Protein AF-A0A3P6AIP7-F1 (afdb_monomer_lite)

Foldseek 3Di:
DQLVVLVCLQPVPVPPVPPPDDDDDDDDDDDDDDDDDDDDDDDDDDDDPPPPPPPPPDDDDDDDPQAPAQFLRSDFAAAEAQLALLLAAFRVFLNSNQVNLQQFDPPHEYEFAWAAALVGFTWRDDDQALVLWKPVCVVCVPQWDWDQQLNDTDIHHGRSSHDPVRQQPLQIWTARNDPLYDRLNTSPGGTGTPLRCCVRRVDSAYEYEHEGQVRCVVVVHGPLVNVLVVVVRGPHAYYEYQAPVNLVVNVPSDDPNDHFYEHEADDQQDARSHVRDGSVVVLVCLLVVVVRGQAYEYEPCQQFNADPQQATDDGDCSSVVNSVSNHAYEYEDQALQDDDGQVCLSASLSVLCVAAAPPPHHHNYYHYSRSLSNRLSRAWQHPQDPPFDQLDQFAAEEDQALLLAAQRQFPVSNVNNVSLQHQEYEFEWAAALVGFIFGDPDQFQVQWWPCCPDPCVVVFDDDVVRDPDTGHGRSSHHPVVQQPIFTARHDPVVVVVDDHHPVRGRDGTTGGPLRVLVVQQPRPRYQAYEYEFHDPVRQVCCCPVPVHGRLVNNVVSCVVSPVQPPPGSHAYEYEDCAQVSLQVCVVVGPHAYEHEDPAQAQAEDPQQLVVCVVRHQAYEYEPCNQFPDDPLATADGGCHLVSNVVVVHAYEYDDQHSDDSGHRVLQSSHSLLVLLQCCVVVVHRYYYYSRSNSVSSSSSTPQSNDPDRRPSSHHGDGCSCCVVSVCDDDPDDRGHYHYNLQNCLQVLQVLQLAWQDAQPDTRDHEQADEPVNQFGHAPQRYWDRPPSFTWGADQNFIKTWPDDDVVVQKTFIFRPQQLPAPDRPDDDAGDDDPPWWAFPPQKWKKKKFWFFADCVVVDDDPVQQLFKEWDDDPDDDPRGTIMMGIDDPPDPPDPDPCSVVVRNVRGPDMHMFMWGNPPSRHDYRVCSSVRNNRGGMIGGDPLQVLLVVLVWGWGADPVVRAIWTRAPSGIFHDDPVRSNPSDPPPPDDDDPDDDDPDDDDPVVVVVVVVVVVVVVVVVVVVVVVVVVVVLVPQFPADEDEVVQVCVQQVNQPAWPDDDPFFTWGWGAHPVGFIKIKGWGDQDPDPCVVVSCVRNVLRPDDDPLDWHWRHWYDDPSTTMTITGDDPDDHD

Radius of gyration: 43.05 Å; chains: 1; bounding box: 79×128×132 Å

Organism: Brassica oleracea (NCBI:txid3712)

Sequence (1130 aa):
MDPGRLPMLLWQRAGTDLLGLRMEETPTNFKGGNPTRGGLRAWMFLLCGVVLIQLFAGQTDAQRSRGPWQTLSGDAPLVIARGGFSGLFPDSSLNAYSFAQLISVAGAALWCDVQLTKDGAGICFPDLKLNNASTIDFVYPNRKKSYLVNGVPTQGWFTIEFSLRELSNVTCKLIRGILSRSEKFDGMYPISTVEDVTTQIKPESFWLNVQHDAFYAQQNLSMSSFLISASRNVSIDYVSSPEVNFFKKIAGGFGPNGPSFVFQFLGKEEFEPTTNRTYGSILSNLTFVKTFASGILVPKSYILPLDDKQYLLPPTSLVKDAHKAGLQVYVSGFANDIDIVHDYSFDPVTEYLSFVDNGNFSVDGVLSDFPITASSSIECFSHLGKNATKQVDFLVVSKNGASGDYPGCTDLAYDKAIKDGADVIDCSVQMSSDGIPFCSRSIDLSNNTMISQTPYAQRSTHVPEISSNGGIYTFSLTWAEIRSLTPAIVNPFRVYNIFRNPKETNSGKLILLSEFLNLAKNSTSLSGVLISPPNFIVSFRMQCMRGLDAIKAVLDTLTETGYSNGITTTKVMIQSTESSVLVDFKKQSKYETVYQVEKIIGDINDFAIQEIKKFANAVVVRKETVLSLFDSFITRQTNVVEKLQKSKLPVYVELFQNEFVSQPYDFFSDPTVEINSYVLGARINGTITEFPFTAARYKRNRCLGEKIPPLYMAPVEPGAFLQVVNALPPDQAPNPVFTDEDVSAYDHYKRCSHPFSCGDQGGLLYPFWIPDREACGSPGFILNCSSGFAEITVSSVKFRILKANYTSRIIRLARPDYIDNLCPSNPLNGPFYQTALQLAGDTNLLTMLYDCQDLSSLIYSSEAYNYFTEFQCKDHKEGANNYCVVINSSSSLFNGRDGIDLLKKNCTKDVSMPVSGFNLHTLHSDNLKKTLQQGFELELKQDCSLCLNSKGACGYNQSLGKFVCYCDDGTHGQNYFEMFLCIKTEVTQLTVFSDFLVSGSVAGVVMFLVILSLFLCFLWKREARRRQQNLKSLIPLRQYTYAQVKRITKSFAEVVGRGGFGIVYRGTLSDGRMVAVKVLKDSKGNGEDFTNEVASMSQTSHLNIVTLLGFCSEGSKRAIIYEFLGNGSP

InterPro domains:
  IPR000719 Protein kinase domain [PS50011] (1050-1130)
  IPR001245 Serine-threonine/tyrosine-protein kinase, catalytic domain [PF07714] (1052-1129)
  IPR011009 Protein kinase-like domain superfamily [SSF56112] (1030-1129)
  IPR017441 Protein kinase, ATP binding site [PS00107] (1056-1078)
  IPR017946 PLC-like phosphodiesterase, TIM beta/alpha-barrel domain superfamily [G3DSA:3.20.20.190] (75-378)
  IPR017946 PLC-like phosphodiesterase, TIM beta/alpha-barrel domain superfamily [G3DSA:3.20.20.190] (394-699)
  IPR017946 PLC-like phosphodiesterase, TIM beta/alpha-barrel domain superfamily [SSF51695] (76-375)
  IPR017946 PLC-like phosphodiesterase, TIM beta/alpha-barrel domain superfamily [SSF51695] (394-698)
  IPR025287 Wall-associated receptor kinase, galacturonan-binding domain [PF13947] (752-815)
  IPR030395 Glycerophosphodiester phosphodiesterase domain [PF03009] (401-692)
  IPR030395 Glycerophosphodiester phosphodiesterase domain [PS51704] (77-378)
  IPR030395 Glycerophosphodiester phosphodiesterase domain [PS51704] (394-699)
  IPR032872 Wall-associated receptor kinase, C-terminal [PF14380] (873-970)

Structure (mmCIF, N/CA/C/O backbone):
data_AF-A0A3P6AIP7-F1
#
_entry.id   AF-A0A3P6AIP7-F1
#
loop_
_atom_site.group_PDB
_atom_site.id
_atom_site.type_symbol
_atom_site.label_atom_id
_atom_site.label_alt_id
_atom_site.label_comp_id
_atom_site.label_asym_id
_atom_site.label_entity_id
_atom_site.label_seq_id
_atom_site.pdbx_PDB_ins_code
_atom_site.Cartn_x
_atom_site.Cartn_y
_atom_site.Cartn_z
_atom_site.occupancy
_atom_site.B_iso_or_equiv
_atom_site.auth_seq_id
_atom_site.auth_comp_id
_atom_site.auth_asym_id
_atom_site.auth_atom_id
_atom_site.pdbx_PDB_model_num
ATOM 1 N N . MET A 1 1 ? 32.203 7.233 -3.910 1.00 33.00 1 MET A N 1
ATOM 2 C CA . MET A 1 1 ? 31.741 6.128 -3.048 1.00 33.00 1 MET A CA 1
ATOM 3 C C . MET A 1 1 ? 31.951 4.852 -3.835 1.00 33.00 1 MET A C 1
ATOM 5 O O . MET A 1 1 ? 31.642 4.851 -5.015 1.00 33.00 1 MET A O 1
ATOM 9 N N . ASP A 1 2 ? 32.581 3.852 -3.226 1.00 26.73 2 ASP A N 1
ATOM 10 C CA . ASP A 1 2 ? 32.912 2.572 -3.861 1.00 26.73 2 ASP A CA 1
ATOM 11 C C . ASP A 1 2 ? 31.606 1.803 -4.177 1.00 26.73 2 ASP A C 1
ATOM 13 O O . ASP A 1 2 ? 30.825 1.597 -3.240 1.00 26.73 2 ASP A O 1
ATOM 17 N N . PRO A 1 3 ? 31.308 1.420 -5.436 1.00 34.00 3 PRO A N 1
ATOM 18 C CA . PRO A 1 3 ? 30.060 0.731 -5.802 1.00 34.00 3 PRO A CA 1
ATOM 19 C C . PRO A 1 3 ? 29.851 -0.605 -5.062 1.00 34.00 3 PRO A C 1
ATOM 21 O O . PRO A 1 3 ? 28.728 -1.095 -4.977 1.00 34.00 3 PRO A O 1
ATOM 24 N N . GLY A 1 4 ? 30.899 -1.156 -4.436 1.00 30.94 4 GLY A N 1
ATOM 25 C CA . GLY A 1 4 ? 30.823 -2.339 -3.573 1.00 30.94 4 GLY A CA 1
ATOM 26 C C . GLY A 1 4 ? 30.355 -2.099 -2.127 1.00 30.94 4 GLY A C 1
ATOM 27 O O . GLY A 1 4 ? 30.195 -3.068 -1.389 1.00 30.94 4 GLY A O 1
ATOM 28 N N . ARG A 1 5 ? 30.136 -0.851 -1.675 1.00 33.12 5 ARG A N 1
ATOM 29 C CA . ARG A 1 5 ? 29.783 -0.569 -0.263 1.00 33.12 5 ARG A CA 1
ATOM 30 C C . ARG A 1 5 ? 28.297 -0.728 0.069 1.00 33.12 5 ARG A C 1
ATOM 32 O O . ARG A 1 5 ? 28.000 -1.076 1.206 1.00 33.12 5 ARG A O 1
ATOM 39 N N . LEU A 1 6 ? 27.381 -0.511 -0.882 1.00 38.38 6 LEU A N 1
ATOM 40 C CA . LEU A 1 6 ? 25.937 -0.701 -0.656 1.00 38.38 6 LEU A CA 1
ATOM 41 C C . LEU A 1 6 ? 25.583 -2.172 -0.382 1.00 38.38 6 LEU A C 1
ATOM 43 O O . LEU A 1 6 ? 24.987 -2.432 0.655 1.00 38.38 6 LEU A O 1
ATOM 47 N N . PRO A 1 7 ? 26.001 -3.151 -1.212 1.00 37.44 7 PRO A N 1
ATOM 48 C CA . PRO A 1 7 ? 25.697 -4.560 -0.952 1.00 37.44 7 PRO A CA 1
ATOM 49 C C . PRO A 1 7 ? 26.277 -5.047 0.384 1.00 37.44 7 PRO A C 1
ATOM 51 O O . PRO A 1 7 ? 25.673 -5.867 1.065 1.00 37.44 7 PRO A O 1
ATOM 54 N N . MET A 1 8 ? 27.436 -4.506 0.782 1.00 31.66 8 MET A N 1
ATOM 55 C CA . MET A 1 8 ? 28.112 -4.862 2.031 1.00 31.66 8 MET A CA 1
ATOM 56 C C . MET A 1 8 ? 27.439 -4.240 3.267 1.00 31.66 8 MET A C 1
ATOM 58 O O . MET A 1 8 ? 27.317 -4.914 4.283 1.00 31.66 8 MET A O 1
ATOM 62 N N . LEU A 1 9 ? 26.971 -2.987 3.190 1.00 35.69 9 LEU A N 1
ATOM 63 C CA . LEU A 1 9 ? 26.278 -2.302 4.294 1.00 35.69 9 LEU A CA 1
ATOM 64 C C . LEU A 1 9 ? 24.824 -2.759 4.469 1.00 35.69 9 LEU A C 1
ATOM 66 O O . LEU A 1 9 ? 24.350 -2.790 5.600 1.00 35.69 9 LEU A O 1
ATOM 70 N N . LEU A 1 10 ? 24.150 -3.140 3.378 1.00 43.28 10 LEU A N 1
ATOM 71 C CA . LEU A 1 10 ? 22.757 -3.600 3.379 1.00 43.28 10 LEU A CA 1
ATOM 72 C C . LEU A 1 10 ? 22.578 -5.038 3.910 1.00 43.28 10 LEU A C 1
ATOM 74 O O . LEU A 1 10 ? 21.441 -5.437 4.091 1.00 43.28 10 LEU A O 1
ATOM 78 N N . TRP A 1 11 ? 23.652 -5.827 4.098 1.00 46.41 11 TRP A N 1
ATOM 79 C CA . TRP A 1 11 ? 23.524 -7.266 4.421 1.00 46.41 11 TRP A CA 1
ATOM 80 C C . TRP A 1 11 ? 24.604 -7.846 5.356 1.00 46.41 11 TRP A C 1
ATOM 82 O O . TRP A 1 11 ? 24.572 -9.037 5.675 1.00 46.41 11 TRP A O 1
ATOM 92 N N . GLN A 1 12 ? 25.561 -7.050 5.859 1.00 29.25 12 GLN A N 1
ATOM 93 C CA . GLN A 1 12 ? 26.565 -7.555 6.817 1.00 29.25 12 GLN A CA 1
ATOM 94 C C . GLN A 1 12 ? 26.011 -7.863 8.219 1.00 29.25 12 GLN A C 1
ATOM 96 O O . GLN A 1 12 ? 26.720 -8.496 9.000 1.00 29.25 12 GLN A O 1
ATOM 101 N N . ARG A 1 13 ? 24.773 -7.469 8.557 1.00 30.77 13 ARG A N 1
ATOM 102 C CA . ARG A 1 13 ? 24.180 -7.756 9.880 1.00 30.77 13 ARG A CA 1
ATOM 103 C C . ARG A 1 13 ? 23.226 -8.950 9.920 1.00 30.77 13 ARG A C 1
ATOM 105 O O . ARG A 1 13 ? 23.150 -9.585 10.969 1.00 30.77 13 ARG A O 1
ATOM 112 N N . ALA A 1 14 ? 22.604 -9.345 8.808 1.00 32.34 14 ALA A N 1
ATOM 113 C CA . ALA A 1 14 ? 21.787 -10.564 8.757 1.00 32.34 14 ALA A CA 1
ATOM 114 C C . ALA A 1 14 ? 22.611 -11.856 8.968 1.00 32.34 14 ALA A C 1
ATOM 116 O O . ALA A 1 14 ? 22.100 -12.853 9.475 1.00 32.34 14 ALA A O 1
ATOM 117 N N . GLY A 1 15 ? 23.907 -11.840 8.630 1.00 27.55 15 GLY A N 1
ATOM 118 C CA . GLY A 1 15 ? 24.804 -12.991 8.797 1.00 27.55 15 GLY A CA 1
ATOM 119 C C . GLY A 1 15 ? 25.373 -13.187 10.209 1.00 27.55 15 GLY A C 1
ATOM 120 O O . GLY A 1 15 ? 25.872 -14.270 10.514 1.00 27.55 15 GLY A O 1
ATOM 121 N N . THR A 1 16 ? 25.317 -12.177 11.084 1.00 26.55 16 THR A N 1
ATOM 122 C CA . THR A 1 16 ? 26.008 -12.222 12.387 1.00 26.55 16 THR A CA 1
ATOM 123 C C . THR A 1 16 ? 25.191 -12.811 13.538 1.00 26.55 16 THR A C 1
ATOM 125 O O . THR A 1 16 ? 25.797 -13.279 14.497 1.00 26.55 16 THR A O 1
ATOM 128 N N . ASP A 1 17 ? 23.863 -12.912 13.423 1.00 27.17 17 ASP A N 1
ATOM 129 C CA . ASP A 1 17 ? 23.011 -13.525 14.463 1.00 27.17 17 ASP A CA 1
ATOM 130 C C 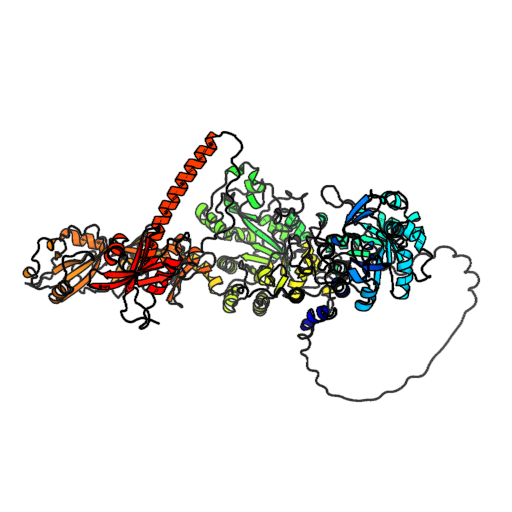. ASP A 1 17 ? 22.690 -15.016 14.214 1.00 27.17 17 ASP A C 1
ATOM 132 O O . ASP A 1 17 ? 22.024 -15.664 15.022 1.00 27.17 17 ASP A O 1
ATOM 136 N N . LEU A 1 18 ? 23.211 -15.601 13.125 1.00 31.45 18 LEU A N 1
ATOM 137 C CA . LEU A 1 18 ? 23.027 -17.015 12.751 1.00 31.45 18 LEU A CA 1
ATOM 138 C C . LEU A 1 18 ? 24.259 -17.910 13.003 1.00 31.45 18 LEU A C 1
ATOM 140 O O . LEU A 1 18 ? 24.194 -19.117 12.773 1.00 31.45 18 LEU A O 1
ATOM 144 N N . LEU A 1 19 ? 25.362 -17.367 13.529 1.00 26.45 19 LEU A N 1
ATOM 145 C CA . LEU A 1 19 ? 26.586 -18.118 13.858 1.00 26.45 19 LEU A CA 1
ATOM 146 C C . LEU A 1 19 ? 26.836 -18.153 15.370 1.00 26.45 19 LEU A C 1
ATOM 148 O O . LEU A 1 19 ? 27.845 -17.681 15.886 1.00 26.45 19 LEU A O 1
ATOM 152 N N . GLY A 1 20 ? 25.889 -18.752 16.087 1.00 26.52 20 GLY A N 1
ATOM 153 C CA . GLY A 1 20 ? 25.982 -19.045 17.514 1.00 26.52 20 GLY A CA 1
ATOM 154 C C . GLY A 1 20 ? 26.077 -20.540 17.811 1.00 26.52 20 GLY A C 1
ATOM 155 O O . GLY A 1 20 ? 25.372 -21.002 18.698 1.00 26.52 20 GLY A O 1
ATOM 156 N N . LEU A 1 21 ? 26.893 -21.319 17.088 1.00 25.75 21 LEU A N 1
ATOM 157 C CA . LEU A 1 21 ? 27.203 -22.698 17.486 1.00 25.75 21 LEU A CA 1
ATOM 158 C C . LEU A 1 21 ? 28.700 -23.010 17.360 1.00 25.75 21 LEU A C 1
ATOM 160 O O . LEU A 1 21 ? 29.289 -23.094 16.288 1.00 25.75 21 LEU A O 1
ATOM 164 N N . ARG A 1 22 ? 29.271 -23.169 18.550 1.00 22.73 22 ARG A N 1
ATOM 165 C CA . ARG A 1 22 ? 30.611 -23.606 18.934 1.00 22.73 22 ARG A CA 1
ATOM 166 C C . ARG A 1 22 ? 30.933 -24.970 18.299 1.00 22.73 22 ARG A C 1
ATOM 168 O O . ARG A 1 22 ? 30.293 -25.958 18.645 1.00 22.73 22 ARG A O 1
ATOM 175 N N . MET A 1 23 ? 31.918 -25.036 17.401 1.00 21.67 23 MET A N 1
ATOM 176 C CA . MET A 1 23 ? 32.519 -26.311 16.983 1.00 21.67 23 MET A CA 1
ATOM 177 C C . MET A 1 23 ? 33.574 -26.716 18.019 1.00 21.67 23 MET A C 1
ATOM 179 O O . MET A 1 23 ? 34.613 -26.073 18.139 1.00 21.67 23 MET A O 1
ATOM 183 N N . GLU A 1 24 ? 33.277 -27.758 18.795 1.00 23.08 24 GLU A N 1
ATOM 184 C CA . GLU A 1 24 ? 34.269 -28.512 19.563 1.00 23.08 24 GLU A CA 1
ATOM 185 C C . GLU A 1 24 ? 34.985 -29.487 18.621 1.00 23.08 24 GLU A C 1
ATOM 187 O O . GLU A 1 24 ? 34.366 -30.346 17.993 1.00 23.08 24 GLU A O 1
ATOM 192 N N . GLU A 1 25 ? 36.303 -29.342 18.518 1.00 25.98 25 GLU A N 1
ATOM 193 C CA . GLU A 1 25 ? 37.187 -30.322 17.898 1.00 25.98 25 GLU A CA 1
ATOM 194 C C . GLU A 1 25 ? 37.390 -31.515 18.841 1.00 25.98 25 GLU A C 1
ATOM 196 O O . GLU A 1 25 ? 37.808 -31.334 19.980 1.00 25.98 25 GLU A O 1
ATOM 201 N N . THR A 1 26 ? 37.207 -32.745 18.352 1.00 20.78 26 THR A N 1
ATOM 202 C CA . THR A 1 26 ? 38.111 -33.861 18.685 1.00 20.78 26 THR A CA 1
ATOM 203 C C . THR A 1 26 ? 38.169 -34.896 17.544 1.00 20.78 26 THR A C 1
ATOM 205 O O . THR A 1 26 ? 37.181 -35.075 16.831 1.00 20.78 26 THR A O 1
ATOM 208 N N . PRO A 1 27 ? 39.320 -35.571 17.330 1.00 33.59 27 PRO A N 1
ATOM 209 C CA . PRO A 1 27 ? 39.629 -36.321 16.108 1.00 33.59 27 PRO A CA 1
ATOM 210 C C . PRO A 1 27 ? 39.593 -37.847 16.308 1.00 33.59 27 PRO A C 1
ATOM 212 O O . PRO A 1 27 ? 39.779 -38.324 17.421 1.00 33.59 27 PRO A O 1
ATOM 215 N N . THR A 1 28 ? 39.473 -38.644 15.235 1.00 24.28 28 THR A N 1
ATOM 216 C CA . THR A 1 28 ? 40.071 -40.000 15.174 1.00 24.28 28 THR A CA 1
ATOM 217 C C . THR A 1 28 ? 40.212 -40.550 13.744 1.00 24.28 28 THR A C 1
ATOM 219 O O . THR A 1 28 ? 39.348 -40.401 12.889 1.00 24.28 28 THR A O 1
ATOM 222 N N . ASN A 1 29 ? 41.363 -41.193 13.529 1.00 24.19 29 ASN A N 1
ATOM 223 C CA . ASN A 1 29 ? 41.893 -41.864 12.334 1.00 24.19 29 ASN A CA 1
ATOM 224 C C . ASN A 1 29 ? 41.074 -43.083 11.838 1.00 24.19 29 ASN A C 1
ATOM 226 O O . ASN A 1 29 ? 40.528 -43.799 12.669 1.00 24.19 29 ASN A O 1
ATOM 230 N N . PHE A 1 30 ? 41.147 -43.451 10.542 1.00 23.75 30 PHE A N 1
ATOM 231 C CA . PHE A 1 30 ? 42.077 -44.468 9.972 1.00 23.75 30 PHE A CA 1
ATOM 232 C C . PHE A 1 30 ? 41.634 -45.064 8.597 1.00 23.75 30 PHE A C 1
ATOM 234 O O . PHE A 1 30 ? 40.524 -45.558 8.462 1.00 23.75 30 PHE A O 1
ATOM 241 N N . LYS A 1 31 ? 42.629 -45.168 7.685 1.00 25.86 31 LYS A N 1
ATOM 242 C CA . LYS A 1 31 ? 42.936 -46.213 6.658 1.00 25.86 31 LYS A CA 1
ATOM 243 C C . LYS A 1 31 ? 42.073 -46.403 5.391 1.00 25.86 31 LYS A C 1
ATOM 245 O O . LYS A 1 31 ? 40.855 -46.422 5.424 1.00 25.86 31 LYS A O 1
ATOM 250 N N . GLY A 1 32 ? 42.774 -46.625 4.268 1.00 27.23 32 GLY A N 1
ATOM 251 C CA . GLY A 1 32 ? 42.221 -46.810 2.919 1.00 27.23 32 GLY A CA 1
ATOM 252 C C . GLY A 1 32 ? 42.343 -48.223 2.334 1.00 27.23 32 GLY A C 1
ATOM 253 O O . GLY A 1 32 ? 42.703 -49.163 3.036 1.00 27.23 32 GLY A O 1
ATOM 254 N N . GLY A 1 33 ? 42.072 -48.345 1.026 1.00 24.25 33 GLY A N 1
ATOM 255 C CA . GLY A 1 33 ? 42.275 -49.552 0.210 1.00 24.25 33 GLY A CA 1
ATOM 256 C C . GLY A 1 33 ? 41.530 -49.528 -1.145 1.00 24.25 33 GLY A C 1
ATOM 257 O O . GLY A 1 33 ? 40.352 -49.206 -1.184 1.00 24.25 33 GLY A O 1
ATOM 258 N N . ASN A 1 34 ? 42.245 -49.862 -2.230 1.00 25.80 34 ASN A N 1
ATOM 259 C CA . ASN A 1 34 ? 41.893 -49.935 -3.673 1.00 25.80 34 ASN A CA 1
ATOM 260 C C . ASN A 1 34 ? 40.631 -50.738 -4.093 1.00 25.80 34 ASN A C 1
ATOM 262 O O . ASN A 1 34 ? 40.243 -51.666 -3.387 1.00 25.80 34 ASN A O 1
ATOM 266 N N . PRO A 1 35 ? 40.171 -50.580 -5.363 1.00 35.38 35 PRO A N 1
ATOM 267 C CA . PRO A 1 35 ? 39.438 -51.627 -6.093 1.00 35.38 35 PRO A CA 1
ATOM 268 C C . PRO A 1 35 ? 40.030 -51.979 -7.485 1.00 35.38 35 PRO A C 1
ATOM 270 O O . PRO A 1 35 ? 40.405 -51.096 -8.250 1.00 35.38 35 PRO A O 1
ATOM 273 N N . THR A 1 36 ? 40.049 -53.268 -7.865 1.00 29.08 36 THR A N 1
ATOM 274 C CA . THR A 1 36 ? 40.065 -53.736 -9.279 1.00 29.08 36 THR A CA 1
ATOM 275 C C . THR A 1 36 ? 39.414 -55.124 -9.461 1.00 29.08 36 THR A C 1
ATOM 277 O O . THR A 1 36 ? 39.457 -55.945 -8.548 1.00 29.08 36 THR A O 1
ATOM 280 N N . ARG A 1 37 ? 38.931 -55.362 -10.706 1.00 27.44 37 ARG A N 1
ATOM 281 C CA . ARG A 1 37 ? 38.314 -56.558 -11.364 1.00 27.44 37 ARG A CA 1
ATOM 282 C C . ARG A 1 37 ? 36.811 -56.789 -11.110 1.00 27.44 37 ARG A C 1
ATOM 284 O O . ARG A 1 37 ? 36.389 -56.788 -9.971 1.00 27.44 37 ARG A O 1
ATOM 291 N N . GLY A 1 38 ? 35.933 -57.060 -12.089 1.00 26.30 38 GLY A N 1
ATOM 292 C CA . GLY A 1 38 ? 36.044 -57.247 -13.546 1.00 26.30 38 GLY A CA 1
ATOM 293 C C . GLY A 1 38 ? 35.166 -58.411 -14.071 1.00 26.30 38 GLY A C 1
ATOM 294 O O . GLY A 1 38 ? 35.517 -59.552 -13.817 1.00 26.30 38 GLY A O 1
ATOM 295 N N . GLY A 1 39 ? 34.097 -58.103 -14.834 1.00 25.84 39 GLY A N 1
ATOM 296 C CA . GLY A 1 39 ? 33.617 -58.766 -16.078 1.00 25.84 39 GLY A CA 1
ATOM 297 C C . GLY A 1 39 ? 32.969 -60.175 -16.118 1.00 25.84 39 GLY A C 1
ATOM 298 O O . GLY A 1 39 ? 33.527 -61.129 -15.598 1.00 25.84 39 GLY A O 1
ATOM 299 N N . LEU A 1 40 ? 31.876 -60.306 -16.907 1.00 26.70 40 LEU A N 1
ATOM 300 C CA . LEU A 1 40 ? 31.532 -61.406 -17.859 1.00 26.70 40 LEU A CA 1
ATOM 301 C C . LEU A 1 40 ? 30.315 -60.958 -18.742 1.00 26.70 40 LEU A C 1
ATOM 303 O O . LEU A 1 40 ? 29.295 -60.594 -18.175 1.00 26.70 40 LEU A O 1
ATOM 307 N N . ARG A 1 41 ? 30.469 -60.683 -20.063 1.00 30.83 41 ARG A N 1
ATOM 308 C CA . ARG A 1 41 ? 30.151 -61.500 -21.291 1.00 30.83 41 ARG A CA 1
ATOM 309 C C . ARG A 1 41 ? 28.640 -61.727 -21.571 1.00 30.83 41 ARG A C 1
ATOM 311 O O . ARG A 1 41 ? 27.922 -61.994 -20.627 1.00 30.83 41 ARG A O 1
ATOM 318 N N . ALA A 1 42 ? 28.061 -61.730 -22.787 1.00 26.31 42 ALA A N 1
ATOM 319 C CA . ALA A 1 42 ? 28.473 -61.695 -24.210 1.00 26.31 42 ALA A CA 1
ATOM 320 C C . ALA A 1 42 ? 27.212 -61.386 -25.085 1.00 26.31 42 ALA A C 1
ATOM 322 O O . ALA A 1 42 ? 26.111 -61.748 -24.692 1.00 26.31 42 ALA A O 1
ATOM 323 N N . TRP A 1 43 ? 27.258 -60.556 -26.137 1.00 26.86 43 TRP A N 1
ATOM 324 C CA . TRP A 1 43 ? 27.324 -60.888 -27.585 1.00 26.86 43 TRP A CA 1
ATOM 325 C C . TRP A 1 43 ? 26.521 -62.106 -28.095 1.00 26.86 43 TRP A C 1
ATOM 327 O O . TRP A 1 43 ? 27.013 -63.227 -28.010 1.00 26.86 43 TRP A O 1
ATOM 337 N N . MET A 1 44 ? 25.387 -61.858 -28.778 1.00 25.36 44 MET A N 1
ATOM 338 C CA . MET A 1 44 ? 24.987 -62.564 -30.012 1.00 25.36 44 MET A CA 1
ATOM 339 C C . MET A 1 44 ? 23.872 -61.805 -30.777 1.00 25.36 44 MET A C 1
ATOM 341 O O . MET A 1 44 ? 22.925 -61.326 -30.164 1.00 25.36 44 MET A O 1
ATOM 345 N N . PHE A 1 45 ? 23.990 -61.761 -32.113 1.00 31.03 45 PHE A N 1
ATOM 346 C CA . PHE A 1 45 ? 23.013 -61.318 -33.135 1.00 31.03 45 PHE A CA 1
ATOM 347 C C . PHE A 1 45 ? 23.042 -59.865 -33.642 1.00 31.03 45 PHE A C 1
ATOM 349 O O . PHE A 1 45 ? 22.071 -59.116 -33.607 1.00 31.03 45 PHE A O 1
ATOM 356 N N . LEU A 1 46 ? 24.166 -59.553 -34.289 1.00 34.62 46 LEU A N 1
ATOM 357 C CA . LEU A 1 46 ? 24.246 -58.707 -35.481 1.00 34.62 46 LEU A CA 1
ATOM 358 C C . LEU A 1 46 ? 23.923 -59.575 -36.715 1.00 34.62 46 LEU A C 1
ATOM 360 O O . LEU A 1 46 ? 24.745 -60.417 -37.063 1.00 34.62 46 LEU A O 1
ATOM 364 N N . LEU A 1 47 ? 22.740 -59.401 -37.325 1.00 37.03 47 LEU A N 1
ATOM 365 C CA . LEU A 1 47 ? 22.450 -59.511 -38.778 1.00 37.03 47 LEU A CA 1
ATOM 366 C C . LEU A 1 47 ? 20.931 -59.573 -39.037 1.00 37.03 47 LEU A C 1
ATOM 368 O O . LEU A 1 47 ? 20.380 -60.620 -39.348 1.00 37.03 47 LEU A O 1
ATOM 372 N N . CYS A 1 48 ? 20.252 -58.427 -38.914 1.00 30.48 48 CYS A N 1
ATOM 373 C CA . CYS A 1 48 ? 18.981 -58.151 -39.615 1.00 30.48 48 CYS A CA 1
ATOM 374 C C . CYS A 1 48 ? 18.668 -56.640 -39.744 1.00 30.48 48 CYS A C 1
ATOM 376 O O . CYS A 1 48 ? 17.558 -56.256 -40.098 1.00 30.48 48 CYS A O 1
ATOM 378 N N . GLY A 1 49 ? 19.639 -55.759 -39.475 1.00 36.66 49 GLY A N 1
ATOM 379 C CA . GLY A 1 49 ? 19.437 -54.306 -39.375 1.00 36.66 49 GLY A CA 1
ATOM 380 C C . GLY A 1 49 ? 19.796 -53.501 -40.627 1.00 36.66 49 GLY A C 1
ATOM 381 O O . GLY A 1 49 ? 20.243 -52.372 -40.484 1.00 36.66 49 GLY A O 1
ATOM 382 N N . VAL A 1 50 ? 19.673 -54.069 -41.836 1.00 41.28 50 VAL A N 1
ATOM 383 C CA . VAL A 1 50 ? 20.031 -53.372 -43.099 1.00 41.28 50 VAL A CA 1
ATOM 384 C C . VAL A 1 50 ? 18.836 -53.201 -44.059 1.00 41.28 50 VAL A C 1
ATOM 386 O O . VAL A 1 50 ? 18.990 -52.634 -45.130 1.00 41.28 50 VAL A O 1
ATOM 389 N N . VAL A 1 51 ? 17.606 -53.585 -43.680 1.00 36.97 51 VAL A N 1
ATOM 390 C CA . VAL A 1 51 ? 16.422 -53.435 -44.570 1.00 36.97 51 VAL A CA 1
ATOM 391 C C . VAL A 1 51 ? 15.276 -52.591 -43.977 1.00 36.97 51 VAL A C 1
ATOM 393 O O . VAL A 1 51 ? 14.306 -52.303 -44.665 1.00 36.97 51 VAL A O 1
ATOM 396 N N . LEU A 1 52 ? 15.396 -52.062 -42.753 1.00 32.84 52 LEU A N 1
ATOM 397 C CA . LEU A 1 52 ? 14.364 -51.186 -42.152 1.00 32.84 52 LEU A CA 1
ATOM 398 C C . LEU A 1 52 ? 14.724 -49.687 -42.114 1.00 32.84 52 LEU A C 1
ATOM 400 O O . LEU A 1 52 ? 13.960 -48.888 -41.584 1.00 32.84 52 LEU A O 1
ATOM 404 N N . ILE A 1 53 ? 15.839 -49.280 -42.732 1.00 40.41 53 ILE A N 1
ATOM 405 C CA . ILE A 1 53 ? 16.312 -47.876 -42.781 1.00 40.41 53 ILE A CA 1
ATOM 406 C C . ILE A 1 53 ? 15.703 -47.085 -43.970 1.00 40.41 53 ILE A C 1
ATOM 408 O O . ILE A 1 53 ? 16.084 -45.954 -44.238 1.00 40.41 53 ILE A O 1
ATOM 412 N N . GLN A 1 54 ? 14.703 -47.626 -44.679 1.00 37.03 54 GLN A N 1
ATOM 413 C CA . GLN A 1 54 ? 14.063 -46.946 -45.825 1.00 37.03 54 GLN A CA 1
ATOM 414 C C . GLN A 1 54 ? 12.538 -46.745 -45.696 1.00 37.03 54 GLN A C 1
ATOM 416 O O . GLN A 1 54 ? 11.908 -46.363 -46.675 1.00 37.03 54 GLN A O 1
ATOM 421 N N . LEU A 1 55 ? 11.919 -46.939 -44.518 1.00 35.44 55 LEU A N 1
ATOM 422 C CA . LEU A 1 55 ? 10.455 -46.769 -44.367 1.00 35.44 55 LEU A CA 1
ATOM 423 C C . LEU A 1 55 ? 9.958 -45.921 -43.181 1.00 35.44 55 LEU A C 1
ATOM 425 O O . LEU A 1 55 ? 8.755 -45.844 -42.968 1.00 35.44 55 LEU A O 1
ATOM 429 N N . PHE A 1 56 ? 10.827 -45.188 -42.484 1.00 34.72 56 PHE A N 1
ATOM 430 C CA . PHE A 1 56 ? 10.393 -44.101 -41.589 1.00 34.72 56 PHE A CA 1
ATOM 431 C C . PHE A 1 56 ? 11.172 -42.811 -41.872 1.00 34.72 56 PHE A C 1
ATOM 433 O O . PHE A 1 56 ? 11.810 -42.222 -41.008 1.00 34.72 56 PHE A O 1
ATOM 440 N N . ALA A 1 57 ? 11.114 -42.369 -43.130 1.00 37.47 57 ALA A N 1
ATOM 441 C CA . ALA A 1 57 ? 11.220 -40.954 -43.457 1.00 37.47 57 ALA A CA 1
ATOM 442 C C . ALA A 1 57 ? 9.814 -40.353 -43.294 1.00 37.47 57 ALA A C 1
ATOM 444 O O . ALA A 1 57 ? 8.986 -40.421 -44.198 1.00 37.47 57 ALA A O 1
ATOM 445 N N . GLY A 1 58 ? 9.525 -39.847 -42.099 1.00 40.34 58 GLY A N 1
ATOM 446 C CA . GLY A 1 58 ? 8.247 -39.231 -41.754 1.00 40.34 58 GLY A CA 1
ATOM 447 C C . GLY A 1 58 ? 8.030 -39.264 -40.247 1.00 40.34 58 GLY A C 1
ATOM 448 O O . GLY A 1 58 ? 7.861 -40.339 -39.690 1.00 40.34 58 GLY A O 1
ATOM 449 N N . GLN A 1 59 ? 8.019 -38.080 -39.627 1.00 35.12 59 GLN A N 1
ATOM 450 C CA . GLN A 1 59 ? 7.889 -37.809 -38.185 1.00 35.12 59 GLN A CA 1
ATOM 451 C C . GLN A 1 59 ? 9.164 -37.989 -37.345 1.00 35.12 59 GLN A C 1
ATOM 453 O O . GLN A 1 59 ? 9.288 -38.890 -36.525 1.00 35.12 59 GLN A O 1
ATOM 458 N N . THR A 1 60 ? 10.074 -37.024 -37.462 1.00 31.14 60 THR A N 1
ATOM 459 C CA . THR A 1 60 ? 10.883 -36.587 -36.317 1.00 31.14 60 THR A CA 1
ATOM 460 C C . THR A 1 60 ? 10.562 -35.126 -36.048 1.00 31.14 60 THR A C 1
ATOM 462 O O . THR A 1 60 ? 11.289 -34.233 -36.463 1.00 31.14 60 THR A O 1
ATOM 465 N N . ASP A 1 61 ? 9.436 -34.900 -35.385 1.00 36.78 61 ASP A N 1
ATOM 466 C CA . ASP A 1 61 ? 9.211 -33.707 -34.583 1.00 36.78 61 ASP A CA 1
ATOM 467 C C . ASP A 1 61 ? 8.507 -34.155 -33.302 1.00 36.78 61 ASP A C 1
ATOM 469 O O . ASP A 1 61 ? 7.628 -35.013 -33.347 1.00 36.78 61 ASP A O 1
ATOM 473 N N . ALA A 1 62 ? 8.913 -33.552 -32.184 1.00 35.50 62 ALA A N 1
ATOM 474 C CA . ALA A 1 62 ? 8.499 -33.820 -30.803 1.00 35.50 62 ALA A CA 1
ATOM 475 C C . ALA A 1 62 ? 9.219 -34.975 -30.078 1.00 35.50 62 ALA A C 1
ATOM 477 O O . ALA A 1 62 ? 8.757 -36.107 -30.048 1.00 35.50 62 ALA A O 1
ATOM 478 N N . GLN A 1 63 ? 10.316 -34.637 -29.391 1.00 34.59 63 GLN A N 1
ATOM 479 C CA . GLN A 1 63 ? 10.430 -34.747 -27.922 1.00 34.59 63 GLN A CA 1
ATOM 480 C C . GLN A 1 63 ? 11.857 -34.371 -27.475 1.00 34.59 63 GLN A C 1
ATOM 482 O O . GLN A 1 63 ? 12.685 -35.214 -27.147 1.00 34.59 63 GLN A O 1
ATOM 487 N N . ARG A 1 64 ? 12.139 -33.063 -27.420 1.00 34.88 64 ARG A N 1
ATOM 488 C CA . ARG A 1 64 ? 12.966 -32.514 -26.332 1.00 34.88 64 ARG A CA 1
ATOM 489 C C . ARG A 1 64 ? 11.995 -32.160 -25.211 1.00 34.88 64 ARG A C 1
ATOM 491 O O . ARG A 1 64 ? 10.940 -31.600 -25.503 1.00 34.88 64 ARG A O 1
ATOM 498 N N . SER A 1 65 ? 12.293 -32.544 -23.972 1.00 36.25 65 SER A N 1
ATOM 499 C CA . SER A 1 65 ? 11.438 -32.280 -22.811 1.00 36.25 65 SER A CA 1
ATOM 500 C C . SER A 1 65 ? 11.194 -30.773 -22.671 1.00 36.25 65 SER A C 1
ATOM 502 O O . SER A 1 65 ? 12.077 -30.050 -22.221 1.00 36.25 65 SER A O 1
ATOM 504 N N . ARG A 1 66 ? 10.025 -30.291 -23.106 1.00 49.88 66 ARG A N 1
ATOM 505 C CA . ARG A 1 66 ? 9.605 -28.903 -22.884 1.00 49.88 66 ARG A CA 1
ATOM 506 C C . ARG A 1 66 ? 9.339 -28.740 -21.388 1.00 49.88 66 ARG A C 1
ATOM 508 O O . ARG A 1 66 ? 8.659 -29.590 -20.811 1.00 49.88 66 ARG A O 1
ATOM 515 N N . GLY A 1 67 ? 9.918 -27.714 -20.766 1.00 61.19 67 GLY A N 1
ATOM 516 C CA . GLY A 1 67 ? 9.615 -27.344 -19.386 1.00 61.19 67 GLY A CA 1
ATOM 517 C C . GLY A 1 67 ? 8.132 -26.988 -19.196 1.00 61.19 67 GLY A C 1
ATOM 518 O O . GLY A 1 67 ? 7.342 -27.075 -20.139 1.00 61.19 67 GLY A O 1
ATOM 519 N N . PRO A 1 68 ? 7.715 -26.595 -17.979 1.00 82.38 68 PRO A N 1
ATOM 520 C CA . PRO A 1 68 ? 6.320 -26.234 -17.709 1.00 82.38 68 PRO A CA 1
ATOM 521 C C . PRO A 1 68 ? 5.872 -24.956 -18.445 1.00 82.38 68 PRO A C 1
ATOM 523 O O . PRO A 1 68 ? 4.675 -24.701 -18.567 1.00 82.38 68 PRO A O 1
ATOM 526 N N . TRP A 1 69 ? 6.825 -24.178 -18.958 1.00 89.31 69 TRP A N 1
ATOM 527 C CA . TRP A 1 69 ? 6.601 -22.902 -19.618 1.00 89.31 69 TRP A CA 1
ATOM 528 C C . TRP A 1 69 ? 6.154 -23.065 -21.070 1.00 89.31 69 TRP A C 1
ATOM 530 O O . TRP A 1 69 ? 6.716 -23.850 -21.833 1.00 89.31 69 TRP A O 1
ATOM 540 N N . GLN A 1 70 ? 5.168 -22.263 -21.478 1.00 91.50 70 GLN A N 1
ATOM 541 C CA . GLN A 1 70 ? 4.681 -22.208 -22.862 1.00 91.50 70 GLN A CA 1
ATOM 542 C C . GLN A 1 70 ? 5.445 -21.162 -23.695 1.00 91.50 70 GLN A C 1
ATOM 544 O O . GLN A 1 70 ? 4.867 -20.524 -24.573 1.00 91.50 70 GLN A O 1
ATOM 549 N N . THR A 1 71 ? 6.724 -20.955 -23.377 1.00 92.44 71 THR A N 1
ATOM 550 C CA . THR A 1 71 ? 7.658 -20.104 -24.124 1.00 92.44 71 THR A CA 1
ATOM 551 C C . THR A 1 71 ? 8.120 -20.813 -25.397 1.00 92.44 71 THR A C 1
ATOM 553 O O . THR A 1 71 ? 7.892 -22.015 -25.577 1.00 92.44 71 THR A O 1
ATOM 556 N N . LEU A 1 72 ? 8.800 -20.096 -26.295 1.00 92.00 72 LEU A N 1
ATOM 557 C CA . LEU A 1 72 ? 9.299 -20.688 -27.535 1.00 92.00 72 LEU A CA 1
ATOM 558 C C . LEU A 1 72 ? 10.342 -21.786 -27.266 1.00 92.00 72 LEU A C 1
ATOM 560 O O . LEU A 1 72 ? 10.344 -22.811 -27.954 1.00 92.00 72 LEU A O 1
ATOM 564 N N . SER A 1 73 ? 11.221 -21.587 -26.276 1.00 88.94 73 SER A N 1
ATOM 565 C CA . SER A 1 73 ? 12.243 -22.573 -25.893 1.00 88.94 73 SER A CA 1
ATOM 566 C C . SER A 1 73 ? 11.736 -23.623 -24.897 1.00 88.94 73 SER A C 1
ATOM 568 O O . SER A 1 73 ? 12.270 -24.733 -24.857 1.00 88.94 73 SER A O 1
ATOM 570 N N . GLY A 1 74 ? 10.675 -23.315 -24.144 1.00 87.69 74 GLY A N 1
ATOM 571 C CA . GLY A 1 74 ? 10.196 -24.115 -23.014 1.00 87.69 74 GLY A CA 1
ATOM 572 C C . GLY A 1 74 ? 10.913 -23.810 -21.692 1.00 87.69 74 GLY A C 1
ATOM 573 O O . GLY A 1 74 ? 10.638 -24.482 -20.695 1.00 87.69 74 GLY A O 1
ATOM 574 N N . ASP A 1 75 ? 11.813 -22.822 -21.681 1.00 90.56 75 ASP A N 1
ATOM 575 C CA . ASP A 1 75 ? 12.511 -22.334 -20.489 1.00 90.56 75 ASP A CA 1
ATOM 576 C C . ASP A 1 75 ? 11.714 -21.226 -19.784 1.00 90.56 75 ASP A C 1
ATOM 578 O O . ASP A 1 75 ? 10.732 -20.703 -20.322 1.00 90.56 75 ASP A O 1
ATOM 582 N N . ALA A 1 76 ? 12.145 -20.867 -18.572 1.00 92.69 76 ALA A N 1
ATOM 583 C CA . ALA A 1 76 ? 11.548 -19.770 -17.819 1.00 92.69 76 ALA A CA 1
ATOM 584 C C . ALA A 1 76 ? 11.701 -18.425 -18.561 1.00 92.69 76 ALA A C 1
ATOM 586 O O . ALA A 1 76 ? 12.736 -18.202 -19.193 1.00 92.69 76 ALA A O 1
ATOM 587 N N . PRO A 1 77 ? 10.705 -17.522 -18.476 1.00 95.81 77 PRO A N 1
ATOM 588 C CA . PRO A 1 77 ? 10.802 -16.192 -19.069 1.00 95.81 77 PRO A CA 1
ATOM 589 C C . PRO A 1 77 ? 12.005 -15.404 -18.536 1.00 95.81 77 PRO A C 1
ATOM 591 O O . PRO A 1 77 ? 12.288 -15.417 -17.339 1.00 95.81 77 PRO A O 1
ATOM 594 N N . LEU A 1 78 ? 12.685 -14.674 -19.418 1.00 96.56 78 LEU A N 1
ATOM 595 C CA . LEU A 1 78 ? 13.812 -13.813 -19.071 1.00 96.56 78 LEU A CA 1
ATOM 596 C C . LEU A 1 78 ? 13.338 -12.557 -18.322 1.00 96.56 78 LEU A C 1
ATOM 598 O O . LEU A 1 78 ? 12.470 -11.828 -18.809 1.00 96.56 78 LEU A O 1
ATOM 602 N N . VAL A 1 79 ? 13.952 -12.257 -17.177 1.00 97.50 79 VAL A N 1
ATOM 603 C CA . VAL A 1 79 ? 13.789 -10.964 -16.494 1.00 97.50 79 VAL A CA 1
ATOM 604 C C . VAL A 1 79 ? 14.773 -9.963 -17.086 1.00 97.50 79 VAL A C 1
ATOM 606 O O . VAL A 1 79 ? 15.977 -10.215 -17.107 1.00 97.50 79 VAL A O 1
ATOM 609 N N . ILE A 1 80 ? 14.267 -8.824 -17.553 1.00 97.94 80 ILE A N 1
ATOM 610 C CA . ILE A 1 80 ? 15.074 -7.748 -18.127 1.00 97.94 80 ILE A CA 1
ATOM 611 C C . ILE A 1 80 ? 14.886 -6.494 -17.263 1.00 97.94 80 ILE A C 1
ATOM 613 O O . ILE A 1 80 ? 13.779 -5.965 -17.151 1.00 97.94 80 ILE A O 1
ATOM 617 N N . ALA A 1 81 ? 15.964 -6.027 -16.637 1.00 97.31 81 ALA A N 1
ATOM 618 C CA . ALA A 1 81 ? 15.963 -4.891 -15.716 1.00 97.31 81 ALA A CA 1
ATOM 619 C C . ALA A 1 81 ? 16.219 -3.581 -16.474 1.00 97.31 81 ALA A C 1
ATOM 621 O O . ALA A 1 81 ? 17.360 -3.301 -16.861 1.00 97.31 81 ALA A O 1
ATOM 622 N N . ARG A 1 82 ? 15.164 -2.785 -16.700 1.00 95.50 82 ARG A N 1
ATOM 623 C CA . ARG A 1 82 ? 15.220 -1.543 -17.485 1.00 95.50 82 ARG A CA 1
ATOM 624 C C . ARG A 1 82 ? 16.093 -0.493 -16.798 1.00 95.50 82 ARG A C 1
ATOM 626 O O . ARG A 1 82 ? 15.685 0.076 -15.787 1.00 95.50 82 ARG A O 1
ATOM 633 N N . GLY A 1 83 ? 17.285 -0.237 -17.341 1.00 92.75 83 GLY A N 1
ATOM 634 C CA . GLY A 1 83 ? 18.234 0.696 -16.730 1.00 92.75 83 GLY A CA 1
ATOM 635 C C . GLY A 1 83 ? 18.721 0.234 -15.352 1.00 92.75 83 GLY A C 1
ATOM 636 O O . GLY A 1 83 ? 19.105 1.066 -14.530 1.00 92.75 83 GLY A O 1
ATOM 637 N N . GLY A 1 84 ? 18.640 -1.073 -15.064 1.00 94.75 84 GLY A N 1
ATOM 638 C CA . GLY A 1 84 ? 18.784 -1.628 -13.719 1.00 94.75 84 GLY A CA 1
ATOM 639 C C . GLY A 1 84 ? 17.483 -1.525 -12.914 1.00 94.75 84 GLY A C 1
ATOM 640 O O . GLY A 1 84 ? 16.410 -1.848 -13.415 1.00 94.75 84 GLY A O 1
ATOM 641 N N . PHE A 1 85 ? 17.569 -1.101 -11.652 1.00 94.25 85 PHE A N 1
ATOM 642 C CA . PHE A 1 85 ? 16.413 -0.860 -10.782 1.00 94.25 85 PHE A CA 1
ATOM 643 C C . PHE A 1 85 ? 15.941 0.603 -10.875 1.00 94.25 85 PHE A C 1
ATOM 645 O O . PHE A 1 85 ? 16.070 1.392 -9.932 1.00 94.25 85 PHE A O 1
ATOM 652 N N . SER A 1 86 ? 15.429 0.981 -12.047 1.00 93.50 86 SER A N 1
ATOM 653 C CA . SER A 1 86 ? 14.983 2.351 -12.355 1.00 93.50 86 SER A CA 1
ATOM 654 C C . SER A 1 86 ? 13.702 2.774 -11.620 1.00 93.50 86 SER A C 1
ATOM 656 O O . SER A 1 86 ? 13.353 3.958 -11.617 1.00 93.50 86 SER A O 1
ATOM 658 N N . GLY A 1 87 ? 13.000 1.837 -10.971 1.00 90.75 87 GLY A N 1
ATOM 659 C CA . GLY A 1 87 ? 11.869 2.116 -10.079 1.00 90.75 87 GLY A CA 1
ATOM 660 C C . GLY A 1 87 ? 12.236 2.898 -8.810 1.00 90.75 87 GLY A C 1
ATOM 661 O O . GLY A 1 87 ? 11.388 3.589 -8.251 1.00 90.75 87 GLY A O 1
ATOM 662 N N . LEU A 1 88 ? 13.501 2.834 -8.371 1.00 89.62 88 LEU A N 1
ATOM 663 C CA . LEU A 1 88 ? 13.996 3.524 -7.167 1.00 89.62 88 LEU A CA 1
ATOM 664 C C . LEU A 1 88 ? 15.154 4.482 -7.462 1.00 89.62 88 LEU A C 1
ATOM 666 O O . LEU A 1 88 ? 15.172 5.604 -6.958 1.00 89.62 88 LEU A O 1
ATOM 670 N N . PHE A 1 89 ? 16.133 4.034 -8.248 1.00 92.00 89 PHE A N 1
ATOM 671 C CA . PHE A 1 89 ? 17.334 4.804 -8.562 1.00 92.00 89 PHE A CA 1
ATOM 672 C C . PHE A 1 89 ? 17.201 5.510 -9.918 1.00 92.00 89 PHE A C 1
ATOM 674 O O . PHE A 1 89 ? 16.437 5.054 -10.770 1.00 92.00 89 PHE A O 1
ATOM 681 N N . PRO A 1 90 ? 17.984 6.577 -10.177 1.00 93.44 90 PRO A N 1
ATOM 682 C CA . PRO A 1 90 ? 18.121 7.116 -11.521 1.00 93.44 90 PRO A CA 1
ATOM 683 C C . PRO A 1 90 ? 18.527 6.013 -12.505 1.00 93.44 90 PRO A C 1
ATOM 685 O O . PRO A 1 90 ? 19.457 5.240 -12.236 1.00 93.44 90 PRO A O 1
ATOM 688 N N . ASP A 1 91 ? 17.809 5.952 -13.625 1.00 93.62 91 ASP A N 1
ATOM 689 C CA . ASP A 1 91 ? 17.994 4.963 -14.687 1.00 93.62 91 ASP A CA 1
ATOM 690 C C . ASP A 1 91 ? 19.455 4.933 -15.158 1.00 93.62 91 ASP A C 1
ATOM 692 O O . ASP A 1 91 ? 20.107 5.973 -15.288 1.00 93.62 91 ASP A O 1
ATOM 696 N N . SER A 1 92 ? 19.971 3.726 -15.395 1.00 93.88 92 SER A N 1
ATOM 697 C CA . SER A 1 92 ? 21.314 3.478 -15.916 1.00 93.88 92 SER A CA 1
ATOM 698 C C . SER A 1 92 ? 22.448 3.915 -14.982 1.00 93.88 92 SER A C 1
ATOM 700 O O . SER A 1 92 ? 23.610 3.965 -15.389 1.00 93.88 92 SER A O 1
ATOM 702 N N . SER A 1 93 ? 22.150 4.190 -13.708 1.00 93.31 93 SER A N 1
ATOM 703 C CA . SER A 1 93 ? 23.181 4.381 -12.688 1.00 93.31 93 SER A CA 1
ATOM 704 C C . SER A 1 93 ? 23.823 3.049 -12.285 1.00 93.31 93 SER A C 1
ATOM 706 O O . SER A 1 93 ? 23.174 2.004 -12.240 1.00 93.31 93 SER A O 1
ATOM 708 N N . LEU A 1 94 ? 25.109 3.074 -11.918 1.00 90.75 94 LEU A N 1
ATOM 709 C CA . LEU A 1 94 ? 25.821 1.865 -11.474 1.00 90.75 94 LEU A CA 1
ATOM 710 C C . LEU A 1 94 ? 25.163 1.191 -10.260 1.00 90.75 94 LEU A C 1
ATOM 712 O O . LEU A 1 94 ? 25.185 -0.032 -10.168 1.00 90.75 94 LEU A O 1
ATOM 716 N N . ASN A 1 95 ? 24.546 1.967 -9.361 1.00 89.25 95 ASN A N 1
ATOM 717 C CA . ASN A 1 95 ? 23.795 1.417 -8.232 1.00 89.25 95 ASN A CA 1
ATOM 718 C C . ASN A 1 95 ? 22.464 0.790 -8.662 1.00 89.25 95 ASN A C 1
ATOM 720 O O . ASN A 1 95 ? 22.078 -0.225 -8.093 1.00 89.25 95 ASN A O 1
ATOM 724 N N . ALA A 1 96 ? 21.784 1.342 -9.674 1.00 93.69 96 ALA A N 1
ATOM 725 C CA . ALA A 1 96 ? 20.602 0.699 -10.243 1.00 93.69 96 ALA A CA 1
ATOM 726 C C . ALA A 1 96 ? 20.963 -0.673 -10.829 1.00 93.69 96 ALA A C 1
ATOM 728 O O . ALA A 1 96 ? 20.252 -1.646 -10.583 1.00 93.69 96 ALA A O 1
ATOM 729 N N . TYR A 1 97 ? 22.078 -0.764 -11.562 1.00 94.94 97 TYR A N 1
ATOM 730 C CA . TYR A 1 97 ? 22.565 -2.019 -12.135 1.00 94.94 97 TYR A CA 1
ATOM 731 C C . TYR A 1 97 ? 23.025 -3.022 -11.072 1.00 94.94 97 TYR A C 1
ATOM 733 O O . TYR A 1 97 ? 22.604 -4.177 -11.108 1.00 94.94 97 TYR A O 1
ATOM 741 N N . SER A 1 98 ? 23.846 -2.591 -10.107 1.00 92.50 98 SER A N 1
ATOM 742 C CA . SER A 1 98 ? 24.344 -3.477 -9.049 1.00 92.50 98 SER A CA 1
ATOM 743 C C . SER A 1 98 ? 23.217 -3.988 -8.155 1.00 92.50 98 SER A C 1
ATOM 745 O O . SER A 1 98 ? 23.200 -5.167 -7.803 1.00 92.50 98 SER A O 1
ATOM 747 N N . PHE A 1 99 ? 22.248 -3.129 -7.826 1.00 91.38 99 PHE A N 1
ATOM 748 C CA . PHE A 1 99 ? 21.082 -3.528 -7.053 1.00 91.38 99 PHE A CA 1
ATOM 749 C C . PHE A 1 99 ? 20.215 -4.504 -7.850 1.00 91.38 99 PHE A C 1
ATOM 751 O O . PHE A 1 99 ? 19.921 -5.578 -7.341 1.00 91.38 99 PHE A O 1
ATOM 758 N N . ALA A 1 100 ? 19.897 -4.213 -9.118 1.00 94.50 100 ALA A N 1
ATOM 759 C CA . ALA A 1 100 ? 19.128 -5.130 -9.962 1.00 94.50 100 ALA A CA 1
ATOM 760 C C . ALA A 1 100 ? 19.769 -6.521 -10.066 1.00 94.50 100 ALA A C 1
ATOM 762 O O . ALA A 1 100 ? 19.059 -7.510 -9.918 1.00 94.50 100 ALA A O 1
ATOM 763 N N . GLN A 1 101 ? 21.089 -6.620 -10.249 1.00 91.25 101 GLN A N 1
ATOM 764 C CA . GLN A 1 101 ? 21.779 -7.914 -10.308 1.00 91.25 101 GLN A CA 1
ATOM 765 C C . GLN A 1 101 ? 21.694 -8.696 -8.985 1.00 91.25 101 GLN A C 1
ATOM 767 O O . GLN A 1 101 ? 21.659 -9.921 -9.002 1.00 91.25 101 GLN A O 1
ATOM 772 N N . LEU A 1 102 ? 21.632 -8.004 -7.842 1.00 89.38 102 LEU A N 1
ATOM 773 C CA . LEU A 1 102 ? 21.528 -8.627 -6.519 1.00 89.38 102 LEU A CA 1
ATOM 774 C C . LEU A 1 102 ? 20.123 -9.178 -6.222 1.00 89.38 102 LEU A C 1
ATOM 776 O O . LEU A 1 102 ? 19.988 -10.213 -5.576 1.00 89.38 102 LEU A O 1
ATOM 780 N N . ILE A 1 103 ? 19.082 -8.468 -6.658 1.00 90.00 103 ILE A N 1
ATOM 781 C CA . ILE A 1 103 ? 17.673 -8.749 -6.328 1.00 90.00 103 ILE A CA 1
ATOM 782 C C . ILE A 1 103 ? 16.863 -9.241 -7.536 1.00 90.00 103 ILE A C 1
ATOM 784 O O . ILE A 1 103 ? 15.653 -9.029 -7.606 1.00 90.00 103 ILE A O 1
ATOM 788 N N . SER A 1 104 ? 17.524 -9.905 -8.485 1.00 93.81 104 SER A N 1
ATOM 789 C CA . SER A 1 104 ? 16.871 -10.578 -9.612 1.00 93.81 104 SER A CA 1
ATOM 790 C C . SER A 1 104 ? 17.208 -12.065 -9.652 1.00 93.81 104 SER A C 1
ATOM 792 O O . SER A 1 104 ? 18.134 -12.520 -8.981 1.00 93.81 104 SER A O 1
ATOM 794 N N . VAL A 1 105 ? 16.458 -12.827 -10.449 1.00 92.69 105 VAL A N 1
ATOM 795 C CA . VAL A 1 105 ? 16.811 -14.215 -10.781 1.00 92.69 105 VAL A CA 1
ATOM 796 C C . VAL A 1 105 ? 18.174 -14.299 -11.477 1.00 92.69 105 VAL A C 1
ATOM 798 O O . VAL A 1 105 ? 18.589 -13.371 -12.177 1.00 92.69 105 VAL A O 1
ATOM 801 N N . ALA A 1 106 ? 18.856 -15.435 -11.319 1.00 88.50 106 ALA A N 1
ATOM 802 C CA . ALA A 1 106 ? 20.089 -15.713 -12.053 1.00 88.50 106 ALA A CA 1
ATOM 803 C C . ALA A 1 106 ? 19.841 -15.648 -13.571 1.00 88.50 106 ALA A C 1
ATOM 805 O O . ALA A 1 106 ? 18.812 -16.114 -14.065 1.00 88.50 106 ALA A O 1
ATOM 806 N N . GLY A 1 107 ? 20.778 -15.063 -14.313 1.00 88.25 107 GLY A N 1
ATOM 807 C CA . GLY A 1 107 ? 20.651 -14.821 -15.748 1.00 88.25 107 GLY A CA 1
ATOM 808 C C . GLY A 1 107 ? 19.779 -13.622 -16.133 1.00 88.25 107 GLY A C 1
ATOM 809 O O . GLY A 1 107 ? 19.521 -13.443 -17.323 1.00 88.25 107 GLY A O 1
ATOM 810 N N . ALA A 1 108 ? 19.323 -12.794 -15.182 1.00 94.62 108 ALA A N 1
ATOM 811 C CA . ALA A 1 108 ? 18.608 -11.558 -15.501 1.00 94.62 108 ALA A CA 1
ATOM 812 C C . ALA A 1 108 ? 19.461 -10.623 -16.379 1.00 94.62 108 ALA A C 1
ATOM 814 O O . ALA A 1 108 ? 20.646 -10.396 -16.118 1.00 94.62 108 ALA A O 1
ATOM 815 N N . ALA A 1 109 ? 18.843 -10.062 -17.418 1.00 96.69 109 ALA A N 1
ATOM 816 C CA . ALA A 1 109 ? 19.516 -9.185 -18.365 1.00 96.69 109 ALA A CA 1
ATOM 817 C C . ALA A 1 109 ? 19.466 -7.725 -17.898 1.00 96.69 109 ALA A C 1
ATOM 819 O O . ALA A 1 109 ? 18.395 -7.199 -17.583 1.00 96.69 109 ALA A O 1
ATOM 820 N N . LEU A 1 110 ? 20.613 -7.042 -17.893 1.00 97.00 110 LEU A N 1
ATOM 821 C CA . LEU A 1 110 ? 20.670 -5.601 -17.634 1.00 97.00 110 LEU A CA 1
ATOM 822 C C . LEU A 1 110 ? 20.442 -4.834 -18.938 1.00 97.00 110 LEU A C 1
ATOM 824 O O . LEU A 1 110 ? 21.142 -5.056 -19.924 1.00 97.00 110 LEU A O 1
ATOM 828 N N . TRP A 1 111 ? 19.465 -3.931 -18.943 1.00 97.12 111 TRP A N 1
ATOM 829 C CA . TRP A 1 111 ? 19.106 -3.131 -20.112 1.00 97.12 111 TRP A CA 1
ATOM 830 C C . TRP A 1 111 ? 19.806 -1.779 -20.103 1.00 97.12 111 TRP A C 1
ATOM 832 O O . TRP A 1 111 ? 19.680 -1.032 -19.134 1.00 97.12 111 TRP A O 1
ATOM 842 N N . CYS A 1 112 ? 20.455 -1.441 -21.213 1.00 97.06 112 CYS A N 1
ATOM 843 C CA . CYS A 1 112 ? 21.089 -0.153 -21.452 1.00 97.06 112 CYS A CA 1
ATOM 844 C C . CYS A 1 112 ? 20.566 0.456 -22.760 1.00 97.06 112 CYS A C 1
ATOM 846 O O . CYS A 1 112 ? 20.759 -0.102 -23.844 1.00 97.06 112 CYS A O 1
ATOM 848 N N . ASP A 1 113 ? 19.926 1.622 -22.665 1.00 96.75 113 ASP A N 1
ATOM 849 C CA . ASP A 1 113 ? 19.618 2.456 -23.828 1.00 96.75 113 ASP A CA 1
ATOM 850 C C . ASP A 1 113 ? 20.903 3.161 -24.284 1.00 96.75 113 ASP A C 1
ATOM 852 O O . ASP A 1 113 ? 21.461 3.997 -23.572 1.00 96.75 113 ASP A O 1
ATOM 856 N N . VAL A 1 114 ? 21.412 2.788 -25.458 1.00 96.56 114 VAL A N 1
ATOM 857 C CA . VAL A 1 114 ? 22.704 3.261 -25.963 1.00 96.56 114 VAL A CA 1
ATOM 858 C C . VAL A 1 114 ? 22.526 4.584 -26.696 1.00 96.56 114 VAL A C 1
ATOM 860 O O . VAL A 1 114 ? 21.835 4.657 -27.712 1.00 96.56 114 VAL A O 1
ATOM 863 N N . GLN A 1 115 ? 23.229 5.614 -26.228 1.00 95.94 115 GLN A N 1
ATOM 864 C CA . GLN A 1 115 ? 23.314 6.918 -26.886 1.00 95.94 115 GLN A CA 1
ATOM 865 C C . GLN A 1 115 ? 24.774 7.240 -27.226 1.00 95.94 115 GLN A C 1
ATOM 867 O O . GLN A 1 115 ? 25.674 6.944 -26.440 1.00 95.94 115 GLN A O 1
ATOM 872 N N . LEU A 1 116 ? 25.028 7.865 -28.382 1.00 96.38 116 LEU A N 1
ATOM 873 C CA . LEU A 1 116 ? 26.386 8.273 -28.774 1.00 96.38 116 LEU A CA 1
ATOM 874 C C . LEU A 1 116 ? 26.673 9.728 -28.410 1.00 96.38 116 LEU A C 1
ATOM 876 O O . LEU A 1 116 ? 25.855 10.622 -28.649 1.00 96.38 116 LEU A O 1
ATOM 880 N N . THR A 1 117 ? 27.864 9.966 -27.871 1.00 94.94 117 THR A N 1
ATOM 881 C CA . THR A 1 117 ? 28.425 11.299 -27.636 1.00 94.94 117 THR A CA 1
ATOM 882 C C . THR A 1 117 ? 28.976 11.911 -28.926 1.00 94.94 117 THR A C 1
ATOM 884 O O . THR A 1 117 ? 29.120 11.242 -29.952 1.00 94.94 117 THR A O 1
ATOM 887 N N . LYS A 1 118 ? 29.341 13.197 -28.877 1.00 93.38 118 LYS A N 1
ATOM 888 C CA . LYS A 1 118 ? 29.959 13.931 -29.996 1.00 93.38 118 LYS A CA 1
ATOM 889 C C . LYS A 1 118 ? 31.204 13.247 -30.572 1.00 93.38 118 LYS A C 1
ATOM 891 O O . LYS A 1 118 ? 31.462 13.329 -31.768 1.00 93.38 118 LYS A O 1
ATOM 896 N N . A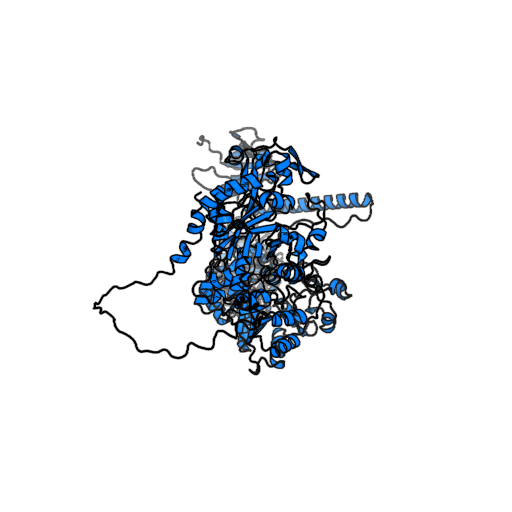SP A 1 119 ? 31.998 12.627 -29.707 1.00 93.69 119 ASP A N 1
ATOM 897 C CA . ASP A 1 119 ? 33.231 11.901 -30.020 1.00 93.69 119 ASP A CA 1
ATOM 898 C C . ASP A 1 119 ? 33.004 10.405 -30.308 1.00 93.69 119 ASP A C 1
ATOM 900 O O . ASP A 1 119 ? 33.969 9.667 -30.496 1.00 93.69 119 ASP A O 1
ATOM 904 N N . GLY A 1 120 ? 31.745 9.963 -30.402 1.00 91.75 120 GLY A N 1
ATOM 905 C CA . GLY A 1 120 ? 31.381 8.602 -30.798 1.00 91.75 120 GLY A CA 1
ATOM 906 C C . GLY A 1 120 ? 31.513 7.550 -29.694 1.00 91.75 120 GLY A C 1
ATOM 907 O O . GLY A 1 120 ? 31.528 6.362 -30.008 1.00 91.75 120 GLY A O 1
ATOM 908 N N . ALA A 1 121 ? 31.601 7.955 -28.424 1.00 93.31 121 ALA A N 1
ATOM 909 C CA . ALA A 1 121 ? 31.542 7.032 -27.294 1.00 93.31 121 ALA A CA 1
ATOM 910 C C . ALA A 1 121 ? 30.085 6.666 -26.970 1.00 93.31 121 ALA A C 1
ATOM 912 O O . ALA A 1 121 ? 29.197 7.515 -27.068 1.00 93.31 121 ALA A O 1
ATOM 913 N N . GLY A 1 122 ? 29.837 5.416 -26.574 1.00 94.56 122 GLY A N 1
ATOM 914 C CA . GLY A 1 122 ? 28.506 4.945 -26.188 1.00 94.56 122 GLY A CA 1
ATOM 915 C C . GLY A 1 122 ? 28.274 5.029 -24.686 1.00 94.56 122 GLY A C 1
ATOM 916 O O . GLY A 1 122 ? 29.032 4.469 -23.893 1.00 94.56 122 GLY A O 1
ATOM 917 N N . ILE A 1 123 ? 27.199 5.709 -24.304 1.00 95.44 123 ILE A N 1
ATOM 918 C CA . ILE A 1 123 ? 26.734 5.829 -22.921 1.00 95.44 123 ILE A CA 1
ATOM 919 C C . ILE A 1 123 ? 25.411 5.095 -22.729 1.00 95.44 123 ILE A C 1
ATOM 921 O O . ILE A 1 123 ? 24.603 5.028 -23.656 1.00 95.44 123 ILE A O 1
ATOM 925 N N . CYS A 1 124 ? 25.189 4.584 -21.518 1.00 95.50 124 CYS A N 1
ATOM 926 C CA . CYS A 1 124 ? 23.889 4.071 -21.099 1.00 95.50 124 CYS A CA 1
ATOM 927 C C . CYS A 1 124 ? 23.049 5.226 -20.562 1.00 95.50 124 CYS A C 1
ATOM 929 O O . CYS A 1 124 ? 23.364 5.787 -19.509 1.00 95.50 124 CYS A O 1
ATOM 931 N N . PHE A 1 125 ? 22.025 5.622 -21.315 1.00 94.94 125 PHE A N 1
ATOM 932 C CA . PHE A 1 125 ? 21.186 6.761 -20.976 1.00 94.94 125 PHE A CA 1
ATOM 933 C C . PHE A 1 125 ? 19.779 6.635 -21.602 1.00 94.94 125 PHE A C 1
ATOM 935 O O . PHE A 1 125 ? 19.667 6.420 -22.812 1.00 94.94 125 PHE A O 1
ATOM 942 N N . PRO A 1 126 ? 18.697 6.811 -20.818 1.00 92.88 126 PRO A N 1
ATOM 943 C CA . PRO A 1 126 ? 17.340 6.393 -21.203 1.00 92.88 126 PRO A CA 1
ATOM 944 C C . PRO A 1 126 ? 16.672 7.228 -22.306 1.00 92.88 126 PRO A C 1
ATOM 946 O O . PRO A 1 126 ? 15.687 6.783 -22.895 1.00 92.88 126 PRO A O 1
ATOM 949 N N . ASP A 1 127 ? 17.155 8.446 -22.568 1.00 92.62 127 ASP A N 1
ATOM 950 C CA . ASP A 1 127 ? 16.486 9.411 -23.448 1.00 92.62 127 ASP A CA 1
ATOM 951 C C . ASP A 1 127 ? 17.479 10.173 -24.332 1.00 92.62 127 ASP A C 1
ATOM 953 O O . ASP A 1 127 ? 18.542 10.595 -23.888 1.00 92.62 127 ASP A O 1
ATOM 957 N N . LEU A 1 128 ? 17.120 10.442 -25.585 1.00 91.25 128 LEU A N 1
ATOM 958 C CA . LEU A 1 128 ? 17.976 11.210 -26.492 1.00 91.25 128 LEU A CA 1
ATOM 959 C C . LEU A 1 128 ? 18.311 12.625 -25.964 1.00 91.25 128 LEU A C 1
ATOM 961 O O . LEU A 1 128 ? 19.380 13.177 -26.253 1.00 91.25 128 LEU A O 1
ATOM 965 N N . LYS A 1 129 ? 17.392 13.229 -25.197 1.00 93.69 129 LYS A N 1
ATOM 966 C CA . LYS A 1 129 ? 17.590 14.511 -24.519 1.00 93.69 129 LYS A CA 1
ATOM 967 C C . LYS A 1 129 ? 18.154 14.270 -23.123 1.00 93.69 129 LYS A C 1
ATOM 969 O O . LYS A 1 129 ? 17.458 13.842 -22.203 1.00 93.69 129 LYS A O 1
ATOM 974 N N . LEU A 1 130 ? 19.395 14.692 -22.928 1.00 93.56 130 LEU A N 1
ATOM 975 C CA . LEU A 1 130 ? 20.111 14.590 -21.661 1.00 93.56 130 LEU A CA 1
ATOM 976 C C . LEU A 1 130 ? 19.382 15.283 -20.500 1.00 93.56 130 LEU A C 1
ATOM 978 O O . LEU A 1 130 ? 19.439 14.812 -19.371 1.00 93.56 130 LEU A O 1
ATOM 982 N N . ASN A 1 131 ? 18.657 16.372 -20.748 1.00 92.94 131 ASN A N 1
ATOM 983 C CA . ASN A 1 131 ? 17.944 17.105 -19.695 1.00 92.94 131 ASN A CA 1
ATOM 984 C C . ASN A 1 131 ? 16.714 16.361 -19.140 1.00 92.94 131 ASN A C 1
ATOM 986 O O . ASN A 1 131 ? 16.096 16.856 -18.205 1.00 92.94 131 ASN A O 1
ATOM 990 N N . ASN A 1 132 ? 16.314 15.224 -19.722 1.00 94.00 132 ASN A N 1
ATOM 991 C CA . ASN A 1 132 ? 15.193 14.437 -19.202 1.00 94.00 132 ASN A CA 1
ATOM 992 C C . ASN A 1 132 ? 15.612 13.544 -18.022 1.00 94.00 132 ASN A C 1
ATOM 994 O O . ASN A 1 132 ? 14.758 13.185 -17.225 1.00 94.00 132 ASN A O 1
ATOM 998 N N . ALA A 1 133 ? 16.897 13.187 -17.906 1.00 93.94 133 ALA A N 1
ATOM 999 C CA . ALA A 1 133 ? 17.401 12.298 -16.850 1.00 93.94 133 ALA A CA 1
ATOM 1000 C C . ALA A 1 133 ? 18.804 12.692 -16.339 1.00 93.94 133 ALA A C 1
ATOM 1002 O O . ALA A 1 133 ? 19.515 11.887 -15.738 1.00 93.94 133 ALA A O 1
ATOM 1003 N N . SER A 1 134 ? 19.232 13.940 -16.567 1.00 94.38 134 SER A N 1
ATOM 1004 C CA . SER A 1 134 ? 20.466 14.486 -15.989 1.00 94.38 134 SER A CA 1
ATOM 1005 C C . SER A 1 134 ? 20.382 15.985 -15.700 1.00 94.38 134 SER A C 1
ATOM 1007 O O . SER A 1 134 ? 19.529 16.684 -16.239 1.00 94.38 134 SER A O 1
ATOM 1009 N N . THR A 1 135 ? 21.334 16.494 -14.916 1.00 93.06 135 THR A N 1
ATOM 1010 C CA . THR A 1 135 ? 21.497 17.919 -14.569 1.00 93.06 135 THR A CA 1
ATOM 1011 C C . THR A 1 135 ? 22.137 18.782 -15.671 1.00 93.06 135 THR A C 1
ATOM 1013 O O . THR A 1 135 ? 22.633 19.879 -15.398 1.00 93.06 135 THR A O 1
ATOM 1016 N N . ILE A 1 136 ? 22.199 18.298 -16.916 1.00 92.81 136 ILE A N 1
ATOM 1017 C CA . ILE A 1 136 ? 22.953 18.937 -18.010 1.00 92.81 136 ILE A CA 1
ATOM 1018 C C . ILE A 1 136 ? 22.523 20.384 -18.295 1.00 92.81 136 ILE A C 1
ATOM 1020 O O . ILE A 1 136 ? 23.341 21.210 -18.698 1.00 92.81 136 ILE A O 1
ATOM 1024 N N . ASP A 1 137 ? 21.249 20.695 -18.093 1.00 91.12 137 ASP A N 1
ATOM 1025 C CA . ASP A 1 137 ? 20.644 22.002 -18.314 1.00 91.12 137 ASP A CA 1
ATOM 1026 C C . ASP A 1 137 ? 21.130 23.029 -17.284 1.00 91.12 137 ASP A C 1
ATOM 1028 O O . ASP A 1 137 ? 21.383 24.179 -17.639 1.00 91.12 137 ASP A O 1
ATOM 1032 N N . PHE A 1 138 ? 21.377 22.603 -16.044 1.00 90.19 138 PHE A N 1
ATOM 1033 C CA . PHE A 1 138 ? 22.026 23.428 -15.024 1.00 90.19 138 PHE A CA 1
ATOM 1034 C C . PHE A 1 138 ? 23.521 23.621 -15.291 1.00 90.19 138 PHE A C 1
ATOM 1036 O O . PHE A 1 138 ? 24.061 24.698 -15.038 1.00 90.19 138 PHE A O 1
ATOM 1043 N N . VAL A 1 139 ? 24.202 22.593 -15.809 1.00 90.56 139 VAL A N 1
ATOM 1044 C CA . VAL A 1 139 ? 25.649 22.657 -16.081 1.00 90.56 139 VAL A CA 1
ATOM 1045 C C . VAL A 1 139 ? 25.951 23.489 -17.334 1.00 90.56 139 VAL A C 1
ATOM 1047 O O . VAL A 1 139 ? 26.902 24.272 -17.345 1.00 90.56 139 VAL A O 1
ATOM 1050 N N . TYR A 1 140 ? 25.142 23.354 -18.388 1.00 91.56 140 TYR A N 1
ATOM 1051 C CA . TYR A 1 140 ? 25.333 24.020 -19.680 1.00 91.56 140 TYR A CA 1
ATOM 1052 C C . TYR A 1 140 ? 24.043 24.695 -20.191 1.00 91.56 140 TYR A C 1
ATOM 1054 O O . TYR A 1 140 ? 23.565 24.356 -21.279 1.00 9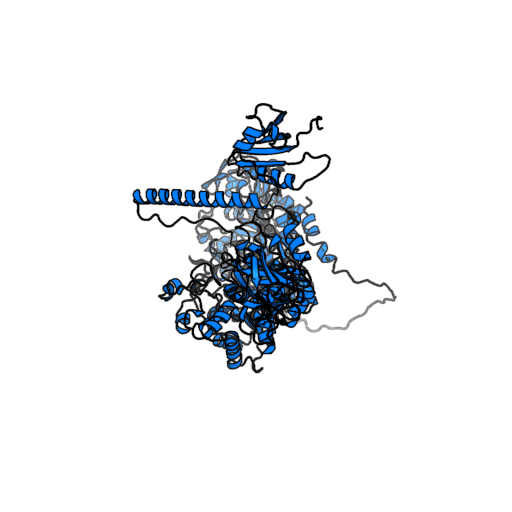1.56 140 TYR A O 1
ATOM 1062 N N . PRO A 1 141 ? 23.502 25.713 -19.496 1.00 91.44 141 PRO A N 1
ATOM 1063 C CA . PRO A 1 141 ? 22.184 26.295 -19.796 1.00 91.44 141 PRO A CA 1
ATOM 1064 C C . PRO A 1 141 ? 22.065 26.895 -21.204 1.00 91.44 141 PRO A C 1
ATOM 1066 O O . PRO A 1 141 ? 20.996 26.900 -21.808 1.00 91.44 141 PRO A O 1
ATOM 1069 N N . ASN A 1 142 ? 23.180 27.357 -21.773 1.00 92.25 142 ASN A N 1
ATOM 1070 C CA . ASN A 1 142 ? 23.201 28.032 -23.073 1.00 92.25 142 ASN A CA 1
ATOM 1071 C C . ASN A 1 142 ? 23.453 27.088 -24.263 1.00 92.25 142 ASN A C 1
ATOM 1073 O O . ASN A 1 142 ? 23.580 27.558 -25.390 1.00 92.25 142 ASN A O 1
ATOM 1077 N N . ARG A 1 143 ? 23.563 25.769 -24.041 1.00 90.44 143 ARG A N 1
ATOM 1078 C CA . ARG A 1 143 ? 23.867 24.776 -25.095 1.00 90.44 143 ARG A CA 1
ATOM 1079 C C . ARG A 1 143 ? 22.645 23.999 -25.595 1.00 90.44 143 ARG A C 1
ATOM 1081 O O . ARG A 1 143 ? 22.781 22.927 -26.178 1.00 90.44 143 ARG A O 1
ATOM 1088 N N . LYS A 1 144 ? 21.450 24.551 -25.410 1.00 92.00 144 LYS A N 1
ATOM 1089 C CA . LYS A 1 144 ? 20.220 23.990 -25.969 1.00 92.00 144 LYS A CA 1
ATOM 1090 C C . LYS A 1 144 ? 20.216 24.133 -27.496 1.00 92.00 144 LYS A C 1
ATOM 1092 O O . LYS A 1 144 ? 20.432 25.228 -28.014 1.00 92.00 144 LYS A O 1
ATOM 1097 N N . LYS A 1 145 ? 19.910 23.055 -28.219 1.00 93.31 145 LYS A N 1
ATOM 1098 C CA . LYS A 1 145 ? 19.771 23.057 -29.685 1.00 93.31 145 LYS A CA 1
ATOM 1099 C C . LYS A 1 145 ? 18.452 22.446 -30.137 1.00 93.31 145 LYS A C 1
ATOM 1101 O O . LYS A 1 145 ? 17.721 21.872 -29.335 1.00 93.31 145 LYS A O 1
ATOM 1106 N N . SER A 1 146 ? 18.135 22.626 -31.417 1.00 93.75 146 SER A N 1
ATOM 1107 C CA . SER A 1 146 ? 16.973 22.029 -32.073 1.00 93.75 146 SER A CA 1
ATOM 1108 C C . SER A 1 146 ? 17.441 21.128 -33.206 1.00 93.75 146 SER A C 1
ATOM 1110 O O . SER A 1 146 ? 18.231 21.569 -34.041 1.00 93.75 146 SER A O 1
ATOM 1112 N N . TYR A 1 147 ? 16.950 19.893 -33.230 1.00 93.00 147 TYR A N 1
ATOM 1113 C CA . TYR A 1 147 ? 17.217 18.918 -34.282 1.00 93.00 147 TYR A CA 1
ATOM 1114 C C . TYR A 1 147 ? 15.918 18.276 -34.764 1.00 93.00 147 TYR A C 1
ATOM 1116 O O . TYR A 1 147 ? 14.925 18.249 -34.041 1.00 93.00 147 TYR A O 1
ATOM 1124 N N . LEU A 1 148 ? 15.921 17.743 -35.986 1.00 89.69 148 LEU A N 1
ATOM 1125 C CA . LEU A 1 148 ? 14.820 16.923 -36.484 1.00 89.69 148 LEU A CA 1
ATOM 1126 C C . LEU A 1 148 ? 15.004 15.489 -35.982 1.00 89.69 148 LEU A C 1
ATOM 1128 O O . LEU A 1 148 ? 15.877 14.771 -36.461 1.00 89.69 148 LEU A O 1
ATOM 1132 N N . VAL A 1 149 ? 14.175 15.070 -35.031 1.00 86.75 149 VAL A N 1
ATOM 1133 C CA . VAL A 1 149 ? 14.130 13.686 -34.542 1.00 86.75 149 VAL A CA 1
ATOM 1134 C C . VAL A 1 149 ? 12.905 13.037 -35.168 1.00 86.75 149 VAL A C 1
ATOM 1136 O O . VAL A 1 149 ? 11.791 13.514 -34.967 1.00 86.75 149 VAL A O 1
ATOM 1139 N N . ASN A 1 150 ? 13.106 12.013 -36.000 1.00 82.19 150 ASN A N 1
ATOM 1140 C CA . ASN A 1 150 ? 12.035 11.364 -36.772 1.00 82.19 150 ASN A CA 1
ATOM 1141 C C . ASN A 1 150 ? 11.157 12.358 -37.567 1.00 82.19 150 ASN A C 1
ATOM 1143 O O . ASN A 1 150 ? 9.945 12.203 -37.667 1.00 82.19 150 ASN A O 1
ATOM 1147 N N . GLY A 1 151 ? 11.770 13.415 -38.111 1.00 79.69 151 GLY A N 1
ATOM 1148 C CA . GLY A 1 151 ? 11.075 14.461 -38.872 1.00 79.69 151 GLY A CA 1
ATOM 1149 C C . GLY A 1 151 ? 10.395 15.545 -38.024 1.00 79.69 151 GLY A C 1
ATOM 1150 O O . GLY A 1 151 ? 9.899 16.518 -38.587 1.00 79.69 151 GLY A O 1
ATOM 1151 N N . VAL A 1 152 ? 10.419 15.436 -36.690 1.00 85.50 152 VAL A N 1
ATOM 1152 C CA . VAL A 1 152 ? 9.827 16.417 -35.770 1.00 85.50 152 VAL A CA 1
ATOM 1153 C C . VAL A 1 152 ? 10.911 17.338 -35.189 1.00 85.50 152 VAL A C 1
ATOM 1155 O O . VAL A 1 152 ? 11.871 16.844 -34.585 1.00 85.50 152 VAL A O 1
ATOM 1158 N N . PRO A 1 153 ? 10.782 18.676 -35.319 1.00 91.06 153 PRO A N 1
ATOM 1159 C CA . PRO A 1 153 ? 11.669 19.625 -34.652 1.00 91.06 153 PRO A CA 1
ATOM 1160 C C . PRO A 1 153 ? 11.599 19.463 -33.131 1.00 91.06 153 PRO A C 1
ATOM 1162 O O . PRO A 1 153 ? 10.593 19.779 -32.501 1.00 91.06 153 PRO A O 1
ATOM 1165 N N . THR A 1 154 ? 12.686 18.981 -32.541 1.00 92.44 154 THR A N 1
ATOM 1166 C CA . THR A 1 154 ? 12.800 18.694 -31.113 1.00 92.44 154 THR A CA 1
ATOM 1167 C C . THR A 1 154 ? 13.912 19.547 -30.525 1.00 92.44 154 THR A C 1
ATOM 1169 O O . THR A 1 154 ? 15.056 19.496 -30.976 1.00 92.44 154 THR A O 1
ATOM 1172 N N . GLN A 1 155 ? 13.581 20.337 -29.504 1.00 94.25 155 GLN A N 1
ATOM 1173 C CA . GLN A 1 155 ? 14.531 21.219 -28.830 1.00 94.25 155 GLN A CA 1
ATOM 1174 C C . GLN A 1 155 ? 14.963 20.631 -27.480 1.00 94.25 155 GLN A C 1
ATOM 1176 O O . GLN A 1 155 ? 14.116 20.240 -26.679 1.00 94.25 155 GLN A O 1
ATOM 1181 N N . GLY A 1 156 ? 16.262 20.630 -27.183 1.00 94.19 156 GLY A N 1
ATOM 1182 C CA . GLY A 1 156 ? 16.805 20.063 -25.947 1.00 94.19 156 GLY A CA 1
ATOM 1183 C C . GLY A 1 156 ? 18.332 20.042 -25.908 1.00 94.19 156 GLY A C 1
ATOM 1184 O O . GLY A 1 156 ? 18.998 20.687 -26.723 1.00 94.19 156 GLY A O 1
ATOM 1185 N N . TRP A 1 157 ? 18.876 19.304 -24.942 1.00 95.00 157 TRP A N 1
ATOM 1186 C CA . TRP A 1 157 ? 20.305 19.019 -24.819 1.00 95.00 157 TRP A CA 1
ATOM 1187 C C . TRP A 1 157 ? 20.564 17.620 -25.354 1.00 95.00 157 TRP A C 1
ATOM 1189 O O . TRP A 1 157 ? 20.183 16.642 -24.726 1.00 95.00 157 TRP A O 1
ATOM 1199 N N . PHE A 1 158 ? 21.176 17.523 -26.528 1.00 94.81 158 PHE A N 1
ATOM 1200 C CA . PHE A 1 158 ? 21.381 16.248 -27.213 1.00 94.81 158 PHE A CA 1
ATOM 1201 C C . PHE A 1 158 ? 22.773 15.692 -26.934 1.00 94.81 158 PHE A C 1
ATOM 1203 O O . PHE A 1 158 ? 23.734 16.457 -26.860 1.00 94.81 158 PHE A O 1
ATOM 1210 N N . THR A 1 159 ? 22.904 14.368 -26.851 1.00 92.19 159 THR A N 1
ATOM 1211 C CA . THR A 1 159 ? 24.186 13.695 -26.564 1.00 92.19 159 THR A CA 1
ATOM 1212 C C . THR A 1 159 ? 25.295 14.049 -27.559 1.00 92.19 159 THR A C 1
ATOM 1214 O O . THR A 1 159 ? 26.446 14.220 -27.170 1.00 92.19 159 THR A O 1
ATOM 1217 N N . ILE A 1 160 ? 24.942 14.267 -28.828 1.00 93.12 160 ILE A N 1
ATOM 1218 C CA . ILE A 1 160 ? 25.863 14.636 -29.919 1.00 93.12 160 ILE A CA 1
ATOM 1219 C C . ILE A 1 160 ? 26.531 16.010 -29.751 1.00 93.12 160 ILE A C 1
ATOM 1221 O O . ILE A 1 160 ? 27.473 16.335 -30.471 1.00 93.12 160 ILE A O 1
ATOM 1225 N N . GLU A 1 161 ? 26.050 16.843 -28.826 1.00 92.19 161 GLU A N 1
ATOM 1226 C CA . GLU A 1 161 ? 26.621 18.167 -28.556 1.00 92.19 161 GLU A CA 1
ATOM 1227 C C . GLU A 1 161 ? 27.774 18.131 -27.553 1.00 92.19 161 GLU A C 1
ATOM 1229 O O . GLU A 1 161 ? 28.527 19.103 -27.444 1.00 92.19 161 GLU A O 1
ATOM 1234 N N . PHE A 1 162 ? 27.921 17.018 -26.837 1.00 92.88 162 PHE A N 1
ATOM 1235 C CA . PHE A 1 162 ? 28.840 16.879 -25.718 1.00 92.88 162 PHE A CA 1
ATOM 1236 C C . PHE A 1 162 ? 29.807 15.728 -25.977 1.00 92.88 162 PHE A C 1
ATOM 1238 O O . PHE A 1 162 ? 29.409 14.644 -26.398 1.00 92.88 162 PHE A O 1
ATOM 1245 N N . SER A 1 163 ? 31.093 15.967 -25.741 1.00 93.31 163 SER A N 1
ATOM 1246 C CA . SER A 1 163 ? 32.094 14.895 -25.687 1.00 93.31 163 SER A CA 1
ATOM 1247 C C . SER A 1 163 ? 31.929 14.061 -24.418 1.00 93.31 163 SER A C 1
ATOM 1249 O O . SER A 1 163 ? 31.426 14.566 -23.409 1.00 93.31 163 SER A O 1
ATOM 1251 N N . LEU A 1 164 ? 32.419 12.818 -24.418 1.00 91.88 164 LEU A N 1
ATOM 1252 C CA . LEU A 1 164 ? 32.405 11.984 -23.214 1.00 91.88 164 LEU A CA 1
ATOM 1253 C C . LEU A 1 164 ? 33.085 12.699 -22.041 1.00 91.88 164 LEU A C 1
ATOM 1255 O O . LEU A 1 164 ? 32.550 12.722 -20.943 1.00 91.88 164 LEU A O 1
ATOM 1259 N N . ARG A 1 165 ? 34.205 13.391 -22.286 1.00 89.69 165 ARG A N 1
ATOM 1260 C CA . ARG A 1 165 ? 34.917 14.163 -21.255 1.00 89.69 165 ARG A CA 1
ATOM 1261 C C . ARG A 1 165 ? 34.073 15.286 -20.638 1.00 89.69 165 ARG A C 1
ATOM 1263 O O . ARG A 1 165 ? 34.235 15.575 -19.455 1.00 89.69 165 ARG A O 1
ATOM 1270 N N . GLU A 1 166 ? 33.208 15.932 -21.420 1.00 89.19 166 GLU A N 1
ATOM 1271 C CA . GLU A 1 166 ? 32.274 16.948 -20.911 1.00 89.19 166 GLU A CA 1
ATOM 1272 C C . GLU A 1 166 ? 31.146 16.313 -20.086 1.00 89.19 166 GLU A C 1
ATOM 1274 O O . GLU A 1 166 ? 30.756 16.879 -19.067 1.00 89.19 166 GLU A O 1
ATOM 1279 N N . LEU A 1 167 ? 30.657 15.131 -20.477 1.00 87.31 167 LEU A N 1
ATOM 1280 C CA . LEU A 1 167 ? 29.626 14.395 -19.733 1.00 87.31 167 LEU A CA 1
ATOM 1281 C C . LEU A 1 167 ? 30.168 13.708 -18.474 1.00 87.31 167 LEU A C 1
ATOM 1283 O O . LEU A 1 167 ? 29.460 13.606 -17.478 1.00 87.31 167 LEU A O 1
ATOM 1287 N N . SER A 1 168 ? 31.442 13.315 -18.472 1.00 81.44 168 SER A N 1
ATOM 1288 C CA . SER A 1 168 ? 32.158 12.816 -17.292 1.00 81.44 168 SER A CA 1
ATOM 1289 C C . SER A 1 168 ? 32.507 13.925 -16.288 1.00 81.44 168 SER A C 1
ATOM 1291 O O . SER A 1 168 ? 33.163 13.659 -15.279 1.00 81.44 168 SER A O 1
ATOM 1293 N N . ASN A 1 169 ? 32.102 15.176 -16.540 1.00 76.56 169 ASN A N 1
ATOM 1294 C CA . ASN A 1 169 ? 32.255 16.265 -15.585 1.00 76.56 169 ASN A CA 1
ATOM 1295 C C . ASN A 1 169 ? 31.497 15.942 -14.287 1.00 76.56 169 ASN A C 1
ATOM 1297 O O . ASN A 1 169 ? 30.345 15.516 -14.310 1.00 76.56 169 ASN A O 1
ATOM 1301 N N . VAL A 1 170 ? 32.130 16.191 -13.138 1.00 69.56 170 VAL A N 1
ATOM 1302 C CA . VAL A 1 170 ? 31.602 15.835 -11.812 1.00 69.56 170 VAL A CA 1
ATOM 1303 C C . VAL A 1 170 ? 30.239 16.480 -11.540 1.00 69.56 170 VAL A C 1
ATOM 1305 O O . VAL A 1 170 ? 29.474 15.931 -10.754 1.00 69.56 170 VAL A O 1
ATOM 1308 N N . THR A 1 171 ? 29.908 17.593 -12.196 1.00 76.69 171 THR A N 1
ATOM 1309 C CA . THR A 1 171 ? 28.621 18.288 -12.041 1.00 76.69 171 THR A CA 1
ATOM 1310 C C . THR A 1 171 ? 27.487 17.723 -12.899 1.00 76.69 171 THR A C 1
ATOM 1312 O O . THR A 1 171 ? 26.327 17.979 -12.581 1.00 76.69 171 THR A O 1
ATOM 1315 N N . CYS A 1 172 ? 27.786 16.976 -13.969 1.00 80.88 172 CYS A N 1
ATOM 1316 C CA . CYS A 1 172 ? 26.771 16.327 -14.798 1.00 80.88 172 CYS A CA 1
ATOM 1317 C C . CYS A 1 172 ? 26.382 15.001 -14.144 1.00 80.88 172 CYS A C 1
ATOM 1319 O O . CYS A 1 172 ? 27.166 14.051 -14.102 1.00 80.88 172 CYS A O 1
ATOM 1321 N N . LYS A 1 173 ? 25.183 14.965 -13.567 1.00 90.19 173 LYS A N 1
ATOM 1322 C CA . LYS A 1 173 ? 24.712 13.863 -12.733 1.00 90.19 173 LYS A CA 1
ATOM 1323 C C . LYS A 1 173 ? 23.368 13.360 -13.217 1.00 90.19 173 LYS A C 1
ATOM 1325 O O . LYS A 1 173 ? 22.562 14.148 -13.705 1.00 90.19 173 LYS A O 1
ATOM 1330 N N . LEU A 1 174 ? 23.146 12.063 -13.057 1.00 92.31 174 LEU A N 1
ATOM 1331 C CA . LEU A 1 174 ? 21.865 11.424 -13.309 1.00 92.31 174 LEU A CA 1
ATOM 1332 C C . LEU A 1 174 ? 20.825 11.901 -12.289 1.00 92.31 174 LEU A C 1
ATOM 1334 O O . LEU A 1 174 ? 21.137 12.111 -11.112 1.00 92.31 174 LEU A O 1
ATOM 1338 N N . ILE A 1 175 ? 19.596 12.057 -12.764 1.00 93.31 175 ILE A N 1
ATOM 1339 C CA . ILE A 1 175 ? 18.400 12.355 -11.970 1.00 93.31 175 ILE A CA 1
ATOM 1340 C C . ILE A 1 175 ? 17.269 11.431 -12.425 1.00 93.31 175 ILE A C 1
ATOM 1342 O O . ILE A 1 175 ? 17.342 10.836 -13.503 1.00 93.31 175 ILE A O 1
ATOM 1346 N N . ARG A 1 176 ? 16.212 11.311 -11.625 1.00 90.50 176 ARG A N 1
ATOM 1347 C CA . ARG A 1 176 ? 14.992 10.594 -12.001 1.00 90.50 176 ARG A CA 1
ATOM 1348 C C . ARG A 1 176 ? 14.418 11.138 -13.314 1.00 90.50 176 ARG A C 1
ATOM 1350 O O . ARG A 1 176 ? 14.233 12.342 -13.478 1.00 90.50 176 ARG A O 1
ATOM 1357 N N . GLY A 1 177 ? 14.096 10.231 -14.235 1.00 84.62 177 GLY A N 1
ATOM 1358 C CA . GLY A 1 177 ? 13.374 10.571 -15.467 1.00 84.62 177 GLY A CA 1
ATOM 1359 C C . GLY A 1 177 ? 11.862 10.709 -15.267 1.00 84.62 177 GLY A C 1
ATOM 1360 O O . GLY A 1 177 ? 11.180 11.351 -16.063 1.00 84.62 177 GLY A O 1
ATOM 1361 N N . ILE A 1 178 ? 11.333 10.122 -14.189 1.00 87.38 178 ILE A N 1
ATOM 1362 C CA . ILE A 1 178 ? 9.912 10.129 -13.835 1.00 87.38 178 ILE A CA 1
ATOM 1363 C C . ILE A 1 178 ? 9.751 10.904 -12.528 1.00 87.38 178 ILE A C 1
ATOM 1365 O O . ILE A 1 178 ? 10.268 10.503 -11.489 1.00 87.38 178 ILE A O 1
ATOM 1369 N N . LEU A 1 179 ? 9.024 12.023 -12.581 1.00 84.88 179 LEU A N 1
ATOM 1370 C CA . LEU A 1 179 ? 8.911 12.961 -11.457 1.00 84.88 179 LEU A CA 1
ATOM 1371 C C . LEU A 1 179 ? 8.135 12.409 -10.253 1.00 84.88 179 LEU A C 1
ATOM 1373 O O . LEU A 1 179 ? 8.286 12.947 -9.161 1.00 84.88 179 LEU A O 1
ATOM 1377 N N . SER A 1 180 ? 7.317 11.367 -10.435 1.00 81.06 180 SER A N 1
ATOM 1378 C CA . SER A 1 180 ? 6.623 10.691 -9.331 1.00 81.06 180 SER A CA 1
ATOM 1379 C C . SER A 1 180 ? 7.529 9.759 -8.518 1.00 81.06 180 SER A C 1
ATOM 1381 O O . SER A 1 180 ? 7.159 9.395 -7.406 1.00 81.06 180 SER A O 1
ATOM 1383 N N . ARG A 1 181 ? 8.712 9.388 -9.031 1.00 86.38 181 ARG A N 1
ATOM 1384 C CA . ARG A 1 181 ? 9.693 8.550 -8.317 1.00 86.38 181 ARG A CA 1
ATOM 1385 C C . ARG A 1 181 ? 10.562 9.385 -7.381 1.00 86.38 181 ARG A C 1
ATOM 1387 O O . ARG A 1 181 ? 10.643 10.600 -7.526 1.00 86.38 181 ARG A O 1
ATOM 1394 N N . SER A 1 182 ? 11.237 8.746 -6.429 1.00 83.44 182 SER A N 1
ATOM 1395 C CA . SER A 1 182 ? 12.016 9.422 -5.378 1.00 83.44 182 SER A CA 1
ATOM 1396 C C . SER A 1 182 ? 13.114 10.355 -5.918 1.00 83.44 182 SER A C 1
ATOM 1398 O O . SER A 1 182 ? 13.977 9.920 -6.674 1.00 83.44 182 SER A O 1
ATOM 1400 N N . GLU A 1 183 ? 13.153 11.621 -5.477 1.00 88.25 183 GLU A N 1
ATOM 1401 C CA . GLU A 1 183 ? 14.278 12.550 -5.742 1.00 88.25 183 GLU A CA 1
ATOM 1402 C C . GLU A 1 183 ? 15.522 12.225 -4.931 1.00 88.25 183 GLU A C 1
ATOM 1404 O O . GLU A 1 183 ? 16.576 12.822 -5.133 1.00 88.25 183 GLU A O 1
ATOM 1409 N N . LYS A 1 184 ? 15.401 11.357 -3.926 1.00 87.06 184 LYS A N 1
ATOM 1410 C CA . LYS A 1 184 ? 16.399 11.254 -2.856 1.00 87.06 184 LYS A CA 1
ATOM 1411 C C . LYS A 1 184 ? 17.743 10.729 -3.358 1.00 87.06 184 LYS A C 1
ATOM 1413 O O . LYS A 1 184 ? 18.742 10.868 -2.662 1.00 87.06 184 LYS A O 1
ATOM 1418 N N . PHE A 1 185 ? 17.767 10.173 -4.566 1.00 87.81 185 PHE A N 1
ATOM 1419 C CA . PHE A 1 185 ? 18.947 9.661 -5.254 1.00 87.81 185 PHE A CA 1
ATOM 1420 C C . PHE A 1 185 ? 19.419 10.558 -6.416 1.00 87.81 185 PHE A C 1
ATOM 1422 O O . PHE A 1 185 ? 20.402 10.226 -7.086 1.00 87.81 185 PHE A O 1
ATOM 1429 N N . ASP A 1 186 ? 18.751 11.691 -6.657 1.00 90.25 186 ASP A N 1
ATOM 1430 C CA . ASP A 1 186 ? 19.100 12.638 -7.717 1.00 90.25 186 ASP A CA 1
ATOM 1431 C C . ASP A 1 186 ? 20.464 13.283 -7.452 1.00 90.25 186 ASP A C 1
ATOM 1433 O O . ASP A 1 186 ? 20.834 13.606 -6.322 1.00 90.25 186 ASP A O 1
ATOM 1437 N N . GLY A 1 187 ? 21.246 13.492 -8.512 1.00 86.88 187 GLY A N 1
ATOM 1438 C CA . GLY A 1 187 ? 22.518 14.206 -8.409 1.00 86.88 187 GLY A CA 1
ATOM 1439 C C . GLY A 1 187 ? 23.674 13.376 -7.834 1.00 86.88 187 GLY A C 1
ATOM 1440 O O . GLY A 1 187 ? 24.796 13.875 -7.735 1.00 86.88 187 GLY A O 1
ATOM 1441 N N . MET A 1 188 ? 23.448 12.110 -7.472 1.00 86.44 188 MET A N 1
ATOM 1442 C CA . MET A 1 188 ? 24.468 11.276 -6.823 1.00 86.44 188 MET A CA 1
ATOM 1443 C C . MET A 1 188 ? 25.407 10.572 -7.812 1.00 86.44 188 MET A C 1
ATOM 1445 O O . MET A 1 188 ? 26.586 10.369 -7.506 1.00 86.44 188 MET A O 1
ATOM 1449 N N . TYR A 1 189 ? 24.924 10.233 -9.010 1.00 89.00 189 TYR A N 1
ATOM 1450 C CA . TYR A 1 189 ? 25.613 9.307 -9.919 1.00 89.00 189 TYR A CA 1
ATOM 1451 C C . TYR A 1 189 ? 26.055 9.976 -11.228 1.00 89.00 189 TYR A C 1
ATOM 1453 O O . TYR A 1 189 ? 25.302 10.777 -11.780 1.00 89.00 189 TYR A O 1
ATOM 1461 N N . PRO A 1 190 ? 27.271 9.699 -11.735 1.00 91.06 190 PRO A N 1
ATOM 1462 C CA . PRO A 1 190 ? 27.682 10.131 -13.071 1.00 91.06 190 PRO A CA 1
ATOM 1463 C C . PRO A 1 190 ? 27.018 9.277 -14.165 1.00 91.06 190 PRO A C 1
ATOM 1465 O O . PRO A 1 190 ? 26.553 8.173 -13.893 1.00 91.06 190 PRO A O 1
ATOM 1468 N N . ILE A 1 191 ? 27.027 9.775 -15.404 1.00 91.69 191 ILE A N 1
ATOM 1469 C CA . ILE A 1 191 ? 26.654 8.994 -16.594 1.00 91.69 191 ILE A CA 1
ATOM 1470 C C . ILE A 1 191 ? 27.729 7.923 -16.843 1.00 91.69 191 ILE A C 1
ATOM 1472 O O . ILE A 1 191 ? 28.921 8.235 -16.805 1.00 91.69 191 ILE A O 1
ATOM 1476 N N . SER A 1 192 ? 27.314 6.682 -17.101 1.00 92.62 192 SER A N 1
ATOM 1477 C CA . SER A 1 192 ? 28.211 5.544 -17.346 1.00 92.62 192 SER A CA 1
ATOM 1478 C C . SER A 1 192 ? 28.294 5.177 -18.827 1.00 92.62 192 SER A C 1
ATOM 1480 O O . SER A 1 192 ? 27.306 5.262 -19.560 1.00 92.62 192 SER A O 1
ATOM 1482 N N . THR A 1 193 ? 29.477 4.748 -19.267 1.00 94.56 193 THR A N 1
ATOM 1483 C CA . THR A 1 193 ? 29.665 4.137 -20.591 1.00 94.56 193 THR A CA 1
ATOM 1484 C C . THR A 1 193 ? 29.221 2.675 -20.602 1.00 94.56 193 THR A C 1
ATOM 1486 O O . THR A 1 193 ? 29.089 2.040 -19.553 1.00 94.56 193 THR A O 1
ATOM 1489 N N . VAL A 1 194 ? 29.017 2.118 -21.796 1.00 94.75 194 VAL A N 1
ATOM 1490 C CA . VAL A 1 194 ? 28.728 0.683 -21.980 1.00 94.75 194 VAL A CA 1
ATOM 1491 C C . VAL A 1 194 ? 29.867 -0.181 -21.402 1.00 94.75 194 VAL A C 1
ATOM 1493 O O . VAL A 1 194 ? 29.637 -1.211 -20.759 1.00 94.75 194 VAL A O 1
ATOM 1496 N N . GLU A 1 195 ? 31.110 0.269 -21.570 1.00 92.31 195 GLU A N 1
ATOM 1497 C CA . GLU A 1 195 ? 32.303 -0.367 -21.019 1.00 92.31 195 GLU A CA 1
ATOM 1498 C C . GLU A 1 195 ? 32.376 -0.254 -19.488 1.00 92.31 195 GLU A C 1
ATOM 1500 O O . GLU A 1 195 ? 32.761 -1.221 -18.826 1.00 92.31 195 GLU A O 1
ATOM 1505 N N . ASP A 1 196 ? 31.973 0.879 -18.899 1.00 91.25 196 ASP A N 1
ATOM 1506 C CA . ASP A 1 196 ? 31.935 1.054 -17.439 1.00 91.25 196 ASP A CA 1
ATOM 1507 C C . ASP A 1 196 ? 31.002 0.036 -16.780 1.00 91.25 196 ASP A C 1
ATOM 1509 O O . ASP A 1 196 ? 31.383 -0.601 -15.798 1.00 91.25 196 ASP A O 1
ATOM 1513 N N . VAL A 1 197 ? 29.802 -0.158 -17.339 1.00 91.88 197 VAL A N 1
ATOM 1514 C CA . VAL A 1 197 ? 28.838 -1.144 -16.825 1.00 91.88 197 VAL A CA 1
ATOM 1515 C C . VAL A 1 197 ? 29.443 -2.546 -16.887 1.00 91.88 197 VAL A C 1
ATOM 1517 O O . VAL A 1 197 ? 29.446 -3.277 -15.899 1.00 91.88 197 VAL A O 1
ATOM 1520 N N . THR A 1 198 ? 30.053 -2.907 -18.013 1.00 90.31 198 THR A N 1
ATOM 1521 C CA . THR A 1 198 ? 30.641 -4.242 -18.196 1.00 90.31 198 THR A CA 1
ATOM 1522 C C . THR A 1 198 ? 31.825 -4.495 -17.262 1.00 90.31 198 THR A C 1
ATOM 1524 O O . THR A 1 198 ? 31.965 -5.582 -16.706 1.00 90.31 198 THR A O 1
ATOM 1527 N N . THR A 1 199 ? 32.687 -3.498 -17.066 1.00 90.31 199 THR A N 1
ATOM 1528 C CA . THR A 1 199 ? 33.907 -3.644 -16.260 1.00 90.31 199 THR A CA 1
ATOM 1529 C C . THR A 1 199 ? 33.637 -3.607 -14.758 1.00 90.31 199 THR A C 1
ATOM 1531 O O . THR A 1 199 ? 34.280 -4.353 -14.013 1.00 90.31 199 THR A O 1
ATOM 1534 N N . GLN A 1 200 ? 32.692 -2.773 -14.312 1.00 90.50 200 GLN A N 1
ATOM 1535 C CA . GLN A 1 200 ? 32.400 -2.563 -12.892 1.00 90.50 200 GLN A CA 1
ATOM 1536 C C . GLN A 1 200 ? 31.307 -3.496 -12.364 1.00 90.50 200 GLN A C 1
ATOM 1538 O O . GLN A 1 200 ? 31.432 -3.983 -11.243 1.00 90.50 200 GLN A O 1
ATOM 1543 N N . ILE A 1 201 ? 30.262 -3.757 -13.156 1.00 90.56 201 ILE A N 1
ATOM 1544 C CA . ILE A 1 201 ? 29.117 -4.586 -12.748 1.00 90.56 201 ILE A CA 1
ATOM 1545 C C . ILE A 1 201 ? 29.309 -6.042 -13.176 1.00 90.56 201 ILE A C 1
ATOM 1547 O O . ILE A 1 201 ? 29.021 -6.944 -12.398 1.00 90.56 201 ILE A O 1
ATOM 1551 N N . LYS A 1 202 ? 29.871 -6.273 -14.373 1.00 90.44 202 LYS A N 1
ATOM 1552 C CA . LYS A 1 202 ? 30.015 -7.609 -14.985 1.00 90.44 202 LYS A CA 1
ATOM 1553 C C . LYS A 1 202 ? 28.661 -8.339 -15.052 1.00 90.44 202 LYS A C 1
ATOM 1555 O O . LYS A 1 202 ? 28.469 -9.337 -14.353 1.00 90.44 202 LYS A O 1
ATOM 1560 N N . PRO A 1 203 ? 27.712 -7.827 -15.860 1.00 90.38 203 PRO A N 1
ATOM 1561 C CA . PRO A 1 203 ? 26.401 -8.449 -16.008 1.00 90.38 203 PRO A CA 1
ATOM 1562 C C . PRO A 1 203 ? 26.521 -9.884 -16.531 1.00 90.38 203 PRO A C 1
ATOM 1564 O O . PRO A 1 203 ? 27.348 -10.160 -17.399 1.00 90.38 203 PRO A O 1
ATOM 1567 N N . GLU A 1 204 ? 25.672 -10.781 -16.025 1.00 89.62 204 GLU A N 1
ATOM 1568 C CA . GLU A 1 204 ? 25.555 -12.149 -16.553 1.00 89.62 204 GLU A CA 1
ATOM 1569 C C . GLU A 1 204 ? 24.942 -12.161 -17.952 1.00 89.62 204 GLU A C 1
ATOM 1571 O O . GLU A 1 204 ? 25.349 -12.960 -18.792 1.00 89.62 204 GLU A O 1
ATOM 1576 N N . SER A 1 205 ? 23.993 -11.253 -18.200 1.00 93.88 205 SER A N 1
ATOM 1577 C CA . SER A 1 205 ? 23.482 -10.967 -19.532 1.00 93.88 205 SER A CA 1
ATOM 1578 C C . SER A 1 205 ? 23.317 -9.466 -19.751 1.00 93.88 205 SER A C 1
ATOM 1580 O O . SER A 1 205 ? 22.825 -8.749 -18.873 1.00 93.88 205 SER A O 1
ATOM 1582 N N . PHE A 1 206 ? 23.728 -8.979 -20.923 1.00 95.12 206 PHE A N 1
ATOM 1583 C CA . PHE A 1 206 ? 23.685 -7.560 -21.261 1.00 95.12 206 PHE A CA 1
ATOM 1584 C C . PHE A 1 206 ? 22.862 -7.285 -22.519 1.00 95.12 206 PHE A C 1
ATOM 1586 O O . PHE A 1 206 ? 23.092 -7.859 -23.589 1.00 95.12 206 PHE A O 1
ATOM 1593 N N . TRP A 1 207 ? 21.898 -6.376 -22.373 1.00 97.31 207 TRP A N 1
ATOM 1594 C CA . TRP A 1 207 ? 20.945 -5.996 -23.404 1.00 97.31 207 TRP A CA 1
ATOM 1595 C C . TRP A 1 207 ? 21.160 -4.542 -23.817 1.00 97.31 207 TRP A C 1
ATOM 1597 O O . TRP A 1 207 ? 20.958 -3.623 -23.023 1.00 97.31 207 TRP A O 1
ATOM 1607 N N . LEU A 1 208 ? 21.520 -4.324 -25.082 1.00 96.94 208 LEU A N 1
ATOM 1608 C CA . LEU A 1 208 ? 21.748 -2.992 -25.638 1.00 96.94 208 LEU A CA 1
ATOM 1609 C C . LEU A 1 208 ? 20.601 -2.573 -26.557 1.00 96.94 208 LEU A C 1
ATOM 1611 O O . LEU A 1 208 ? 20.330 -3.228 -27.564 1.00 96.94 208 LEU A O 1
ATOM 1615 N N . ASN A 1 209 ? 19.951 -1.457 -26.241 1.00 96.81 209 ASN A N 1
ATOM 1616 C CA . ASN A 1 209 ? 18.868 -0.910 -27.050 1.00 96.81 209 ASN A CA 1
ATOM 1617 C C . ASN A 1 209 ? 19.316 0.319 -27.850 1.00 96.81 209 ASN A C 1
ATOM 1619 O O . ASN A 1 209 ? 19.826 1.286 -27.290 1.00 96.81 209 ASN A O 1
ATOM 1623 N N . VAL A 1 210 ? 19.089 0.300 -29.164 1.00 95.38 210 VAL A N 1
ATOM 1624 C CA . VAL A 1 210 ? 19.407 1.389 -30.096 1.00 95.38 210 VAL A CA 1
ATOM 1625 C C . VAL A 1 210 ? 18.114 2.047 -30.564 1.00 95.38 210 VAL A C 1
ATOM 1627 O O . VAL A 1 210 ? 17.447 1.542 -31.465 1.00 95.38 210 VAL A O 1
ATOM 1630 N N . GLN A 1 211 ? 17.774 3.194 -29.979 1.00 90.44 211 GLN A N 1
ATOM 1631 C CA . GLN A 1 211 ? 16.486 3.865 -30.205 1.00 90.44 211 GLN A CA 1
ATOM 1632 C C . GLN A 1 211 ? 16.423 4.708 -31.495 1.00 90.44 211 GLN A C 1
ATOM 1634 O O . GLN A 1 211 ? 15.348 4.837 -32.077 1.00 90.44 211 GLN A O 1
ATOM 1639 N N . HIS A 1 212 ? 17.546 5.305 -31.922 1.00 91.19 212 HIS A N 1
ATOM 1640 C CA . HIS A 1 212 ? 17.557 6.398 -32.911 1.00 91.19 212 HIS A CA 1
ATOM 1641 C C . HIS A 1 212 ? 18.710 6.319 -33.945 1.00 91.19 212 HIS A C 1
ATOM 1643 O O . HIS A 1 212 ? 19.411 7.310 -34.167 1.00 91.19 212 HIS A O 1
ATOM 1649 N N . ASP A 1 213 ? 18.953 5.165 -34.585 1.00 91.62 213 ASP A N 1
ATOM 1650 C CA . ASP A 1 213 ? 20.048 4.996 -35.572 1.00 91.62 213 ASP A CA 1
ATOM 1651 C C . ASP A 1 213 ? 19.984 6.026 -36.714 1.00 91.62 213 ASP A C 1
ATOM 1653 O O . ASP A 1 213 ? 21.002 6.632 -37.063 1.00 91.62 213 ASP A O 1
ATOM 1657 N N . ALA A 1 214 ? 18.794 6.290 -37.262 1.00 89.25 214 ALA A N 1
ATOM 1658 C CA . ALA A 1 214 ? 18.607 7.258 -38.338 1.00 89.25 214 ALA A CA 1
ATOM 1659 C C . ALA A 1 214 ? 19.020 8.683 -37.935 1.00 89.25 214 ALA A C 1
ATOM 1661 O O . ALA A 1 214 ? 19.575 9.413 -38.760 1.00 89.25 214 ALA A O 1
ATOM 1662 N N . PHE A 1 215 ? 18.786 9.080 -36.681 1.00 91.88 215 PHE A N 1
ATOM 1663 C CA . PHE A 1 215 ? 19.204 10.382 -36.159 1.00 91.88 215 PHE A CA 1
ATOM 1664 C C . PHE A 1 215 ? 20.730 10.492 -36.092 1.00 91.88 215 PHE A C 1
ATOM 1666 O O . PHE A 1 215 ? 21.299 11.467 -36.580 1.00 91.88 215 PHE A O 1
ATOM 1673 N N . TYR A 1 216 ? 21.411 9.477 -35.555 1.00 93.00 216 TYR A N 1
ATOM 1674 C CA . TYR A 1 216 ? 22.874 9.476 -35.472 1.00 93.00 216 TYR A CA 1
ATOM 1675 C C . TYR A 1 216 ? 23.533 9.456 -36.854 1.00 93.00 216 TYR A C 1
ATOM 1677 O O . TYR A 1 216 ? 24.509 10.177 -37.079 1.00 93.00 216 TYR A O 1
ATOM 1685 N N . ALA A 1 217 ? 22.943 8.737 -37.813 1.00 90.56 217 ALA A N 1
ATOM 1686 C CA . ALA A 1 217 ? 23.413 8.717 -39.195 1.00 90.56 217 ALA A CA 1
ATOM 1687 C C . ALA A 1 217 ? 23.380 10.109 -39.857 1.00 90.56 217 ALA A C 1
ATOM 1689 O O . ALA A 1 217 ? 24.294 10.444 -40.609 1.00 90.56 217 ALA A O 1
ATOM 1690 N N . GLN A 1 218 ? 22.384 10.952 -39.546 1.00 89.69 218 GLN A N 1
ATOM 1691 C CA . GLN A 1 218 ? 22.323 12.342 -40.035 1.00 89.69 218 GLN A CA 1
ATOM 1692 C C . GLN A 1 218 ? 23.463 13.218 -39.497 1.00 89.69 218 GLN A C 1
ATOM 1694 O O . GLN A 1 218 ? 23.780 14.249 -40.086 1.00 89.69 218 GLN A O 1
ATOM 1699 N N . GLN A 1 219 ? 24.077 12.815 -38.385 1.00 90.50 219 GLN A N 1
ATOM 1700 C CA . GLN A 1 219 ? 25.141 13.545 -37.695 1.00 90.50 219 GLN A CA 1
ATOM 1701 C C . GLN A 1 219 ? 26.523 12.925 -37.941 1.00 90.50 219 GLN A C 1
ATOM 1703 O O . GLN A 1 219 ? 27.466 13.205 -37.206 1.00 90.50 219 GLN A O 1
ATOM 1708 N N . ASN A 1 220 ? 26.657 12.087 -38.978 1.00 91.62 220 ASN A N 1
ATOM 1709 C CA . ASN A 1 220 ? 27.878 11.348 -39.315 1.00 91.62 220 ASN A CA 1
ATOM 1710 C C . ASN A 1 220 ? 28.387 10.416 -38.194 1.00 91.62 220 ASN A C 1
ATOM 1712 O O . ASN A 1 220 ? 29.580 10.122 -38.130 1.00 91.62 220 ASN A O 1
ATOM 1716 N N . LEU A 1 221 ? 27.493 9.927 -37.330 1.00 93.69 221 LEU A N 1
ATOM 1717 C CA . LEU A 1 221 ? 27.779 8.903 -36.324 1.00 93.69 221 LEU A CA 1
ATOM 1718 C C . LEU A 1 221 ? 27.100 7.583 -36.718 1.00 93.69 221 LEU A C 1
ATOM 1720 O O . LEU A 1 221 ? 26.037 7.580 -37.335 1.00 93.69 221 LEU A O 1
ATOM 1724 N N . SER A 1 222 ? 27.705 6.444 -36.373 1.00 93.31 222 SER A N 1
ATOM 1725 C CA . SER A 1 222 ? 27.163 5.121 -36.711 1.00 93.31 222 SER A CA 1
ATOM 1726 C C . SER A 1 222 ? 27.067 4.224 -35.477 1.00 93.31 222 SER A C 1
ATOM 1728 O O . SER A 1 222 ? 28.077 3.792 -34.915 1.00 93.31 222 SER A O 1
ATOM 1730 N N . MET A 1 223 ? 25.827 3.895 -35.098 1.00 93.50 223 MET A N 1
ATOM 1731 C CA . MET A 1 223 ? 25.532 2.957 -34.010 1.00 93.50 223 MET A CA 1
ATOM 1732 C C . MET A 1 223 ? 26.041 1.554 -34.328 1.00 93.50 223 MET A C 1
ATOM 1734 O O . MET A 1 223 ? 26.651 0.908 -33.480 1.00 93.50 223 MET A O 1
ATOM 1738 N N . SER A 1 224 ? 25.877 1.099 -35.573 1.00 92.00 224 SER A N 1
ATOM 1739 C CA . SER A 1 224 ? 26.387 -0.204 -36.008 1.00 92.00 224 SER A CA 1
ATOM 1740 C C . SER A 1 224 ? 27.908 -0.314 -35.867 1.00 92.00 224 SER A C 1
ATOM 1742 O O . SER A 1 224 ? 28.394 -1.333 -35.384 1.00 92.00 224 SER A O 1
ATOM 1744 N N . SER A 1 225 ? 28.675 0.724 -36.239 1.00 91.38 225 SER A N 1
ATOM 1745 C CA . SER A 1 225 ? 30.135 0.681 -36.068 1.00 91.38 225 SER A CA 1
ATOM 1746 C C . SER A 1 225 ? 30.547 0.695 -34.600 1.00 91.38 225 SER A C 1
ATOM 1748 O O . SER A 1 225 ? 31.491 -0.003 -34.234 1.00 91.38 225 SER A O 1
ATOM 1750 N N . PHE A 1 226 ? 29.826 1.452 -33.765 1.00 94.00 226 PHE A N 1
ATOM 1751 C CA . PHE A 1 226 ? 30.063 1.469 -32.326 1.00 94.00 226 PHE A CA 1
ATOM 1752 C C . PHE A 1 226 ? 29.835 0.079 -31.725 1.00 94.00 226 PHE A C 1
ATOM 1754 O O . PHE A 1 226 ? 30.743 -0.452 -31.097 1.00 94.00 226 PHE A O 1
ATOM 1761 N N . LEU A 1 227 ? 28.689 -0.556 -31.990 1.00 93.56 227 LEU A N 1
ATOM 1762 C CA . LEU A 1 227 ? 28.362 -1.874 -31.436 1.00 93.56 227 LEU A CA 1
ATOM 1763 C C . LEU A 1 227 ? 29.353 -2.969 -31.859 1.00 93.56 227 LEU A C 1
ATOM 1765 O O . LEU A 1 227 ? 29.762 -3.765 -31.021 1.00 93.56 227 LEU A O 1
ATOM 1769 N N . ILE A 1 228 ? 29.789 -2.987 -33.125 1.00 91.06 228 ILE A N 1
ATOM 1770 C CA . ILE A 1 228 ? 30.804 -3.942 -33.618 1.00 91.06 228 ILE A CA 1
ATOM 1771 C C . ILE A 1 228 ? 32.172 -3.693 -32.960 1.00 91.06 228 ILE A C 1
ATOM 1773 O O . ILE A 1 228 ? 32.958 -4.620 -32.753 1.00 91.06 228 ILE A O 1
ATOM 1777 N N . SER A 1 229 ? 32.496 -2.434 -32.653 1.00 91.31 229 SER A N 1
ATOM 1778 C CA . SER A 1 229 ? 33.714 -2.096 -31.917 1.00 91.31 229 SER A CA 1
ATOM 1779 C C . SER A 1 229 ? 33.605 -2.510 -30.447 1.00 91.31 229 SER A C 1
ATOM 1781 O O . SER A 1 229 ? 34.517 -3.151 -29.926 1.00 91.31 229 SER A O 1
ATOM 1783 N N . ALA A 1 230 ? 32.482 -2.192 -29.800 1.00 90.88 230 ALA A N 1
ATOM 1784 C CA . ALA A 1 230 ? 32.203 -2.508 -28.403 1.00 90.88 230 ALA A CA 1
ATOM 1785 C C . ALA A 1 230 ? 32.192 -4.023 -28.161 1.00 90.88 230 ALA A C 1
ATOM 1787 O O . ALA A 1 230 ? 32.776 -4.489 -27.185 1.00 90.88 230 ALA A O 1
ATOM 1788 N N . SER A 1 231 ? 31.654 -4.817 -29.094 1.00 90.12 231 SER A N 1
ATOM 1789 C CA . SER A 1 231 ? 31.575 -6.280 -28.977 1.00 90.12 231 SER A CA 1
ATOM 1790 C C . SER A 1 231 ? 32.924 -7.000 -28.930 1.00 90.12 231 SER A C 1
ATOM 1792 O O . SER A 1 231 ? 32.977 -8.206 -28.707 1.00 90.12 231 SER A O 1
ATOM 1794 N N . ARG A 1 232 ? 34.032 -6.294 -29.187 1.00 88.50 232 ARG A N 1
ATOM 1795 C CA . ARG A 1 232 ? 35.389 -6.838 -29.018 1.00 88.50 232 ARG A CA 1
ATOM 1796 C C . ARG A 1 232 ? 35.802 -6.909 -27.550 1.00 88.50 232 ARG A C 1
ATOM 1798 O O . ARG A 1 232 ? 36.616 -7.756 -27.198 1.00 88.50 232 ARG A O 1
ATOM 1805 N N . ASN A 1 233 ? 35.249 -6.020 -26.727 1.00 87.31 233 ASN A N 1
ATOM 1806 C CA . ASN A 1 233 ? 35.609 -5.853 -25.320 1.00 87.31 233 ASN A CA 1
ATOM 1807 C C . ASN A 1 233 ? 34.430 -6.129 -24.374 1.00 87.31 233 ASN A C 1
ATOM 1809 O O . ASN A 1 233 ? 34.644 -6.339 -23.182 1.00 87.31 233 ASN A O 1
ATOM 1813 N N . VAL A 1 234 ? 33.204 -6.115 -24.896 1.00 88.88 234 VAL A N 1
ATOM 1814 C CA . VAL A 1 234 ? 31.955 -6.273 -24.152 1.00 88.88 234 VAL A CA 1
ATOM 1815 C C . VAL A 1 234 ? 31.199 -7.486 -24.684 1.00 88.88 234 VAL A C 1
ATOM 1817 O O . VAL A 1 234 ? 31.015 -7.620 -25.893 1.00 88.88 234 VAL A O 1
ATOM 1820 N N . SER A 1 235 ? 30.745 -8.358 -23.781 1.00 89.81 235 SER A N 1
ATOM 1821 C CA . SER A 1 235 ? 29.796 -9.420 -24.131 1.00 89.81 235 SER A CA 1
ATOM 1822 C C . SER A 1 235 ? 28.414 -8.799 -24.297 1.00 89.81 235 SER A C 1
ATOM 1824 O O . SER A 1 235 ? 27.917 -8.161 -23.372 1.00 89.81 235 SER A O 1
ATOM 1826 N N . ILE A 1 236 ? 27.826 -8.944 -25.482 1.00 92.81 236 ILE A N 1
ATOM 1827 C CA . ILE A 1 236 ? 26.500 -8.417 -25.811 1.00 92.81 236 ILE A CA 1
ATOM 1828 C C . ILE A 1 236 ? 25.633 -9.614 -26.183 1.00 92.81 236 ILE A C 1
ATOM 1830 O O . ILE A 1 236 ? 25.907 -10.271 -27.187 1.00 92.81 236 ILE A O 1
ATOM 1834 N N . ASP A 1 237 ? 24.597 -9.886 -25.394 1.00 94.19 237 ASP A N 1
ATOM 1835 C CA . ASP A 1 237 ? 23.715 -11.037 -25.618 1.00 94.19 237 ASP A CA 1
ATOM 1836 C C . ASP A 1 237 ? 22.502 -10.658 -26.463 1.00 94.19 237 ASP A C 1
ATOM 1838 O O . ASP A 1 237 ? 22.047 -11.445 -27.295 1.00 94.19 237 ASP A O 1
ATOM 1842 N N . TYR A 1 238 ? 22.005 -9.430 -26.288 1.00 95.75 238 TYR A N 1
ATOM 1843 C CA . TYR A 1 238 ? 20.824 -8.928 -26.980 1.00 95.75 238 TYR A CA 1
ATOM 1844 C C . TYR A 1 238 ? 21.055 -7.524 -27.529 1.00 95.75 238 TYR A C 1
ATOM 1846 O O . TYR A 1 238 ? 21.608 -6.652 -26.854 1.00 95.75 238 TYR A O 1
ATOM 1854 N N . VAL A 1 239 ? 20.588 -7.301 -28.757 1.00 96.44 239 VAL A N 1
ATOM 1855 C CA . VAL A 1 239 ? 20.529 -5.978 -29.381 1.00 96.44 239 VAL A CA 1
ATOM 1856 C C . VAL A 1 239 ? 19.111 -5.730 -29.869 1.00 96.44 239 VAL A C 1
ATOM 1858 O O . VAL A 1 239 ? 18.605 -6.471 -30.717 1.00 96.44 239 VAL A O 1
ATOM 1861 N N . SER A 1 240 ? 18.486 -4.666 -29.372 1.00 96.38 240 SER A N 1
ATOM 1862 C CA . SER A 1 240 ? 17.166 -4.237 -29.828 1.00 96.38 240 SER A CA 1
ATOM 1863 C C . SER A 1 240 ? 17.187 -2.885 -30.521 1.00 96.38 240 SER A C 1
ATOM 1865 O O . SER A 1 240 ? 18.053 -2.051 -30.274 1.00 96.38 240 SER A O 1
ATOM 1867 N N . SER A 1 241 ? 16.235 -2.681 -31.426 1.00 95.81 241 SER A N 1
ATOM 1868 C CA . SER A 1 241 ? 16.008 -1.394 -32.079 1.00 95.81 241 SER A CA 1
ATOM 1869 C C . SER A 1 241 ? 14.585 -1.326 -32.635 1.00 95.81 241 SER A C 1
ATOM 1871 O O . SER A 1 241 ? 14.059 -2.361 -33.066 1.00 95.81 241 SER A O 1
ATOM 1873 N N . PRO A 1 242 ? 13.956 -0.138 -32.662 1.00 94.25 242 PRO A N 1
ATOM 1874 C CA . PRO A 1 242 ? 12.693 0.062 -33.353 1.00 94.25 242 PRO A CA 1
ATOM 1875 C C . PRO A 1 242 ? 12.866 0.302 -34.866 1.00 94.25 242 PRO A C 1
ATOM 1877 O O . PRO A 1 242 ? 11.879 0.314 -35.594 1.00 94.25 242 PRO A O 1
ATOM 1880 N N . GLU A 1 243 ? 14.095 0.459 -35.379 1.00 93.06 243 GLU A N 1
ATOM 1881 C CA . GLU A 1 243 ? 14.344 0.803 -36.787 1.00 93.06 243 GLU A CA 1
ATOM 1882 C C . GLU A 1 243 ? 14.713 -0.417 -37.653 1.00 93.06 243 GLU A C 1
ATOM 1884 O O . GLU A 1 243 ? 15.702 -1.109 -37.412 1.00 93.06 243 GLU A O 1
ATOM 1889 N N . VAL A 1 244 ? 13.977 -0.663 -38.743 1.00 92.12 244 VAL A N 1
ATOM 1890 C CA . VAL A 1 244 ? 14.201 -1.848 -39.602 1.00 92.12 244 VAL A CA 1
ATOM 1891 C C . VAL A 1 244 ? 15.521 -1.755 -40.373 1.00 92.12 244 VAL A C 1
ATOM 1893 O O . VAL A 1 244 ? 16.238 -2.750 -40.526 1.00 92.12 244 VAL A O 1
ATOM 1896 N N . ASN A 1 245 ? 15.875 -0.570 -40.885 1.00 90.31 245 ASN A N 1
ATOM 1897 C CA . ASN A 1 245 ? 17.129 -0.409 -41.628 1.00 90.31 245 ASN A CA 1
ATOM 1898 C C . ASN A 1 245 ? 18.377 -0.585 -40.751 1.00 90.31 245 ASN A C 1
ATOM 1900 O O . ASN A 1 245 ? 19.421 -0.940 -41.298 1.00 90.31 245 ASN A O 1
ATOM 1904 N N . PHE A 1 246 ? 18.286 -0.401 -39.431 1.00 92.88 246 PHE A N 1
ATOM 1905 C CA . PHE A 1 246 ? 19.394 -0.699 -38.523 1.00 92.88 246 PHE A CA 1
ATOM 1906 C C . PHE A 1 246 ? 19.778 -2.186 -38.597 1.00 92.88 246 PHE A C 1
ATOM 1908 O O . PHE A 1 246 ? 20.943 -2.511 -38.838 1.00 92.88 246 PHE A O 1
ATOM 1915 N N . PHE A 1 247 ? 18.795 -3.093 -38.535 1.00 91.56 247 PHE A N 1
ATOM 1916 C CA . PHE A 1 247 ? 19.049 -4.535 -38.647 1.00 91.56 247 PHE A CA 1
ATOM 1917 C C . PHE A 1 247 ? 19.665 -4.913 -39.997 1.00 91.56 247 PHE A C 1
ATOM 1919 O O . PHE A 1 247 ? 20.606 -5.700 -40.050 1.00 91.56 247 PHE A O 1
ATOM 1926 N N . LYS A 1 248 ? 19.216 -4.293 -41.096 1.00 86.75 248 LYS A N 1
ATOM 1927 C CA . LYS A 1 248 ? 19.808 -4.526 -42.426 1.00 86.75 248 LYS A CA 1
ATOM 1928 C C . LYS A 1 248 ? 21.281 -4.121 -42.502 1.00 86.75 248 LYS A C 1
ATOM 1930 O O . LYS A 1 248 ? 22.043 -4.776 -43.208 1.00 86.75 248 LYS A O 1
ATOM 1935 N N . LYS A 1 249 ? 21.682 -3.051 -41.805 1.00 87.00 249 LYS A N 1
ATOM 1936 C CA . LYS A 1 249 ? 23.082 -2.596 -41.759 1.00 87.00 249 LYS A CA 1
ATOM 1937 C C . LYS A 1 249 ? 23.952 -3.521 -40.907 1.00 87.00 249 LYS A C 1
ATOM 1939 O O . LYS A 1 249 ? 25.105 -3.752 -41.255 1.00 87.00 249 LYS A O 1
ATOM 1944 N N . ILE A 1 250 ? 23.416 -4.031 -39.797 1.00 87.94 250 ILE A N 1
ATOM 1945 C CA . ILE A 1 250 ? 24.201 -4.759 -38.791 1.00 87.94 250 ILE A CA 1
ATOM 1946 C C . ILE A 1 250 ? 24.243 -6.280 -39.008 1.00 87.94 250 ILE A C 1
ATOM 1948 O O . ILE A 1 250 ? 25.153 -6.934 -38.504 1.00 87.94 250 ILE A O 1
ATOM 1952 N N . ALA A 1 251 ? 23.318 -6.840 -39.799 1.00 71.00 251 ALA A N 1
ATOM 1953 C CA . ALA A 1 251 ? 23.120 -8.283 -39.993 1.00 71.00 251 ALA A CA 1
ATOM 1954 C C . ALA A 1 251 ? 24.352 -9.076 -40.489 1.00 71.00 251 ALA A C 1
ATOM 1956 O O . ALA A 1 251 ? 24.359 -10.298 -40.384 1.00 71.00 251 ALA A O 1
ATOM 1957 N N . GLY A 1 252 ? 25.392 -8.413 -41.012 1.00 74.50 252 GLY A N 1
ATOM 1958 C CA . GLY A 1 252 ? 26.663 -9.043 -41.408 1.00 74.50 252 GLY A CA 1
ATOM 1959 C C . GLY A 1 252 ? 27.882 -8.634 -40.573 1.00 74.50 252 GLY A C 1
ATOM 1960 O O . GLY A 1 252 ? 28.996 -9.040 -40.893 1.00 74.50 252 GLY A O 1
ATOM 1961 N N . GLY A 1 253 ? 27.701 -7.792 -39.550 1.00 79.56 253 GLY A N 1
ATOM 1962 C CA . GLY A 1 253 ? 28.794 -7.225 -38.753 1.00 79.56 253 GLY A CA 1
ATOM 1963 C C . GLY A 1 253 ? 29.268 -8.108 -37.597 1.00 79.56 253 GLY A C 1
ATOM 1964 O O . GLY A 1 253 ? 30.393 -7.942 -37.129 1.00 79.56 253 GLY A O 1
ATOM 1965 N N . PHE A 1 254 ? 28.432 -9.049 -37.153 1.00 81.44 254 PHE A N 1
ATOM 1966 C CA . PHE A 1 254 ? 28.732 -9.970 -36.058 1.00 81.44 254 PHE A CA 1
ATOM 1967 C C . PHE A 1 254 ? 29.058 -11.377 -36.575 1.00 81.44 254 PHE A C 1
ATOM 1969 O O . PHE A 1 254 ? 28.560 -11.805 -37.614 1.00 81.44 254 PHE A O 1
ATOM 1976 N N . GLY A 1 255 ? 29.916 -12.098 -35.845 1.00 74.62 255 GLY A N 1
ATOM 1977 C CA . GLY A 1 255 ? 30.240 -13.496 -36.142 1.00 74.62 255 GLY A CA 1
ATOM 1978 C C . GLY A 1 255 ? 29.068 -14.459 -35.879 1.00 74.62 255 GLY A C 1
ATOM 1979 O O . GLY A 1 255 ? 28.008 -14.034 -35.426 1.00 74.62 255 GLY A O 1
ATOM 1980 N N . PRO A 1 256 ? 29.253 -15.776 -36.100 1.00 71.62 256 PRO A N 1
ATOM 1981 C CA . PRO A 1 256 ? 28.203 -16.784 -35.903 1.00 71.62 256 PRO A CA 1
ATOM 1982 C C . PRO A 1 256 ? 27.679 -16.882 -34.458 1.00 71.62 256 PRO A C 1
ATOM 1984 O O . PRO A 1 256 ? 26.568 -17.355 -34.255 1.00 71.62 256 PRO A O 1
ATOM 1987 N N . ASN A 1 257 ? 28.446 -16.394 -33.476 1.00 74.19 257 ASN A N 1
ATOM 1988 C CA . ASN A 1 257 ? 28.056 -16.292 -32.065 1.00 74.19 257 ASN A CA 1
ATOM 1989 C C . ASN A 1 257 ? 27.676 -14.843 -31.689 1.00 74.19 257 ASN A C 1
ATOM 1991 O O . ASN A 1 257 ? 28.080 -14.350 -30.640 1.00 74.19 257 ASN A O 1
ATOM 1995 N N . GLY A 1 258 ? 27.017 -14.121 -32.599 1.00 83.31 258 GLY A N 1
ATOM 1996 C CA . GLY A 1 258 ? 26.569 -12.744 -32.382 1.00 83.31 258 GLY A CA 1
ATOM 1997 C C . GLY A 1 258 ? 25.364 -12.630 -31.435 1.00 83.31 258 GLY A C 1
ATOM 1998 O O . GLY A 1 258 ? 24.775 -13.648 -31.068 1.00 83.31 258 GLY A O 1
ATOM 1999 N N . PRO A 1 259 ? 24.977 -11.396 -31.061 1.00 91.75 259 PRO A N 1
ATOM 2000 C CA . PRO A 1 259 ? 23.827 -11.151 -30.196 1.00 91.75 259 PRO A CA 1
ATOM 2001 C C . PRO A 1 259 ? 22.506 -11.560 -30.857 1.00 91.75 259 PRO A C 1
ATOM 2003 O O . PRO A 1 259 ? 22.363 -11.555 -32.082 1.00 91.75 259 PRO A O 1
ATOM 2006 N N . SER A 1 260 ? 21.501 -11.829 -30.027 1.00 93.25 260 SER A N 1
ATOM 2007 C CA . SER A 1 260 ? 20.116 -11.992 -30.462 1.00 93.25 260 SER A CA 1
ATOM 2008 C C . SER A 1 260 ? 19.515 -10.641 -30.852 1.00 93.25 260 SER A C 1
ATOM 2010 O O . SER A 1 260 ? 19.523 -9.690 -30.070 1.00 93.25 260 SER A O 1
ATOM 2012 N N . PHE A 1 261 ? 18.969 -10.557 -32.065 1.00 95.25 261 PHE A N 1
ATOM 2013 C CA . PHE A 1 261 ? 18.363 -9.336 -32.593 1.00 95.25 261 PHE A CA 1
ATOM 2014 C C . PHE A 1 261 ? 16.870 -9.273 -32.280 1.00 95.25 261 PHE A C 1
ATOM 2016 O O . PHE A 1 261 ? 16.105 -10.139 -32.710 1.00 95.25 261 PHE A O 1
ATOM 2023 N N . VAL A 1 262 ? 16.439 -8.225 -31.579 1.00 97.00 262 VAL A N 1
ATOM 2024 C CA . VAL A 1 262 ? 15.048 -8.072 -31.133 1.00 97.00 262 VAL A CA 1
ATOM 2025 C C . VAL A 1 262 ? 14.434 -6.795 -31.700 1.00 97.00 262 VAL A C 1
ATOM 2027 O O . VAL A 1 262 ? 14.890 -5.690 -31.420 1.00 97.00 262 VAL A O 1
ATOM 2030 N N . PHE A 1 263 ? 13.375 -6.929 -32.495 1.00 96.94 263 PHE A N 1
ATOM 2031 C CA . PHE A 1 263 ? 12.691 -5.771 -33.074 1.00 96.94 263 PHE A CA 1
ATOM 2032 C C . PHE A 1 263 ? 11.713 -5.154 -32.067 1.00 96.94 263 PHE A C 1
ATOM 2034 O O . PHE A 1 263 ? 10.811 -5.839 -31.580 1.00 96.94 263 PHE A O 1
ATOM 2041 N N . GLN A 1 264 ? 11.882 -3.869 -31.750 1.00 95.88 264 GLN A N 1
ATOM 2042 C CA . GLN A 1 264 ? 11.036 -3.159 -30.789 1.00 95.88 264 GLN A CA 1
ATOM 2043 C C . GLN A 1 264 ? 9.841 -2.503 -31.489 1.00 95.88 264 GLN A C 1
ATOM 2045 O O . GLN A 1 264 ? 10.002 -1.657 -32.363 1.00 95.88 264 GLN A O 1
ATOM 2050 N N . PHE A 1 265 ? 8.631 -2.850 -31.065 1.00 95.00 265 PHE A N 1
ATOM 2051 C CA . PHE A 1 265 ? 7.408 -2.176 -31.488 1.00 95.00 265 PHE A CA 1
ATOM 2052 C C . PHE A 1 265 ? 7.094 -1.005 -30.550 1.00 95.00 265 PHE A C 1
ATOM 2054 O O . PHE A 1 265 ? 7.191 -1.137 -29.330 1.00 95.00 265 PHE A O 1
ATOM 2061 N N . LEU A 1 266 ? 6.686 0.129 -31.123 1.00 92.69 266 LEU A N 1
ATOM 2062 C CA . LEU A 1 266 ? 6.175 1.293 -30.386 1.00 92.69 266 LEU A CA 1
ATOM 2063 C C . LEU A 1 266 ? 4.634 1.314 -30.439 1.00 92.69 266 LEU A C 1
ATOM 2065 O O . LEU A 1 266 ? 4.011 0.251 -30.451 1.00 92.69 266 LEU A O 1
ATOM 2069 N N . GLY A 1 267 ? 3.971 2.474 -30.459 1.00 90.50 267 GLY A N 1
ATOM 2070 C CA . GLY A 1 267 ? 2.516 2.552 -30.642 1.00 90.50 267 GLY A CA 1
ATOM 2071 C C . GLY A 1 267 ? 2.043 1.969 -31.985 1.00 90.50 267 GLY A C 1
ATOM 2072 O O . GLY A 1 267 ? 2.726 2.093 -32.997 1.00 90.50 267 GLY A O 1
ATOM 2073 N N . LYS A 1 268 ? 0.856 1.336 -32.027 1.00 89.44 268 LYS A N 1
ATOM 2074 C CA . LYS A 1 268 ? 0.333 0.673 -33.250 1.00 89.44 268 LYS A CA 1
ATOM 2075 C C . LYS A 1 268 ? 0.190 1.625 -34.439 1.00 89.44 268 LYS A C 1
ATOM 2077 O O . LYS A 1 268 ? 0.449 1.216 -35.570 1.00 89.44 268 LYS A O 1
ATOM 2082 N N . GLU A 1 269 ? -0.193 2.866 -34.152 1.00 90.94 269 GLU A N 1
ATOM 2083 C CA . GLU A 1 269 ? -0.390 3.946 -35.126 1.00 90.94 269 GLU A CA 1
ATOM 2084 C C . GLU A 1 269 ? 0.887 4.754 -35.395 1.00 90.94 269 GLU A C 1
ATOM 2086 O O . GLU A 1 269 ? 0.910 5.607 -36.281 1.00 90.94 269 GLU A O 1
ATOM 2091 N N . GLU A 1 270 ? 1.962 4.503 -34.644 1.00 89.50 270 GLU A N 1
ATOM 2092 C CA . GLU A 1 270 ? 3.241 5.158 -34.889 1.00 89.50 270 GLU A CA 1
ATOM 2093 C C . GLU A 1 270 ? 3.912 4.570 -36.129 1.00 89.50 270 GLU A C 1
ATOM 2095 O O . GLU A 1 270 ? 3.775 3.383 -36.446 1.00 89.50 270 GLU A O 1
ATOM 2100 N N . PHE A 1 271 ? 4.653 5.420 -36.836 1.00 89.00 271 PHE A N 1
ATOM 2101 C CA . PHE A 1 271 ? 5.371 5.043 -38.044 1.00 89.00 271 PHE A CA 1
ATOM 2102 C C . PHE A 1 271 ? 6.792 4.616 -37.712 1.00 89.00 271 PHE A C 1
ATOM 2104 O O . PHE A 1 271 ? 7.524 5.312 -37.008 1.00 89.00 271 PHE A O 1
ATOM 2111 N N . GLU A 1 272 ? 7.203 3.494 -38.290 1.00 90.31 272 GLU A N 1
ATOM 2112 C CA . GLU A 1 272 ? 8.605 3.128 -38.334 1.00 90.31 272 GLU A CA 1
ATOM 2113 C C . GLU A 1 272 ? 9.302 4.025 -39.379 1.00 90.31 272 GLU A C 1
ATOM 2115 O O . GLU A 1 272 ? 8.878 4.071 -40.545 1.00 90.31 272 GLU A O 1
ATOM 2120 N N . PRO A 1 273 ? 10.343 4.782 -38.982 1.00 82.56 273 PRO A N 1
ATOM 2121 C CA . PRO A 1 273 ? 10.853 5.900 -39.774 1.00 82.56 273 PRO A CA 1
ATOM 2122 C C . PRO A 1 273 ? 11.511 5.473 -41.091 1.00 82.56 273 PRO A C 1
ATOM 2124 O O . PRO A 1 273 ? 11.622 6.286 -42.008 1.00 82.56 273 PRO A O 1
ATOM 2127 N N . THR A 1 274 ? 11.953 4.219 -41.220 1.00 84.25 274 THR A N 1
ATOM 2128 C CA . THR A 1 274 ? 12.752 3.773 -42.370 1.00 84.25 274 THR A CA 1
ATOM 2129 C C . THR A 1 274 ? 11.939 3.086 -43.468 1.00 84.25 274 THR A C 1
ATOM 2131 O O . THR A 1 274 ? 12.316 3.128 -44.641 1.00 84.25 274 THR A O 1
ATOM 2134 N N . THR A 1 275 ? 10.810 2.479 -43.117 1.00 85.56 275 THR A N 1
ATOM 2135 C CA . THR A 1 275 ? 9.874 1.805 -44.025 1.00 85.56 275 THR A CA 1
ATOM 2136 C C . THR A 1 275 ? 8.634 2.643 -44.314 1.00 85.56 275 THR A C 1
ATOM 2138 O O . THR A 1 275 ? 7.906 2.321 -45.255 1.00 85.56 275 THR A O 1
ATOM 2141 N N . ASN A 1 276 ? 8.401 3.710 -43.537 1.00 85.00 276 ASN A N 1
ATOM 2142 C CA . ASN A 1 276 ? 7.218 4.568 -43.614 1.00 85.00 276 ASN A CA 1
ATOM 2143 C C . ASN A 1 276 ? 5.902 3.769 -43.510 1.00 85.00 276 ASN A C 1
ATOM 2145 O O . ASN A 1 276 ? 4.898 4.087 -44.149 1.00 85.00 276 ASN A O 1
ATOM 2149 N N . ARG A 1 277 ? 5.927 2.681 -42.732 1.00 91.19 277 ARG A N 1
ATOM 2150 C CA . ARG A 1 277 ? 4.767 1.854 -42.387 1.00 91.19 277 ARG A CA 1
ATOM 2151 C C . ARG A 1 277 ? 4.491 1.980 -40.901 1.00 91.19 277 ARG A C 1
ATOM 2153 O O . ARG A 1 277 ? 5.411 2.202 -40.119 1.00 91.19 277 ARG A O 1
ATOM 2160 N N . THR A 1 278 ? 3.239 1.790 -40.508 1.00 93.44 278 THR A N 1
ATOM 2161 C CA . THR A 1 278 ? 2.893 1.742 -39.089 1.00 93.44 278 THR A CA 1
ATOM 2162 C C . THR A 1 278 ? 3.399 0.453 -38.446 1.00 93.44 278 THR A C 1
ATOM 2164 O O . THR A 1 278 ? 3.430 -0.604 -39.091 1.00 93.44 278 THR A O 1
ATOM 2167 N N . TYR A 1 279 ? 3.754 0.507 -37.162 1.00 93.50 279 TYR A N 1
ATOM 2168 C CA . TYR A 1 279 ? 4.147 -0.685 -36.402 1.00 93.50 279 TYR A CA 1
ATOM 2169 C C . TYR A 1 279 ? 3.048 -1.758 -36.410 1.00 93.50 279 TYR A C 1
ATOM 2171 O O . TYR A 1 279 ? 3.355 -2.944 -36.530 1.00 93.50 279 TYR A O 1
ATOM 2179 N N . GLY A 1 280 ? 1.766 -1.365 -36.394 1.00 91.75 280 GLY A N 1
ATOM 2180 C CA . GLY A 1 280 ? 0.640 -2.291 -36.547 1.00 91.75 280 GLY A CA 1
ATOM 2181 C C . GLY A 1 280 ? 0.628 -3.025 -37.896 1.00 91.75 280 GLY A C 1
ATOM 2182 O O . GLY A 1 280 ? 0.386 -4.233 -37.943 1.00 91.75 280 GLY A O 1
ATOM 2183 N N . SER A 1 281 ? 0.956 -2.335 -38.996 1.00 92.81 281 SER A N 1
ATOM 2184 C CA . SER A 1 281 ? 1.078 -2.963 -40.318 1.00 92.81 281 SER A CA 1
ATOM 2185 C C . SER A 1 281 ? 2.253 -3.943 -40.372 1.00 92.81 281 SER A C 1
ATOM 2187 O O . SER A 1 281 ? 2.110 -5.032 -40.928 1.00 92.81 281 SER A O 1
ATOM 2189 N N . ILE A 1 282 ? 3.390 -3.605 -39.758 1.00 92.19 282 ILE A N 1
ATOM 2190 C CA . ILE A 1 282 ? 4.560 -4.496 -39.690 1.00 92.19 282 ILE A CA 1
ATOM 2191 C C . ILE A 1 282 ? 4.236 -5.754 -38.871 1.00 92.19 282 ILE A C 1
ATOM 2193 O O . ILE A 1 282 ? 4.555 -6.862 -39.304 1.00 92.19 282 ILE A O 1
ATOM 2197 N N . LEU A 1 283 ? 3.539 -5.599 -37.740 1.00 92.00 283 LEU A N 1
ATOM 2198 C CA . LEU A 1 283 ? 3.141 -6.702 -36.861 1.00 92.00 283 LEU A CA 1
ATOM 2199 C C . LEU A 1 283 ? 2.272 -7.743 -37.582 1.00 92.00 283 LEU A C 1
ATOM 2201 O O . LEU A 1 283 ? 2.390 -8.934 -37.313 1.00 92.00 283 LEU A O 1
ATOM 2205 N N . SER A 1 284 ? 1.435 -7.314 -38.535 1.00 90.31 284 SER A N 1
ATOM 2206 C CA . SER A 1 284 ? 0.583 -8.222 -39.320 1.00 90.31 284 SER A CA 1
ATOM 2207 C C . SER A 1 284 ? 1.367 -9.216 -40.194 1.00 90.31 284 SER A C 1
ATOM 2209 O O . SER A 1 284 ? 0.808 -10.217 -40.639 1.00 90.31 284 SER A O 1
ATOM 2211 N N . ASN A 1 285 ? 2.665 -8.977 -40.422 1.00 93.19 285 ASN A N 1
ATOM 2212 C CA . ASN A 1 285 ? 3.542 -9.836 -41.211 1.00 93.19 285 ASN A CA 1
ATOM 2213 C C . ASN A 1 285 ? 4.766 -10.278 -40.390 1.00 93.19 285 ASN A C 1
ATOM 2215 O O . ASN A 1 285 ? 5.896 -9.851 -40.627 1.00 93.19 285 ASN A O 1
ATOM 2219 N N . LEU A 1 286 ? 4.548 -11.181 -39.433 1.00 94.25 286 LEU A N 1
ATOM 2220 C CA . LEU A 1 286 ? 5.609 -11.720 -38.571 1.00 94.25 286 LEU A CA 1
ATOM 2221 C C . LEU A 1 286 ? 6.697 -12.473 -39.356 1.00 94.25 286 LEU A C 1
ATOM 2223 O O . LEU A 1 286 ? 7.863 -12.454 -38.971 1.00 94.25 286 LEU A O 1
ATOM 2227 N N . THR A 1 287 ? 6.354 -13.069 -40.501 1.00 92.69 287 THR A N 1
ATOM 2228 C CA . THR A 1 287 ? 7.331 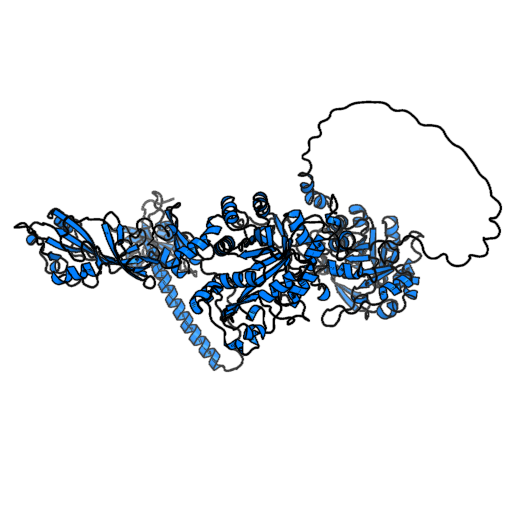-13.675 -41.421 1.00 92.69 287 THR A CA 1
ATOM 2229 C C . THR A 1 287 ? 8.332 -12.666 -41.974 1.00 92.69 287 THR A C 1
ATOM 2231 O O . THR A 1 287 ? 9.496 -13.013 -42.141 1.00 92.69 287 THR A O 1
ATOM 2234 N N . PHE A 1 288 ? 7.911 -11.421 -42.226 1.00 92.88 288 PHE A N 1
ATOM 2235 C CA . PHE A 1 288 ? 8.819 -10.343 -42.618 1.00 92.88 288 PHE A CA 1
ATOM 2236 C C . PHE A 1 288 ? 9.756 -9.959 -41.467 1.00 92.88 288 PHE A C 1
ATOM 2238 O O . PHE A 1 288 ? 10.951 -9.808 -41.685 1.00 92.88 288 PHE A O 1
ATOM 2245 N N . VAL A 1 289 ? 9.250 -9.870 -40.235 1.00 93.94 289 VAL A N 1
ATOM 2246 C CA . VAL A 1 289 ? 10.084 -9.568 -39.056 1.00 93.94 289 VAL A CA 1
ATOM 2247 C C . VAL A 1 289 ? 11.128 -10.663 -38.818 1.00 93.94 289 VAL A C 1
ATOM 2249 O O . VAL A 1 289 ? 12.298 -10.379 -38.557 1.00 93.94 289 VAL A O 1
ATOM 2252 N N . LYS A 1 290 ? 10.743 -11.929 -39.014 1.00 94.62 290 LYS A N 1
ATOM 2253 C CA . LYS A 1 290 ? 11.639 -13.081 -38.866 1.00 94.62 290 LYS A CA 1
ATOM 2254 C C . LYS A 1 290 ? 12.838 -13.067 -39.818 1.00 94.62 290 LYS A C 1
ATOM 2256 O O . LYS A 1 290 ? 13.831 -13.731 -39.533 1.00 94.62 290 LYS A O 1
ATOM 2261 N N . THR A 1 291 ? 12.800 -12.309 -40.920 1.00 93.12 291 THR A N 1
ATOM 2262 C CA . THR A 1 291 ? 13.948 -12.238 -41.840 1.00 93.12 291 THR A CA 1
ATOM 2263 C C . THR A 1 291 ? 15.134 -11.465 -41.268 1.00 93.12 291 THR A C 1
ATOM 2265 O O . THR A 1 291 ? 16.226 -11.570 -41.816 1.00 93.12 291 THR A O 1
ATOM 2268 N N . PHE A 1 292 ? 14.933 -10.652 -40.225 1.00 91.38 292 PHE A N 1
ATOM 2269 C CA . PHE A 1 292 ? 15.983 -9.795 -39.663 1.00 91.38 292 PHE A CA 1
ATOM 2270 C C . PHE A 1 292 ? 16.063 -9.796 -38.128 1.00 91.38 292 PHE A C 1
ATOM 2272 O O . PHE A 1 292 ? 17.048 -9.297 -37.593 1.00 91.38 292 PHE A O 1
ATOM 2279 N N . ALA A 1 293 ? 15.076 -10.356 -37.422 1.00 94.25 293 ALA A N 1
ATOM 2280 C CA . ALA A 1 293 ? 15.064 -10.452 -35.963 1.00 94.25 293 ALA A CA 1
ATOM 2281 C C . ALA A 1 293 ? 14.784 -11.888 -35.481 1.00 94.25 293 ALA A C 1
ATOM 2283 O O . ALA A 1 293 ? 14.038 -12.648 -36.105 1.00 94.25 293 ALA A O 1
ATOM 2284 N N . SER A 1 294 ? 15.382 -12.266 -34.349 1.00 93.88 294 SER A N 1
ATOM 2285 C CA . SER A 1 294 ? 15.103 -13.517 -33.634 1.00 93.88 294 SER A CA 1
ATOM 2286 C C . SER A 1 294 ? 13.934 -13.387 -32.655 1.00 93.88 294 SER A C 1
ATOM 2288 O O . SER A 1 294 ? 13.287 -14.394 -32.363 1.00 93.88 294 SER A O 1
ATOM 2290 N N . GLY A 1 295 ? 13.613 -12.167 -32.218 1.00 96.44 295 GLY A N 1
ATOM 2291 C CA . GLY A 1 295 ? 12.479 -11.884 -31.343 1.00 96.44 295 GLY A CA 1
ATOM 2292 C C . GLY A 1 295 ? 11.859 -10.505 -31.559 1.00 96.44 295 GLY A C 1
ATOM 2293 O O . GLY A 1 295 ? 12.336 -9.696 -32.357 1.00 96.44 295 GLY A O 1
ATOM 2294 N N . ILE A 1 296 ? 10.777 -10.248 -30.832 1.00 97.56 296 ILE A N 1
ATOM 2295 C CA . ILE A 1 296 ? 10.037 -8.988 -30.824 1.00 97.56 296 ILE A CA 1
ATOM 2296 C C . ILE A 1 296 ? 9.885 -8.484 -29.390 1.00 97.56 296 ILE A C 1
ATOM 2298 O O . ILE A 1 296 ? 9.637 -9.276 -28.487 1.00 97.56 296 ILE A O 1
ATOM 2302 N N . LEU A 1 297 ? 10.013 -7.176 -29.183 1.00 97.69 297 LEU A N 1
ATOM 2303 C CA . LEU A 1 297 ? 9.696 -6.507 -27.922 1.00 97.69 297 LEU A CA 1
ATOM 2304 C C . LEU A 1 297 ? 8.459 -5.641 -28.140 1.00 97.69 297 LEU A C 1
ATOM 2306 O O . LEU A 1 297 ? 8.490 -4.732 -28.968 1.00 97.69 297 LEU A O 1
ATOM 2310 N N . VAL A 1 298 ? 7.371 -5.924 -27.426 1.00 96.75 298 VAL A N 1
ATOM 2311 C CA . VAL A 1 298 ? 6.077 -5.255 -27.625 1.00 96.75 298 VAL A CA 1
ATOM 2312 C C . VAL A 1 298 ? 5.556 -4.628 -26.329 1.00 96.75 298 VAL A C 1
ATOM 2314 O O . VAL A 1 298 ? 5.752 -5.198 -25.256 1.00 96.75 298 VAL A O 1
ATOM 2317 N N . PRO A 1 299 ? 4.844 -3.490 -26.389 1.00 95.12 299 PRO A N 1
ATOM 2318 C CA . PRO A 1 299 ? 4.128 -2.963 -25.232 1.00 95.12 299 PRO A CA 1
ATOM 2319 C C . PRO A 1 299 ? 3.044 -3.935 -24.754 1.00 95.12 299 PRO A C 1
ATOM 2321 O O . PRO A 1 299 ? 2.387 -4.586 -25.571 1.00 95.12 299 PRO A O 1
ATOM 2324 N N . LYS A 1 300 ? 2.780 -3.972 -23.442 1.00 92.62 300 LYS A N 1
ATOM 2325 C CA . LYS A 1 300 ? 1.752 -4.842 -22.833 1.00 92.62 300 LYS A CA 1
ATOM 2326 C C . LYS A 1 300 ? 0.373 -4.790 -23.519 1.00 92.62 300 LYS A C 1
ATOM 2328 O O . LYS A 1 300 ? -0.268 -5.827 -23.705 1.00 92.62 300 LYS A O 1
ATOM 2333 N N . SER A 1 301 ? -0.022 -3.616 -24.023 1.00 91.06 301 SER A N 1
ATOM 2334 C CA . SER A 1 301 ? -1.288 -3.370 -24.738 1.00 91.06 301 SER A CA 1
ATOM 2335 C C . SER A 1 301 ? -1.443 -4.113 -26.076 1.00 91.06 301 SER A C 1
ATOM 2337 O O . SER A 1 301 ? -2.544 -4.189 -26.626 1.00 91.06 301 SER A O 1
ATOM 2339 N N . TYR A 1 302 ? -0.364 -4.671 -26.633 1.00 93.69 302 TYR A N 1
ATOM 2340 C CA . TYR A 1 302 ? -0.422 -5.483 -27.851 1.00 93.69 302 TYR A CA 1
ATOM 2341 C C . TYR A 1 302 ? -0.958 -6.893 -27.595 1.00 93.69 302 TYR A C 1
ATOM 2343 O O . TYR A 1 302 ? -1.575 -7.488 -28.483 1.00 93.69 302 TYR A O 1
ATOM 2351 N N . ILE A 1 303 ? -0.715 -7.421 -26.397 1.00 94.12 303 ILE A N 1
ATOM 2352 C CA . ILE A 1 303 ? -1.091 -8.782 -26.009 1.00 94.12 303 ILE A CA 1
ATOM 2353 C C . ILE A 1 303 ? -2.404 -8.748 -25.234 1.00 94.12 303 ILE A C 1
ATOM 2355 O O . ILE A 1 303 ? -3.332 -9.477 -25.580 1.00 94.12 303 ILE A O 1
ATOM 2359 N N . LEU A 1 304 ? -2.495 -7.868 -24.238 1.00 93.25 304 LEU A N 1
ATOM 2360 C CA . LEU A 1 304 ? -3.688 -7.650 -23.427 1.00 93.25 304 LEU A CA 1
ATOM 2361 C C . LEU A 1 304 ? -4.176 -6.210 -23.648 1.00 93.25 304 LEU A C 1
ATOM 2363 O O . LEU A 1 304 ? -3.695 -5.289 -22.985 1.00 93.25 304 LEU A O 1
ATOM 2367 N N . PRO A 1 305 ? -5.064 -5.983 -24.636 1.00 92.56 305 PRO A N 1
ATOM 2368 C CA . PRO A 1 305 ? -5.594 -4.657 -24.910 1.00 92.56 305 PRO A CA 1
ATOM 2369 C C . PRO A 1 305 ? -6.552 -4.208 -23.803 1.00 92.56 305 PRO A C 1
ATOM 2371 O O . PRO A 1 305 ? -7.138 -5.035 -23.106 1.00 92.56 305 PRO A O 1
ATOM 2374 N N . LEU A 1 306 ? -6.720 -2.893 -23.669 1.00 91.75 306 LEU A N 1
ATOM 2375 C CA . LEU A 1 306 ? -7.606 -2.276 -22.682 1.00 91.75 306 LEU A CA 1
ATOM 2376 C C . LEU A 1 306 ? -8.812 -1.624 -23.361 1.00 91.75 306 LEU A C 1
ATOM 2378 O O . LEU A 1 306 ? -8.699 -1.156 -24.496 1.00 91.75 306 LEU A O 1
ATOM 2382 N N . ASP A 1 307 ? -9.949 -1.590 -22.667 1.00 90.31 307 ASP A N 1
ATOM 2383 C CA . ASP A 1 307 ? -11.081 -0.731 -23.029 1.00 90.31 307 ASP A CA 1
ATOM 2384 C C . ASP A 1 307 ? -10.850 0.733 -22.591 1.00 90.31 307 ASP A C 1
ATOM 2386 O O . ASP A 1 307 ? -9.904 1.048 -21.864 1.00 90.31 307 ASP A O 1
ATOM 2390 N N . ASP A 1 308 ? -11.742 1.642 -23.001 1.00 86.31 308 ASP A N 1
ATOM 2391 C CA . ASP A 1 308 ? -11.673 3.074 -22.653 1.00 86.31 308 ASP A CA 1
ATOM 2392 C C . ASP A 1 308 ? -11.777 3.349 -21.137 1.00 86.31 308 ASP A C 1
ATOM 2394 O O . ASP A 1 308 ? -11.598 4.482 -20.692 1.00 86.31 308 ASP A O 1
ATOM 2398 N N . LYS A 1 309 ? -12.105 2.330 -20.333 1.00 85.25 309 LYS A N 1
ATOM 2399 C CA . LYS A 1 309 ? -12.275 2.401 -18.878 1.00 85.25 309 LYS A CA 1
ATOM 2400 C C . LYS A 1 309 ? -11.168 1.659 -18.121 1.00 85.25 309 LYS A C 1
ATOM 2402 O O . LYS A 1 309 ? -11.350 1.396 -16.936 1.00 85.25 309 LYS A O 1
ATOM 2407 N N . GLN A 1 310 ? -10.056 1.328 -18.785 1.00 87.12 310 GLN A N 1
ATOM 2408 C CA . GLN A 1 310 ? -8.924 0.602 -18.202 1.00 87.12 310 GLN A CA 1
ATOM 2409 C C . GLN A 1 310 ? -9.306 -0.780 -17.638 1.00 87.12 310 GLN A C 1
ATOM 2411 O O . GLN A 1 310 ? -8.907 -1.136 -16.530 1.00 87.12 310 GLN A O 1
ATOM 2416 N N . TYR A 1 311 ? -10.063 -1.570 -18.404 1.00 91.81 311 TYR A N 1
ATOM 2417 C CA . TYR A 1 311 ? -10.247 -3.004 -18.151 1.00 91.81 311 TYR A CA 1
ATOM 2418 C C . TYR A 1 311 ? -9.659 -3.857 -19.264 1.00 91.81 311 TYR A C 1
ATOM 2420 O O . TYR A 1 311 ? -9.648 -3.454 -20.428 1.00 91.81 311 TYR A O 1
ATOM 2428 N N . LEU A 1 312 ? -9.230 -5.064 -18.908 1.00 92.19 312 LEU A N 1
ATOM 2429 C CA . LEU A 1 312 ? -8.690 -6.037 -19.848 1.00 92.19 312 LEU A CA 1
ATOM 2430 C C . LEU A 1 312 ? -9.756 -6.501 -20.845 1.00 92.19 312 LEU A C 1
ATOM 2432 O O . LEU A 1 312 ? -10.855 -6.935 -20.491 1.00 92.19 312 LEU A O 1
ATOM 2436 N N . LEU A 1 313 ? -9.385 -6.473 -22.119 1.00 92.44 313 LEU A N 1
ATOM 2437 C CA . LEU A 1 313 ? -10.072 -7.171 -23.196 1.00 92.44 313 LEU A CA 1
ATOM 2438 C C . LEU A 1 313 ? -9.449 -8.567 -23.395 1.00 92.44 313 LEU A C 1
ATOM 2440 O O . LEU A 1 313 ? -8.351 -8.837 -22.897 1.00 92.44 313 LEU A O 1
ATOM 2444 N N . PRO A 1 314 ? -10.118 -9.479 -24.128 1.00 91.06 314 PRO A N 1
ATOM 2445 C CA . PRO A 1 314 ? -9.569 -10.803 -24.402 1.00 91.06 314 PRO A CA 1
ATOM 2446 C C . PRO A 1 314 ? -8.155 -10.747 -25.013 1.00 91.06 314 PRO A C 1
ATOM 2448 O O . PRO A 1 314 ? -7.900 -9.894 -25.871 1.00 91.06 314 PRO A O 1
ATOM 2451 N N . PRO A 1 315 ? -7.247 -11.662 -24.616 1.00 92.44 315 PRO A N 1
ATOM 2452 C CA . PRO A 1 315 ? -5.877 -11.675 -25.116 1.00 92.44 315 PRO A CA 1
ATOM 2453 C C . PRO A 1 315 ? -5.828 -11.879 -26.630 1.00 92.44 315 PRO A C 1
ATOM 2455 O O . PRO A 1 315 ? -6.591 -12.669 -27.194 1.00 92.44 315 PRO A O 1
ATOM 2458 N N . THR A 1 316 ? -4.887 -11.204 -27.287 1.00 93.81 316 THR A N 1
ATOM 2459 C CA . THR A 1 316 ? -4.636 -11.385 -28.720 1.00 93.81 316 THR A CA 1
ATOM 2460 C C . THR A 1 316 ? -3.909 -12.705 -28.997 1.00 93.81 316 THR A C 1
ATOM 2462 O O . THR A 1 316 ? -3.305 -13.316 -28.114 1.00 93.81 316 THR A O 1
ATOM 2465 N N . SER A 1 317 ? -3.933 -13.162 -30.252 1.00 93.88 317 SER A N 1
ATOM 2466 C CA . SER A 1 317 ? -3.187 -14.352 -30.687 1.00 93.88 317 SER A CA 1
ATOM 2467 C C . SER A 1 317 ? -1.688 -14.101 -30.888 1.00 93.88 317 SER A C 1
ATOM 2469 O O . SER A 1 317 ? -0.960 -15.041 -31.202 1.00 93.88 317 SER A O 1
ATOM 2471 N N . LEU A 1 318 ? -1.211 -12.865 -30.671 1.00 95.00 318 LEU A N 1
ATOM 2472 C CA . LEU A 1 318 ? 0.128 -12.414 -31.052 1.00 95.00 318 LEU A CA 1
ATOM 2473 C C . LEU A 1 318 ? 1.243 -13.331 -30.542 1.00 95.00 318 LEU A C 1
ATOM 2475 O O . LEU A 1 318 ? 2.124 -13.690 -31.316 1.00 95.00 318 LEU A O 1
ATOM 2479 N N . VAL A 1 319 ? 1.200 -13.728 -29.266 1.00 95.31 319 VAL A N 1
ATOM 2480 C CA . VAL A 1 319 ? 2.250 -14.570 -28.668 1.00 95.31 319 VAL A CA 1
ATOM 2481 C C . VAL A 1 319 ? 2.338 -15.915 -29.387 1.00 95.31 319 VAL A C 1
ATOM 2483 O O . VAL A 1 319 ? 3.409 -16.327 -29.821 1.00 95.31 319 VAL A O 1
ATOM 2486 N N . LYS A 1 320 ? 1.189 -16.560 -29.615 1.00 94.38 320 LYS A N 1
ATOM 2487 C CA . LYS A 1 320 ? 1.119 -17.854 -30.304 1.00 94.38 320 LYS A CA 1
ATOM 2488 C C . LYS A 1 320 ? 1.534 -17.748 -31.768 1.00 94.38 320 LYS A C 1
ATOM 2490 O O . LYS A 1 320 ? 2.230 -18.630 -32.268 1.00 94.38 320 LYS A O 1
ATOM 2495 N N . ASP A 1 321 ? 1.117 -16.684 -32.450 1.00 95.38 321 ASP A N 1
ATOM 2496 C CA . ASP A 1 321 ? 1.450 -16.455 -33.857 1.00 95.38 321 ASP A CA 1
ATOM 2497 C C . ASP A 1 321 ? 2.950 -16.167 -34.034 1.00 95.38 321 ASP A C 1
ATOM 2499 O O . ASP A 1 321 ? 3.577 -16.697 -34.953 1.00 95.38 321 ASP A O 1
ATOM 2503 N N . ALA A 1 322 ? 3.553 -15.406 -33.115 1.00 96.06 322 ALA A N 1
ATOM 2504 C CA . ALA A 1 322 ? 4.991 -15.150 -33.077 1.00 96.06 322 ALA A CA 1
ATOM 2505 C C . ALA A 1 322 ? 5.789 -16.422 -32.776 1.00 96.06 322 ALA A C 1
ATOM 2507 O O . ALA A 1 322 ? 6.720 -16.742 -33.517 1.00 96.06 322 ALA A O 1
ATOM 2508 N N . HIS A 1 323 ? 5.375 -17.213 -31.782 1.00 95.56 323 HIS A N 1
ATOM 2509 C CA . HIS A 1 323 ? 6.002 -18.504 -31.490 1.00 95.56 323 HIS A CA 1
ATOM 2510 C C . HIS A 1 323 ? 5.914 -19.467 -32.674 1.00 95.56 323 HIS A C 1
ATOM 2512 O O . HIS A 1 323 ? 6.898 -20.122 -33.016 1.00 95.56 323 HIS A O 1
ATOM 2518 N N . LYS A 1 324 ? 4.772 -19.508 -33.369 1.00 94.50 324 LYS A N 1
ATOM 2519 C CA . LYS A 1 324 ? 4.599 -20.303 -34.594 1.00 94.50 324 LYS A CA 1
ATOM 2520 C C . LYS A 1 324 ? 5.502 -19.824 -35.736 1.00 94.50 324 LYS A C 1
ATOM 2522 O O . LYS A 1 324 ? 5.955 -20.644 -36.530 1.00 94.50 324 LYS A O 1
ATOM 2527 N N . ALA A 1 325 ? 5.786 -18.525 -35.808 1.00 95.12 325 ALA A N 1
ATOM 2528 C CA . ALA A 1 325 ? 6.765 -17.944 -36.728 1.00 95.12 325 ALA A CA 1
ATOM 2529 C C . ALA A 1 325 ? 8.229 -18.108 -36.253 1.00 95.12 325 ALA A C 1
ATOM 2531 O O . ALA A 1 325 ? 9.154 -17.696 -36.956 1.00 95.12 325 ALA A O 1
ATOM 2532 N N . GLY A 1 326 ? 8.459 -18.710 -35.080 1.00 94.88 326 GLY A N 1
ATOM 2533 C CA . GLY A 1 326 ? 9.782 -18.904 -34.489 1.00 94.88 326 GLY A CA 1
ATOM 2534 C C . GLY A 1 326 ? 10.407 -17.623 -33.930 1.00 94.88 326 GLY A C 1
ATOM 2535 O O . GLY A 1 326 ? 11.632 -17.502 -33.939 1.00 94.88 326 GLY A O 1
ATOM 2536 N N . LEU A 1 327 ? 9.594 -16.652 -33.512 1.00 96.62 327 LEU A N 1
ATOM 2537 C CA . LEU A 1 327 ? 10.019 -15.407 -32.866 1.00 96.62 327 LEU A CA 1
ATOM 2538 C C . LEU A 1 327 ? 9.791 -15.487 -31.355 1.00 96.62 327 LEU A C 1
ATOM 2540 O O . LEU A 1 327 ? 8.699 -15.852 -30.926 1.00 96.62 327 LEU A O 1
ATOM 2544 N N . GLN A 1 328 ? 10.798 -15.104 -30.568 1.00 96.88 328 GLN A N 1
ATOM 2545 C CA . GLN A 1 328 ? 10.632 -14.871 -29.127 1.00 96.88 328 GLN A CA 1
ATOM 2546 C C . GLN A 1 328 ? 9.835 -13.585 -28.888 1.00 96.88 328 GLN A C 1
ATOM 2548 O O . GLN A 1 328 ? 9.973 -12.625 -29.647 1.00 96.88 328 GLN A O 1
ATOM 2553 N N . VAL A 1 329 ? 9.019 -13.546 -27.840 1.00 97.56 329 VAL A N 1
ATOM 2554 C CA . VAL A 1 329 ? 8.179 -12.401 -27.484 1.00 97.56 329 VAL A CA 1
ATOM 2555 C C . VAL A 1 329 ? 8.573 -11.872 -26.116 1.00 97.56 329 VAL A C 1
ATOM 2557 O O . VAL A 1 329 ? 8.352 -12.521 -25.098 1.00 97.56 329 VAL A O 1
ATOM 2560 N N . TYR A 1 330 ? 9.100 -10.656 -26.105 1.00 97.88 330 TYR A N 1
ATOM 2561 C CA . TYR A 1 330 ? 9.404 -9.885 -24.910 1.00 97.88 330 TYR A CA 1
ATOM 2562 C C . TYR A 1 330 ? 8.359 -8.787 -24.733 1.00 97.88 330 TYR A C 1
ATOM 2564 O O . TYR A 1 330 ? 7.866 -8.223 -25.715 1.00 97.88 330 TYR A O 1
ATOM 2572 N N . VAL A 1 331 ? 8.025 -8.459 -23.488 1.00 96.75 331 VAL A N 1
ATOM 2573 C CA . VAL A 1 331 ? 6.978 -7.473 -23.187 1.00 96.75 331 VAL A CA 1
ATOM 2574 C C . VAL A 1 331 ? 7.526 -6.326 -22.356 1.00 96.75 331 VAL A C 1
ATOM 2576 O O . VAL A 1 331 ? 8.227 -6.559 -21.377 1.00 96.75 331 VAL A O 1
ATOM 2579 N N . SER A 1 332 ? 7.192 -5.092 -22.729 1.00 94.88 332 SER A N 1
ATOM 2580 C CA . SER A 1 332 ? 7.584 -3.872 -22.019 1.00 94.88 332 SER A CA 1
ATOM 2581 C C . SER A 1 332 ? 6.404 -3.153 -21.362 1.00 94.88 332 SER A C 1
ATOM 2583 O O . SER A 1 332 ? 5.238 -3.344 -21.729 1.00 94.88 332 SER A O 1
ATOM 2585 N N . GLY A 1 333 ? 6.732 -2.274 -20.410 1.00 90.12 333 GLY A N 1
ATOM 2586 C CA . GLY A 1 333 ? 5.768 -1.410 -19.722 1.00 90.12 333 GLY A CA 1
ATOM 2587 C C . GLY A 1 333 ? 5.318 -1.925 -18.355 1.00 90.12 333 GLY A C 1
ATOM 2588 O O . GLY A 1 333 ? 4.226 -1.564 -17.912 1.00 90.12 333 GLY A O 1
ATOM 2589 N N . PHE A 1 334 ? 6.129 -2.768 -17.708 1.00 94.25 334 PHE A N 1
ATOM 2590 C CA . PHE A 1 334 ? 5.889 -3.196 -16.336 1.00 94.25 334 PHE A CA 1
ATOM 2591 C C . PHE A 1 334 ? 6.543 -2.238 -15.343 1.00 94.25 334 PHE A C 1
ATOM 2593 O O . PHE A 1 334 ? 7.763 -2.053 -15.338 1.00 94.25 334 PHE A O 1
ATOM 2600 N N . ALA A 1 335 ? 5.711 -1.653 -14.493 1.00 92.19 335 ALA A N 1
ATOM 2601 C CA . ALA A 1 335 ? 6.115 -0.773 -13.418 1.00 92.19 335 ALA A CA 1
ATOM 2602 C C . ALA A 1 335 ? 5.076 -0.881 -12.300 1.00 92.19 335 ALA A C 1
ATOM 2604 O O . ALA A 1 335 ? 3.880 -0.888 -12.576 1.00 92.19 335 ALA A O 1
ATOM 2605 N N . ASN A 1 336 ? 5.528 -0.984 -11.055 1.00 92.12 336 ASN A N 1
ATOM 2606 C CA . ASN A 1 336 ? 4.636 -1.199 -9.916 1.00 92.12 336 ASN A CA 1
ATOM 2607 C C . ASN A 1 336 ? 3.944 0.098 -9.454 1.00 92.12 336 ASN A C 1
ATOM 2609 O O . ASN A 1 336 ? 2.966 0.058 -8.717 1.00 92.12 336 ASN A O 1
ATOM 2613 N N . ASP A 1 337 ? 4.474 1.247 -9.873 1.00 86.94 337 ASP A N 1
ATOM 2614 C CA . ASP A 1 337 ? 4.074 2.595 -9.471 1.00 86.94 337 ASP A CA 1
ATOM 2615 C C . ASP A 1 337 ? 3.230 3.329 -10.533 1.00 86.94 337 ASP A C 1
ATOM 2617 O O . ASP A 1 337 ? 2.916 4.507 -10.367 1.00 86.94 337 ASP A O 1
ATOM 2621 N N . ILE A 1 338 ? 2.881 2.656 -11.637 1.00 77.56 338 ILE A N 1
ATOM 2622 C CA . ILE A 1 338 ? 2.173 3.235 -12.789 1.00 77.56 338 ILE A CA 1
ATOM 2623 C C . ILE A 1 338 ? 0.911 2.418 -13.078 1.00 77.56 338 ILE A C 1
ATOM 2625 O O . ILE A 1 338 ? 0.995 1.198 -13.162 1.00 77.56 338 ILE A O 1
ATOM 2629 N N . ASP A 1 339 ? -0.223 3.107 -13.273 1.00 69.06 339 ASP A N 1
ATOM 2630 C CA . ASP A 1 339 ? -1.554 2.624 -13.690 1.00 69.06 339 ASP A CA 1
ATOM 2631 C C . ASP A 1 339 ? -1.670 1.103 -13.918 1.00 69.06 339 ASP A C 1
ATOM 2633 O O . ASP A 1 339 ? -1.632 0.596 -15.048 1.00 69.06 339 ASP A O 1
ATOM 2637 N N . ILE A 1 340 ? -1.835 0.372 -12.812 1.00 84.75 340 ILE A N 1
ATOM 2638 C CA . ILE A 1 340 ? -2.185 -1.047 -12.823 1.00 84.75 340 ILE A CA 1
ATOM 2639 C C . ILE A 1 340 ? -3.685 -1.159 -13.123 1.00 84.75 340 ILE A C 1
ATOM 2641 O O . ILE A 1 340 ? -4.518 -0.512 -12.490 1.00 84.75 340 ILE A O 1
ATOM 2645 N N . VAL A 1 341 ? -4.022 -1.996 -14.102 1.00 88.31 341 VAL A N 1
ATOM 2646 C CA . VAL A 1 341 ? -5.390 -2.212 -14.599 1.00 88.31 341 VAL A CA 1
ATOM 2647 C C . VAL A 1 341 ? -6.309 -2.718 -13.479 1.00 88.31 341 VAL A C 1
ATOM 2649 O O . VAL A 1 341 ? -5.894 -3.529 -12.648 1.00 88.31 341 VAL A O 1
ATOM 2652 N N . HIS A 1 342 ? -7.578 -2.293 -13.480 1.00 89.12 342 HIS A N 1
ATOM 2653 C CA . HIS A 1 342 ? -8.543 -2.636 -12.428 1.00 89.12 342 HIS A CA 1
ATOM 2654 C C . HIS A 1 342 ? -8.741 -4.147 -12.226 1.00 89.12 342 HIS A C 1
ATOM 2656 O O . HIS A 1 342 ? -8.961 -4.577 -11.097 1.00 89.12 342 HIS A O 1
ATOM 2662 N N . ASP A 1 343 ? -8.623 -4.959 -13.282 1.00 91.62 343 ASP A N 1
ATOM 2663 C CA . ASP A 1 343 ? -8.738 -6.425 -13.215 1.00 91.62 343 ASP A CA 1
ATOM 2664 C C . ASP A 1 343 ? -7.676 -7.093 -12.325 1.00 91.62 343 ASP A C 1
ATOM 2666 O O . ASP A 1 343 ? -7.885 -8.212 -11.855 1.00 91.62 343 ASP A O 1
ATOM 2670 N N . TYR A 1 344 ? -6.544 -6.423 -12.090 1.00 92.38 344 TYR A N 1
ATOM 2671 C CA . TYR A 1 344 ? -5.478 -6.914 -11.217 1.00 92.38 344 TYR A CA 1
ATOM 2672 C C . TYR A 1 344 ? -5.599 -6.409 -9.778 1.00 92.38 344 TYR A C 1
ATOM 2674 O O . TYR A 1 344 ? -4.757 -6.755 -8.954 1.00 92.38 344 TYR A O 1
ATOM 2682 N N . SER A 1 345 ? -6.602 -5.583 -9.459 1.00 92.69 345 SER A N 1
ATOM 2683 C CA . SER A 1 345 ? -6.814 -5.047 -8.106 1.00 92.69 345 SER A CA 1
ATOM 2684 C C . SER A 1 345 ? -5.555 -4.388 -7.517 1.00 92.69 345 SER A C 1
ATOM 2686 O O . SER A 1 345 ? -5.238 -4.585 -6.343 1.00 92.69 345 SER A O 1
ATOM 2688 N N . PHE A 1 346 ? -4.813 -3.643 -8.349 1.00 92.00 346 PHE A N 1
ATOM 2689 C CA . PHE A 1 346 ? -3.533 -3.003 -8.007 1.00 92.00 346 PHE A CA 1
ATOM 2690 C C . PHE A 1 346 ? -2.417 -3.971 -7.546 1.00 92.00 346 PHE A C 1
ATOM 2692 O O . PHE A 1 346 ? -1.454 -3.541 -6.922 1.00 92.00 346 PHE A O 1
ATOM 2699 N N . ASP A 1 347 ? -2.514 -5.274 -7.839 1.00 94.69 347 ASP A N 1
ATOM 2700 C CA . ASP A 1 347 ? -1.468 -6.259 -7.530 1.00 94.69 347 ASP A CA 1
ATOM 2701 C C . ASP A 1 347 ? -0.502 -6.438 -8.722 1.00 94.69 347 ASP A C 1
ATOM 2703 O O . ASP A 1 347 ? -0.870 -7.088 -9.711 1.00 94.69 347 ASP A O 1
ATOM 2707 N N . PRO A 1 348 ? 0.745 -5.929 -8.647 1.00 95.19 348 PRO A N 1
ATOM 2708 C CA . PRO A 1 348 ? 1.682 -6.000 -9.761 1.00 95.19 348 PRO A CA 1
ATOM 2709 C C . PRO A 1 348 ? 2.079 -7.441 -10.091 1.00 95.19 348 PRO A C 1
ATOM 2711 O O . PRO A 1 348 ? 2.187 -7.785 -11.264 1.00 95.19 348 PRO A O 1
ATOM 2714 N N . VAL A 1 349 ? 2.220 -8.338 -9.107 1.00 95.50 349 VAL A N 1
ATOM 2715 C CA . VAL A 1 349 ? 2.564 -9.746 -9.396 1.00 95.50 349 VAL A CA 1
ATOM 2716 C C . VAL A 1 349 ? 1.460 -10.421 -10.209 1.00 95.50 349 VAL A C 1
ATOM 2718 O O . VAL A 1 349 ? 1.749 -11.216 -11.101 1.00 95.50 349 VAL A O 1
ATOM 2721 N N . THR A 1 350 ? 0.194 -10.091 -9.944 1.00 94.62 350 THR A N 1
ATOM 2722 C CA . THR A 1 350 ? -0.922 -10.604 -10.747 1.00 94.62 350 THR A CA 1
ATOM 2723 C C . THR A 1 350 ? -0.836 -10.109 -12.195 1.00 94.62 350 THR A C 1
ATOM 2725 O O . THR A 1 350 ? -1.080 -10.895 -13.115 1.00 94.62 350 THR A O 1
ATOM 2728 N N . GLU A 1 351 ? -0.402 -8.862 -12.417 1.00 95.31 351 GLU A N 1
ATOM 2729 C CA . GLU A 1 351 ? -0.102 -8.361 -13.761 1.00 95.31 351 GLU A CA 1
ATOM 2730 C C . GLU A 1 351 ? 0.997 -9.202 -14.428 1.00 95.31 351 GLU A C 1
ATOM 2732 O O . GLU A 1 351 ? 0.748 -9.740 -15.503 1.00 95.31 351 GLU A O 1
ATOM 2737 N N . TYR A 1 352 ? 2.168 -9.403 -13.808 1.00 95.88 352 TYR A N 1
ATOM 2738 C CA . TYR A 1 352 ? 3.237 -10.222 -14.410 1.00 95.88 352 TYR A CA 1
ATOM 2739 C C . TYR A 1 352 ? 2.761 -11.644 -14.732 1.00 95.88 352 TYR A C 1
ATOM 2741 O O . TYR A 1 352 ? 2.953 -12.120 -15.856 1.00 95.88 352 TYR A O 1
ATOM 2749 N N . LEU A 1 353 ? 2.090 -12.309 -13.783 1.00 94.56 353 LEU A N 1
ATOM 2750 C CA . LEU A 1 353 ? 1.555 -13.664 -13.951 1.00 94.56 353 LEU A CA 1
ATOM 2751 C C . LEU A 1 353 ? 0.577 -13.768 -15.128 1.00 94.56 353 LEU A C 1
ATOM 2753 O O . LEU A 1 353 ? 0.562 -14.789 -15.811 1.00 94.56 353 LEU A O 1
ATOM 2757 N N . SER A 1 354 ? -0.177 -12.711 -15.442 1.00 94.25 354 SER A N 1
ATOM 2758 C CA . SER A 1 354 ? -1.081 -12.702 -16.600 1.00 94.25 354 SER A CA 1
ATOM 2759 C C . SER A 1 354 ? -0.364 -12.834 -17.956 1.00 94.25 354 SER A C 1
ATOM 2761 O O . SER A 1 354 ? -0.976 -13.291 -18.925 1.00 94.25 354 SER A O 1
ATOM 2763 N N . PHE A 1 355 ? 0.927 -12.485 -18.034 1.00 95.19 355 PHE A N 1
ATOM 2764 C CA . PHE A 1 355 ? 1.744 -12.614 -19.247 1.00 95.19 355 PHE A CA 1
ATOM 2765 C C . PHE A 1 355 ? 2.633 -13.862 -19.236 1.00 95.19 355 PHE A C 1
ATOM 2767 O O . PHE A 1 355 ? 2.945 -14.391 -20.307 1.00 95.19 355 PHE A O 1
ATOM 2774 N N . VAL A 1 356 ? 3.045 -14.342 -18.057 1.00 94.06 356 VAL A N 1
ATOM 2775 C CA . VAL A 1 356 ? 3.974 -15.482 -17.944 1.00 94.06 356 VAL A CA 1
ATOM 2776 C C . VAL A 1 356 ? 3.293 -16.817 -17.638 1.00 94.06 356 VAL A C 1
ATOM 2778 O O . VAL A 1 356 ? 3.778 -17.855 -18.084 1.00 94.06 356 VAL A O 1
ATOM 2781 N N . ASP A 1 357 ? 2.172 -16.816 -16.917 1.00 90.81 357 ASP A N 1
ATOM 2782 C CA . ASP A 1 357 ? 1.501 -18.024 -16.425 1.00 90.81 357 ASP A CA 1
ATOM 2783 C C . ASP A 1 357 ? -0.028 -17.850 -16.335 1.00 90.81 357 ASP A C 1
ATOM 2785 O O . ASP A 1 357 ? -0.649 -17.956 -15.278 1.00 90.81 357 ASP A O 1
ATOM 2789 N N . ASN A 1 358 ? -0.664 -17.583 -17.478 1.00 87.19 358 ASN A N 1
ATOM 2790 C CA . ASN A 1 358 ? -2.127 -17.486 -17.583 1.00 87.19 358 ASN A CA 1
ATOM 2791 C C . ASN A 1 358 ? -2.803 -18.790 -18.060 1.00 87.19 358 ASN A C 1
ATOM 2793 O O . ASN A 1 358 ? -4.013 -18.825 -18.288 1.00 87.19 358 ASN A O 1
ATOM 2797 N N . GLY A 1 359 ? -2.019 -19.854 -18.267 1.00 84.19 359 GLY A N 1
ATOM 2798 C CA . GLY A 1 359 ? -2.463 -21.155 -18.779 1.00 84.19 359 GLY A CA 1
ATOM 2799 C C . GLY A 1 359 ? -2.680 -21.242 -20.298 1.00 84.19 359 GLY A C 1
ATOM 2800 O O . GLY A 1 359 ? -2.841 -22.347 -20.817 1.00 84.19 359 GLY A O 1
ATOM 2801 N N . ASN A 1 360 ? -2.659 -20.122 -21.026 1.00 86.75 360 ASN A N 1
ATOM 2802 C CA . ASN A 1 360 ? -2.915 -20.051 -22.469 1.00 86.75 360 ASN A CA 1
ATOM 2803 C C . ASN A 1 360 ? -1.655 -19.787 -23.311 1.00 86.75 360 ASN A C 1
ATOM 2805 O O . ASN A 1 360 ? -1.594 -20.235 -24.459 1.00 86.75 360 ASN A O 1
ATOM 2809 N N . PHE A 1 361 ? -0.708 -19.012 -22.780 1.00 91.94 361 PHE A N 1
ATOM 2810 C CA . PHE A 1 361 ? 0.618 -18.763 -23.347 1.00 91.94 361 PHE A CA 1
ATOM 2811 C C . PHE A 1 361 ? 1.583 -18.300 -22.241 1.00 91.94 361 PHE A C 1
ATOM 2813 O O . PHE A 1 361 ? 1.143 -17.889 -21.167 1.00 91.94 361 PHE A O 1
ATOM 2820 N N . SER A 1 362 ? 2.884 -18.306 -22.535 1.00 95.12 362 SER A N 1
ATOM 2821 C CA . SER A 1 362 ? 3.917 -17.670 -21.711 1.00 95.12 362 SER A CA 1
ATOM 2822 C C . SER A 1 362 ? 4.806 -16.822 -22.613 1.00 95.12 362 SER A C 1
ATOM 2824 O O . SER A 1 362 ? 5.310 -17.321 -23.615 1.00 95.12 362 SER A O 1
ATOM 2826 N N . VAL A 1 363 ? 4.994 -15.545 -22.288 1.00 96.56 363 VAL A N 1
ATOM 2827 C CA . VAL A 1 363 ? 5.965 -14.697 -23.001 1.00 96.56 363 VAL A CA 1
ATOM 2828 C C . VAL A 1 363 ? 7.397 -15.117 -22.663 1.00 96.56 363 VAL A C 1
ATOM 2830 O O . VAL A 1 363 ? 7.644 -15.643 -21.582 1.00 96.56 363 VAL A O 1
ATOM 2833 N N . ASP A 1 364 ? 8.344 -14.891 -23.571 1.00 96.94 364 ASP A N 1
ATOM 2834 C CA . ASP A 1 364 ? 9.743 -15.314 -23.418 1.00 96.94 364 ASP A CA 1
ATOM 2835 C C . ASP A 1 364 ? 10.552 -14.393 -22.494 1.00 96.94 364 ASP A C 1
ATOM 2837 O O . ASP A 1 364 ? 11.630 -14.770 -22.043 1.00 96.94 364 ASP A O 1
ATOM 2841 N N . GLY A 1 365 ? 10.043 -13.201 -22.177 1.00 96.75 365 GLY A N 1
ATOM 2842 C CA . GLY A 1 365 ? 10.615 -12.349 -21.140 1.00 96.75 365 GLY A CA 1
ATOM 2843 C C . GLY A 1 365 ? 9.850 -11.053 -20.899 1.00 96.75 365 GLY A C 1
ATOM 2844 O O . GLY A 1 365 ? 8.972 -10.661 -21.674 1.00 96.75 365 GLY A O 1
ATOM 2845 N N . VAL A 1 366 ? 10.194 -10.384 -19.803 1.00 97.25 366 VAL A N 1
ATOM 2846 C CA . VAL A 1 366 ? 9.540 -9.159 -19.331 1.00 97.25 366 VAL A CA 1
ATOM 2847 C C . VAL A 1 366 ? 10.578 -8.080 -19.036 1.00 97.25 366 VAL A C 1
ATOM 2849 O O . VAL A 1 366 ? 11.538 -8.306 -18.303 1.00 97.25 366 VAL A O 1
ATOM 2852 N N . LEU A 1 367 ? 10.377 -6.898 -19.617 1.00 97.31 367 LEU A N 1
ATOM 2853 C CA . LEU A 1 367 ? 11.153 -5.691 -19.355 1.00 97.31 367 LEU A CA 1
ATOM 2854 C C . LEU A 1 367 ? 10.458 -4.875 -18.268 1.00 97.31 367 LEU A C 1
ATOM 2856 O O . LEU A 1 367 ? 9.359 -4.354 -18.485 1.00 97.31 367 LEU A O 1
ATOM 2860 N N . SER A 1 368 ? 11.111 -4.779 -17.113 1.00 96.06 368 SER A N 1
ATOM 2861 C CA . SER A 1 368 ? 10.552 -4.208 -15.892 1.00 96.06 368 SER A CA 1
ATOM 2862 C C . SER A 1 368 ? 11.478 -3.169 -15.268 1.00 96.06 368 SER A C 1
ATOM 2864 O O . SER A 1 368 ? 12.697 -3.346 -15.227 1.00 96.06 368 SER A O 1
ATOM 2866 N N . ASP A 1 369 ? 10.869 -2.117 -14.726 1.00 95.31 369 ASP A N 1
ATOM 2867 C CA . ASP A 1 369 ? 11.539 -1.117 -13.889 1.00 95.31 369 ASP A CA 1
ATOM 2868 C C . ASP A 1 369 ? 11.756 -1.630 -12.443 1.00 95.31 369 ASP A C 1
ATOM 2870 O O . ASP A 1 369 ? 12.571 -1.084 -11.694 1.00 95.31 369 ASP A O 1
ATOM 2874 N N . PHE A 1 370 ? 11.036 -2.697 -12.062 1.00 95.25 370 PHE A N 1
ATOM 2875 C CA . PHE A 1 370 ? 11.042 -3.361 -10.753 1.00 95.25 370 PHE A CA 1
ATOM 2876 C C . PHE A 1 370 ? 11.358 -4.857 -10.925 1.00 95.25 370 PHE A C 1
ATOM 2878 O O . PHE A 1 370 ? 10.490 -5.719 -10.732 1.00 95.25 370 PHE A O 1
ATOM 2885 N N . PRO A 1 371 ? 12.605 -5.212 -11.284 1.00 95.31 371 PRO A N 1
ATOM 2886 C CA . PRO A 1 371 ? 12.971 -6.592 -11.592 1.00 95.31 371 PRO A CA 1
ATOM 2887 C C . PRO A 1 371 ? 12.799 -7.561 -10.407 1.00 95.31 371 PRO A C 1
ATOM 2889 O O . PRO A 1 371 ? 12.664 -8.763 -10.634 1.00 95.31 371 PRO A O 1
ATOM 2892 N N . ILE A 1 372 ? 12.703 -7.059 -9.167 1.00 95.19 372 ILE A N 1
ATOM 2893 C CA . ILE A 1 372 ? 12.347 -7.848 -7.974 1.00 95.19 372 ILE A CA 1
ATOM 2894 C C . ILE A 1 372 ? 10.971 -8.515 -8.110 1.00 95.19 372 ILE A C 1
ATOM 2896 O O . ILE A 1 372 ? 10.818 -9.702 -7.823 1.00 95.19 372 ILE A O 1
ATOM 2900 N N . THR A 1 373 ? 9.975 -7.778 -8.607 1.00 95.75 373 THR A N 1
ATOM 2901 C CA . THR A 1 373 ? 8.601 -8.264 -8.757 1.00 95.75 373 THR A CA 1
ATOM 2902 C C . THR A 1 373 ? 8.497 -9.218 -9.936 1.00 95.75 373 THR A C 1
ATOM 2904 O O . THR A 1 373 ? 7.851 -10.257 -9.827 1.00 95.75 373 THR A O 1
ATOM 2907 N N . ALA A 1 374 ? 9.195 -8.936 -11.040 1.00 95.88 374 ALA A N 1
ATOM 2908 C CA . ALA A 1 374 ? 9.297 -9.872 -12.159 1.00 95.88 374 ALA A CA 1
ATOM 2909 C C . ALA A 1 374 ? 9.936 -11.204 -11.720 1.00 95.88 374 ALA A C 1
ATOM 2911 O O . ALA A 1 374 ? 9.404 -12.279 -12.006 1.00 95.88 374 ALA A O 1
ATOM 2912 N N . SER A 1 375 ? 11.032 -11.125 -10.962 1.00 95.88 375 SER A N 1
ATOM 2913 C CA . SER A 1 375 ? 11.773 -12.285 -10.458 1.00 95.88 375 SER A CA 1
ATOM 2914 C C . SER A 1 375 ? 10.939 -13.134 -9.504 1.00 95.88 375 SER A C 1
ATOM 2916 O O . SER A 1 375 ? 10.799 -14.341 -9.705 1.00 95.88 375 SER A O 1
ATOM 2918 N N . SER A 1 376 ? 10.300 -12.502 -8.516 1.00 95.12 376 SER A N 1
ATOM 2919 C CA . SER A 1 376 ? 9.425 -13.205 -7.577 1.00 95.12 376 SER A CA 1
ATOM 2920 C C . SER A 1 376 ? 8.212 -13.826 -8.281 1.00 95.12 376 SER A C 1
ATOM 2922 O O . SER A 1 376 ? 7.818 -14.948 -7.952 1.00 95.12 376 SER A O 1
ATOM 2924 N N . SER A 1 377 ? 7.649 -13.153 -9.291 1.00 95.31 377 SER A N 1
ATOM 2925 C CA . SER A 1 377 ? 6.530 -13.668 -10.090 1.00 95.31 377 SER A CA 1
ATOM 2926 C C . SER A 1 377 ? 6.895 -14.962 -10.819 1.00 95.31 377 SER A C 1
ATOM 2928 O O . SER A 1 377 ? 6.139 -15.933 -10.767 1.00 95.31 377 SER A O 1
ATOM 2930 N N . ILE A 1 378 ? 8.061 -14.990 -11.470 1.00 93.69 378 ILE A N 1
ATOM 2931 C CA . ILE A 1 378 ? 8.508 -16.123 -12.289 1.00 93.69 378 ILE A CA 1
ATOM 2932 C C . ILE A 1 378 ? 8.956 -17.302 -11.423 1.00 93.69 378 ILE A C 1
ATOM 2934 O O . ILE A 1 378 ? 8.570 -18.432 -11.715 1.00 93.69 378 ILE A O 1
ATOM 2938 N N . GLU A 1 379 ? 9.727 -17.077 -10.358 1.00 91.81 379 GLU A N 1
ATOM 2939 C CA . GLU A 1 379 ? 10.315 -18.177 -9.579 1.00 91.81 379 GLU A CA 1
ATOM 2940 C C . GLU A 1 379 ? 9.426 -18.624 -8.402 1.00 91.81 379 GLU A C 1
ATOM 2942 O O . GLU A 1 379 ? 9.240 -19.822 -8.176 1.00 91.81 379 GLU A O 1
ATOM 2947 N N . CYS A 1 380 ? 8.787 -17.686 -7.690 1.00 92.44 380 CYS A N 1
ATOM 2948 C CA . CYS A 1 380 ? 8.039 -18.000 -6.464 1.00 92.44 380 CYS A CA 1
ATOM 2949 C C . CYS A 1 380 ? 6.538 -18.205 -6.666 1.00 92.44 380 CYS A C 1
ATOM 2951 O O . CYS A 1 380 ? 5.926 -18.974 -5.911 1.00 92.44 380 CYS A O 1
ATOM 2953 N N . PHE A 1 381 ? 5.937 -17.484 -7.619 1.00 92.94 381 PHE A N 1
ATOM 2954 C CA . PHE A 1 381 ? 4.480 -17.406 -7.776 1.00 92.94 381 PHE A CA 1
ATOM 2955 C C . PHE A 1 381 ? 3.917 -18.111 -9.008 1.00 92.94 381 PHE A C 1
ATOM 2957 O O . PHE A 1 381 ? 2.703 -18.311 -9.085 1.00 92.94 381 PHE A O 1
ATOM 2964 N N . SER A 1 382 ? 4.770 -18.524 -9.940 1.00 91.62 382 SER A N 1
ATOM 2965 C CA . SER A 1 382 ? 4.341 -19.253 -11.125 1.00 91.62 382 SER A CA 1
ATOM 2966 C C . SER A 1 382 ? 3.945 -20.697 -10.814 1.00 91.62 382 SER A C 1
ATOM 2968 O O . SER A 1 382 ? 4.413 -21.355 -9.875 1.00 91.62 382 SER A O 1
ATOM 2970 N N . HIS A 1 383 ? 3.032 -21.200 -11.632 1.00 87.69 383 HIS A N 1
ATOM 2971 C CA . HIS A 1 383 ? 2.474 -22.542 -11.629 1.00 87.69 383 HIS A CA 1
ATOM 2972 C C . HIS A 1 383 ? 1.889 -22.951 -10.266 1.00 87.69 383 HIS A C 1
ATOM 2974 O O . HIS A 1 383 ? 1.832 -24.136 -9.913 1.00 87.69 383 HIS A O 1
ATOM 2980 N N . LEU A 1 384 ? 1.460 -21.979 -9.458 1.00 82.88 384 LEU A N 1
ATOM 2981 C CA . LEU A 1 384 ? 0.778 -22.224 -8.195 1.00 82.88 384 LEU A CA 1
ATOM 2982 C C . LEU A 1 384 ? -0.643 -22.720 -8.473 1.00 82.88 384 LEU A C 1
ATOM 2984 O O . LEU A 1 384 ? -1.536 -21.964 -8.848 1.00 82.88 384 LEU A O 1
ATOM 2988 N N . GLY A 1 385 ? -0.881 -24.014 -8.259 1.00 67.81 385 GLY A N 1
ATOM 2989 C CA . GLY A 1 385 ? -2.241 -24.543 -8.270 1.00 67.81 385 GLY A CA 1
ATOM 2990 C C . GLY A 1 385 ? -3.102 -23.872 -7.192 1.00 67.81 385 GLY A C 1
ATOM 2991 O O . GLY A 1 385 ? -2.610 -23.511 -6.123 1.00 67.81 385 GLY A O 1
ATOM 2992 N N . LYS A 1 386 ? -4.420 -23.772 -7.416 1.00 64.88 386 LYS A N 1
ATOM 2993 C CA . LYS A 1 386 ? -5.365 -23.230 -6.412 1.00 64.88 386 LYS A CA 1
ATOM 2994 C C . LYS A 1 386 ? -5.286 -23.944 -5.051 1.00 64.88 386 LYS A C 1
ATOM 2996 O O . LYS A 1 386 ? -5.573 -23.325 -4.033 1.00 64.88 386 LYS A O 1
ATOM 3001 N N . ASN A 1 387 ? -4.834 -25.201 -5.046 1.00 65.06 387 ASN A N 1
ATOM 3002 C CA . ASN A 1 387 ? -4.636 -26.041 -3.861 1.00 65.06 387 ASN A CA 1
ATOM 3003 C C . ASN A 1 387 ? -3.153 -26.201 -3.467 1.00 65.06 387 ASN A C 1
ATOM 3005 O O . ASN A 1 387 ? -2.800 -27.191 -2.828 1.00 65.06 387 ASN A O 1
ATOM 3009 N N . ALA A 1 388 ? -2.269 -25.287 -3.884 1.00 76.06 388 ALA A N 1
ATOM 3010 C CA . ALA A 1 388 ? -0.863 -25.316 -3.489 1.00 76.06 388 ALA A CA 1
ATOM 3011 C C . ALA A 1 388 ? -0.719 -25.337 -1.956 1.00 76.06 388 ALA A C 1
ATOM 3013 O O . ALA A 1 388 ? -1.487 -24.692 -1.234 1.00 76.06 388 ALA A O 1
ATOM 3014 N N . THR A 1 389 ? 0.258 -26.100 -1.463 1.00 78.50 389 THR A N 1
ATOM 3015 C CA . THR A 1 389 ? 0.512 -26.257 -0.029 1.00 78.50 389 THR A CA 1
ATOM 3016 C C . THR A 1 389 ? 0.887 -24.919 0.602 1.00 78.50 389 THR A C 1
ATOM 3018 O O . THR A 1 389 ? 1.728 -24.189 0.079 1.00 78.50 389 THR A O 1
ATOM 3021 N N . LYS A 1 390 ? 0.265 -24.604 1.743 1.00 82.00 390 LYS A N 1
ATOM 3022 C CA . LYS A 1 390 ? 0.604 -23.434 2.565 1.00 82.00 390 LYS A CA 1
ATOM 3023 C C . LYS A 1 390 ? 2.042 -23.614 3.076 1.00 82.00 390 LYS A C 1
ATOM 3025 O O . LYS A 1 390 ? 2.300 -24.611 3.745 1.00 82.00 390 LYS A O 1
ATOM 3030 N N . GLN A 1 391 ? 2.952 -22.692 2.749 1.00 83.00 391 GLN A N 1
ATOM 3031 C CA . GLN A 1 391 ? 4.354 -22.770 3.198 1.00 83.00 391 GLN A CA 1
ATOM 3032 C C . GLN A 1 391 ? 4.571 -22.084 4.549 1.00 83.00 391 GLN A C 1
ATOM 3034 O O . GLN A 1 391 ? 5.413 -22.513 5.331 1.00 83.00 391 GLN A O 1
ATOM 3039 N N . VAL A 1 392 ? 3.788 -21.043 4.845 1.00 80.56 392 VAL A N 1
ATOM 3040 C CA . VAL A 1 392 ? 3.859 -20.313 6.117 1.00 80.56 392 VAL A CA 1
ATOM 3041 C C . VAL A 1 392 ? 2.524 -20.387 6.839 1.00 80.56 392 VAL A C 1
ATOM 3043 O O . VAL A 1 392 ? 1.456 -20.225 6.241 1.00 80.56 392 VAL A O 1
ATOM 3046 N N . ASP A 1 393 ? 2.595 -20.617 8.146 1.00 80.94 393 ASP A N 1
ATOM 3047 C CA . ASP A 1 393 ? 1.434 -20.655 9.025 1.00 80.94 393 ASP A CA 1
ATOM 3048 C C . ASP A 1 393 ? 1.164 -19.263 9.620 1.00 80.94 393 ASP A C 1
ATOM 3050 O O . ASP A 1 393 ? 1.596 -18.936 10.723 1.00 80.94 393 ASP A O 1
ATOM 3054 N N . PHE A 1 394 ? 0.487 -18.410 8.842 1.00 89.19 394 PHE A N 1
ATOM 3055 C CA . PHE A 1 394 ? -0.046 -17.121 9.296 1.00 89.19 394 PHE A CA 1
ATOM 3056 C C . PHE A 1 394 ? -1.503 -16.950 8.847 1.00 89.19 394 PHE A C 1
ATOM 3058 O O . PHE A 1 394 ? -1.934 -17.545 7.852 1.00 89.19 394 PHE A O 1
ATOM 3065 N N . LEU A 1 395 ? -2.274 -16.161 9.591 1.00 93.94 395 LEU A N 1
ATOM 3066 C CA . LEU A 1 395 ? -3.710 -15.981 9.386 1.00 93.94 395 LEU A CA 1
ATOM 3067 C C . LEU A 1 395 ? -4.004 -14.840 8.400 1.00 93.94 395 LEU A C 1
ATOM 3069 O O . LEU A 1 395 ? -3.580 -13.711 8.635 1.00 93.94 395 LEU A O 1
ATOM 3073 N N . VAL A 1 396 ? -4.765 -15.108 7.336 1.00 96.38 396 VAL A N 1
ATOM 3074 C CA . VAL A 1 396 ? -5.290 -14.057 6.444 1.00 96.38 396 VAL A CA 1
ATOM 3075 C C . VAL A 1 396 ? -6.714 -13.704 6.855 1.00 96.38 396 VAL A C 1
ATOM 3077 O O . VAL A 1 396 ? -7.628 -14.515 6.692 1.00 96.38 396 VAL A O 1
ATOM 3080 N N . VAL A 1 397 ? -6.899 -12.492 7.370 1.00 97.06 397 VAL A N 1
ATOM 3081 C CA . VAL A 1 397 ? -8.194 -11.955 7.792 1.00 97.06 397 VAL A CA 1
ATOM 3082 C C . VAL A 1 397 ? -8.637 -10.891 6.785 1.00 97.06 397 VAL A C 1
ATOM 3084 O O . VAL A 1 397 ? -7.878 -9.970 6.477 1.00 97.06 397 VAL A O 1
ATOM 3087 N N . SER A 1 398 ? -9.854 -10.997 6.248 1.00 97.50 398 SER A N 1
ATOM 3088 C CA . SER A 1 398 ? -10.411 -9.915 5.423 1.00 97.50 398 SER A CA 1
ATOM 3089 C C . SER A 1 398 ? -10.707 -8.669 6.264 1.00 97.50 398 SER A C 1
ATOM 3091 O O . SER A 1 398 ? -10.867 -8.775 7.476 1.00 97.50 398 SER A O 1
ATOM 3093 N N . LYS A 1 399 ? -10.837 -7.500 5.630 1.00 96.62 399 LYS A N 1
ATOM 3094 C CA . LYS A 1 399 ? -11.416 -6.297 6.240 1.00 96.62 399 LYS A CA 1
ATOM 3095 C C . LYS A 1 399 ? -12.685 -5.894 5.495 1.00 96.62 399 LYS A C 1
ATOM 3097 O O . LYS A 1 399 ? -12.637 -5.312 4.410 1.00 96.62 399 LYS A O 1
ATOM 3102 N N . ASN A 1 400 ? -13.826 -6.156 6.116 1.00 96.25 400 ASN A N 1
ATOM 3103 C CA . ASN A 1 400 ? -15.175 -6.064 5.574 1.00 96.25 400 ASN A CA 1
ATOM 3104 C C . ASN A 1 400 ? -15.365 -6.857 4.263 1.00 96.25 400 ASN A C 1
ATOM 3106 O O . ASN A 1 400 ? -16.036 -6.379 3.344 1.00 96.25 400 ASN A O 1
ATOM 3110 N N . GLY A 1 401 ? -14.757 -8.045 4.167 1.00 96.31 401 GLY A N 1
ATOM 3111 C CA . GLY A 1 401 ? -14.663 -8.831 2.928 1.00 96.31 401 GLY A CA 1
ATOM 3112 C C . GLY A 1 401 ? -13.566 -8.321 1.981 1.00 96.31 401 GLY A C 1
ATOM 3113 O O . GLY A 1 401 ? -12.622 -7.661 2.414 1.00 96.31 401 GLY A O 1
ATOM 3114 N N . ALA A 1 402 ? -13.676 -8.614 0.683 1.00 97.00 402 ALA A N 1
ATOM 3115 C CA . ALA A 1 402 ? -12.791 -8.085 -0.361 1.00 97.00 402 ALA A CA 1
ATOM 3116 C C . ALA A 1 402 ? -13.188 -6.642 -0.723 1.00 97.00 402 ALA A C 1
ATOM 3118 O O . ALA A 1 402 ? -13.599 -6.337 -1.844 1.00 97.00 402 ALA A O 1
ATOM 3119 N N . SER A 1 403 ? -13.137 -5.757 0.279 1.00 95.88 403 SER A N 1
ATOM 3120 C CA . SER A 1 403 ? -13.634 -4.382 0.171 1.00 95.88 403 SER A CA 1
ATOM 3121 C C . SER A 1 403 ? -12.794 -3.482 -0.743 1.00 95.88 403 SER A C 1
ATOM 3123 O O . SER A 1 403 ? -13.213 -2.368 -1.068 1.00 95.88 403 SER A O 1
ATOM 3125 N N . GLY A 1 404 ? -11.623 -3.961 -1.174 1.00 94.06 404 GLY A N 1
ATOM 3126 C CA . GLY A 1 404 ? -10.821 -3.371 -2.244 1.00 94.06 404 GLY A CA 1
ATOM 3127 C C . GLY A 1 404 ? -11.452 -3.489 -3.640 1.00 94.06 404 GLY A C 1
ATOM 3128 O O . GLY A 1 404 ? -11.248 -2.614 -4.477 1.00 94.06 404 GLY A O 1
ATOM 3129 N N . ASP A 1 405 ? -12.277 -4.517 -3.861 1.00 94.69 405 ASP A N 1
ATOM 3130 C CA . ASP A 1 405 ? -12.886 -4.821 -5.164 1.00 94.69 405 ASP A CA 1
ATOM 3131 C C . ASP A 1 405 ? -14.393 -4.540 -5.212 1.00 94.69 405 ASP A C 1
ATOM 3133 O O . ASP A 1 405 ? -14.924 -4.195 -6.267 1.00 94.69 405 ASP A O 1
ATOM 3137 N N . TYR A 1 406 ? -15.081 -4.690 -4.078 1.00 96.31 406 TYR A N 1
ATOM 3138 C CA . TYR A 1 406 ? -16.530 -4.517 -3.939 1.00 96.31 406 TYR A CA 1
ATOM 3139 C C . TYR A 1 406 ? -16.865 -3.605 -2.751 1.00 96.31 406 TYR A C 1
ATOM 3141 O O . TYR A 1 406 ? -16.048 -3.449 -1.840 1.00 96.31 406 TYR A O 1
ATOM 3149 N N . PRO A 1 407 ? -18.079 -3.030 -2.680 1.00 96.69 407 PRO A N 1
ATOM 3150 C CA . PRO A 1 407 ? -18.544 -2.356 -1.475 1.00 96.69 407 PRO A CA 1
ATOM 3151 C C . PRO A 1 407 ? -18.447 -3.291 -0.261 1.00 96.69 407 PRO A C 1
ATOM 3153 O O . PRO A 1 407 ? -18.955 -4.413 -0.282 1.00 96.69 407 PRO A O 1
ATOM 3156 N N . GLY A 1 408 ? -17.764 -2.846 0.794 1.00 95.50 408 GLY A N 1
ATOM 3157 C CA . GLY A 1 408 ? -17.519 -3.671 1.980 1.00 95.50 408 GLY A CA 1
ATOM 3158 C C . GLY A 1 408 ? -18.805 -4.063 2.715 1.00 95.50 408 GLY A C 1
ATOM 3159 O O . GLY A 1 408 ? -19.808 -3.354 2.651 1.00 95.50 408 GLY A O 1
ATOM 3160 N N . CYS A 1 409 ? -18.751 -5.175 3.451 1.00 96.31 409 CYS A N 1
ATOM 3161 C CA . CYS A 1 409 ? -19.891 -5.766 4.170 1.00 96.31 409 CYS A CA 1
ATOM 3162 C C . CYS A 1 409 ? -21.059 -6.225 3.274 1.00 96.31 409 CYS A C 1
ATOM 3164 O O . CYS A 1 409 ? -22.189 -6.344 3.752 1.00 96.31 409 CYS A O 1
ATOM 3166 N N . THR A 1 410 ? -20.801 -6.489 1.991 1.00 96.62 410 THR A N 1
ATOM 3167 C CA . THR A 1 410 ? -21.793 -7.047 1.063 1.00 96.62 410 THR A CA 1
ATOM 3168 C C . THR A 1 410 ? -21.603 -8.543 0.836 1.00 96.62 410 THR A C 1
ATOM 3170 O O . THR A 1 410 ? -20.507 -9.075 1.014 1.00 96.62 410 THR A O 1
ATOM 3173 N N . ASP A 1 411 ? -22.668 -9.213 0.402 1.00 95.25 411 ASP A N 1
ATOM 3174 C CA . ASP A 1 411 ? -22.648 -10.604 -0.070 1.00 95.25 411 ASP A CA 1
ATOM 3175 C C . ASP A 1 411 ? -21.510 -10.875 -1.072 1.00 95.25 411 ASP A C 1
ATOM 3177 O O . ASP A 1 411 ? -20.704 -11.782 -0.861 1.00 95.25 411 ASP A O 1
ATOM 3181 N N . LEU A 1 412 ? -21.369 -10.035 -2.103 1.00 96.62 412 LEU A N 1
ATOM 3182 C CA . LEU A 1 412 ? -20.320 -10.176 -3.119 1.00 96.62 412 LEU A CA 1
ATOM 3183 C C . LEU A 1 412 ? -18.906 -9.990 -2.553 1.00 96.62 412 LEU A C 1
ATOM 3185 O O . LEU A 1 412 ? -18.001 -10.744 -2.919 1.00 96.62 412 LEU A O 1
ATOM 3189 N N . ALA A 1 413 ? -18.707 -9.028 -1.646 1.00 97.50 413 ALA A N 1
ATOM 3190 C CA . ALA A 1 413 ? -17.408 -8.805 -1.014 1.00 97.50 413 ALA A CA 1
ATOM 3191 C C . ALA A 1 413 ? -16.969 -10.016 -0.174 1.00 97.50 413 ALA A C 1
ATOM 3193 O O . ALA A 1 413 ? -15.793 -10.389 -0.197 1.00 97.50 413 ALA A O 1
ATOM 3194 N N . TYR A 1 414 ? -17.896 -10.654 0.546 1.00 97.56 414 TYR A N 1
ATOM 3195 C CA . TYR A 1 414 ? -17.597 -11.853 1.330 1.00 97.56 414 TYR A CA 1
ATOM 3196 C C . TYR A 1 414 ? -17.380 -13.088 0.456 1.00 97.56 414 TYR A C 1
ATOM 3198 O O . TYR A 1 414 ? -16.402 -13.809 0.660 1.00 97.56 414 TYR A O 1
ATOM 3206 N N . ASP A 1 415 ? -18.213 -13.296 -0.564 1.00 96.50 415 ASP A N 1
ATOM 3207 C CA . ASP A 1 415 ? -18.034 -14.385 -1.528 1.00 96.50 415 ASP A CA 1
ATOM 3208 C C . ASP A 1 415 ? -16.676 -14.302 -2.234 1.00 96.50 415 ASP A C 1
ATOM 3210 O O . ASP A 1 415 ? -15.994 -15.315 -2.420 1.00 96.50 415 ASP A O 1
ATOM 3214 N N . LYS A 1 416 ? -16.265 -13.090 -2.622 1.00 96.06 416 LYS A N 1
ATOM 3215 C CA . LYS A 1 416 ? -14.954 -12.831 -3.220 1.00 96.06 416 LYS A CA 1
ATOM 3216 C C . LYS A 1 416 ? -13.826 -13.113 -2.227 1.00 96.06 416 LYS A C 1
ATOM 3218 O O . LYS A 1 416 ? -12.921 -13.862 -2.579 1.00 96.06 416 LYS A O 1
ATOM 3223 N N . ALA A 1 417 ? -13.914 -12.643 -0.980 1.00 97.12 417 ALA A N 1
ATOM 3224 C CA . ALA A 1 417 ? -12.903 -12.921 0.049 1.00 97.12 417 ALA A CA 1
ATOM 3225 C C . ALA A 1 417 ? -12.698 -14.426 0.305 1.00 97.12 417 ALA A C 1
ATOM 3227 O O . ALA A 1 417 ? -11.562 -14.889 0.434 1.00 97.12 417 ALA A O 1
ATOM 3228 N N . ILE A 1 418 ? -13.786 -15.205 0.330 1.00 95.56 418 ILE A N 1
ATOM 3229 C CA . ILE A 1 418 ? -13.730 -16.667 0.478 1.00 95.56 418 ILE A CA 1
ATOM 3230 C C . ILE A 1 418 ? -13.047 -17.311 -0.732 1.00 95.56 418 ILE A C 1
ATOM 3232 O O . ILE A 1 418 ? -12.181 -18.173 -0.563 1.00 95.56 418 ILE A O 1
ATOM 3236 N N . LYS A 1 419 ? -13.414 -16.895 -1.953 1.00 94.25 419 LYS A N 1
ATOM 3237 C CA . LYS A 1 419 ? -12.817 -17.402 -3.204 1.00 94.25 419 LYS A CA 1
ATOM 3238 C C . LYS A 1 419 ? -11.336 -17.054 -3.321 1.00 94.25 419 LYS A C 1
ATOM 3240 O O . LYS A 1 419 ? -10.558 -17.871 -3.812 1.00 94.25 419 LYS A O 1
ATOM 3245 N N . ASP A 1 420 ? -10.958 -15.878 -2.841 1.00 94.12 420 ASP A N 1
ATOM 3246 C CA . ASP A 1 420 ? -9.582 -15.391 -2.828 1.00 94.12 420 ASP A CA 1
ATOM 3247 C C . ASP A 1 420 ? -8.715 -16.107 -1.786 1.00 94.12 420 ASP A C 1
ATOM 3249 O O . ASP A 1 420 ? -7.489 -16.083 -1.876 1.00 94.12 420 ASP A O 1
ATOM 3253 N N . GLY A 1 421 ? -9.336 -16.834 -0.853 1.00 92.44 421 GLY A N 1
ATOM 3254 C CA . GLY A 1 421 ? -8.650 -17.708 0.089 1.00 92.44 421 GLY A CA 1
ATOM 3255 C C . GLY A 1 421 ? -8.327 -17.062 1.431 1.00 92.44 421 GLY A C 1
ATOM 3256 O O . GLY A 1 421 ? -7.336 -17.461 2.044 1.00 92.44 421 GLY A O 1
ATOM 3257 N N . ALA A 1 422 ? -9.143 -16.103 1.886 1.00 95.44 422 ALA A N 1
ATOM 3258 C CA . ALA A 1 422 ? -9.119 -15.657 3.278 1.00 95.44 422 ALA A CA 1
ATOM 3259 C C . ALA A 1 422 ? -9.281 -16.861 4.223 1.00 95.44 422 ALA A C 1
ATOM 3261 O O . ALA A 1 422 ? -10.122 -17.728 3.985 1.00 95.44 422 ALA A O 1
ATOM 3262 N N . ASP A 1 423 ? -8.487 -16.922 5.295 1.00 94.75 423 ASP A N 1
ATOM 3263 C CA . ASP A 1 423 ? -8.680 -17.934 6.337 1.00 94.75 423 ASP A CA 1
ATOM 3264 C C . ASP A 1 423 ? -9.842 -17.512 7.261 1.00 94.75 423 ASP A C 1
ATOM 3266 O O . ASP A 1 423 ? -10.595 -18.355 7.747 1.00 94.75 423 ASP A O 1
ATOM 3270 N N . VAL A 1 424 ? -10.009 -16.201 7.477 1.00 96.00 424 VAL A N 1
ATOM 3271 C CA . VAL A 1 424 ? -11.052 -15.612 8.323 1.00 96.00 424 VAL A CA 1
ATOM 3272 C C . VAL A 1 424 ? -11.705 -14.438 7.608 1.00 96.00 424 VAL A C 1
ATOM 3274 O O . VAL A 1 424 ? -11.019 -13.585 7.047 1.00 96.00 424 VAL A O 1
ATOM 3277 N N . ILE A 1 425 ? -13.033 -14.365 7.682 1.00 96.94 425 ILE A N 1
ATOM 3278 C CA . ILE A 1 425 ? -13.791 -13.182 7.264 1.00 96.94 425 ILE A CA 1
ATOM 3279 C C . ILE A 1 425 ? -14.300 -12.406 8.474 1.00 96.94 425 ILE A C 1
ATOM 3281 O O . ILE A 1 425 ? -14.645 -12.997 9.500 1.00 96.94 425 ILE A O 1
ATOM 3285 N N . ASP A 1 426 ? -14.342 -11.084 8.353 1.00 96.56 426 ASP A N 1
ATOM 3286 C CA . ASP A 1 426 ? -14.709 -10.171 9.429 1.00 96.56 426 ASP A CA 1
ATOM 3287 C C . ASP A 1 426 ? -16.057 -9.473 9.195 1.00 96.56 426 ASP A C 1
ATOM 3289 O O . ASP A 1 426 ? -16.434 -9.138 8.074 1.00 96.56 426 ASP A O 1
ATOM 3293 N N . CYS A 1 427 ? -16.787 -9.197 10.267 1.00 96.44 427 CYS A N 1
ATOM 3294 C CA . CYS A 1 427 ? -17.997 -8.387 10.226 1.00 96.44 427 CYS A CA 1
ATOM 3295 C C . CYS A 1 427 ? -17.931 -7.311 11.309 1.00 96.44 427 CYS A C 1
ATOM 3297 O O . CYS A 1 427 ? -17.961 -7.607 12.505 1.00 96.44 427 CYS A O 1
ATOM 3299 N N . SER A 1 428 ? -17.876 -6.053 10.868 1.00 94.06 428 SER A N 1
ATOM 3300 C CA . SER A 1 428 ? -18.103 -4.892 11.727 1.00 94.06 428 SER A CA 1
ATOM 3301 C C . SER A 1 428 ? -19.603 -4.750 11.967 1.00 94.06 428 SER A C 1
ATOM 3303 O O . SER A 1 428 ? -20.343 -4.362 11.065 1.00 94.06 428 SER A O 1
ATOM 3305 N N . VAL A 1 429 ? -20.074 -5.118 13.155 1.00 94.44 429 VAL A N 1
ATOM 3306 C CA . VAL A 1 429 ? -21.505 -5.179 13.463 1.00 94.44 429 VAL A CA 1
ATOM 3307 C C . VAL A 1 429 ? -22.027 -3.796 13.827 1.00 94.44 429 VAL A C 1
ATOM 3309 O O . VAL A 1 429 ? -21.465 -3.092 14.663 1.00 94.44 429 VAL A O 1
ATOM 3312 N N . GLN A 1 430 ? -23.145 -3.425 13.218 1.00 92.88 430 GLN A N 1
ATOM 3313 C CA . GLN A 1 430 ? -23.945 -2.257 13.562 1.00 92.88 430 GLN A CA 1
ATOM 3314 C C . GLN A 1 430 ? -25.376 -2.695 13.881 1.00 92.88 430 GLN A C 1
ATOM 3316 O O . GLN A 1 430 ? -25.788 -3.809 13.554 1.00 92.88 430 GLN A O 1
ATOM 3321 N N . MET A 1 431 ? -26.135 -1.809 14.526 1.00 89.88 431 MET A N 1
ATOM 3322 C CA . MET A 1 431 ? -27.512 -2.085 14.932 1.00 89.88 431 MET A CA 1
ATOM 3323 C C . MET A 1 431 ? -28.479 -1.151 14.213 1.00 89.88 431 MET A C 1
ATOM 3325 O O . MET A 1 431 ? -28.282 0.066 14.201 1.00 89.88 431 MET A O 1
ATOM 3329 N N . SER A 1 432 ? -29.541 -1.715 13.644 1.00 92.19 432 SER A N 1
ATOM 3330 C CA . SER A 1 432 ? -30.658 -0.945 13.097 1.00 92.19 432 SER A CA 1
ATOM 3331 C C . SER A 1 432 ? -31.595 -0.465 14.210 1.00 92.19 432 SER A C 1
ATOM 3333 O O . SER A 1 432 ? -31.613 -1.011 15.312 1.00 92.19 432 SER A O 1
ATOM 3335 N N . SER A 1 433 ? -32.417 0.546 13.936 1.00 89.06 433 SER A N 1
ATOM 3336 C CA . SER A 1 433 ? -33.345 1.133 14.920 1.00 89.06 433 SER A CA 1
ATOM 3337 C C . SER A 1 433 ? -34.379 0.151 15.503 1.00 89.06 433 SER A C 1
ATOM 3339 O O . SER A 1 433 ? -34.921 0.402 16.581 1.00 89.06 433 SER A O 1
ATOM 3341 N N . ASP A 1 434 ? -34.657 -0.948 14.799 1.00 90.69 434 ASP A N 1
ATOM 3342 C CA . ASP A 1 434 ? -35.515 -2.071 15.195 1.00 90.69 434 ASP A CA 1
ATOM 3343 C C . ASP A 1 434 ? -34.756 -3.200 15.920 1.00 90.69 434 ASP A C 1
ATOM 3345 O O . ASP A 1 434 ? -35.349 -4.225 16.242 1.00 90.69 434 ASP A O 1
ATOM 3349 N N . GLY A 1 435 ? -33.472 -3.004 16.239 1.00 87.56 435 GLY A N 1
ATOM 3350 C CA . GLY A 1 435 ? -32.692 -3.927 17.065 1.00 87.56 435 GLY A CA 1
ATOM 3351 C C . GLY A 1 435 ? -32.063 -5.094 16.313 1.00 87.56 435 GLY A C 1
ATOM 3352 O O . GLY A 1 435 ? -31.694 -6.079 16.946 1.00 87.56 435 GLY A O 1
ATOM 3353 N N . ILE A 1 436 ? -31.929 -5.005 14.989 1.00 91.50 436 ILE A N 1
ATOM 3354 C CA . ILE A 1 436 ? -31.391 -6.089 14.166 1.00 91.50 436 ILE A CA 1
ATOM 3355 C C . ILE A 1 436 ? -29.886 -5.859 13.919 1.00 91.50 436 ILE A C 1
ATOM 3357 O O . ILE A 1 436 ? -29.507 -4.783 13.441 1.00 91.50 436 ILE A O 1
ATOM 3361 N N . PRO A 1 437 ? -29.015 -6.842 14.231 1.00 94.44 437 PRO A N 1
ATOM 3362 C CA . PRO A 1 437 ? -27.584 -6.751 13.962 1.00 94.44 437 PRO A CA 1
ATOM 3363 C C . PRO A 1 437 ? -27.255 -7.060 12.495 1.00 94.44 437 PRO A C 1
ATOM 3365 O O . PRO A 1 437 ? -27.680 -8.075 11.934 1.00 94.44 437 PRO A O 1
ATOM 3368 N N . PHE A 1 438 ? -26.434 -6.213 11.877 1.00 95.38 438 PHE A N 1
ATOM 3369 C CA . PHE A 1 438 ? -25.992 -6.368 10.488 1.00 95.38 438 PHE A CA 1
ATOM 3370 C C . PHE A 1 438 ? -24.547 -5.905 10.294 1.00 95.38 438 PHE A C 1
ATOM 3372 O O . PHE A 1 438 ? -24.007 -5.171 11.124 1.00 95.38 438 PHE A O 1
ATOM 3379 N N . CYS A 1 439 ? -23.912 -6.328 9.201 1.00 95.75 439 CYS A N 1
ATOM 3380 C CA . CYS A 1 439 ? -22.537 -5.940 8.899 1.00 95.75 439 CYS A CA 1
ATOM 3381 C C . CYS A 1 439 ? -22.507 -4.573 8.197 1.00 95.75 439 CYS A C 1
ATOM 3383 O O . CYS A 1 439 ? -23.124 -4.388 7.149 1.00 95.75 439 CYS A O 1
ATOM 3385 N N . SER A 1 440 ? -21.765 -3.615 8.752 1.00 94.06 440 SER A N 1
ATOM 3386 C CA . SER A 1 440 ? -21.465 -2.336 8.108 1.00 94.06 440 SER A CA 1
ATOM 3387 C C . SER A 1 440 ? -20.137 -1.764 8.596 1.00 94.06 440 SER A C 1
ATOM 3389 O O . SER A 1 440 ? -19.888 -1.640 9.794 1.00 94.06 440 SER A O 1
ATOM 3391 N N . ARG A 1 441 ? -19.312 -1.328 7.640 1.00 88.81 441 ARG A N 1
ATOM 3392 C CA . ARG A 1 441 ? -18.012 -0.683 7.878 1.00 88.81 441 ARG A CA 1
ATOM 3393 C C . ARG A 1 441 ? -18.110 0.582 8.735 1.00 88.81 441 ARG A C 1
ATOM 3395 O O . ARG A 1 441 ? -17.166 0.904 9.448 1.00 88.81 441 ARG A O 1
ATOM 3402 N N . SER A 1 442 ? -19.198 1.339 8.604 1.00 89.25 442 SER A N 1
ATOM 3403 C CA . SER A 1 442 ? -19.379 2.616 9.296 1.00 89.25 442 SER A CA 1
ATOM 3404 C C . SER A 1 442 ? -20.721 2.676 10.011 1.00 89.25 442 SER A C 1
ATOM 3406 O O . SER A 1 442 ? -21.713 2.081 9.581 1.00 89.25 442 SER A O 1
ATOM 3408 N N . ILE A 1 443 ? -20.725 3.435 11.102 1.00 88.00 443 ILE A N 1
ATOM 3409 C CA . ILE A 1 443 ? -21.920 3.849 11.834 1.00 88.00 443 ILE A CA 1
ATOM 3410 C C . ILE A 1 443 ? -22.733 4.896 11.063 1.00 88.00 443 ILE A C 1
ATOM 3412 O O . ILE A 1 443 ? -23.943 4.981 11.249 1.00 88.00 443 ILE A O 1
ATOM 3416 N N . ASP A 1 444 ? -22.084 5.689 10.208 1.00 91.12 444 ASP A N 1
ATOM 3417 C CA . ASP A 1 444 ? -22.739 6.658 9.334 1.00 91.12 444 ASP A CA 1
ATOM 3418 C C . ASP A 1 444 ? -22.879 6.050 7.938 1.00 91.12 444 ASP A C 1
ATOM 3420 O O . ASP A 1 444 ? -21.891 5.817 7.237 1.00 91.12 444 ASP A O 1
ATOM 3424 N N . LEU A 1 445 ? -24.125 5.792 7.544 1.00 92.06 445 LEU A N 1
ATOM 3425 C CA . LEU A 1 445 ? -24.468 5.155 6.277 1.00 92.06 445 LEU A CA 1
ATOM 3426 C C . LEU A 1 445 ? -24.078 6.022 5.075 1.00 92.06 445 LEU A C 1
ATOM 3428 O O . LEU A 1 445 ? -23.933 5.498 3.973 1.00 92.06 445 LEU A O 1
ATOM 3432 N N . SER A 1 446 ? -23.871 7.330 5.254 1.00 89.75 446 SER A N 1
ATOM 3433 C CA . SER A 1 446 ? -23.412 8.208 4.169 1.00 89.75 446 SER A CA 1
ATOM 3434 C C . SER A 1 446 ? -21.994 7.901 3.687 1.00 89.75 446 SER A C 1
ATOM 3436 O O . SER A 1 446 ? -21.663 8.206 2.543 1.00 89.75 446 SER A O 1
ATOM 3438 N N . ASN A 1 447 ? -21.182 7.232 4.509 1.00 88.81 447 ASN A N 1
ATOM 3439 C CA . ASN A 1 447 ? -19.799 6.907 4.170 1.00 88.81 447 ASN A CA 1
ATOM 3440 C C . ASN A 1 447 ? -19.660 5.677 3.262 1.00 88.81 447 ASN A C 1
ATOM 3442 O O . ASN A 1 447 ? -18.630 5.521 2.612 1.00 88.81 447 ASN A O 1
ATOM 3446 N N . ASN A 1 448 ? -20.650 4.779 3.241 1.00 90.38 448 ASN A N 1
ATOM 3447 C CA . ASN A 1 448 ? -20.570 3.492 2.537 1.00 90.38 448 ASN A CA 1
ATOM 3448 C C . ASN A 1 448 ? -21.855 3.103 1.784 1.00 90.38 448 ASN A C 1
ATOM 3450 O O . ASN A 1 448 ? -21.985 1.964 1.333 1.00 90.38 448 ASN A O 1
ATOM 3454 N N . THR A 1 449 ? -22.804 4.028 1.628 1.00 93.38 449 THR A N 1
ATOM 3455 C CA . THR A 1 449 ? -24.024 3.836 0.829 1.00 93.38 449 THR A CA 1
ATOM 3456 C C . THR A 1 449 ? -24.393 5.111 0.070 1.00 93.38 449 THR A C 1
ATOM 3458 O O . THR A 1 449 ? -23.966 6.211 0.415 1.00 93.38 449 THR A O 1
ATOM 3461 N N . MET A 1 450 ? -25.255 4.989 -0.939 1.00 92.25 450 MET A N 1
ATOM 3462 C CA . MET A 1 450 ? -25.803 6.124 -1.695 1.00 92.25 450 MET A CA 1
ATOM 3463 C C . MET A 1 450 ? -27.009 6.787 -1.010 1.00 92.25 450 MET A C 1
ATOM 3465 O O . MET A 1 450 ? -27.901 7.320 -1.671 1.00 92.25 450 MET A O 1
ATOM 3469 N N . ILE A 1 451 ? -27.065 6.767 0.323 1.00 91.19 451 ILE A N 1
ATOM 3470 C CA . ILE A 1 451 ? -28.209 7.269 1.095 1.00 91.19 451 ILE A CA 1
ATOM 3471 C C . ILE A 1 451 ? -28.532 8.746 0.836 1.00 91.19 451 ILE A C 1
ATOM 3473 O O . ILE A 1 451 ? -29.698 9.138 0.897 1.00 91.19 451 ILE A O 1
ATOM 3477 N N . SER A 1 452 ? -27.534 9.556 0.477 1.00 86.56 452 SER A N 1
ATOM 3478 C CA . SER A 1 452 ? -27.712 10.964 0.102 1.00 86.56 452 SER A CA 1
ATOM 3479 C C . SER A 1 452 ? -28.614 11.161 -1.124 1.00 86.56 452 SER A C 1
ATOM 3481 O O . SER A 1 452 ? -29.175 12.239 -1.293 1.00 86.56 452 SER A O 1
ATOM 3483 N N . GLN A 1 453 ? -28.801 10.124 -1.947 1.00 88.62 453 GLN A N 1
ATOM 3484 C CA . GLN A 1 453 ? -29.678 10.131 -3.123 1.00 88.62 453 GLN A CA 1
ATOM 3485 C C . GLN A 1 453 ? -31.075 9.559 -2.839 1.00 88.62 453 GLN A C 1
ATOM 3487 O O . GLN A 1 453 ? -31.888 9.403 -3.748 1.00 88.62 453 GLN A O 1
ATOM 3492 N N . THR A 1 454 ? -31.368 9.233 -1.580 1.00 89.94 454 THR A N 1
ATOM 3493 C CA . THR A 1 454 ? -32.635 8.627 -1.161 1.00 89.94 454 THR A CA 1
ATOM 3494 C C . THR A 1 454 ? -33.492 9.619 -0.365 1.00 89.94 454 THR A C 1
ATOM 3496 O O . THR A 1 454 ? -32.967 10.599 0.173 1.00 89.94 454 THR A O 1
ATOM 3499 N N . PRO A 1 455 ? -34.804 9.361 -0.188 1.00 87.38 455 PRO A N 1
ATOM 3500 C CA . PRO A 1 455 ? -35.660 10.185 0.671 1.00 87.38 455 PRO A CA 1
ATOM 3501 C C . PRO A 1 455 ? -35.190 10.255 2.135 1.00 87.38 455 PRO A C 1
ATOM 3503 O O . PRO A 1 455 ? -35.553 11.181 2.860 1.00 87.38 455 PRO A O 1
ATOM 3506 N N . TYR A 1 456 ? -34.366 9.298 2.577 1.00 89.06 456 TYR A N 1
ATOM 3507 C CA . TYR A 1 456 ? -33.822 9.255 3.933 1.00 89.06 456 TYR A CA 1
ATOM 3508 C C . TYR A 1 456 ? -32.740 10.310 4.183 1.00 89.06 456 TYR A C 1
ATOM 3510 O O . TYR A 1 456 ? -32.426 10.568 5.343 1.00 89.06 456 TYR A O 1
ATOM 3518 N N . ALA A 1 457 ? -32.225 10.975 3.139 1.00 85.56 457 ALA A N 1
ATOM 3519 C CA . ALA A 1 457 ? -31.236 12.047 3.260 1.00 85.56 457 ALA A CA 1
ATOM 3520 C C . ALA A 1 457 ? -31.675 13.170 4.224 1.00 85.56 457 ALA A C 1
ATOM 3522 O O . ALA A 1 457 ? -30.859 13.756 4.932 1.00 85.56 457 ALA A O 1
ATOM 3523 N N . GLN A 1 458 ? -32.986 13.425 4.303 1.00 83.62 458 GLN A N 1
ATOM 3524 C CA . GLN A 1 458 ? -33.582 14.439 5.181 1.00 83.62 458 GLN A CA 1
ATOM 3525 C C . GLN A 1 458 ? -33.628 14.029 6.663 1.00 83.62 458 GLN A C 1
ATOM 3527 O O . GLN A 1 458 ? -33.941 14.852 7.517 1.00 83.62 458 GLN A O 1
ATOM 3532 N N . ARG A 1 459 ? -33.314 12.769 6.993 1.00 85.75 459 ARG A N 1
ATOM 3533 C CA . ARG A 1 459 ? -33.261 12.250 8.371 1.00 85.75 459 ARG A CA 1
ATOM 3534 C C . ARG A 1 459 ? -31.865 12.357 8.991 1.00 85.75 459 ARG A C 1
ATOM 3536 O O . ARG A 1 459 ? -31.556 11.625 9.929 1.00 85.75 459 ARG A O 1
ATOM 3543 N N . SER A 1 460 ? -31.018 13.243 8.466 1.00 84.81 460 SER A N 1
ATOM 3544 C CA . SER A 1 460 ? -29.725 13.542 9.077 1.00 84.81 460 SER A CA 1
ATOM 3545 C C . SER A 1 460 ? -29.924 14.044 10.507 1.00 84.81 460 SER A C 1
ATOM 3547 O O . SER A 1 460 ? -30.774 14.892 10.783 1.00 84.81 460 SER A O 1
ATOM 3549 N N . THR A 1 461 ? -29.148 13.488 11.429 1.00 81.81 461 THR A N 1
ATOM 3550 C CA . THR A 1 461 ? -29.211 13.811 12.854 1.00 81.81 461 THR A CA 1
ATOM 3551 C C . THR A 1 461 ? -27.847 14.269 13.332 1.00 81.81 461 THR A C 1
ATOM 3553 O O . THR A 1 461 ? -26.814 13.755 12.904 1.00 81.81 461 THR A O 1
ATOM 3556 N N . HIS A 1 462 ? -27.830 15.252 14.228 1.00 77.31 462 HIS A N 1
ATOM 3557 C CA . HIS A 1 462 ? -26.600 15.692 14.872 1.00 77.31 462 HIS A CA 1
ATOM 3558 C C . HIS A 1 462 ? -26.357 14.844 16.118 1.00 77.31 462 HIS A C 1
ATOM 3560 O O . HIS A 1 462 ? -27.196 14.804 17.020 1.00 77.31 462 HIS A O 1
ATOM 3566 N N . VAL A 1 463 ? -25.234 14.128 16.140 1.00 69.38 463 VAL A N 1
ATOM 3567 C CA . VAL A 1 463 ? -24.833 13.269 17.257 1.00 69.38 463 VAL A CA 1
ATOM 3568 C C . VAL A 1 463 ? -23.409 13.670 17.650 1.00 69.38 463 VAL A C 1
ATOM 3570 O O . VAL A 1 463 ? -22.455 13.145 17.073 1.00 69.38 463 VAL A O 1
ATOM 3573 N N . PRO A 1 464 ? -23.254 14.610 18.608 1.00 63.59 464 PRO A N 1
ATOM 3574 C CA . PRO A 1 464 ? -21.963 15.195 18.976 1.00 63.59 464 PRO A CA 1
ATOM 3575 C C . PRO A 1 464 ? -20.942 14.191 19.517 1.00 63.59 464 PRO A C 1
ATOM 3577 O O . PRO A 1 464 ? -19.772 14.539 19.667 1.00 63.59 464 PRO A O 1
ATOM 3580 N N . GLU A 1 465 ? -21.392 12.995 19.906 1.00 60.03 465 GLU A N 1
ATOM 3581 C CA . GLU A 1 465 ? -20.529 11.894 20.328 1.00 60.03 465 GLU A CA 1
ATOM 3582 C C . GLU A 1 465 ? -19.851 11.180 19.143 1.00 60.03 465 GLU A C 1
ATOM 3584 O O . GLU A 1 465 ? -18.806 10.573 19.335 1.00 60.03 465 GLU A O 1
ATOM 3589 N N . ILE A 1 466 ? -20.420 11.253 17.930 1.00 63.34 466 ILE A N 1
ATOM 3590 C CA . ILE A 1 466 ? -19.915 10.561 16.727 1.00 63.34 466 ILE A CA 1
ATOM 3591 C C . ILE A 1 466 ? -19.255 11.544 15.757 1.00 63.34 466 ILE A C 1
ATOM 3593 O O . ILE A 1 466 ? -18.169 11.276 15.251 1.00 63.34 466 ILE A O 1
ATOM 3597 N N . SER A 1 467 ? -19.917 12.668 15.472 1.00 67.31 467 SER A N 1
ATOM 3598 C CA . SER A 1 467 ? -19.450 13.652 14.495 1.00 67.31 467 SER A CA 1
ATOM 3599 C C . SER A 1 467 ? -19.870 15.067 14.883 1.00 67.31 467 SER A C 1
ATOM 3601 O O . SER A 1 467 ? -20.928 15.295 15.473 1.00 67.31 467 SER A O 1
ATOM 3603 N N . SER A 1 468 ? -19.032 16.041 14.526 1.00 65.06 468 SER A N 1
ATOM 3604 C CA . SER A 1 468 ? -19.362 17.467 14.610 1.00 65.06 468 SER A CA 1
ATOM 3605 C C . SER A 1 468 ? -20.418 17.879 13.579 1.00 65.06 468 SER A C 1
ATOM 3607 O O . SER A 1 468 ? -21.106 18.879 13.793 1.00 65.06 468 SER A O 1
ATOM 3609 N N . ASN A 1 469 ? -20.592 17.091 12.513 1.00 72.00 469 ASN A N 1
ATOM 3610 C CA . ASN A 1 469 ? -21.560 17.305 11.443 1.00 72.00 469 ASN A CA 1
ATOM 3611 C C . ASN A 1 469 ? -22.783 16.383 11.591 1.00 72.00 469 ASN A C 1
ATOM 3613 O O . ASN A 1 469 ? -22.748 15.359 12.273 1.00 72.00 469 ASN A O 1
ATOM 3617 N N . GLY A 1 470 ? -23.894 16.759 10.951 1.00 75.38 470 GLY A N 1
ATOM 3618 C CA . GLY A 1 470 ? -25.070 15.893 10.861 1.00 75.38 470 GLY A CA 1
ATOM 3619 C C . GLY A 1 470 ? -24.788 14.684 9.967 1.00 75.38 470 GLY A C 1
ATOM 3620 O O . GLY A 1 470 ? -24.300 14.858 8.853 1.00 75.38 470 GLY A O 1
ATOM 3621 N N . GLY A 1 471 ? -25.120 13.488 10.447 1.00 86.75 471 GLY A N 1
ATOM 3622 C CA . GLY A 1 471 ? -24.926 12.220 9.740 1.00 86.75 471 GLY A CA 1
ATOM 3623 C C . GLY A 1 471 ? -26.194 11.371 9.740 1.00 86.75 471 GLY A C 1
ATOM 3624 O O . GLY A 1 471 ? -27.143 11.646 10.488 1.00 86.75 471 GLY A O 1
ATOM 3625 N N . ILE A 1 472 ? -26.229 10.330 8.902 1.00 89.88 472 ILE A N 1
ATOM 3626 C CA . ILE A 1 472 ? -27.354 9.386 8.873 1.00 89.88 472 ILE A CA 1
ATOM 3627 C C . ILE A 1 472 ? -26.891 8.064 9.459 1.00 89.88 472 ILE A C 1
ATOM 3629 O O . ILE A 1 472 ? -26.284 7.227 8.792 1.00 89.88 472 ILE A O 1
ATOM 3633 N N . TYR A 1 473 ? -27.182 7.897 10.742 1.00 89.69 473 TYR A N 1
ATOM 3634 C CA . TYR A 1 473 ? -26.660 6.781 11.510 1.00 89.69 473 TYR A CA 1
ATOM 3635 C C . TYR A 1 473 ? -27.495 5.510 11.358 1.00 89.69 473 TYR A C 1
ATOM 3637 O O . TYR A 1 473 ? -28.718 5.558 11.205 1.00 89.69 473 TYR A O 1
ATOM 3645 N N . THR A 1 474 ? -26.829 4.363 11.468 1.00 89.44 474 THR A N 1
ATOM 3646 C CA . THR A 1 474 ? -27.432 3.021 11.394 1.00 89.44 474 THR A CA 1
ATOM 3647 C C . THR A 1 474 ? -28.609 2.840 12.357 1.00 89.44 474 THR A C 1
ATOM 3649 O O . THR A 1 474 ? -29.661 2.337 11.969 1.00 89.44 474 THR A O 1
ATOM 3652 N N . PHE A 1 475 ? -28.490 3.349 13.583 1.00 86.25 475 PHE A N 1
ATOM 3653 C CA . PHE A 1 475 ? -29.528 3.254 14.613 1.00 86.25 475 PHE A CA 1
ATOM 3654 C C . PHE A 1 475 ? -30.738 4.180 14.397 1.00 86.25 475 PHE A C 1
ATOM 3656 O O . PHE A 1 475 ? -31.688 4.139 15.182 1.00 86.25 475 PHE A O 1
ATOM 3663 N N . SER A 1 476 ? -30.727 5.020 13.358 1.00 88.06 476 SER A N 1
ATOM 3664 C CA . SER A 1 476 ? -31.834 5.926 13.023 1.00 88.06 476 SER A CA 1
ATOM 3665 C C . SER A 1 476 ? -32.813 5.336 12.001 1.00 88.06 476 SER A C 1
ATOM 3667 O O . SER A 1 476 ? -33.906 5.877 11.839 1.00 88.06 476 SER A O 1
ATOM 3669 N N . LEU A 1 477 ? -32.447 4.244 11.321 1.00 91.06 477 LEU A N 1
ATOM 3670 C CA . LEU A 1 477 ? -33.249 3.603 10.273 1.00 91.06 477 LEU A CA 1
ATOM 3671 C C . LEU A 1 477 ? -33.575 2.154 10.625 1.00 91.06 477 LEU A C 1
ATOM 3673 O O . LEU A 1 477 ? -32.843 1.495 11.360 1.00 91.06 477 LEU A O 1
ATOM 3677 N N . THR A 1 478 ? -34.707 1.651 10.144 1.00 93.31 478 THR A N 1
ATOM 3678 C CA . THR A 1 478 ? -35.077 0.231 10.288 1.00 93.31 478 THR A CA 1
ATOM 3679 C C . THR A 1 478 ? -34.255 -0.640 9.344 1.00 93.31 478 THR A C 1
ATOM 3681 O O . THR A 1 478 ? -33.779 -0.162 8.312 1.00 93.31 478 THR A O 1
ATOM 3684 N N . TRP A 1 479 ? -34.114 -1.935 9.639 1.00 94.38 479 TRP A N 1
ATOM 3685 C CA . TRP A 1 479 ? -33.414 -2.846 8.728 1.00 94.38 479 TRP A CA 1
ATOM 3686 C C . TRP A 1 479 ? -34.044 -2.873 7.329 1.00 94.38 479 TRP A C 1
ATOM 3688 O O . TRP A 1 479 ? -33.326 -2.898 6.334 1.00 94.38 479 TRP A O 1
ATOM 3698 N N . ALA A 1 480 ? -35.375 -2.807 7.226 1.00 94.00 480 ALA A N 1
ATOM 3699 C CA . ALA A 1 480 ? -36.065 -2.765 5.935 1.00 94.00 480 ALA A CA 1
ATOM 3700 C C . ALA A 1 480 ? -35.663 -1.537 5.092 1.00 94.00 480 ALA A C 1
ATOM 3702 O O . ALA A 1 480 ? -35.459 -1.661 3.884 1.00 94.00 480 ALA A O 1
ATOM 3703 N N . GLU A 1 481 ? -35.499 -0.372 5.727 1.00 93.81 481 GLU A N 1
ATOM 3704 C CA . GLU A 1 481 ? -35.006 0.844 5.071 1.00 93.81 481 GLU A CA 1
ATOM 3705 C C . GLU A 1 481 ? -33.524 0.701 4.691 1.00 93.81 481 GLU A C 1
ATOM 3707 O O . GLU A 1 481 ? -33.164 0.998 3.555 1.00 93.81 481 GLU A O 1
ATOM 3712 N N . ILE A 1 482 ? -32.675 0.178 5.585 1.00 93.94 482 ILE A N 1
ATOM 3713 C CA . ILE A 1 482 ? -31.232 -0.021 5.336 1.00 93.94 482 ILE A CA 1
ATOM 3714 C C . ILE A 1 482 ? -31.004 -1.010 4.188 1.00 93.94 482 ILE A C 1
ATOM 3716 O O . ILE A 1 482 ? -30.203 -0.750 3.295 1.00 93.94 482 ILE A O 1
ATOM 3720 N N . ARG A 1 483 ? -31.762 -2.108 4.150 1.00 92.44 483 ARG A N 1
ATOM 3721 C CA . ARG A 1 483 ? -31.708 -3.116 3.083 1.00 92.44 483 ARG A CA 1
ATOM 3722 C C . ARG A 1 483 ? -32.102 -2.559 1.710 1.00 92.44 483 ARG A C 1
ATOM 3724 O O . ARG A 1 483 ? -31.708 -3.124 0.693 1.00 92.44 483 ARG A O 1
ATOM 3731 N N . SER A 1 484 ? -32.883 -1.477 1.669 1.00 92.88 484 SER A N 1
ATOM 3732 C CA . SER A 1 484 ? -33.257 -0.794 0.423 1.00 92.88 484 SER A CA 1
ATOM 3733 C C . SER A 1 484 ? -32.161 0.132 -0.120 1.00 92.88 484 SER A C 1
ATOM 3735 O O . SER A 1 484 ? -32.233 0.547 -1.277 1.00 92.88 484 SER A O 1
ATOM 3737 N N . LEU A 1 485 ? -31.147 0.455 0.691 1.00 93.81 485 LEU A N 1
ATOM 3738 C CA . LEU A 1 485 ? -30.050 1.326 0.286 1.00 93.81 485 LEU A CA 1
ATOM 3739 C C . LEU A 1 485 ? -29.128 0.616 -0.701 1.00 93.81 485 LEU A C 1
ATOM 3741 O O . LEU A 1 485 ? -28.882 -0.586 -0.618 1.00 93.81 485 LEU A O 1
ATOM 3745 N N . THR A 1 486 ? -28.566 1.398 -1.615 1.00 95.31 486 THR A N 1
ATOM 3746 C CA . THR A 1 486 ? -27.518 0.939 -2.524 1.00 95.31 486 THR A CA 1
ATOM 3747 C C . THR A 1 486 ? -26.153 1.096 -1.845 1.00 95.31 486 THR A C 1
ATOM 3749 O O . THR A 1 486 ? -25.798 2.228 -1.490 1.00 95.31 486 THR A O 1
ATOM 3752 N N . PRO A 1 487 ? -25.383 0.010 -1.639 1.00 95.44 487 PRO A N 1
ATOM 3753 C CA . PRO A 1 487 ? -24.016 0.097 -1.131 1.00 95.44 487 PRO A CA 1
ATOM 3754 C C . PRO A 1 487 ? -23.122 0.925 -2.060 1.00 95.44 487 PRO A C 1
ATOM 3756 O O . PRO A 1 487 ? -23.382 1.041 -3.258 1.00 95.44 487 PRO A O 1
ATOM 3759 N N . ALA A 1 488 ? -22.063 1.510 -1.513 1.00 94.81 488 ALA A N 1
ATOM 3760 C CA . ALA A 1 488 ? -21.085 2.273 -2.278 1.00 94.81 488 ALA A CA 1
ATOM 3761 C C . ALA A 1 488 ? -19.663 1.881 -1.871 1.00 94.81 488 ALA A C 1
ATOM 3763 O O . ALA A 1 488 ? -19.345 1.807 -0.680 1.00 94.81 488 ALA A O 1
ATOM 3764 N N . ILE A 1 489 ? -18.801 1.639 -2.860 1.00 93.44 489 ILE A N 1
ATOM 3765 C CA . ILE A 1 489 ? -17.387 1.360 -2.617 1.00 93.44 489 ILE A CA 1
ATOM 3766 C C . ILE A 1 489 ? -16.688 2.618 -2.088 1.00 93.44 489 ILE A C 1
ATOM 3768 O O . ILE A 1 489 ? -16.897 3.735 -2.571 1.00 93.44 489 ILE A O 1
ATOM 3772 N N . VAL A 1 490 ? -15.847 2.435 -1.074 1.00 92.31 490 VAL A N 1
ATOM 3773 C CA . VAL A 1 490 ? -15.061 3.521 -0.484 1.00 92.31 490 VAL A CA 1
ATOM 3774 C C . VAL A 1 490 ? -13.768 3.664 -1.271 1.00 92.31 490 VAL A C 1
ATOM 3776 O O . VAL A 1 490 ? -13.089 2.675 -1.502 1.00 92.31 490 VAL A O 1
ATOM 3779 N N . ASN A 1 491 ? -13.406 4.891 -1.641 1.00 91.44 491 ASN A N 1
ATOM 3780 C CA . ASN A 1 491 ? -12.166 5.201 -2.354 1.00 91.44 491 ASN A CA 1
ATOM 3781 C C . ASN A 1 491 ? -11.252 6.043 -1.447 1.00 91.44 491 ASN A C 1
ATOM 3783 O O . ASN A 1 491 ? -11.385 7.271 -1.456 1.00 91.44 491 ASN A O 1
ATOM 3787 N N . PRO A 1 492 ? -10.352 5.430 -0.647 1.00 90.62 492 PRO A N 1
ATOM 3788 C CA . PRO A 1 492 ? -9.546 6.157 0.341 1.00 90.62 492 PRO A CA 1
ATOM 3789 C C . PRO A 1 492 ? -8.659 7.242 -0.277 1.00 90.62 492 PRO A C 1
ATOM 3791 O O . PRO A 1 492 ? -8.462 8.299 0.315 1.00 90.62 492 PRO A O 1
ATOM 3794 N N . PHE A 1 493 ? -8.176 7.007 -1.498 1.00 89.75 493 PHE A N 1
ATOM 3795 C CA . PHE A 1 493 ? -7.234 7.881 -2.198 1.00 89.75 493 PHE A CA 1
ATOM 3796 C C . PHE A 1 493 ? -7.872 8.647 -3.364 1.00 89.75 493 PHE A C 1
ATOM 3798 O O . PHE A 1 493 ? -7.180 9.086 -4.282 1.00 89.75 493 PHE A O 1
ATOM 3805 N N . ARG A 1 494 ? -9.193 8.883 -3.305 1.00 88.12 494 ARG A N 1
ATOM 3806 C CA . ARG A 1 494 ? -9.946 9.628 -4.331 1.00 88.12 494 ARG A CA 1
ATOM 3807 C C . ARG A 1 494 ? -9.341 10.998 -4.661 1.00 88.12 494 ARG A C 1
ATOM 3809 O O . ARG A 1 494 ? -9.411 11.428 -5.806 1.00 88.12 494 ARG A O 1
ATOM 3816 N N . VAL A 1 495 ? -8.757 11.684 -3.674 1.00 89.75 495 VAL A N 1
ATOM 3817 C CA . VAL A 1 495 ? -8.120 13.008 -3.849 1.00 89.75 495 VAL A CA 1
ATOM 3818 C C . VAL A 1 495 ? -6.945 12.956 -4.838 1.00 89.75 495 VAL A C 1
ATOM 3820 O O . VAL A 1 495 ? -6.648 13.952 -5.488 1.00 89.75 495 VAL A O 1
ATOM 3823 N N . TYR A 1 496 ? -6.327 11.785 -4.996 1.00 85.44 496 TYR A N 1
ATOM 3824 C CA . TYR A 1 496 ? -5.199 11.537 -5.893 1.00 85.44 496 TYR A CA 1
ATOM 3825 C C . TYR A 1 496 ? -5.619 10.838 -7.195 1.00 85.44 496 TYR A C 1
ATOM 3827 O O . TYR A 1 496 ? -4.770 10.318 -7.907 1.00 85.44 496 TYR A O 1
ATOM 3835 N N . ASN A 1 497 ? -6.921 10.820 -7.512 1.00 87.12 497 ASN A N 1
ATOM 3836 C CA . ASN A 1 497 ? -7.505 10.128 -8.669 1.00 87.12 497 ASN A CA 1
ATOM 3837 C C . ASN A 1 497 ? -7.268 8.609 -8.704 1.00 87.12 497 ASN A C 1
ATOM 3839 O O . ASN A 1 497 ? -7.371 7.995 -9.762 1.00 87.12 497 ASN A O 1
ATOM 3843 N N . ILE A 1 498 ? -7.012 7.990 -7.550 1.00 86.94 498 ILE A N 1
ATOM 3844 C CA . ILE A 1 498 ? -6.949 6.534 -7.426 1.00 86.94 498 ILE A CA 1
ATOM 3845 C C . ILE A 1 498 ? -8.339 6.038 -7.029 1.00 86.94 498 ILE A C 1
ATOM 3847 O O . ILE A 1 498 ? -8.842 6.345 -5.941 1.00 86.94 498 ILE A O 1
ATOM 3851 N N . PHE A 1 499 ? -8.963 5.282 -7.930 1.00 89.44 499 PHE A N 1
ATOM 3852 C CA . PHE A 1 499 ? -10.294 4.713 -7.747 1.00 89.44 499 PHE A CA 1
ATOM 3853 C C . PHE A 1 499 ? -10.218 3.186 -7.731 1.00 89.44 499 PHE A C 1
ATOM 3855 O O . PHE A 1 499 ? -9.624 2.571 -8.615 1.00 89.44 499 PHE A O 1
ATOM 3862 N N . ARG A 1 500 ? -10.865 2.574 -6.738 1.00 91.56 500 ARG A N 1
ATOM 3863 C CA . ARG A 1 500 ? -11.189 1.145 -6.737 1.00 91.56 500 ARG A CA 1
ATOM 3864 C C . ARG A 1 500 ? -12.161 0.827 -7.865 1.00 91.56 500 ARG A C 1
ATOM 3866 O O . ARG A 1 500 ? -12.747 1.738 -8.443 1.00 91.56 500 ARG A O 1
ATOM 3873 N N . ASN A 1 501 ? -12.348 -0.467 -8.127 1.00 91.75 501 ASN A N 1
ATOM 3874 C CA . ASN A 1 501 ? -13.114 -1.031 -9.239 1.00 91.75 501 ASN A CA 1
ATOM 3875 C C . ASN A 1 501 ? -14.383 -0.224 -9.617 1.00 91.75 501 ASN A C 1
ATOM 3877 O O . ASN A 1 501 ? -15.438 -0.368 -8.984 1.00 91.75 501 ASN A O 1
ATOM 3881 N N . PRO A 1 502 ? -14.321 0.596 -10.689 1.00 90.75 502 PRO A N 1
ATOM 3882 C CA . PRO A 1 502 ? -15.459 1.413 -11.101 1.00 90.75 502 PRO A CA 1
ATOM 3883 C C . PRO A 1 502 ? -16.698 0.621 -11.553 1.00 90.75 502 PRO A C 1
ATOM 3885 O O . PRO A 1 502 ? -17.813 1.115 -11.396 1.00 90.75 502 PRO A O 1
ATOM 3888 N N . LYS A 1 503 ? -16.546 -0.596 -12.101 1.00 91.50 503 LYS A N 1
ATOM 3889 C CA . LYS A 1 503 ? -17.675 -1.421 -12.581 1.00 91.50 503 LYS A CA 1
ATOM 3890 C C . LYS A 1 503 ? -18.537 -1.928 -11.429 1.00 91.50 503 LYS A C 1
ATOM 3892 O O . LYS A 1 503 ? -19.750 -2.023 -11.580 1.00 91.50 503 LYS A O 1
ATOM 3897 N N . GLU A 1 504 ? -17.922 -2.174 -10.277 1.00 93.56 504 GLU A N 1
ATOM 3898 C CA . GLU A 1 504 ? -18.576 -2.768 -9.108 1.00 93.56 504 GLU A CA 1
ATOM 3899 C C . GLU A 1 504 ? -18.883 -1.744 -8.003 1.00 93.56 504 GLU A C 1
ATOM 3901 O O . GLU A 1 504 ? -19.203 -2.112 -6.876 1.00 93.56 504 GLU A O 1
ATOM 3906 N N . THR A 1 505 ? -18.845 -0.441 -8.320 1.00 91.06 505 THR A N 1
ATOM 3907 C CA . THR A 1 505 ? -18.986 0.665 -7.348 1.00 91.06 505 THR A CA 1
ATOM 3908 C C . THR A 1 505 ? -20.225 0.553 -6.457 1.00 91.06 505 THR A C 1
ATOM 3910 O O . THR A 1 505 ? -20.183 0.973 -5.300 1.00 91.06 505 THR A O 1
ATOM 3913 N N . ASN A 1 506 ? -21.317 -0.007 -6.982 1.00 94.69 506 ASN A N 1
ATOM 3914 C CA . ASN A 1 506 ? -22.612 -0.104 -6.307 1.00 94.69 506 ASN A CA 1
ATOM 3915 C C . ASN A 1 506 ? -23.179 -1.526 -6.249 1.00 94.69 506 ASN A C 1
ATOM 3917 O O . ASN A 1 506 ? -24.382 -1.715 -6.057 1.00 94.69 506 ASN A O 1
ATOM 3921 N N . SER A 1 507 ? -22.324 -2.523 -6.446 1.00 94.19 507 SER A N 1
ATOM 3922 C CA . SER A 1 507 ? -22.737 -3.920 -6.504 1.00 94.19 507 SER A CA 1
ATOM 3923 C C . SER A 1 507 ? -22.903 -4.542 -5.118 1.00 94.19 507 SER A C 1
ATOM 3925 O O . SER A 1 507 ? -22.286 -4.126 -4.137 1.00 94.19 507 SER A O 1
ATOM 3927 N N . GLY A 1 508 ? -23.723 -5.591 -5.057 1.00 94.06 508 GLY A N 1
ATOM 3928 C CA . GLY A 1 508 ? -23.976 -6.363 -3.842 1.00 94.06 508 GLY A CA 1
ATOM 3929 C C . GLY A 1 508 ? -25.041 -5.755 -2.931 1.00 94.06 508 GLY A C 1
ATOM 3930 O O . GLY A 1 508 ? -25.665 -4.735 -3.233 1.00 94.06 508 GLY A O 1
ATOM 3931 N N . LYS A 1 509 ? -25.294 -6.432 -1.811 1.00 95.44 509 LYS A N 1
ATOM 3932 C CA . LYS A 1 509 ? -26.272 -6.036 -0.790 1.00 95.44 509 LYS A CA 1
ATOM 3933 C C . LYS A 1 509 ? -25.663 -6.179 0.594 1.00 95.44 509 LYS A C 1
ATOM 3935 O O . LYS A 1 509 ? -24.979 -7.164 0.855 1.00 95.44 509 LYS A O 1
ATOM 3940 N N . LEU A 1 510 ? -25.934 -5.217 1.479 1.00 95.44 510 LEU A N 1
ATOM 3941 C CA . LEU A 1 510 ? -25.588 -5.348 2.896 1.00 95.44 510 LEU A CA 1
ATOM 3942 C C . LEU A 1 510 ? -26.295 -6.572 3.479 1.00 95.44 510 LEU A C 1
ATOM 3944 O O . LEU A 1 510 ? -27.475 -6.796 3.200 1.00 95.44 510 LEU A O 1
ATOM 3948 N N . ILE A 1 511 ? -25.572 -7.333 4.293 1.00 95.50 511 ILE A N 1
ATOM 3949 C CA . ILE A 1 511 ? -26.059 -8.594 4.852 1.00 95.50 511 ILE A CA 1
ATOM 3950 C C . ILE A 1 511 ? -26.297 -8.503 6.357 1.00 95.50 511 ILE A C 1
ATOM 3952 O O . ILE A 1 511 ? -25.622 -7.763 7.082 1.00 95.50 511 ILE A O 1
ATOM 3956 N N . LEU A 1 512 ? -27.255 -9.298 6.828 1.00 96.81 512 LEU A N 1
ATOM 3957 C CA . LEU A 1 512 ? -27.480 -9.510 8.256 1.00 96.81 512 LEU A CA 1
ATOM 3958 C C . LEU A 1 512 ? -26.314 -10.268 8.892 1.00 96.81 512 LEU A C 1
ATOM 3960 O O . LEU A 1 512 ? -25.640 -11.062 8.234 1.00 96.81 512 LEU A O 1
ATOM 3964 N N . LEU A 1 513 ? -26.140 -10.114 10.207 1.00 95.88 513 LEU A N 1
ATOM 3965 C CA . LEU A 1 513 ? -25.161 -10.917 10.943 1.00 95.88 513 LEU A CA 1
ATOM 3966 C C . LEU A 1 513 ? -25.476 -12.422 10.834 1.00 95.88 513 LEU A C 1
ATOM 3968 O O . LEU A 1 513 ? -24.572 -13.237 10.685 1.00 95.88 513 LEU A O 1
ATOM 3972 N N . SER A 1 514 ? -26.755 -12.804 10.841 1.00 94.69 514 SER A N 1
ATOM 3973 C CA . SER A 1 514 ? -27.172 -14.200 10.657 1.00 94.69 514 SER A CA 1
ATOM 3974 C C . SER A 1 514 ? -26.865 -14.736 9.253 1.00 94.69 514 SER A C 1
ATOM 3976 O O . SER A 1 514 ? -26.421 -15.875 9.113 1.00 94.69 514 SER A O 1
ATOM 3978 N N . GLU A 1 515 ? -27.055 -13.922 8.211 1.00 95.50 515 GLU A N 1
ATOM 3979 C CA . GLU A 1 515 ? -26.709 -14.264 6.825 1.00 95.50 515 GLU A CA 1
ATOM 3980 C C . GLU A 1 515 ? -25.192 -14.436 6.663 1.00 95.50 515 GLU A C 1
ATOM 3982 O O . GLU A 1 515 ? -24.752 -15.435 6.097 1.00 95.50 515 GLU A O 1
ATOM 3987 N N . PHE A 1 516 ? -24.398 -13.528 7.241 1.00 95.81 516 PHE A N 1
ATOM 3988 C CA . PHE A 1 516 ? -22.934 -13.614 7.294 1.00 95.81 516 PHE A CA 1
ATOM 3989 C C . PHE A 1 516 ? -22.451 -14.911 7.956 1.00 95.81 516 PHE A C 1
ATOM 3991 O O . PHE A 1 516 ? -21.613 -15.628 7.409 1.00 95.81 516 PHE A O 1
ATOM 3998 N N . LEU A 1 517 ? -23.011 -15.250 9.120 1.00 93.69 517 LEU A N 1
ATOM 3999 C CA . LEU A 1 517 ? -22.652 -16.464 9.853 1.00 93.69 517 LEU A CA 1
ATOM 4000 C C . LEU A 1 517 ? -23.042 -17.732 9.083 1.00 93.69 517 LEU A C 1
ATOM 4002 O O . LEU A 1 517 ? -22.272 -18.687 9.036 1.00 93.69 517 LEU A O 1
ATOM 4006 N N . ASN A 1 518 ? -24.198 -17.747 8.420 1.00 92.25 518 ASN A N 1
ATOM 4007 C CA . ASN A 1 518 ? -24.592 -18.875 7.573 1.00 92.25 518 ASN A CA 1
ATOM 4008 C C . ASN A 1 518 ? -23.678 -19.030 6.348 1.00 92.25 518 ASN A C 1
ATOM 4010 O O . ASN A 1 518 ? -23.321 -20.152 5.987 1.00 92.25 518 ASN A O 1
ATOM 4014 N N . LEU A 1 519 ? -23.262 -17.919 5.736 1.00 92.44 519 LEU A N 1
ATOM 4015 C CA . LEU A 1 519 ? -22.299 -17.908 4.635 1.00 92.44 519 LEU A CA 1
ATOM 4016 C C . LEU A 1 519 ? -20.947 -18.485 5.078 1.00 92.44 519 LEU A C 1
ATOM 4018 O O . LEU A 1 519 ? -20.390 -19.343 4.392 1.00 92.44 519 LEU A O 1
ATOM 4022 N N . ALA A 1 520 ? -20.471 -18.112 6.268 1.00 91.56 520 ALA A N 1
ATOM 4023 C CA . ALA A 1 520 ? -19.253 -18.675 6.837 1.00 91.56 520 ALA A CA 1
ATOM 4024 C C . ALA A 1 520 ? -19.378 -20.176 7.150 1.00 91.56 520 ALA A C 1
ATOM 4026 O O . ALA A 1 520 ? -18.479 -20.951 6.832 1.00 91.56 520 ALA A O 1
ATOM 4027 N N . LYS A 1 521 ? -20.505 -20.597 7.735 1.00 88.44 521 LYS A N 1
ATOM 4028 C CA . LYS A 1 521 ? -20.794 -21.994 8.100 1.00 88.44 521 LYS A CA 1
ATOM 4029 C C . LYS A 1 521 ? -20.847 -22.932 6.894 1.00 88.44 521 LYS A C 1
ATOM 4031 O O . LYS A 1 521 ? -20.463 -24.093 7.005 1.00 88.44 521 LYS A O 1
ATOM 4036 N N . ASN A 1 522 ? -21.330 -22.436 5.757 1.00 88.38 522 ASN A N 1
ATOM 4037 C CA . ASN A 1 522 ? -21.434 -23.211 4.522 1.00 88.38 522 ASN A CA 1
ATOM 4038 C C . ASN A 1 522 ? -20.099 -23.325 3.767 1.00 88.38 522 ASN A C 1
ATOM 4040 O O . ASN A 1 522 ? -19.992 -24.125 2.838 1.00 88.38 522 ASN A O 1
ATOM 4044 N N . SER A 1 523 ? -19.086 -22.541 4.145 1.00 87.38 523 SER A N 1
ATOM 4045 C CA . SER A 1 523 ? -17.767 -22.582 3.524 1.00 87.38 523 SER A CA 1
ATOM 4046 C C . SER A 1 523 ? -16.851 -23.591 4.212 1.00 87.38 523 SER A C 1
ATOM 4048 O O . SER A 1 523 ? -16.674 -23.574 5.427 1.00 87.38 523 SER A O 1
ATOM 4050 N N . THR A 1 524 ? -16.196 -24.442 3.423 1.00 84.81 524 THR A N 1
ATOM 4051 C CA . THR A 1 524 ? -15.197 -25.400 3.921 1.00 84.81 524 THR A CA 1
ATOM 4052 C C . THR A 1 524 ? -13.776 -24.833 3.954 1.00 84.81 524 THR A C 1
ATOM 4054 O O . THR A 1 524 ? -12.874 -25.505 4.446 1.00 84.81 524 THR A O 1
ATOM 4057 N N . SER A 1 525 ? -13.539 -23.643 3.386 1.00 86.06 525 SER A N 1
ATOM 4058 C CA . SER A 1 525 ? -12.200 -23.035 3.315 1.00 86.06 525 SER A CA 1
ATOM 4059 C C . SER A 1 525 ? -11.860 -22.151 4.516 1.00 86.06 525 SER A C 1
ATOM 4061 O O . SER A 1 525 ? -10.677 -21.934 4.781 1.00 86.06 525 SER A O 1
ATOM 4063 N N . LEU A 1 526 ? -12.870 -21.661 5.241 1.00 91.62 526 LEU A N 1
ATOM 4064 C CA . LEU A 1 526 ? -12.698 -20.750 6.370 1.00 91.62 526 LEU A CA 1
ATOM 4065 C C . LEU A 1 526 ? -12.325 -21.499 7.652 1.00 91.62 526 LEU A C 1
ATOM 4067 O O . LEU A 1 526 ? -12.967 -22.479 8.030 1.00 91.62 526 LEU A O 1
ATOM 4071 N N . SER A 1 527 ? -11.323 -20.988 8.364 1.00 90.12 527 SER A N 1
ATOM 4072 C CA . SER A 1 527 ? -10.949 -21.451 9.703 1.00 90.12 527 SER A CA 1
ATOM 4073 C C . SER A 1 527 ? -11.728 -20.728 10.805 1.00 90.12 527 SER A C 1
ATOM 4075 O O . SER A 1 527 ? -11.925 -21.287 11.888 1.00 90.12 527 SER A O 1
ATOM 4077 N N . GLY A 1 528 ? -12.218 -19.513 10.540 1.00 92.56 528 GLY A N 1
ATOM 4078 C CA . GLY A 1 528 ? -12.956 -18.735 11.527 1.00 92.56 528 GLY A CA 1
ATOM 4079 C C . GLY A 1 528 ? -13.707 -17.522 10.985 1.00 92.56 528 GLY A C 1
ATOM 4080 O O . GLY A 1 528 ? -13.625 -17.180 9.807 1.00 92.56 528 GLY A O 1
ATOM 4081 N N . VAL A 1 529 ? -14.431 -16.864 11.885 1.00 95.06 529 VAL A N 1
ATOM 4082 C CA . VAL A 1 529 ? -15.069 -15.560 11.687 1.00 95.06 529 VAL A CA 1
ATOM 4083 C C . VAL A 1 529 ? -14.595 -14.589 12.760 1.00 95.06 529 VAL A C 1
ATOM 4085 O O . VAL A 1 529 ? -14.423 -14.972 13.919 1.00 95.06 529 VAL A O 1
ATOM 4088 N N . LEU A 1 530 ? -14.397 -13.335 12.372 1.00 95.94 530 LEU A N 1
ATOM 4089 C CA . LEU A 1 530 ? -14.028 -12.245 13.265 1.00 95.94 530 LEU A CA 1
ATOM 4090 C C . LEU A 1 530 ? -15.201 -11.271 13.376 1.00 95.94 530 LEU A C 1
ATOM 4092 O O . LEU A 1 530 ? -15.629 -10.679 12.394 1.00 95.94 530 LEU A O 1
ATOM 4096 N N . ILE A 1 531 ? -15.751 -11.105 14.567 1.00 95.06 531 ILE A N 1
ATOM 4097 C CA . ILE A 1 531 ? -16.896 -10.230 14.801 1.00 95.06 531 ILE A CA 1
ATOM 4098 C C . ILE A 1 531 ? -16.402 -9.048 15.608 1.00 95.06 531 ILE A C 1
ATOM 4100 O O . ILE A 1 531 ? -15.898 -9.225 16.715 1.00 95.06 531 ILE A O 1
ATOM 4104 N N . SER A 1 532 ? -16.561 -7.849 15.063 1.00 93.19 532 SER A N 1
ATOM 4105 C CA . SER A 1 532 ? -16.358 -6.613 15.808 1.00 93.19 532 SER A CA 1
ATOM 4106 C C . SER A 1 532 ? -17.721 -6.113 16.275 1.00 93.19 532 SER A C 1
ATOM 4108 O O . SER A 1 532 ? -18.501 -5.660 15.434 1.00 93.19 532 SER A O 1
ATOM 4110 N N . PRO A 1 533 ? -18.064 -6.241 17.571 1.00 86.44 533 PRO A N 1
ATOM 4111 C CA . PRO A 1 533 ? -19.356 -5.801 18.080 1.00 86.44 533 PRO A CA 1
ATOM 4112 C C . PRO A 1 533 ? -19.571 -4.297 17.861 1.00 86.44 533 PRO A C 1
ATOM 4114 O O . PRO A 1 533 ? -18.601 -3.555 17.672 1.00 86.44 533 PRO A O 1
ATOM 4117 N N . PRO A 1 534 ? -20.827 -3.820 17.936 1.00 79.06 534 PRO A N 1
ATOM 4118 C CA . PRO A 1 534 ? -21.110 -2.396 17.861 1.00 79.06 534 PRO A CA 1
ATOM 4119 C C . PRO A 1 534 ? -20.316 -1.628 18.914 1.00 79.06 534 PRO A C 1
ATOM 4121 O O . PRO A 1 534 ? -20.209 -2.058 20.065 1.00 79.06 534 PRO A O 1
ATOM 4124 N N . ASN A 1 535 ? -19.789 -0.466 18.526 1.00 71.94 535 ASN A N 1
ATOM 4125 C CA . ASN A 1 535 ? -19.042 0.374 19.453 1.00 71.94 535 ASN A CA 1
ATOM 4126 C C . ASN A 1 535 ? -19.911 0.804 20.652 1.00 71.94 535 ASN A C 1
ATOM 4128 O O . ASN A 1 535 ? -21.147 0.683 20.652 1.00 71.94 535 ASN A O 1
ATOM 4132 N N . PHE A 1 536 ? -19.258 1.332 21.688 1.00 64.62 536 PHE A N 1
ATOM 4133 C CA . PHE A 1 536 ? -19.943 1.735 22.913 1.00 64.62 536 PHE A CA 1
ATOM 4134 C C . PHE A 1 536 ? -21.077 2.739 22.656 1.00 64.62 536 PHE A C 1
ATOM 4136 O O . PHE A 1 536 ? -22.140 2.616 23.256 1.00 64.62 536 PHE A O 1
ATOM 4143 N N . ILE A 1 537 ? -20.898 3.685 21.728 1.00 64.31 537 ILE A N 1
ATOM 4144 C CA . ILE A 1 537 ? -21.898 4.721 21.429 1.00 64.31 537 ILE A CA 1
ATOM 4145 C C . ILE A 1 537 ? -23.195 4.106 20.887 1.00 64.31 537 ILE A C 1
ATOM 4147 O O . ILE A 1 537 ? -24.282 4.463 21.349 1.00 64.31 537 ILE A O 1
ATOM 4151 N N . VAL A 1 538 ? -23.099 3.172 19.933 1.00 68.06 538 VAL A N 1
ATOM 4152 C CA . VAL A 1 538 ? -24.273 2.463 19.392 1.00 68.06 538 VAL A CA 1
ATOM 4153 C C . VAL A 1 538 ? -24.948 1.662 20.493 1.00 68.06 538 VAL A C 1
ATOM 4155 O O . VAL A 1 538 ? -26.159 1.777 20.678 1.00 68.06 538 VAL A O 1
ATOM 4158 N N . SER A 1 539 ? -24.162 0.896 21.250 1.00 66.31 539 SER A N 1
ATOM 4159 C CA . SER A 1 539 ? -24.666 0.053 22.336 1.00 66.31 539 SER A CA 1
ATOM 4160 C C . SER A 1 539 ? -25.396 0.881 23.399 1.00 66.31 539 SER A C 1
ATOM 4162 O O . SER A 1 539 ? -26.518 0.559 23.787 1.00 66.31 539 SER A O 1
ATOM 4164 N N . PHE A 1 540 ? -24.812 2.007 23.810 1.00 59.69 540 PHE A N 1
ATOM 4165 C CA . PHE A 1 540 ? -25.399 2.932 24.774 1.00 59.69 540 PHE A CA 1
ATOM 4166 C C . PHE A 1 540 ? -26.693 3.565 24.254 1.00 59.69 540 PHE A C 1
ATOM 4168 O O . PHE A 1 540 ? -27.692 3.606 24.971 1.00 59.69 540 PHE A O 1
ATOM 4175 N N . ARG A 1 541 ? -26.722 4.031 22.998 1.00 67.38 541 ARG A N 1
ATOM 4176 C CA . ARG A 1 541 ? -27.941 4.616 22.417 1.00 67.38 541 ARG A CA 1
ATOM 4177 C C . ARG A 1 541 ? -29.061 3.594 22.279 1.00 67.38 541 ARG A C 1
ATOM 4179 O O . ARG A 1 541 ? -30.202 3.932 22.593 1.00 67.38 541 ARG A O 1
ATOM 4186 N N . MET A 1 542 ? -28.755 2.363 21.874 1.00 70.62 542 MET A N 1
ATOM 4187 C CA . MET A 1 542 ? -29.750 1.287 21.829 1.00 70.62 542 MET A CA 1
ATOM 4188 C C . MET A 1 542 ? -30.331 1.004 23.212 1.00 70.62 542 MET A C 1
ATOM 4190 O O . MET A 1 542 ? -31.553 0.940 23.366 1.00 70.62 542 MET A O 1
ATOM 4194 N N . GLN A 1 543 ? -29.482 0.966 24.237 1.00 65.75 543 GLN A N 1
ATOM 4195 C CA . GLN A 1 543 ? -29.933 0.743 25.602 1.00 65.75 543 GLN A CA 1
ATOM 4196 C C . GLN A 1 543 ? -30.784 1.911 26.128 1.00 65.75 543 GLN A C 1
ATOM 4198 O O . GLN A 1 543 ? -31.886 1.696 26.626 1.00 65.75 543 GLN A O 1
ATOM 4203 N N . CYS A 1 544 ? -30.316 3.156 26.005 1.00 54.25 544 CYS A N 1
ATOM 4204 C CA . CYS A 1 544 ? -30.981 4.321 26.596 1.00 54.25 544 CYS A CA 1
ATOM 4205 C C . CYS A 1 544 ? -32.230 4.780 25.837 1.00 54.25 544 CYS A C 1
ATOM 4207 O O . CYS A 1 544 ? -33.181 5.239 26.463 1.00 54.25 544 CYS A O 1
ATOM 4209 N N . MET A 1 545 ? -32.232 4.703 24.502 1.00 63.59 545 MET A N 1
ATOM 4210 C CA . MET A 1 545 ? -33.345 5.214 23.689 1.00 63.59 545 MET A CA 1
ATOM 4211 C C . MET A 1 545 ? -34.374 4.145 23.341 1.00 63.59 545 MET A C 1
ATOM 4213 O O . MET A 1 545 ? -35.517 4.489 23.046 1.00 63.59 545 MET A O 1
ATOM 4217 N N . ARG A 1 546 ? -33.973 2.868 23.321 1.00 68.56 546 ARG A N 1
ATOM 4218 C CA . ARG A 1 546 ? -34.820 1.757 22.861 1.00 68.56 546 ARG A CA 1
ATOM 4219 C C . ARG A 1 546 ? -34.937 0.611 23.867 1.00 68.56 546 ARG A C 1
ATOM 4221 O O . ARG A 1 546 ? -35.781 -0.252 23.663 1.00 68.56 546 ARG A O 1
ATOM 4228 N N . GLY A 1 547 ? -34.141 0.595 24.940 1.00 69.12 547 GLY A N 1
ATOM 4229 C CA . GLY A 1 547 ? -34.132 -0.502 25.914 1.00 69.12 547 GLY A CA 1
ATOM 4230 C C . GLY A 1 547 ? -33.562 -1.812 25.360 1.00 69.12 547 GLY A C 1
ATOM 4231 O O . GLY A 1 547 ? -33.895 -2.875 25.879 1.00 69.12 547 GLY A O 1
ATOM 4232 N N . LEU A 1 548 ? -32.752 -1.746 24.297 1.00 76.00 548 LEU A N 1
ATOM 4233 C CA . LEU A 1 548 ? -32.194 -2.907 23.603 1.00 76.00 548 LEU A CA 1
ATOM 4234 C C . LEU A 1 548 ? -30.701 -3.059 23.900 1.00 76.00 548 LEU A C 1
ATOM 4236 O O . LEU A 1 548 ? -29.928 -2.120 23.708 1.00 76.00 548 LEU A O 1
ATOM 4240 N N . ASP A 1 549 ? -30.299 -4.265 24.295 1.00 79.69 549 ASP A N 1
ATOM 4241 C CA . ASP A 1 549 ? -28.902 -4.617 24.548 1.00 79.69 549 ASP A CA 1
ATOM 4242 C C . ASP A 1 549 ? -28.254 -5.163 23.265 1.00 79.69 549 ASP A C 1
ATOM 4244 O O . ASP A 1 549 ? -28.554 -6.270 22.807 1.00 79.69 549 ASP A O 1
ATOM 4248 N N . ALA A 1 550 ? -27.362 -4.365 22.676 1.00 79.88 550 ALA A N 1
ATOM 4249 C CA . ALA A 1 550 ? -26.667 -4.705 21.439 1.00 79.88 550 ALA A CA 1
ATOM 4250 C C . ALA A 1 550 ? -25.713 -5.905 21.590 1.00 79.88 550 ALA A C 1
ATOM 4252 O O . ALA A 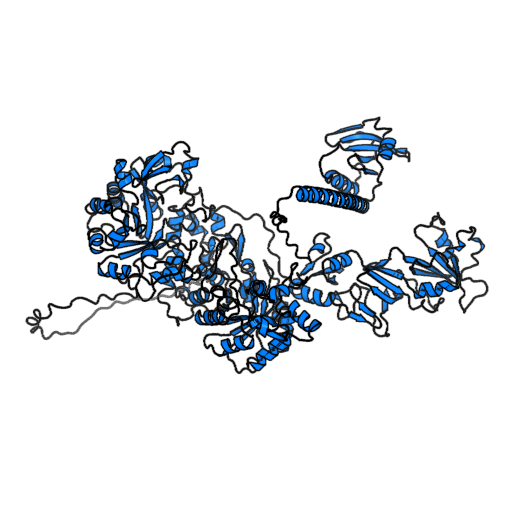1 550 ? -25.577 -6.695 20.656 1.00 79.88 550 ALA A O 1
ATOM 4253 N N . ILE A 1 551 ? -25.074 -6.074 22.755 1.00 80.62 551 ILE A N 1
ATOM 4254 C CA . ILE A 1 551 ? -24.168 -7.203 23.017 1.00 80.62 551 ILE A CA 1
ATOM 4255 C C . ILE A 1 551 ? -24.984 -8.488 23.099 1.00 80.62 551 ILE A C 1
ATOM 4257 O O . ILE A 1 551 ? -24.636 -9.493 22.474 1.00 80.62 551 ILE A O 1
ATOM 4261 N N . LYS A 1 552 ? -26.111 -8.434 23.813 1.00 85.25 552 LYS A N 1
ATOM 4262 C CA . LYS A 1 552 ? -27.042 -9.557 23.892 1.00 85.25 552 LYS A CA 1
ATOM 4263 C C . LYS A 1 552 ? -27.572 -9.954 22.512 1.00 85.25 552 LYS A C 1
ATOM 4265 O O . LYS A 1 552 ? -27.549 -11.134 22.191 1.00 85.25 552 LYS A O 1
ATOM 4270 N N . ALA A 1 553 ? -27.956 -8.996 21.665 1.00 87.69 553 ALA A N 1
ATOM 4271 C CA . ALA A 1 553 ? -28.437 -9.289 20.310 1.00 87.69 553 ALA A CA 1
ATOM 4272 C C . ALA A 1 553 ? -27.400 -10.048 19.453 1.00 87.69 553 ALA A C 1
ATOM 4274 O O . ALA A 1 553 ? -27.750 -10.964 18.704 1.00 87.69 553 ALA A O 1
ATOM 4275 N N . VAL A 1 554 ? -26.112 -9.710 19.585 1.00 89.94 554 VAL A N 1
ATOM 4276 C CA . VAL A 1 554 ? -25.017 -10.426 18.908 1.00 89.94 554 VAL A CA 1
ATOM 4277 C C . VAL A 1 554 ? -24.864 -11.851 19.453 1.00 89.94 554 VAL A C 1
ATOM 4279 O O . VAL A 1 554 ? -24.748 -12.794 18.669 1.00 89.94 554 VAL A O 1
ATOM 4282 N N . LEU A 1 555 ? -24.897 -12.027 20.778 1.00 88.38 555 LEU A N 1
ATOM 4283 C CA . LEU A 1 555 ? -24.815 -13.342 21.430 1.00 88.38 555 LEU A CA 1
ATOM 4284 C C . LEU A 1 555 ? -26.004 -14.249 21.082 1.00 88.38 555 LEU A C 1
ATOM 4286 O O . LEU A 1 555 ? -25.814 -15.438 20.808 1.00 88.38 555 LEU A O 1
ATOM 4290 N N . ASP A 1 556 ? -27.212 -13.690 21.050 1.00 89.50 556 ASP A N 1
ATOM 4291 C CA . ASP A 1 556 ? -28.434 -14.397 20.664 1.00 89.50 556 ASP A CA 1
ATOM 4292 C C . ASP A 1 556 ? -28.317 -14.867 19.203 1.00 89.50 556 ASP A C 1
ATOM 4294 O O . ASP A 1 556 ? -28.476 -16.055 18.924 1.00 89.50 556 ASP A O 1
ATOM 4298 N N . THR A 1 557 ? -27.873 -13.992 18.289 1.00 90.06 557 THR A N 1
ATOM 4299 C CA . THR A 1 557 ? -27.655 -14.338 16.868 1.00 90.06 557 THR A CA 1
ATOM 4300 C C . THR A 1 557 ? -26.616 -15.456 16.687 1.00 90.06 557 THR A C 1
ATOM 4302 O O . THR A 1 557 ? -26.794 -16.369 15.874 1.00 90.06 557 THR A O 1
ATOM 4305 N N . LEU A 1 558 ? -25.520 -15.425 17.452 1.00 89.50 558 LEU A N 1
ATOM 4306 C CA . LEU A 1 558 ? -24.498 -16.481 17.439 1.00 89.50 558 LEU A CA 1
ATOM 4307 C C . LEU A 1 558 ? -25.035 -17.821 17.954 1.00 89.50 558 LEU A C 1
ATOM 4309 O O . LEU A 1 558 ? -24.680 -18.890 17.446 1.00 89.50 558 LEU A O 1
ATOM 4313 N N . THR A 1 559 ? -25.917 -17.767 18.946 1.00 88.06 559 THR A N 1
ATOM 4314 C CA . THR A 1 559 ? -26.550 -18.951 19.526 1.00 88.06 559 THR A CA 1
ATOM 4315 C C . THR A 1 559 ? -27.560 -19.563 18.560 1.00 88.06 559 THR A C 1
ATOM 4317 O O . THR A 1 559 ? -27.506 -20.768 18.312 1.00 88.06 559 THR A O 1
ATOM 4320 N N . GLU A 1 560 ? -28.407 -18.741 17.939 1.00 88.75 560 GLU A N 1
ATOM 4321 C CA . GLU A 1 560 ? -29.409 -19.158 16.949 1.00 88.75 560 GLU A CA 1
ATOM 4322 C C . GLU A 1 560 ? -28.786 -19.792 15.697 1.00 88.75 560 GLU A C 1
ATOM 4324 O O . GLU A 1 560 ? -29.299 -20.775 15.164 1.00 88.75 560 GLU A O 1
ATOM 4329 N N . THR A 1 561 ? -27.641 -19.278 15.244 1.00 86.25 561 THR A N 1
ATOM 4330 C CA . THR A 1 561 ? -26.911 -19.812 14.075 1.00 86.25 561 THR A CA 1
ATOM 4331 C C . THR A 1 561 ? -26.075 -21.066 14.395 1.00 86.25 561 THR A C 1
ATOM 4333 O O . THR A 1 561 ? -25.605 -21.772 13.488 1.00 86.25 561 THR A O 1
ATOM 4336 N N . GLY A 1 562 ? -25.952 -21.412 15.682 1.00 82.62 562 GLY A N 1
ATOM 4337 C CA . GLY A 1 562 ? -25.340 -22.650 16.172 1.00 82.62 562 GLY A CA 1
ATOM 4338 C C . GLY A 1 562 ? -23.851 -22.557 16.521 1.00 82.62 562 GLY A C 1
ATOM 4339 O O . GLY A 1 562 ? -23.226 -23.596 16.737 1.00 82.62 562 GLY A O 1
ATOM 4340 N N . TYR A 1 563 ? -23.285 -21.351 16.613 1.00 83.56 563 TYR A N 1
ATOM 4341 C CA . TYR A 1 563 ? -21.874 -21.129 16.959 1.00 83.56 563 TYR A CA 1
ATOM 4342 C C . TYR A 1 563 ? -21.579 -21.262 18.467 1.00 83.56 563 TYR A C 1
ATOM 4344 O O . TYR A 1 563 ? -20.424 -21.405 18.858 1.00 83.56 563 TYR A O 1
ATOM 4352 N N . SER A 1 564 ? -22.602 -21.266 19.330 1.00 72.06 564 SER A N 1
ATOM 4353 C CA . SER A 1 564 ? -22.454 -21.441 20.791 1.00 72.06 564 SER A CA 1
ATOM 4354 C C . SER A 1 564 ? -22.355 -22.904 21.246 1.00 72.06 564 SER A C 1
ATOM 4356 O O . SER A 1 564 ? -21.801 -23.188 22.306 1.00 72.06 564 SER A O 1
ATOM 4358 N N . ASN A 1 565 ? -22.863 -23.851 20.449 1.00 60.75 565 ASN A N 1
ATOM 4359 C CA . ASN A 1 565 ? -23.110 -25.232 20.891 1.00 60.75 565 ASN A CA 1
ATOM 4360 C C . ASN A 1 565 ? -22.037 -26.243 20.440 1.00 60.75 565 ASN A C 1
ATOM 4362 O O . ASN A 1 565 ? -22.247 -27.447 20.558 1.00 60.75 565 ASN A O 1
ATOM 4366 N N . GLY A 1 566 ? -20.905 -25.780 19.896 1.00 59.53 566 GLY A N 1
ATOM 4367 C CA . GLY A 1 566 ? -19.824 -26.655 19.412 1.00 59.53 566 GLY A CA 1
ATOM 4368 C C . GLY A 1 566 ? -20.193 -27.510 18.191 1.00 59.53 566 GLY A C 1
ATOM 4369 O O . GLY A 1 566 ? -19.517 -28.493 17.905 1.00 59.53 566 GLY A O 1
ATOM 4370 N N . ILE A 1 567 ? -21.274 -27.155 17.488 1.00 60.00 567 ILE A N 1
ATOM 4371 C CA . ILE A 1 567 ? -21.759 -27.852 16.285 1.00 60.00 567 ILE A CA 1
ATOM 4372 C C . ILE A 1 567 ? -20.908 -27.480 15.060 1.00 60.00 567 ILE A C 1
ATOM 4374 O O . ILE A 1 567 ? -20.786 -28.268 14.125 1.00 60.00 567 ILE A O 1
ATOM 4378 N N . THR A 1 568 ? -20.324 -26.280 15.049 1.00 65.44 568 THR A N 1
ATOM 4379 C CA . THR A 1 568 ? -19.507 -25.768 13.944 1.00 65.44 568 THR A CA 1
ATOM 4380 C C . THR A 1 568 ? -18.015 -25.941 14.232 1.00 65.44 568 THR A C 1
ATOM 4382 O O . THR A 1 568 ? -17.553 -25.768 15.357 1.00 65.44 568 THR A O 1
ATOM 4385 N N . THR A 1 569 ? -17.240 -26.269 13.195 1.00 69.25 569 THR A N 1
ATOM 4386 C CA . THR A 1 569 ? -15.767 -26.319 13.253 1.00 69.25 569 THR A CA 1
ATOM 4387 C C . THR A 1 569 ? -15.124 -24.937 13.095 1.00 69.25 569 THR A C 1
ATOM 4389 O O . THR A 1 569 ? -13.931 -24.781 13.335 1.00 69.25 569 THR A O 1
ATOM 4392 N N . THR A 1 570 ? -15.904 -23.937 12.677 1.00 81.50 570 THR A N 1
ATOM 4393 C CA . THR A 1 570 ? -15.468 -22.559 12.432 1.00 81.50 570 THR A CA 1
ATOM 4394 C C . THR A 1 570 ? -15.261 -21.811 13.751 1.00 81.50 570 THR A C 1
ATOM 4396 O O . THR A 1 570 ? -16.196 -21.656 14.539 1.00 81.50 570 THR A O 1
ATOM 4399 N N . LYS A 1 571 ? -14.043 -21.312 13.983 1.00 89.06 571 LYS A N 1
ATOM 4400 C CA . LYS A 1 571 ? -13.681 -20.553 15.189 1.00 89.06 571 LYS A CA 1
ATOM 4401 C C . LYS A 1 571 ? -14.347 -19.171 15.194 1.00 89.06 571 LYS A C 1
ATOM 4403 O O . LYS A 1 571 ? -14.373 -18.508 14.163 1.00 89.06 571 LYS A O 1
ATOM 4408 N N . VAL A 1 572 ? -14.839 -18.707 16.342 1.00 91.88 572 VAL A N 1
ATOM 4409 C CA . VAL A 1 572 ? -15.357 -17.334 16.503 1.00 91.88 572 VAL A CA 1
ATOM 4410 C C . VAL A 1 572 ? -14.357 -16.505 17.292 1.00 91.88 572 VAL A C 1
ATOM 4412 O O . VAL A 1 572 ? -13.967 -16.888 18.400 1.00 91.88 572 VAL A O 1
ATOM 4415 N N . MET A 1 573 ? -13.975 -15.370 16.717 1.00 94.12 573 MET A N 1
ATOM 4416 C CA . MET A 1 573 ? -13.125 -14.362 17.333 1.00 94.12 573 MET A CA 1
ATOM 4417 C C . MET A 1 573 ? -13.924 -13.075 17.532 1.00 94.12 573 MET A C 1
ATOM 4419 O O . MET A 1 573 ? -14.582 -12.615 16.603 1.00 94.12 573 MET A O 1
ATOM 4423 N N . ILE A 1 574 ? -13.865 -12.483 18.721 1.00 94.25 574 ILE A N 1
ATOM 4424 C CA . ILE A 1 574 ? -14.518 -11.211 19.042 1.00 94.25 574 ILE A CA 1
ATOM 4425 C C . ILE A 1 574 ? -13.451 -10.128 19.144 1.00 94.25 574 ILE A C 1
ATOM 4427 O O . ILE A 1 574 ? -12.626 -10.178 20.054 1.00 94.25 574 ILE A O 1
ATOM 4431 N N . GLN A 1 575 ? -13.471 -9.153 18.236 1.00 94.19 575 GLN A N 1
ATOM 4432 C CA . GLN A 1 575 ? -12.535 -8.029 18.239 1.00 94.19 575 GLN A CA 1
ATOM 4433 C C . GLN A 1 575 ? -13.169 -6.771 18.820 1.00 94.19 575 GLN A C 1
ATOM 4435 O O . GLN A 1 575 ? -14.245 -6.369 18.394 1.00 94.19 575 GLN A O 1
ATOM 4440 N N . SER A 1 576 ? -12.471 -6.104 19.737 1.00 89.44 576 SER A N 1
ATOM 4441 C CA . SER A 1 576 ? -12.898 -4.810 20.271 1.00 89.44 576 SER A CA 1
ATOM 4442 C C . SER A 1 576 ? -11.697 -3.959 20.667 1.00 89.44 576 SER A C 1
ATOM 4444 O O . SER A 1 576 ? -10.672 -4.480 21.112 1.00 89.44 576 SER A O 1
ATOM 4446 N N . THR A 1 577 ? -11.853 -2.646 20.543 1.00 84.00 577 THR A N 1
ATOM 4447 C CA . THR A 1 577 ? -10.956 -1.640 21.129 1.00 84.00 577 THR A CA 1
ATOM 4448 C C . THR A 1 577 ? -11.214 -1.460 22.627 1.00 84.00 577 THR A C 1
ATOM 4450 O O . THR A 1 577 ? -10.387 -0.906 23.336 1.00 84.00 577 THR A O 1
ATOM 4453 N N . GLU A 1 578 ? -12.344 -1.977 23.120 1.00 77.56 578 GLU A N 1
ATOM 4454 C CA . GLU A 1 578 ? -12.798 -1.854 24.504 1.00 77.56 578 GLU A CA 1
ATOM 4455 C C . GLU A 1 578 ? -12.539 -3.134 25.305 1.00 77.56 578 GLU A C 1
ATOM 4457 O O . GLU A 1 578 ? -13.124 -4.187 25.017 1.00 77.56 578 GLU A O 1
ATOM 4462 N N . SER A 1 579 ? -11.730 -3.035 26.364 1.00 80.62 579 SER A N 1
ATOM 4463 C CA . SER A 1 579 ? -11.419 -4.153 27.268 1.00 80.62 579 SER A CA 1
ATOM 4464 C C . SER A 1 579 ? -12.669 -4.684 27.984 1.00 80.62 579 SER A C 1
ATOM 4466 O O . SER A 1 579 ? -12.871 -5.899 28.057 1.00 80.62 579 SER A O 1
ATOM 4468 N N . SER A 1 580 ? -13.555 -3.793 28.445 1.00 75.25 580 SER A N 1
ATOM 4469 C CA . SER A 1 580 ? -14.798 -4.157 29.143 1.00 75.25 580 SER A CA 1
ATOM 4470 C C . SER A 1 580 ? -15.732 -5.030 28.295 1.00 75.25 580 SER A C 1
ATOM 4472 O O . SER A 1 580 ? -16.253 -6.029 28.791 1.00 75.25 580 SER A O 1
ATOM 4474 N N . VAL A 1 581 ? -15.865 -4.728 26.998 1.00 80.62 581 VAL A N 1
ATOM 4475 C CA . VAL A 1 581 ? -16.661 -5.532 26.054 1.00 80.62 581 VAL A CA 1
ATOM 4476 C C . VAL A 1 581 ? -16.083 -6.943 25.944 1.00 80.62 581 VAL A C 1
ATOM 4478 O O . VAL A 1 581 ? -16.817 -7.924 26.047 1.00 80.62 581 VAL A O 1
ATOM 4481 N N . LEU A 1 582 ? -14.759 -7.072 25.809 1.00 86.00 582 LEU A N 1
ATOM 4482 C CA . LEU A 1 582 ? -14.103 -8.382 25.728 1.00 86.00 582 LEU A CA 1
ATOM 4483 C C . LEU A 1 582 ? -14.263 -9.190 27.020 1.00 86.00 582 LEU A C 1
ATOM 4485 O O . LEU A 1 582 ? -14.488 -10.399 26.958 1.00 86.00 582 LEU A O 1
ATOM 4489 N N . VAL A 1 583 ? -14.195 -8.541 28.186 1.00 83.06 583 VAL A N 1
ATOM 4490 C CA . VAL A 1 583 ? -14.453 -9.188 29.482 1.00 83.06 583 VAL A CA 1
ATOM 4491 C C . VAL A 1 583 ? -15.874 -9.753 29.541 1.00 83.06 583 VAL A C 1
ATOM 4493 O O . VAL A 1 583 ? -16.058 -10.885 29.994 1.00 83.06 583 VAL A O 1
ATOM 4496 N N . ASP A 1 584 ? -16.871 -9.005 29.072 1.00 78.94 584 ASP A N 1
ATOM 4497 C CA . ASP A 1 584 ? -18.269 -9.442 29.095 1.00 78.94 584 ASP A CA 1
ATOM 4498 C C . ASP A 1 584 ? -18.520 -10.624 28.148 1.00 78.94 584 ASP A C 1
ATOM 4500 O O . ASP A 1 584 ? -19.155 -11.603 28.554 1.00 78.94 584 ASP A O 1
ATOM 4504 N N . PHE A 1 585 ? -17.943 -10.607 26.941 1.00 83.81 585 PHE A N 1
ATOM 4505 C CA . PHE A 1 585 ? -17.989 -11.753 26.023 1.00 83.81 585 PHE A CA 1
ATOM 4506 C C . PHE A 1 585 ? -17.269 -12.979 26.594 1.00 83.81 585 PHE A C 1
ATOM 4508 O O . PHE A 1 585 ? -17.781 -14.096 26.491 1.00 83.81 585 PHE A O 1
ATOM 4515 N N . LYS A 1 586 ? -16.120 -12.788 27.251 1.00 84.62 586 LYS A N 1
ATOM 4516 C CA . LYS A 1 586 ? -15.337 -13.874 27.858 1.00 84.62 586 LYS A CA 1
ATOM 4517 C C . LYS A 1 586 ? -16.042 -14.531 29.048 1.00 84.62 586 LYS A C 1
ATOM 4519 O O . LYS A 1 586 ? -15.831 -15.712 29.305 1.00 84.62 586 LYS A O 1
ATOM 4524 N N . LYS A 1 587 ? -16.884 -13.792 29.780 1.00 82.88 587 LYS A N 1
ATOM 4525 C CA . LYS A 1 587 ? -17.716 -14.349 30.865 1.00 82.88 587 LYS A CA 1
ATOM 4526 C C . LYS A 1 587 ? -18.887 -15.173 30.334 1.00 82.88 587 LYS A C 1
ATOM 4528 O O . LYS A 1 587 ? -19.252 -16.172 30.944 1.00 82.88 587 LYS A O 1
ATOM 4533 N N . GLN A 1 588 ? -19.492 -14.727 29.236 1.00 76.81 588 GLN A N 1
ATOM 4534 C CA . GLN A 1 588 ? -20.736 -15.294 28.708 1.00 76.81 588 GLN A CA 1
ATOM 4535 C C . GLN A 1 588 ? -20.506 -16.404 27.673 1.00 76.81 588 GLN A C 1
ATOM 4537 O O . GLN A 1 588 ? -21.426 -17.160 27.371 1.00 76.81 588 GLN A O 1
ATOM 4542 N N . SER A 1 589 ? -19.292 -16.528 27.132 1.00 78.12 589 SER A N 1
ATOM 4543 C CA . SER A 1 589 ? -18.982 -17.445 26.034 1.00 78.12 589 SER A CA 1
ATOM 4544 C C . SER A 1 589 ? -17.558 -18.004 26.116 1.00 78.12 589 SER A C 1
ATOM 4546 O O . SER A 1 589 ? -16.731 -17.549 26.901 1.00 78.12 589 SER A O 1
ATOM 4548 N N . LYS A 1 590 ? -17.261 -18.999 25.272 1.00 82.94 590 LYS A N 1
ATOM 4549 C CA . LYS A 1 590 ? -15.910 -19.565 25.093 1.00 82.94 590 LYS A CA 1
ATOM 4550 C C . LYS A 1 590 ? -15.204 -19.040 23.834 1.00 82.94 590 LYS A C 1
ATOM 4552 O O . LYS A 1 590 ? -14.274 -19.685 23.354 1.00 82.94 590 LYS A O 1
ATOM 4557 N N . TYR A 1 591 ? -15.675 -17.932 23.263 1.00 88.19 591 TYR A N 1
ATOM 4558 C CA . TYR A 1 591 ? -15.080 -17.362 22.054 1.00 88.19 591 TYR A CA 1
ATOM 4559 C C . TYR A 1 591 ? -13.685 -16.800 22.328 1.00 88.19 591 TYR A C 1
ATOM 4561 O O . TYR A 1 591 ? -13.355 -16.431 23.455 1.00 88.19 591 TYR A O 1
ATOM 4569 N N . GLU A 1 592 ? -12.862 -16.742 21.285 1.00 91.50 592 GLU A N 1
ATOM 4570 C CA . GLU A 1 592 ? -11.549 -16.115 21.374 1.00 91.50 592 GLU A CA 1
ATOM 4571 C C . GLU A 1 592 ? -11.708 -14.596 21.347 1.00 91.50 592 GLU A C 1
ATOM 4573 O O . GLU A 1 592 ? -12.397 -14.057 20.486 1.00 91.50 592 GLU A O 1
ATOM 4578 N N . THR A 1 593 ? -11.086 -13.887 22.281 1.00 93.56 593 THR A N 1
ATOM 4579 C CA . THR A 1 593 ? -11.172 -12.425 22.351 1.00 93.56 593 THR A CA 1
ATOM 4580 C C . THR A 1 593 ? -9.917 -11.774 21.775 1.00 93.56 593 THR A C 1
ATOM 4582 O O . THR A 1 593 ? -8.795 -12.206 22.036 1.00 93.56 593 THR A O 1
ATOM 4585 N N . VAL A 1 594 ? -10.089 -10.717 20.990 1.00 95.44 594 VAL A N 1
ATOM 4586 C CA . VAL A 1 594 ? -9.021 -10.027 20.261 1.00 95.44 594 VAL A CA 1
ATOM 4587 C C . VAL A 1 594 ? -9.052 -8.548 20.632 1.00 95.44 594 VAL A C 1
ATOM 4589 O O . VAL A 1 594 ? -10.044 -7.861 20.392 1.00 95.44 594 VAL A O 1
ATOM 4592 N N . TYR A 1 595 ? -7.978 -8.048 21.239 1.00 94.00 595 TYR A N 1
ATOM 4593 C CA . TYR A 1 595 ? -7.880 -6.641 21.625 1.00 94.00 595 TYR A CA 1
ATOM 4594 C C . TYR A 1 595 ? -7.251 -5.812 20.510 1.00 94.00 595 TYR A C 1
ATOM 4596 O O . TYR A 1 595 ? -6.157 -6.132 20.051 1.00 94.00 595 TYR A O 1
ATOM 4604 N N . GLN A 1 596 ? -7.927 -4.753 20.075 1.00 92.81 596 GLN A N 1
ATOM 4605 C CA . GLN A 1 596 ? -7.435 -3.858 19.032 1.00 92.81 596 GLN A CA 1
ATOM 4606 C C . GLN A 1 596 ? -6.826 -2.601 19.655 1.00 92.81 596 GLN A C 1
ATOM 4608 O O . GLN A 1 596 ? -7.526 -1.796 20.264 1.00 92.81 596 GLN A O 1
ATOM 4613 N N . VAL A 1 597 ? -5.520 -2.412 19.473 1.00 89.88 597 VAL A N 1
ATOM 4614 C CA . VAL A 1 597 ? -4.808 -1.214 19.925 1.00 89.88 597 VAL A CA 1
ATOM 4615 C C . VAL A 1 597 ? -4.916 -0.143 18.842 1.00 89.88 597 VAL A C 1
ATOM 4617 O O . VAL A 1 597 ? -4.284 -0.244 17.792 1.00 89.88 597 VAL A O 1
ATOM 4620 N N . GLU A 1 598 ? -5.719 0.896 19.083 1.00 81.31 598 GLU A N 1
ATOM 4621 C CA . GLU A 1 598 ? -5.907 1.970 18.096 1.00 81.31 598 GLU A CA 1
ATOM 4622 C C . GLU A 1 598 ? -4.712 2.926 17.991 1.00 81.31 598 GLU A C 1
ATOM 4624 O O . GLU A 1 598 ? -4.474 3.499 16.924 1.00 81.31 598 GLU A O 1
ATOM 4629 N N . LYS A 1 599 ? -3.978 3.126 19.092 1.00 79.75 599 LYS A N 1
ATOM 4630 C CA . LYS A 1 599 ? -2.850 4.061 19.162 1.00 79.75 599 LYS A CA 1
ATOM 4631 C C . LYS A 1 599 ? -1.622 3.491 18.450 1.00 79.75 599 LYS A C 1
ATOM 4633 O O . LYS A 1 599 ? -1.336 2.301 18.540 1.00 79.75 599 LYS A O 1
ATOM 4638 N N . ILE A 1 600 ? -0.855 4.366 17.800 1.00 85.44 600 ILE A N 1
ATOM 4639 C CA . ILE A 1 600 ? 0.476 4.023 17.287 1.00 85.44 600 ILE A CA 1
ATOM 4640 C C . ILE A 1 600 ? 1.450 4.058 18.465 1.00 85.44 600 ILE A C 1
ATOM 4642 O O . ILE A 1 600 ? 1.642 5.110 19.075 1.00 85.44 600 ILE A O 1
ATOM 4646 N N . ILE A 1 601 ? 2.052 2.914 18.785 1.00 86.62 601 ILE A N 1
ATOM 4647 C CA . ILE A 1 601 ? 2.928 2.764 19.955 1.00 86.62 601 ILE A CA 1
ATOM 4648 C C . ILE A 1 601 ? 4.348 2.395 19.525 1.00 86.62 601 ILE A C 1
ATOM 4650 O O . ILE A 1 601 ? 4.558 1.749 18.500 1.00 86.62 601 ILE A O 1
ATOM 4654 N N . GLY A 1 602 ? 5.338 2.854 20.288 1.00 84.56 602 GLY A N 1
ATOM 4655 C CA . GLY A 1 602 ? 6.751 2.533 20.050 1.00 84.56 602 GLY A CA 1
ATOM 4656 C C . GLY A 1 602 ? 7.231 1.334 20.854 1.00 84.56 602 GLY A C 1
ATOM 4657 O O . GLY A 1 602 ? 8.151 0.632 20.437 1.00 84.56 602 GLY A O 1
ATOM 4658 N N . ASP A 1 603 ? 6.603 1.111 22.005 1.00 87.94 603 ASP A N 1
ATOM 4659 C CA . ASP A 1 603 ? 6.897 0.013 22.911 1.00 87.94 603 ASP A CA 1
ATOM 4660 C C . ASP A 1 603 ? 5.666 -0.315 23.771 1.00 87.94 603 ASP A C 1
ATOM 4662 O O . ASP A 1 603 ? 4.718 0.468 23.840 1.00 87.94 603 ASP A O 1
ATOM 4666 N N . ILE A 1 604 ? 5.686 -1.464 24.441 1.00 88.56 604 ILE A N 1
ATOM 4667 C CA . ILE A 1 604 ? 4.658 -1.896 25.388 1.00 88.56 604 ILE A CA 1
ATOM 4668 C C . ILE A 1 604 ? 5.307 -2.408 26.681 1.00 88.56 604 ILE A C 1
ATOM 4670 O O . ILE A 1 604 ? 6.295 -3.151 26.652 1.00 88.56 604 ILE A O 1
ATOM 4674 N N . ASN A 1 605 ? 4.769 -1.978 27.825 1.00 88.50 605 ASN A N 1
ATOM 4675 C CA . ASN A 1 605 ? 5.230 -2.411 29.144 1.00 88.50 605 ASN A CA 1
ATOM 4676 C C . ASN A 1 605 ? 4.694 -3.812 29.490 1.00 88.50 605 ASN A C 1
ATOM 4678 O O . ASN A 1 605 ? 3.553 -4.149 29.172 1.00 88.50 605 ASN A O 1
ATOM 4682 N N . ASP A 1 606 ? 5.481 -4.603 30.218 1.00 87.75 606 ASP A N 1
ATOM 4683 C CA . ASP A 1 606 ? 5.134 -5.964 30.636 1.00 87.75 606 ASP A CA 1
ATOM 4684 C C . ASP A 1 606 ? 3.849 -6.010 31.476 1.00 87.75 606 ASP A C 1
ATOM 4686 O O . ASP A 1 606 ? 3.043 -6.926 31.311 1.00 87.75 606 ASP A O 1
ATOM 4690 N N . PHE A 1 607 ? 3.613 -5.005 32.330 1.00 82.88 607 PHE A N 1
ATOM 4691 C CA . PHE A 1 607 ? 2.372 -4.891 33.108 1.00 82.88 607 PHE A CA 1
ATOM 4692 C C . PHE A 1 607 ? 1.139 -4.768 32.205 1.00 82.88 607 PHE A C 1
ATOM 4694 O O . PHE A 1 607 ? 0.167 -5.498 32.398 1.00 82.88 607 PHE A O 1
ATOM 4701 N N . ALA A 1 608 ? 1.207 -3.931 31.164 1.00 85.25 608 ALA A N 1
ATOM 4702 C CA . ALA A 1 608 ? 0.124 -3.776 30.195 1.00 85.25 608 ALA A CA 1
ATOM 4703 C C . ALA A 1 608 ? -0.165 -5.097 29.465 1.00 85.25 608 ALA A C 1
ATOM 4705 O O . ALA A 1 608 ? -1.323 -5.475 29.289 1.00 85.25 608 ALA A O 1
ATOM 4706 N N . ILE A 1 609 ? 0.881 -5.852 29.107 1.00 89.75 609 ILE A N 1
ATOM 4707 C CA . ILE A 1 609 ? 0.731 -7.182 28.501 1.00 89.75 609 ILE A CA 1
ATOM 4708 C C . ILE A 1 609 ? 0.012 -8.141 29.458 1.00 89.75 609 ILE A C 1
ATOM 4710 O O . ILE A 1 609 ? -0.882 -8.874 29.030 1.00 89.75 609 ILE A O 1
ATOM 4714 N N . GLN A 1 610 ? 0.368 -8.150 30.749 1.00 87.25 610 GLN A N 1
ATOM 4715 C CA . GLN A 1 610 ? -0.314 -9.003 31.728 1.00 87.25 610 GLN A CA 1
ATOM 4716 C C . GLN A 1 610 ? -1.787 -8.623 31.898 1.00 87.25 610 GLN A C 1
ATOM 4718 O O . GLN A 1 610 ? -2.621 -9.524 31.987 1.00 87.25 610 GLN A O 1
ATOM 4723 N N . GLU A 1 611 ? -2.125 -7.331 31.889 1.00 85.56 611 GLU A N 1
ATOM 4724 C CA . GLU A 1 611 ? -3.522 -6.889 31.922 1.00 85.56 611 GLU A CA 1
ATOM 4725 C C . GLU A 1 611 ? -4.287 -7.347 30.676 1.00 85.56 611 GLU A C 1
ATOM 4727 O O . GLU A 1 611 ? -5.343 -7.967 30.811 1.00 85.56 611 GLU A O 1
ATOM 4732 N N . ILE A 1 612 ? -3.725 -7.160 29.474 1.00 89.69 612 ILE A N 1
ATOM 4733 C CA . ILE A 1 612 ? -4.340 -7.610 28.213 1.00 89.69 612 ILE A CA 1
ATOM 4734 C C . ILE A 1 612 ? -4.628 -9.115 28.249 1.00 89.69 612 ILE A C 1
ATOM 4736 O O . ILE A 1 612 ? -5.726 -9.548 27.895 1.00 89.69 612 ILE A O 1
ATOM 4740 N N . LYS A 1 613 ? -3.699 -9.934 28.759 1.00 90.94 613 LYS A N 1
ATOM 4741 C CA . LYS A 1 613 ? -3.876 -11.396 28.858 1.00 90.94 613 LYS A CA 1
ATOM 4742 C C . LYS A 1 613 ? -5.063 -11.821 29.721 1.00 90.94 613 LYS A C 1
ATOM 4744 O O . LYS A 1 613 ? -5.585 -12.926 29.541 1.00 90.94 613 LYS A O 1
ATOM 4749 N N . LYS A 1 614 ? -5.518 -10.981 30.657 1.00 88.56 614 LYS A N 1
ATOM 4750 C CA . LYS A 1 614 ? -6.689 -11.302 31.486 1.00 88.56 614 LYS A CA 1
ATOM 4751 C C . LYS A 1 614 ? -7.956 -11.385 30.645 1.00 88.56 614 LYS A C 1
ATOM 4753 O O . LYS A 1 614 ? -8.793 -12.254 30.903 1.00 88.56 614 LYS A O 1
ATOM 4758 N N . PHE A 1 615 ? -8.084 -10.565 29.604 1.00 87.31 615 PHE A N 1
ATOM 4759 C CA . PHE A 1 615 ? -9.319 -10.444 28.827 1.00 87.31 615 PHE A CA 1
ATOM 4760 C C . PHE A 1 615 ? -9.183 -10.764 27.336 1.00 87.31 615 PHE A C 1
ATOM 4762 O O . PHE A 1 615 ? -10.205 -11.067 26.730 1.00 87.31 615 PHE A O 1
ATOM 4769 N N . ALA A 1 616 ? -7.978 -10.791 26.765 1.00 92.50 616 ALA A N 1
ATOM 4770 C CA . ALA A 1 616 ? -7.723 -11.056 25.348 1.00 92.50 616 ALA A CA 1
ATOM 4771 C C . ALA A 1 616 ? -6.817 -12.276 25.121 1.00 92.50 616 ALA A C 1
ATOM 4773 O O . ALA A 1 616 ? -5.912 -12.570 25.903 1.00 92.50 616 ALA A O 1
ATOM 4774 N N . ASN A 1 617 ? -7.074 -12.985 24.026 1.00 93.88 617 ASN A N 1
ATOM 4775 C CA . ASN A 1 617 ? -6.277 -14.091 23.511 1.00 93.88 617 ASN A CA 1
ATOM 4776 C C . ASN A 1 617 ? -5.320 -13.660 22.397 1.00 93.88 617 ASN A C 1
ATOM 4778 O O . ASN A 1 617 ? -4.297 -14.311 22.237 1.00 93.88 617 ASN A O 1
ATOM 4782 N N . ALA A 1 618 ? -5.638 -12.598 21.655 1.00 95.38 618 ALA A N 1
ATOM 4783 C CA . ALA A 1 618 ? -4.832 -12.058 20.560 1.00 95.38 618 ALA A CA 1
ATOM 4784 C C . ALA A 1 618 ? -4.857 -10.523 20.564 1.00 95.38 618 ALA A C 1
ATOM 4786 O O . ALA A 1 618 ? -5.725 -9.917 21.200 1.00 95.38 618 ALA A O 1
ATOM 4787 N N . VAL A 1 619 ? -3.923 -9.899 19.843 1.00 96.06 619 VAL A N 1
ATOM 4788 C CA . VAL A 1 619 ? -3.824 -8.436 19.735 1.00 96.06 619 VAL A CA 1
ATOM 4789 C C . VAL A 1 619 ? -3.762 -8.006 18.273 1.00 96.06 619 VAL A C 1
ATOM 4791 O O . VAL A 1 619 ? -3.033 -8.598 17.481 1.00 96.06 619 VAL A O 1
ATOM 4794 N N . VAL A 1 620 ? -4.504 -6.957 17.925 1.00 96.44 620 VAL A N 1
ATOM 4795 C CA . VAL A 1 620 ? -4.444 -6.281 16.625 1.00 96.44 620 VAL A CA 1
ATOM 4796 C C . VAL A 1 620 ? -3.744 -4.938 16.799 1.00 96.44 620 VAL A C 1
ATOM 4798 O O . VAL A 1 620 ? -4.100 -4.174 17.696 1.00 96.44 620 VAL A O 1
ATOM 4801 N N . VAL A 1 621 ? -2.760 -4.648 15.949 1.00 95.50 621 VAL A N 1
ATOM 4802 C CA . VAL A 1 621 ? -2.008 -3.382 15.947 1.00 95.50 621 VAL A CA 1
ATOM 4803 C C . VAL A 1 621 ? -1.935 -2.784 14.545 1.00 95.50 621 VAL A C 1
ATOM 4805 O O . VAL A 1 621 ? -2.101 -3.487 13.546 1.00 95.50 621 VAL A O 1
ATOM 4808 N N . ARG A 1 622 ? -1.642 -1.483 14.459 1.00 93.62 622 ARG A N 1
ATOM 4809 C CA . ARG A 1 622 ? -1.430 -0.807 13.173 1.00 93.62 622 ARG A CA 1
ATOM 4810 C C . ARG A 1 622 ? -0.033 -1.051 12.595 1.00 93.62 622 ARG A C 1
ATOM 4812 O O . ARG A 1 622 ? 0.918 -1.276 13.345 1.00 93.62 622 ARG A O 1
ATOM 4819 N N . LYS A 1 623 ? 0.118 -0.940 11.273 1.00 92.31 623 LYS A N 1
ATOM 4820 C CA . LYS A 1 623 ? 1.397 -1.108 10.550 1.00 92.31 623 LYS A CA 1
ATOM 4821 C C . LYS A 1 623 ? 2.543 -0.260 11.115 1.00 92.31 623 LYS A C 1
ATOM 4823 O O . LYS A 1 623 ? 3.655 -0.770 11.271 1.00 92.31 623 LYS A O 1
ATOM 4828 N N . GLU A 1 624 ? 2.258 0.984 11.489 1.00 89.69 624 GLU A N 1
ATOM 4829 C CA . GLU A 1 624 ? 3.220 1.968 12.007 1.00 89.69 624 GLU A CA 1
ATOM 4830 C C . GLU A 1 624 ? 3.726 1.628 13.417 1.00 89.69 624 GLU A C 1
ATOM 4832 O O . GLU A 1 624 ? 4.765 2.123 13.853 1.00 89.69 624 GLU A O 1
ATOM 4837 N N . THR A 1 625 ? 3.001 0.766 14.140 1.00 91.50 625 THR A N 1
ATOM 4838 C CA . THR A 1 625 ? 3.436 0.243 15.444 1.00 91.50 625 THR A CA 1
ATOM 4839 C C . THR A 1 625 ? 4.557 -0.776 15.290 1.00 91.50 625 THR A C 1
ATOM 4841 O O . THR A 1 625 ? 5.330 -0.968 16.219 1.00 91.50 625 THR A O 1
ATOM 4844 N N . VAL A 1 626 ? 4.665 -1.441 14.138 1.00 93.00 626 VAL A N 1
ATOM 4845 C CA . VAL A 1 626 ? 5.665 -2.491 13.899 1.00 93.00 626 VAL A CA 1
ATOM 4846 C C . VAL A 1 626 ? 6.898 -1.921 13.207 1.00 93.00 626 VAL A C 1
ATOM 4848 O O . VAL A 1 626 ? 8.017 -2.140 13.668 1.00 93.00 626 VAL A O 1
ATOM 4851 N N . LEU A 1 627 ? 6.695 -1.166 12.126 1.00 90.94 627 LEU A N 1
ATOM 4852 C CA . LEU A 1 627 ? 7.758 -0.526 11.354 1.00 90.94 627 LEU A CA 1
ATOM 4853 C C . LEU A 1 627 ? 7.535 0.987 11.368 1.00 90.94 627 LEU A C 1
ATOM 4855 O O . LEU A 1 627 ? 6.495 1.479 10.937 1.00 90.94 627 LEU A O 1
ATOM 4859 N N . SER A 1 628 ? 8.510 1.726 11.893 1.00 86.31 628 SER A N 1
ATOM 4860 C CA . SER A 1 628 ? 8.469 3.190 11.943 1.00 86.31 628 SER A CA 1
ATOM 4861 C C . SER A 1 628 ? 8.913 3.793 10.610 1.00 86.31 628 SER A C 1
ATOM 4863 O O . SER A 1 628 ? 9.876 3.320 10.001 1.00 86.31 628 SER A O 1
ATOM 4865 N N . LEU A 1 629 ? 8.269 4.886 10.204 1.00 83.44 629 LEU A N 1
ATOM 4866 C CA . LEU A 1 629 ? 8.513 5.556 8.927 1.00 83.44 629 LEU A CA 1
ATOM 4867 C C . LEU A 1 629 ? 9.057 6.975 9.126 1.00 83.44 629 LEU A C 1
ATOM 4869 O O . LEU A 1 629 ? 8.599 7.699 10.007 1.00 83.44 629 LEU A O 1
ATOM 4873 N N . PHE A 1 630 ? 9.997 7.385 8.276 1.00 81.31 630 PHE A N 1
ATOM 4874 C CA . PHE A 1 630 ? 10.488 8.760 8.177 1.00 81.31 630 PHE A CA 1
ATOM 4875 C C . PHE A 1 630 ? 10.775 9.102 6.719 1.00 81.31 630 PHE A C 1
ATOM 4877 O O . PHE A 1 630 ? 11.478 8.353 6.051 1.00 81.31 630 PHE A O 1
ATOM 4884 N N . ASP A 1 631 ? 10.251 10.231 6.232 1.00 78.44 631 ASP A N 1
ATOM 4885 C CA . ASP A 1 631 ? 10.511 10.725 4.867 1.00 78.44 631 ASP A CA 1
ATOM 4886 C C . ASP A 1 631 ? 10.256 9.663 3.773 1.00 78.44 631 ASP A C 1
ATOM 4888 O O . ASP A 1 631 ? 10.982 9.555 2.790 1.00 78.44 631 ASP A O 1
ATOM 4892 N N . SER A 1 632 ? 9.205 8.855 3.965 1.00 83.56 632 SER A N 1
ATOM 4893 C CA . SER A 1 632 ? 8.839 7.710 3.111 1.00 83.56 632 SER A CA 1
ATOM 4894 C C . SER A 1 632 ? 9.869 6.569 3.073 1.00 83.56 632 SER A C 1
ATOM 4896 O O . SER A 1 632 ? 9.869 5.780 2.134 1.00 83.56 632 SER A O 1
ATOM 4898 N N . PHE A 1 633 ? 10.709 6.441 4.103 1.00 85.81 633 PHE A N 1
ATOM 4899 C CA . PHE A 1 633 ? 11.578 5.285 4.327 1.00 85.81 633 PHE A CA 1
ATOM 4900 C C . PHE A 1 633 ? 11.282 4.585 5.649 1.00 85.81 633 PHE A C 1
ATOM 4902 O O . PHE A 1 633 ? 10.830 5.203 6.618 1.00 85.81 633 PHE A O 1
ATOM 4909 N N . ILE A 1 634 ? 11.607 3.298 5.718 1.00 88.25 634 ILE A N 1
ATOM 4910 C CA . ILE A 1 634 ? 11.576 2.525 6.957 1.00 88.25 634 ILE A CA 1
ATOM 4911 C C . ILE A 1 634 ? 12.816 2.870 7.785 1.00 88.25 634 ILE A C 1
ATOM 4913 O O . ILE A 1 634 ? 13.948 2.782 7.317 1.00 88.25 634 ILE A O 1
ATOM 4917 N N . THR A 1 635 ? 12.612 3.249 9.045 1.00 83.62 635 THR A N 1
ATOM 4918 C CA . THR A 1 635 ? 13.702 3.658 9.953 1.00 83.62 635 THR A CA 1
ATOM 4919 C C . THR A 1 635 ? 14.107 2.557 10.913 1.00 83.62 635 THR A C 1
ATOM 4921 O O . THR A 1 635 ? 15.283 2.226 11.031 1.00 83.62 635 THR A O 1
ATOM 4924 N N . ARG A 1 636 ? 13.128 2.011 11.637 1.00 83.81 636 ARG A N 1
ATOM 4925 C CA . ARG A 1 636 ? 13.335 1.032 12.702 1.00 83.81 636 ARG A CA 1
ATOM 4926 C C . ARG A 1 636 ? 12.160 0.072 12.792 1.00 83.81 636 ARG A C 1
ATOM 4928 O O . ARG A 1 636 ? 11.012 0.459 12.568 1.00 83.81 636 ARG A O 1
ATOM 4935 N N . GLN A 1 637 ? 12.464 -1.151 13.199 1.00 89.00 637 GLN A N 1
ATOM 4936 C CA . GLN A 1 637 ? 11.483 -2.115 13.678 1.00 89.00 637 GLN A CA 1
ATOM 4937 C C . GLN A 1 637 ? 11.326 -1.960 15.193 1.00 89.00 637 GLN A C 1
ATOM 4939 O O . GLN A 1 637 ? 12.314 -1.778 15.905 1.00 89.00 637 GLN A O 1
ATOM 4944 N N . THR A 1 638 ? 10.090 -1.977 15.688 1.00 90.12 638 THR A N 1
ATOM 4945 C CA . THR A 1 638 ? 9.807 -1.895 17.126 1.00 90.12 638 THR A CA 1
ATOM 4946 C C . THR A 1 638 ? 9.863 -3.277 17.780 1.00 90.12 638 THR A C 1
ATOM 4948 O O . THR A 1 638 ? 9.715 -4.311 17.126 1.00 90.12 638 THR A O 1
ATOM 4951 N N . ASN A 1 639 ? 10.001 -3.301 19.108 1.00 89.75 639 ASN A N 1
ATOM 4952 C CA . ASN A 1 639 ? 10.028 -4.546 19.886 1.00 89.75 639 ASN A CA 1
ATOM 4953 C C . ASN A 1 639 ? 8.626 -4.997 20.345 1.00 89.75 639 ASN A C 1
ATOM 4955 O O . ASN A 1 639 ? 8.502 -5.951 21.113 1.00 89.75 639 ASN A O 1
ATOM 4959 N N . VAL A 1 640 ? 7.560 -4.324 19.892 1.00 92.25 640 VAL A N 1
ATOM 4960 C CA . VAL A 1 640 ? 6.179 -4.572 20.342 1.00 92.25 640 VAL A CA 1
ATOM 4961 C C . VAL A 1 640 ? 5.730 -5.991 19.991 1.00 92.25 640 VAL A C 1
ATOM 4963 O O . VAL A 1 640 ? 5.244 -6.718 20.859 1.00 92.25 640 VAL A O 1
ATOM 4966 N N . VAL A 1 641 ? 5.934 -6.410 18.736 1.00 93.25 641 VAL A N 1
ATOM 4967 C CA . VAL A 1 641 ? 5.541 -7.750 18.267 1.00 93.25 641 VAL A CA 1
ATOM 4968 C C . VAL A 1 641 ? 6.309 -8.829 19.027 1.00 93.25 641 VAL A C 1
ATOM 4970 O O . VAL A 1 641 ? 5.708 -9.773 19.537 1.00 93.25 641 VAL A O 1
ATOM 4973 N N . GLU A 1 642 ? 7.622 -8.653 19.184 1.00 92.75 642 GLU A N 1
ATOM 4974 C CA . GLU A 1 642 ? 8.479 -9.604 19.893 1.00 92.75 642 GLU A CA 1
ATOM 4975 C C . GLU A 1 642 ? 8.048 -9.784 21.361 1.00 92.75 642 GLU A C 1
ATOM 4977 O O . GLU A 1 642 ? 7.936 -10.914 21.844 1.00 92.75 642 GLU A O 1
ATOM 4982 N N . LYS A 1 643 ? 7.754 -8.686 22.073 1.00 93.88 643 LYS A N 1
ATOM 4983 C CA . LYS A 1 643 ? 7.292 -8.719 23.473 1.00 93.88 643 LYS A CA 1
ATOM 4984 C C . LYS A 1 643 ? 5.934 -9.409 23.634 1.00 93.88 643 LYS A C 1
ATOM 4986 O O . LYS A 1 643 ? 5.759 -10.231 24.542 1.00 93.88 643 LYS A O 1
ATOM 4991 N N . LEU A 1 644 ? 4.982 -9.116 22.747 1.00 93.94 644 LEU A N 1
ATOM 4992 C CA . LEU A 1 644 ? 3.655 -9.741 22.755 1.00 93.94 644 LEU A CA 1
ATOM 4993 C C . LEU A 1 644 ? 3.747 -11.248 22.476 1.00 93.94 644 LEU A C 1
ATOM 4995 O O . LEU A 1 644 ? 3.173 -12.058 23.213 1.00 93.94 644 LEU A O 1
ATOM 4999 N N . GLN A 1 645 ? 4.552 -11.643 21.489 1.00 91.94 645 GLN A N 1
ATOM 5000 C CA . GLN A 1 645 ? 4.743 -13.048 21.129 1.00 91.94 645 GLN A CA 1
ATOM 5001 C C . GLN A 1 645 ? 5.482 -13.847 22.201 1.00 91.94 645 GLN A C 1
ATOM 5003 O O . GLN A 1 645 ? 5.058 -14.959 22.527 1.00 91.94 645 GLN A O 1
ATOM 5008 N N . LYS A 1 646 ? 6.521 -13.275 22.831 1.00 92.88 646 LYS A N 1
ATOM 5009 C CA . LYS A 1 646 ? 7.180 -13.864 24.016 1.00 92.88 646 LYS A CA 1
ATOM 5010 C C . LYS A 1 646 ? 6.179 -14.159 25.137 1.00 92.88 646 LYS A C 1
ATOM 5012 O O . LYS A 1 646 ? 6.316 -15.149 25.855 1.00 92.88 646 LYS A O 1
ATOM 5017 N N . SER A 1 647 ? 5.127 -13.350 25.239 1.00 92.81 647 SER A N 1
ATOM 5018 C CA . SER A 1 647 ? 4.045 -13.520 26.212 1.00 92.81 647 SER A CA 1
ATOM 5019 C C . SER A 1 647 ? 2.923 -14.470 25.766 1.00 92.81 647 SER A C 1
ATOM 5021 O O . SER A 1 647 ? 1.957 -14.651 26.520 1.00 92.81 647 SER A O 1
ATOM 5023 N N . LYS A 1 648 ? 3.082 -15.128 24.606 1.00 93.38 648 LYS A N 1
ATOM 5024 C CA . LYS A 1 648 ? 2.127 -16.031 23.936 1.00 93.38 648 LYS A CA 1
ATOM 5025 C C . LYS A 1 648 ? 0.835 -15.351 23.464 1.00 93.38 648 LYS A C 1
ATOM 5027 O O . LYS A 1 648 ? -0.209 -15.996 23.439 1.00 93.38 648 LYS A O 1
ATOM 5032 N N . LEU A 1 649 ? 0.899 -14.068 23.109 1.00 94.19 649 LEU A N 1
ATOM 5033 C CA . LEU A 1 649 ? -0.191 -13.370 22.431 1.00 94.19 649 LEU A CA 1
ATOM 5034 C C . LEU A 1 649 ? 0.112 -13.301 20.924 1.00 94.19 649 LEU A C 1
ATOM 5036 O O . LEU A 1 649 ? 1.092 -12.651 20.553 1.00 94.19 649 LEU A O 1
ATOM 5040 N N . PRO A 1 650 ? -0.674 -13.957 20.049 1.00 95.31 650 PRO A N 1
ATOM 5041 C CA . PRO A 1 650 ? -0.571 -13.757 18.613 1.00 95.31 650 PRO A CA 1
ATOM 5042 C C . PRO A 1 650 ? -0.906 -12.311 18.241 1.00 95.31 650 PRO A C 1
ATOM 5044 O O . PRO A 1 650 ? -1.833 -11.710 18.794 1.00 95.31 650 PRO A O 1
ATOM 5047 N N . VAL A 1 651 ? -0.142 -11.774 17.291 1.00 96.19 651 VAL A N 1
ATOM 5048 C CA . VAL A 1 651 ? -0.264 -10.393 16.819 1.00 96.19 651 VAL A CA 1
ATOM 5049 C C . VAL A 1 651 ? -0.732 -10.372 15.371 1.00 96.19 651 VAL A C 1
ATOM 5051 O O . VAL A 1 651 ? -0.094 -10.962 14.494 1.00 96.19 651 VAL A O 1
ATOM 5054 N N . TYR A 1 652 ? -1.828 -9.662 15.133 1.00 96.69 652 TYR A N 1
ATOM 5055 C CA . TYR A 1 652 ? -2.373 -9.382 13.813 1.00 96.69 652 TYR A CA 1
ATOM 5056 C C . TYR A 1 652 ? -2.147 -7.914 13.459 1.00 96.69 652 TYR A C 1
ATOM 5058 O O . TYR A 1 652 ? -2.262 -7.041 14.319 1.00 96.69 652 TYR A O 1
ATOM 5066 N N . VAL A 1 653 ? -1.816 -7.629 12.201 1.00 96.75 653 VAL A N 1
ATOM 5067 C CA . VAL A 1 653 ? -1.514 -6.258 11.763 1.00 96.75 653 VAL A CA 1
ATOM 5068 C C . VAL A 1 653 ? -2.540 -5.773 10.746 1.00 96.75 653 VAL A C 1
ATOM 5070 O O . VAL A 1 653 ? -2.825 -6.471 9.773 1.00 96.75 653 VAL A O 1
ATOM 5073 N N . GLU A 1 654 ? -3.066 -4.567 10.961 1.00 94.31 654 GLU A N 1
ATOM 5074 C CA . GLU A 1 654 ? -3.947 -3.854 10.028 1.00 94.31 654 GLU A CA 1
ATOM 5075 C C . GLU A 1 654 ? -3.345 -2.491 9.619 1.00 94.31 654 GLU A C 1
ATOM 5077 O O . GLU A 1 654 ? -2.561 -1.901 10.352 1.00 94.31 654 GLU A O 1
ATOM 5082 N N . LEU A 1 655 ? -3.640 -1.915 8.457 1.00 94.19 655 LEU A N 1
ATOM 5083 C CA . LEU A 1 655 ? -4.421 -2.436 7.339 1.00 94.19 655 LEU A CA 1
ATOM 5084 C C . LEU A 1 655 ? -3.507 -2.625 6.121 1.00 94.19 655 LEU A C 1
ATOM 5086 O O . LEU A 1 655 ? -2.772 -1.707 5.753 1.00 94.19 655 LEU A O 1
ATOM 5090 N N . PHE A 1 656 ? -3.564 -3.795 5.486 1.00 95.31 656 PHE A N 1
ATOM 5091 C CA . PHE A 1 656 ? -2.879 -4.042 4.214 1.00 95.31 656 PHE A CA 1
ATOM 5092 C C . PHE A 1 656 ? -3.799 -3.698 3.037 1.00 95.31 656 PHE A C 1
ATOM 5094 O O . PHE A 1 656 ? -4.978 -4.065 3.026 1.00 95.31 656 PHE A O 1
ATOM 5101 N N . GLN A 1 657 ? -3.243 -2.969 2.072 1.00 93.56 657 GLN A N 1
ATOM 5102 C CA . GLN A 1 657 ? -3.919 -2.442 0.888 1.00 93.56 657 GLN A CA 1
ATOM 5103 C C . GLN A 1 657 ? -2.975 -2.592 -0.307 1.00 93.56 657 GLN A C 1
ATOM 5105 O O . GLN A 1 657 ? -1.761 -2.492 -0.130 1.00 93.56 657 GLN A O 1
ATOM 5110 N N . ASN A 1 658 ? -3.521 -2.849 -1.494 1.00 93.12 658 ASN A N 1
ATOM 5111 C CA . ASN A 1 658 ? -2.722 -2.904 -2.718 1.00 93.12 658 ASN A CA 1
ATOM 5112 C C . ASN A 1 658 ? -2.566 -1.510 -3.337 1.00 93.12 658 ASN A C 1
ATOM 5114 O O . ASN A 1 658 ? -1.582 -1.246 -4.016 1.00 93.12 658 ASN A O 1
ATOM 5118 N N . GLU A 1 659 ? -3.528 -0.616 -3.106 1.00 90.12 659 GLU A N 1
ATOM 5119 C CA . GLU A 1 659 ? -3.489 0.759 -3.577 1.00 90.12 659 GLU A CA 1
ATOM 5120 C C . GLU A 1 659 ? -2.812 1.685 -2.558 1.00 90.12 659 GLU A C 1
ATOM 5122 O O . GLU A 1 659 ? -3.065 1.624 -1.352 1.00 90.12 659 GLU A O 1
ATOM 5127 N N . PHE A 1 660 ? -1.962 2.582 -3.050 1.00 86.06 660 PHE A N 1
ATOM 5128 C CA . PHE A 1 660 ? -1.265 3.574 -2.240 1.00 86.06 660 PHE A CA 1
ATOM 5129 C C . PHE A 1 660 ? -0.908 4.794 -3.091 1.00 86.06 660 PHE A C 1
ATOM 5131 O O . PHE A 1 660 ? -0.679 4.697 -4.291 1.00 86.06 660 PHE A O 1
ATOM 5138 N N . VAL A 1 661 ? -0.853 5.962 -2.452 1.00 81.56 661 VAL A N 1
ATOM 5139 C CA . VAL A 1 661 ? -0.362 7.206 -3.077 1.00 81.56 661 VAL A CA 1
ATOM 5140 C C . VAL A 1 661 ? 1.159 7.262 -3.013 1.00 81.56 661 VAL A C 1
ATOM 5142 O O . VAL A 1 661 ? 1.822 7.676 -3.955 1.00 81.56 661 VAL A O 1
ATOM 5145 N N . SER A 1 662 ? 1.697 6.858 -1.865 1.00 75.38 662 SER A N 1
ATOM 5146 C CA . SER A 1 662 ? 3.119 6.702 -1.611 1.00 75.38 662 SER A CA 1
ATOM 5147 C C . SER A 1 662 ? 3.267 5.593 -0.579 1.00 75.38 662 SER A C 1
ATOM 5149 O O . SER A 1 662 ? 2.813 5.728 0.561 1.00 75.38 662 SER A O 1
ATOM 5151 N N . GLN A 1 663 ? 3.829 4.469 -1.006 1.00 79.00 663 GLN A N 1
ATOM 5152 C CA . GLN A 1 663 ? 4.313 3.430 -0.107 1.00 79.00 663 GLN A CA 1
ATOM 5153 C C . GLN A 1 663 ? 5.762 3.778 0.278 1.00 79.00 663 GLN A C 1
ATOM 5155 O O . GLN A 1 663 ? 6.455 4.410 -0.525 1.00 79.00 663 GLN A O 1
ATOM 5160 N N . PRO A 1 664 ? 6.253 3.387 1.470 1.00 84.38 664 PRO A N 1
ATOM 5161 C CA . PRO A 1 664 ? 7.675 3.487 1.767 1.00 84.38 664 PRO A CA 1
ATOM 5162 C C . PRO A 1 664 ? 8.529 2.927 0.626 1.00 84.38 664 PRO A C 1
ATOM 5164 O O . PRO A 1 664 ? 8.260 1.827 0.139 1.00 84.38 664 PRO A O 1
ATOM 5167 N N . TYR A 1 665 ? 9.548 3.675 0.201 1.00 86.44 665 TYR A N 1
ATOM 5168 C CA . TYR A 1 665 ? 10.368 3.327 -0.964 1.00 86.44 665 TYR A CA 1
ATOM 5169 C C . TYR A 1 665 ? 11.047 1.957 -0.820 1.00 86.44 665 TYR A C 1
ATOM 5171 O O . TYR A 1 665 ? 11.256 1.259 -1.809 1.00 86.44 665 TYR A O 1
ATOM 5179 N N . ASP A 1 666 ? 11.321 1.563 0.422 1.00 89.44 666 ASP A N 1
ATOM 5180 C CA . ASP A 1 666 ? 11.807 0.255 0.857 1.00 89.44 666 ASP A CA 1
ATOM 5181 C C . ASP A 1 666 ? 10.957 -0.929 0.366 1.00 89.44 666 ASP A C 1
ATOM 5183 O O . ASP A 1 666 ? 11.489 -2.009 0.138 1.00 89.44 666 ASP A O 1
ATOM 5187 N N . PHE A 1 667 ? 9.644 -0.744 0.197 1.00 91.19 667 PHE A N 1
ATOM 5188 C CA . PHE A 1 667 ? 8.735 -1.794 -0.275 1.00 91.19 667 PHE A CA 1
ATOM 5189 C C . PHE A 1 667 ? 8.605 -1.844 -1.802 1.00 91.19 667 PHE A C 1
ATOM 5191 O O . PHE A 1 667 ? 7.901 -2.702 -2.327 1.00 91.19 667 PHE A O 1
ATOM 5198 N N . PHE A 1 668 ? 9.289 -0.951 -2.524 1.00 91.31 668 PHE A N 1
ATOM 5199 C CA . PHE A 1 668 ? 9.364 -0.948 -3.988 1.00 91.31 668 PHE A CA 1
ATOM 5200 C C . PHE A 1 668 ? 8.003 -0.900 -4.702 1.00 91.31 668 PHE A C 1
ATOM 5202 O O . PHE A 1 668 ? 7.856 -1.437 -5.802 1.00 91.31 668 PHE A O 1
ATOM 5209 N N . SER A 1 669 ? 7.006 -0.256 -4.086 1.00 91.00 669 SER A N 1
ATOM 5210 C CA . SER A 1 669 ? 5.624 -0.233 -4.590 1.00 91.00 669 SER A CA 1
ATOM 5211 C C . SER A 1 669 ? 5.036 -1.643 -4.791 1.00 91.00 669 SER A C 1
ATOM 5213 O O . SER A 1 669 ? 4.194 -1.848 -5.656 1.00 91.00 669 SER A O 1
ATOM 5215 N N . ASP A 1 670 ? 5.490 -2.644 -4.032 1.00 93.50 670 ASP A N 1
ATOM 5216 C CA . ASP A 1 670 ? 5.010 -4.022 -4.125 1.00 93.50 670 ASP A CA 1
ATOM 5217 C C . ASP A 1 670 ? 4.353 -4.450 -2.796 1.00 93.50 670 ASP A C 1
ATOM 5219 O O . ASP A 1 670 ? 5.042 -4.645 -1.785 1.00 93.50 670 ASP A O 1
ATOM 5223 N N . PRO A 1 671 ? 3.019 -4.651 -2.759 1.00 94.19 671 PRO A N 1
ATOM 5224 C CA . PRO A 1 671 ? 2.328 -5.083 -1.543 1.00 94.19 671 PRO A CA 1
ATOM 5225 C C . PRO A 1 671 ? 2.778 -6.477 -1.074 1.00 94.19 671 PRO A C 1
ATOM 5227 O O . PRO A 1 671 ? 2.680 -6.799 0.111 1.00 94.19 671 PRO A O 1
ATOM 5230 N N . THR A 1 672 ? 3.320 -7.310 -1.967 1.00 94.50 672 THR A N 1
ATOM 5231 C CA . THR A 1 672 ? 3.893 -8.615 -1.612 1.00 94.50 672 THR A CA 1
ATOM 5232 C C . THR A 1 672 ? 5.184 -8.450 -0.809 1.00 94.50 672 THR A C 1
ATOM 5234 O O . THR A 1 672 ? 5.391 -9.181 0.161 1.00 94.50 672 THR A O 1
ATOM 5237 N N . VAL A 1 673 ? 6.032 -7.477 -1.167 1.00 94.31 673 VAL A N 1
ATOM 5238 C CA . VAL A 1 673 ? 7.275 -7.155 -0.438 1.00 94.31 673 VAL A CA 1
ATOM 5239 C C . VAL A 1 673 ? 6.956 -6.566 0.938 1.00 94.31 673 VAL A C 1
ATOM 5241 O O . VAL A 1 673 ? 7.607 -6.918 1.928 1.00 94.31 673 VAL A O 1
ATOM 5244 N N . GLU A 1 674 ? 5.914 -5.734 1.031 1.00 94.56 674 GLU A N 1
ATOM 5245 C CA . GLU A 1 674 ? 5.401 -5.249 2.315 1.00 94.56 674 GLU A CA 1
ATOM 5246 C C . GLU A 1 674 ? 4.962 -6.426 3.195 1.00 94.56 674 GLU A C 1
ATOM 5248 O O . GLU A 1 674 ? 5.503 -6.612 4.285 1.00 94.56 674 GLU A O 1
ATOM 5253 N N . ILE A 1 675 ? 4.067 -7.295 2.709 1.00 94.69 675 ILE A N 1
ATOM 5254 C CA . ILE A 1 675 ? 3.622 -8.481 3.461 1.00 94.69 675 ILE A CA 1
ATOM 5255 C C . ILE A 1 675 ? 4.819 -9.346 3.887 1.00 94.69 675 ILE A C 1
ATOM 5257 O O . ILE A 1 675 ? 4.888 -9.756 5.047 1.00 94.69 675 ILE A O 1
ATOM 5261 N N . ASN A 1 676 ? 5.787 -9.578 2.997 1.00 93.69 676 ASN A N 1
ATOM 5262 C CA . ASN A 1 676 ? 6.992 -10.351 3.297 1.00 93.69 676 ASN A CA 1
ATOM 5263 C C . ASN A 1 676 ? 7.803 -9.756 4.458 1.00 93.69 676 ASN A C 1
ATOM 5265 O O . ASN A 1 676 ? 8.224 -10.473 5.365 1.00 93.69 676 ASN A O 1
ATOM 5269 N N . SER A 1 677 ? 7.966 -8.434 4.477 1.00 93.06 677 SER A N 1
ATOM 5270 C CA . SER A 1 677 ? 8.719 -7.726 5.519 1.00 93.06 677 SER A CA 1
ATOM 5271 C C . SER A 1 677 ? 8.050 -7.834 6.890 1.00 93.06 677 SER A C 1
ATOM 5273 O O . SER A 1 677 ? 8.720 -8.032 7.904 1.00 93.06 677 SER A O 1
ATOM 5275 N N . TYR A 1 678 ? 6.718 -7.791 6.936 1.00 94.06 678 TYR A N 1
ATOM 5276 C CA . TYR A 1 678 ? 5.976 -7.988 8.181 1.00 94.06 678 TYR A CA 1
ATOM 5277 C C . TYR A 1 678 ? 5.958 -9.460 8.629 1.00 94.06 678 TYR A C 1
ATOM 5279 O O . TYR A 1 678 ? 6.098 -9.743 9.821 1.00 94.06 678 TYR A O 1
ATOM 5287 N N . VAL A 1 679 ? 5.813 -10.411 7.701 1.00 92.19 679 VAL A N 1
ATOM 5288 C CA . VAL A 1 679 ? 5.691 -11.842 8.026 1.00 92.19 679 VAL A CA 1
ATOM 5289 C C . VAL A 1 679 ? 7.042 -12.486 8.343 1.00 92.19 679 VAL A C 1
ATOM 5291 O O . VAL A 1 679 ? 7.139 -13.183 9.346 1.00 92.19 679 VAL A O 1
ATOM 5294 N N . LEU A 1 680 ? 8.091 -12.270 7.544 1.00 89.31 680 LEU A N 1
ATOM 5295 C CA . LEU A 1 680 ? 9.421 -12.836 7.812 1.00 89.31 680 LEU A CA 1
ATOM 5296 C C . LEU A 1 680 ? 10.279 -11.942 8.714 1.00 89.31 680 LEU A C 1
ATOM 5298 O O . LEU A 1 680 ? 10.962 -12.458 9.600 1.00 89.31 680 LEU A O 1
ATOM 5302 N N . GLY A 1 681 ? 10.236 -10.621 8.511 1.00 86.81 681 GLY A N 1
ATOM 5303 C CA . GLY A 1 681 ? 11.039 -9.661 9.277 1.00 86.81 681 GLY A CA 1
ATOM 5304 C C . GLY A 1 681 ? 10.488 -9.436 10.685 1.00 86.81 681 GLY A C 1
ATOM 5305 O O . GLY A 1 681 ? 11.150 -9.738 11.679 1.00 86.81 681 GLY A O 1
ATOM 5306 N N . ALA A 1 682 ? 9.238 -8.976 10.784 1.00 90.75 682 ALA A N 1
ATOM 5307 C CA . ALA A 1 682 ? 8.585 -8.733 12.074 1.00 90.75 682 ALA A CA 1
ATOM 5308 C C . ALA A 1 682 ? 7.930 -9.974 12.708 1.00 90.75 682 ALA A C 1
ATOM 5310 O O . ALA A 1 682 ? 7.526 -9.920 13.869 1.00 90.75 682 ALA A O 1
ATOM 5311 N N . ARG A 1 683 ? 7.855 -11.097 11.977 1.00 91.31 683 ARG A N 1
ATOM 5312 C CA . ARG A 1 683 ? 7.326 -12.393 12.442 1.00 91.31 683 ARG A CA 1
ATOM 5313 C C . ARG A 1 683 ? 5.871 -12.373 12.902 1.00 91.31 683 ARG A C 1
ATOM 5315 O O . ARG A 1 683 ? 5.508 -13.146 13.780 1.00 91.31 683 ARG A O 1
ATOM 5322 N N . ILE A 1 684 ? 5.023 -11.519 12.332 1.00 94.56 684 ILE A N 1
ATOM 5323 C CA . ILE A 1 684 ? 3.610 -11.400 12.743 1.00 94.56 684 ILE A CA 1
ATOM 5324 C C . ILE A 1 684 ? 2.817 -12.701 12.518 1.00 94.56 684 ILE A C 1
ATOM 5326 O O . ILE A 1 684 ? 3.163 -13.521 11.672 1.00 94.56 684 ILE A O 1
ATOM 5330 N N . ASN A 1 685 ? 1.712 -12.887 13.248 1.00 94.94 685 ASN A N 1
ATOM 5331 C CA . ASN A 1 685 ? 0.901 -14.110 13.173 1.00 94.94 685 ASN A CA 1
ATOM 5332 C C . ASN A 1 685 ? -0.233 -14.037 12.143 1.00 94.94 685 ASN A C 1
ATOM 5334 O O . ASN A 1 685 ? -0.842 -15.059 11.829 1.00 94.94 685 ASN A O 1
ATOM 5338 N N . GLY A 1 686 ? -0.555 -12.847 11.637 1.00 94.88 686 GLY A N 1
ATOM 5339 C CA . GLY A 1 686 ? -1.634 -12.668 10.674 1.00 94.88 686 GLY A CA 1
ATOM 5340 C C . GLY A 1 686 ? -1.757 -11.246 10.149 1.00 94.88 686 GLY A C 1
ATOM 5341 O O . GLY A 1 686 ? -1.320 -10.295 10.796 1.00 94.88 686 GLY A O 1
ATOM 5342 N N . THR A 1 687 ? -2.376 -11.104 8.984 1.00 96.50 687 THR A N 1
ATOM 5343 C CA . THR A 1 687 ? -2.650 -9.812 8.354 1.00 96.50 687 THR A CA 1
ATOM 5344 C C . THR A 1 687 ? -4.148 -9.580 8.257 1.00 96.50 687 THR A C 1
ATOM 5346 O O . THR A 1 687 ? -4.921 -10.507 8.009 1.00 96.50 687 THR A O 1
ATOM 5349 N N . ILE A 1 688 ? -4.553 -8.327 8.438 1.00 97.44 688 ILE A N 1
ATOM 5350 C CA . ILE A 1 688 ? -5.898 -7.847 8.141 1.00 97.44 688 ILE A CA 1
ATOM 5351 C C . ILE A 1 688 ? -5.806 -7.008 6.864 1.00 97.44 688 ILE A C 1
ATOM 5353 O O . ILE A 1 688 ? -5.086 -6.006 6.826 1.00 97.44 688 ILE A O 1
ATOM 5357 N N . THR A 1 689 ? -6.500 -7.432 5.808 1.00 97.12 689 THR A N 1
ATOM 5358 C CA . THR A 1 689 ? -6.345 -6.878 4.453 1.00 97.12 689 THR A CA 1
ATOM 5359 C C . THR A 1 689 ? -7.681 -6.643 3.756 1.00 97.12 689 THR A C 1
ATOM 5361 O O . THR A 1 689 ? -8.621 -7.424 3.903 1.00 97.12 689 THR A O 1
ATOM 5364 N N . GLU A 1 690 ? -7.760 -5.589 2.945 1.00 96.88 690 GLU A N 1
ATOM 5365 C CA . GLU A 1 690 ? -8.899 -5.362 2.038 1.00 96.88 690 GLU A CA 1
ATOM 5366 C C . GLU A 1 690 ? -8.782 -6.156 0.726 1.00 96.88 690 GLU A C 1
ATOM 5368 O O . GLU A 1 690 ? -9.772 -6.272 0.001 1.00 96.88 690 GLU A O 1
ATOM 5373 N N . PHE A 1 691 ? -7.607 -6.750 0.469 1.00 96.69 691 PHE A N 1
ATOM 5374 C CA . PHE A 1 691 ? -7.288 -7.588 -0.693 1.00 96.69 691 PHE A CA 1
ATOM 5375 C C . PHE A 1 691 ? -6.809 -8.972 -0.229 1.00 96.69 691 PHE A C 1
ATOM 5377 O O . PHE A 1 691 ? -5.601 -9.234 -0.155 1.00 96.69 691 PHE A O 1
ATOM 5384 N N . PRO A 1 692 ? -7.733 -9.889 0.122 1.00 96.31 692 PRO A N 1
ATOM 5385 C CA . PRO A 1 692 ? -7.368 -11.215 0.618 1.00 96.31 692 PRO A CA 1
ATOM 5386 C C . PRO A 1 692 ? -6.539 -12.035 -0.375 1.00 96.31 692 PRO A C 1
ATOM 5388 O O . PRO A 1 692 ? -5.691 -12.816 0.054 1.00 96.31 692 PRO A O 1
ATOM 5391 N N . PHE A 1 693 ? -6.738 -11.829 -1.684 1.00 95.06 693 PHE A N 1
ATOM 5392 C CA . PHE A 1 693 ? -6.029 -12.562 -2.734 1.00 95.06 693 PHE A CA 1
ATOM 5393 C C . PHE A 1 693 ? -4.509 -12.403 -2.633 1.00 95.06 693 PHE A C 1
ATOM 5395 O O . PHE A 1 693 ? -3.798 -13.407 -2.632 1.00 95.06 693 PHE A O 1
ATOM 5402 N N . THR A 1 694 ? -4.010 -11.173 -2.470 1.00 95.06 694 THR A N 1
ATOM 5403 C CA . THR A 1 694 ? -2.571 -10.880 -2.367 1.00 95.06 694 THR A CA 1
ATOM 5404 C C . THR A 1 694 ? -1.934 -11.643 -1.202 1.00 95.06 694 THR A C 1
ATOM 5406 O O . THR A 1 694 ? -0.944 -12.358 -1.371 1.00 95.06 694 THR A O 1
ATOM 5409 N N . ALA A 1 695 ? -2.544 -11.565 -0.014 1.00 94.88 695 ALA A N 1
ATOM 5410 C CA . ALA A 1 695 ? -2.036 -12.223 1.190 1.00 94.88 695 ALA A CA 1
ATOM 5411 C C . ALA A 1 695 ? -2.148 -13.758 1.115 1.00 94.88 695 ALA A C 1
ATOM 5413 O O . ALA A 1 695 ? -1.223 -14.477 1.504 1.00 94.88 695 ALA A O 1
ATOM 5414 N N . ALA A 1 696 ? -3.249 -14.280 0.568 1.00 93.56 696 ALA A N 1
ATOM 5415 C CA . ALA A 1 696 ? -3.446 -15.714 0.384 1.00 93.56 696 ALA A CA 1
ATOM 5416 C C . ALA A 1 696 ? -2.499 -16.308 -0.674 1.00 93.56 696 ALA A C 1
ATOM 5418 O O . ALA A 1 696 ? -2.017 -17.431 -0.498 1.00 93.56 696 ALA A O 1
ATOM 5419 N N . ARG A 1 697 ? -2.199 -15.562 -1.748 1.00 93.25 697 ARG A N 1
ATOM 5420 C CA . ARG A 1 697 ? -1.200 -15.920 -2.767 1.00 93.25 697 ARG A CA 1
ATOM 5421 C C . ARG A 1 697 ? 0.203 -15.941 -2.166 1.00 93.25 697 ARG A C 1
ATOM 5423 O O . ARG A 1 697 ? 0.906 -16.936 -2.336 1.00 93.25 697 ARG A O 1
ATOM 5430 N N . TYR A 1 698 ? 0.575 -14.913 -1.398 1.00 93.50 698 TYR A N 1
ATOM 5431 C CA . TYR A 1 698 ? 1.846 -14.856 -0.665 1.00 93.50 698 TYR A CA 1
ATOM 5432 C C . TYR A 1 698 ? 2.079 -16.113 0.191 1.00 93.50 698 TYR A C 1
ATOM 5434 O O . TYR A 1 698 ? 3.124 -16.749 0.082 1.00 93.50 698 TYR A O 1
ATOM 5442 N N . LYS A 1 699 ? 1.065 -16.554 0.947 1.00 90.19 699 LYS A N 1
ATOM 5443 C CA . LYS A 1 699 ? 1.120 -17.746 1.818 1.00 90.19 699 LYS A CA 1
ATOM 5444 C C . LYS A 1 699 ? 1.465 -19.062 1.104 1.00 90.19 699 LYS A C 1
ATOM 5446 O O . LYS A 1 699 ? 1.937 -20.011 1.737 1.00 90.19 699 LYS A O 1
ATOM 5451 N N . ARG A 1 700 ? 1.168 -19.152 -0.193 1.00 89.06 700 ARG A N 1
ATOM 5452 C CA . ARG A 1 700 ? 1.341 -20.359 -1.019 1.00 89.06 700 ARG A CA 1
ATOM 5453 C C . ARG A 1 700 ? 2.597 -20.306 -1.884 1.00 89.06 700 ARG A C 1
ATOM 5455 O O . ARG A 1 700 ? 2.825 -21.239 -2.650 1.00 89.06 700 ARG A O 1
ATOM 5462 N N . ASN A 1 701 ? 3.374 -19.226 -1.803 1.00 89.50 701 ASN A N 1
ATOM 5463 C CA . ASN A 1 701 ? 4.569 -19.066 -2.622 1.00 89.50 701 ASN A CA 1
ATOM 5464 C C . ASN A 1 701 ? 5.586 -20.171 -2.308 1.00 89.50 701 ASN A C 1
ATOM 5466 O O . ASN A 1 701 ? 5.671 -20.623 -1.169 1.00 89.50 701 ASN A O 1
ATOM 5470 N N . ARG A 1 702 ? 6.338 -20.623 -3.314 1.00 89.31 702 ARG A N 1
ATOM 5471 C CA . ARG A 1 702 ? 7.254 -21.770 -3.171 1.00 89.31 702 ARG A CA 1
ATOM 5472 C C . ARG A 1 702 ? 8.554 -21.411 -2.456 1.00 89.31 702 ARG A C 1
ATOM 5474 O O . ARG A 1 702 ? 9.055 -22.224 -1.685 1.00 89.31 702 ARG A O 1
ATOM 5481 N N . CYS A 1 703 ? 9.039 -20.192 -2.669 1.00 89.69 703 CYS A N 1
ATOM 5482 C CA . CYS A 1 703 ? 10.297 -19.685 -2.124 1.00 89.69 703 CYS A CA 1
ATOM 5483 C C . CYS A 1 703 ? 10.327 -19.641 -0.588 1.00 89.69 703 CYS A C 1
ATOM 5485 O O . CYS A 1 703 ? 11.386 -19.779 0.012 1.00 89.69 703 CYS A O 1
ATOM 5487 N N . LEU A 1 704 ? 9.171 -19.510 0.071 1.00 86.50 704 LEU A N 1
ATOM 5488 C CA . LEU A 1 704 ? 9.063 -19.581 1.532 1.00 86.50 704 LEU A CA 1
ATOM 5489 C C . LEU A 1 704 ? 9.329 -20.986 2.095 1.00 86.50 704 LEU A C 1
ATOM 5491 O O . LEU A 1 704 ? 9.630 -21.113 3.278 1.00 86.50 704 LEU A O 1
ATOM 5495 N N . GLY A 1 705 ? 9.198 -22.035 1.277 1.00 79.44 705 GLY A N 1
ATOM 5496 C CA . GLY A 1 705 ? 9.519 -23.410 1.669 1.00 79.44 705 GLY A CA 1
ATOM 5497 C C . GLY A 1 705 ? 11.011 -23.743 1.569 1.00 79.44 705 GLY A C 1
ATOM 5498 O O . GLY A 1 705 ? 11.434 -24.824 1.988 1.00 79.44 705 GLY A O 1
ATOM 5499 N N . GLU A 1 706 ? 11.819 -22.847 1.002 1.00 82.50 706 GLU A N 1
ATOM 5500 C CA . GLU A 1 706 ? 13.255 -23.048 0.851 1.00 82.50 706 GLU A CA 1
ATOM 5501 C C . GLU A 1 706 ? 13.997 -22.771 2.161 1.00 82.50 706 GLU A C 1
ATOM 5503 O O . GLU A 1 706 ? 13.613 -21.919 2.960 1.00 82.50 706 GLU A O 1
ATOM 5508 N N . LYS A 1 707 ? 15.100 -23.495 2.399 1.00 78.38 707 LYS A N 1
ATOM 5509 C CA . LYS A 1 707 ? 15.911 -23.313 3.620 1.00 78.38 707 LYS A CA 1
ATOM 5510 C C . LYS A 1 707 ? 16.494 -21.906 3.729 1.00 78.38 707 LYS A C 1
ATOM 5512 O O . LYS A 1 707 ? 16.681 -21.408 4.835 1.00 78.38 707 LYS A O 1
ATOM 5517 N N . ILE A 1 708 ? 16.844 -21.327 2.587 1.00 81.62 708 ILE A N 1
ATOM 5518 C CA . ILE A 1 708 ? 17.356 -19.971 2.449 1.00 81.62 708 ILE A CA 1
ATOM 5519 C C . ILE A 1 708 ? 16.531 -19.362 1.321 1.00 81.62 708 ILE A C 1
ATOM 5521 O O . ILE A 1 708 ? 16.752 -19.747 0.174 1.00 81.62 708 ILE A O 1
ATOM 5525 N N . PRO A 1 709 ? 15.567 -18.483 1.633 1.00 83.75 709 PRO A N 1
ATOM 5526 C CA . PRO A 1 709 ? 14.811 -17.790 0.607 1.00 83.75 709 PRO A CA 1
ATOM 5527 C C . PRO A 1 709 ? 15.749 -16.993 -0.312 1.00 83.75 709 PRO A C 1
ATOM 5529 O O . PRO A 1 709 ? 16.768 -16.474 0.160 1.00 83.75 709 PRO A O 1
ATOM 5532 N N . PRO A 1 710 ? 15.414 -16.859 -1.604 1.00 88.88 710 PRO A N 1
ATOM 5533 C CA . PRO A 1 710 ? 16.176 -16.023 -2.519 1.00 88.88 710 PRO A CA 1
ATOM 5534 C C . PRO A 1 710 ? 16.177 -14.559 -2.059 1.00 88.88 710 PRO A C 1
ATOM 5536 O O . PRO A 1 710 ? 15.260 -14.108 -1.371 1.00 88.88 710 PRO A O 1
ATOM 5539 N N . LEU A 1 711 ? 17.193 -13.791 -2.465 1.00 87.06 711 LEU A N 1
ATOM 5540 C CA . LEU A 1 711 ? 17.400 -12.410 -1.998 1.00 87.06 711 LEU A CA 1
ATOM 5541 C C . LEU A 1 711 ? 16.222 -11.474 -2.303 1.00 87.06 711 LEU A C 1
ATOM 5543 O O . LEU A 1 711 ? 15.903 -10.608 -1.497 1.00 87.06 711 LEU A O 1
ATOM 5547 N N . TYR A 1 712 ? 15.523 -11.677 -3.419 1.00 87.94 712 TYR A N 1
ATOM 5548 C CA . TYR A 1 712 ? 14.316 -10.919 -3.770 1.00 87.94 712 TYR A CA 1
ATOM 5549 C C . TYR A 1 712 ? 13.067 -11.314 -2.948 1.00 87.94 712 TYR A C 1
ATOM 5551 O O . TYR A 1 712 ? 12.011 -10.709 -3.104 1.00 87.94 712 TYR A O 1
ATOM 5559 N N . MET A 1 713 ? 13.181 -12.318 -2.072 1.00 90.12 713 MET A N 1
ATOM 5560 C CA . MET A 1 713 ? 12.210 -12.682 -1.030 1.00 90.12 713 MET A CA 1
ATOM 5561 C C . MET A 1 713 ? 12.760 -12.465 0.385 1.00 90.12 713 MET A C 1
ATOM 5563 O O . MET A 1 713 ? 12.145 -12.888 1.367 1.00 90.12 713 MET A O 1
ATOM 5567 N N . ALA A 1 714 ? 13.900 -11.794 0.529 1.00 88.75 714 ALA A N 1
ATOM 5568 C CA . ALA A 1 714 ? 14.390 -11.409 1.839 1.00 88.75 714 ALA A CA 1
ATOM 5569 C C . ALA A 1 714 ? 13.565 -10.223 2.393 1.00 88.75 714 ALA A C 1
ATOM 5571 O O . ALA A 1 714 ? 13.096 -9.380 1.622 1.00 88.75 714 ALA A O 1
ATOM 5572 N N . PRO A 1 715 ? 13.316 -10.163 3.715 1.00 88.38 715 PRO A N 1
ATOM 5573 C CA . PRO A 1 715 ? 12.599 -9.041 4.314 1.00 88.38 715 PRO A CA 1
ATOM 5574 C C . PRO A 1 715 ? 13.427 -7.760 4.193 1.00 88.38 715 PRO A C 1
ATOM 5576 O O . PRO A 1 715 ? 14.657 -7.804 4.228 1.00 88.38 715 PRO A O 1
ATOM 5579 N N . VAL A 1 716 ? 12.756 -6.615 4.079 1.00 87.56 716 VAL A N 1
ATOM 5580 C CA . VAL A 1 716 ? 13.460 -5.337 3.963 1.00 87.56 716 VAL A CA 1
ATOM 5581 C C . VAL A 1 716 ? 14.124 -4.971 5.290 1.00 87.56 716 VAL A C 1
ATOM 5583 O O . VAL A 1 716 ? 13.490 -5.033 6.344 1.00 87.56 716 VAL A O 1
ATOM 5586 N N . GLU A 1 717 ? 15.397 -4.572 5.239 1.00 84.81 717 GLU A N 1
ATOM 5587 C CA . GLU A 1 717 ? 16.151 -4.133 6.412 1.00 84.81 717 GLU A CA 1
ATOM 5588 C C . GLU A 1 717 ? 15.829 -2.662 6.769 1.00 84.81 717 GLU A C 1
ATOM 5590 O O . GLU A 1 717 ? 16.099 -1.756 5.973 1.00 84.81 717 GLU A O 1
ATOM 5595 N N . PRO A 1 718 ? 15.288 -2.374 7.971 1.00 84.75 718 PRO A N 1
ATOM 5596 C CA . PRO A 1 718 ? 15.018 -1.004 8.405 1.00 84.75 718 PRO A CA 1
ATOM 5597 C C . PRO A 1 718 ? 16.272 -0.117 8.407 1.00 84.75 718 PRO A C 1
ATOM 5599 O O . PRO A 1 718 ? 17.308 -0.478 8.967 1.00 84.75 718 PRO A O 1
ATOM 5602 N N . GLY A 1 719 ? 16.169 1.078 7.822 1.00 80.81 719 GLY A N 1
ATOM 5603 C CA . GLY A 1 719 ? 17.230 2.087 7.806 1.00 80.81 719 GLY A CA 1
ATOM 5604 C C . GLY A 1 719 ? 18.337 1.850 6.776 1.00 80.81 719 GLY A C 1
ATOM 5605 O O . GLY A 1 719 ? 19.263 2.659 6.682 1.00 80.81 719 GLY A O 1
ATOM 5606 N N . ALA A 1 720 ? 18.249 0.784 5.984 1.00 80.44 720 ALA A N 1
ATOM 5607 C CA . ALA A 1 720 ? 19.297 0.387 5.054 1.00 80.44 720 ALA A CA 1
ATOM 5608 C C . ALA A 1 720 ? 19.469 1.413 3.909 1.00 80.44 720 ALA A C 1
ATOM 5610 O O . ALA A 1 720 ? 20.588 1.832 3.605 1.00 80.44 720 ALA A O 1
ATOM 5611 N N . PHE A 1 721 ? 18.365 1.935 3.358 1.00 78.50 721 PHE A N 1
ATOM 5612 C CA . PHE A 1 721 ? 18.400 2.988 2.333 1.00 78.50 721 PHE A CA 1
ATOM 5613 C C . PHE A 1 721 ? 18.661 4.396 2.890 1.00 78.50 721 PHE A C 1
ATOM 5615 O O . PHE A 1 721 ? 19.255 5.220 2.194 1.00 78.50 721 PHE A O 1
ATOM 5622 N N . LEU A 1 722 ? 18.322 4.673 4.156 1.00 75.00 722 LEU A N 1
ATOM 5623 C CA . LEU A 1 722 ? 18.594 5.972 4.797 1.00 75.00 722 LEU A CA 1
ATOM 5624 C C . LEU A 1 722 ? 20.094 6.278 4.891 1.00 75.00 722 LEU A C 1
ATOM 5626 O O . LEU A 1 722 ? 20.508 7.429 4.737 1.00 75.00 722 LEU A O 1
ATOM 5630 N N . GLN A 1 723 ? 20.917 5.242 5.078 1.00 70.75 723 GLN A N 1
ATOM 5631 C CA . GLN A 1 723 ? 22.378 5.364 5.052 1.00 70.75 723 GLN A CA 1
ATOM 5632 C C . GLN A 1 723 ? 22.904 5.800 3.679 1.00 70.75 723 GLN A C 1
ATOM 5634 O O . GLN A 1 723 ? 23.947 6.444 3.594 1.00 70.75 723 GLN A O 1
ATOM 5639 N N . VAL A 1 724 ? 22.189 5.462 2.604 1.00 73.19 724 VAL A N 1
ATOM 5640 C CA . VAL A 1 724 ? 22.577 5.792 1.228 1.00 73.19 724 VAL A CA 1
ATOM 5641 C C . VAL A 1 724 ? 22.262 7.249 0.909 1.00 73.19 724 VAL A C 1
ATOM 5643 O O . VAL A 1 724 ? 23.076 7.935 0.296 1.00 73.19 724 VAL A O 1
ATOM 5646 N N . VAL A 1 725 ? 21.105 7.737 1.360 1.00 72.81 725 VAL A N 1
ATOM 5647 C CA . VAL A 1 725 ? 20.630 9.094 1.053 1.00 72.81 725 VAL A CA 1
ATOM 5648 C C . VAL A 1 725 ? 21.142 10.168 2.023 1.00 72.81 725 VAL A C 1
ATOM 5650 O O . VAL A 1 725 ? 20.807 11.338 1.865 1.00 72.81 725 VAL A O 1
ATOM 5653 N N . ASN A 1 726 ? 21.968 9.804 3.017 1.00 63.00 726 ASN A N 1
ATOM 5654 C CA . ASN A 1 726 ? 22.465 10.694 4.083 1.00 63.00 726 ASN A CA 1
ATOM 5655 C C . ASN A 1 726 ? 21.355 11.500 4.794 1.00 63.00 726 ASN A C 1
ATOM 5657 O O . ASN A 1 726 ? 21.614 12.552 5.381 1.00 63.00 726 ASN A O 1
ATOM 5661 N N . ALA A 1 727 ? 20.119 11.003 4.764 1.00 57.84 727 ALA A N 1
ATOM 5662 C CA . ALA A 1 727 ? 18.975 11.597 5.435 1.00 57.84 727 ALA A CA 1
ATOM 5663 C C . ALA A 1 727 ? 18.843 10.948 6.815 1.00 57.84 727 ALA A C 1
ATOM 5665 O O . ALA A 1 727 ? 18.005 10.076 7.034 1.00 57.84 727 ALA A O 1
ATOM 5666 N N . LEU A 1 728 ? 19.722 11.319 7.751 1.00 56.66 728 LEU A N 1
ATOM 5667 C CA . LEU A 1 728 ? 19.524 10.915 9.140 1.00 56.66 728 LEU A CA 1
ATOM 5668 C C . LEU A 1 728 ? 18.245 11.595 9.649 1.00 56.66 728 LEU A C 1
ATOM 5670 O O . LEU A 1 728 ? 18.138 12.821 9.524 1.00 56.66 728 LEU A O 1
ATOM 5674 N N . PRO A 1 729 ? 17.275 10.841 10.196 1.00 55.75 729 PRO A N 1
ATOM 5675 C CA . PRO A 1 729 ? 16.110 11.458 10.802 1.00 55.75 729 PRO A CA 1
ATOM 5676 C C . PRO A 1 729 ? 16.577 12.420 11.908 1.00 55.75 729 PRO A C 1
ATOM 5678 O O . PRO A 1 729 ? 17.500 12.079 12.654 1.00 55.75 729 PRO A O 1
ATOM 5681 N N . PRO A 1 730 ? 15.983 13.623 12.037 1.00 54.09 730 PRO A N 1
ATOM 5682 C CA . PRO A 1 730 ? 16.145 14.412 13.251 1.00 54.09 730 PRO A CA 1
ATOM 5683 C C . PRO A 1 730 ? 15.706 13.559 14.449 1.00 54.09 730 PRO A C 1
ATOM 5685 O O . PRO A 1 730 ? 14.903 12.644 14.264 1.00 54.09 730 PRO A O 1
ATOM 5688 N N . ASP A 1 731 ? 16.200 13.853 15.657 1.00 49.16 731 ASP A N 1
ATOM 5689 C CA . ASP A 1 731 ? 15.738 13.208 16.898 1.00 49.16 731 ASP A CA 1
ATOM 5690 C C . ASP A 1 731 ? 14.220 13.420 17.051 1.00 49.16 731 ASP A C 1
ATOM 5692 O O . ASP A 1 731 ? 13.745 14.402 17.623 1.00 49.16 731 ASP A O 1
ATOM 5696 N N . GLN A 1 732 ? 13.435 12.523 16.458 1.00 51.97 732 GLN A N 1
ATOM 5697 C CA . GLN A 1 732 ? 11.993 12.503 16.589 1.00 51.97 732 GLN A CA 1
ATOM 5698 C C . GLN A 1 732 ? 11.669 11.938 17.962 1.00 51.97 732 GLN A C 1
ATOM 5700 O O . GLN A 1 732 ? 12.252 10.937 18.390 1.00 51.97 732 GLN A O 1
ATOM 5705 N N . ALA A 1 733 ? 10.719 12.575 18.648 1.00 52.16 733 ALA A N 1
ATOM 5706 C CA . ALA A 1 733 ? 10.212 12.049 19.902 1.00 52.16 733 ALA A CA 1
ATOM 5707 C C . ALA A 1 733 ? 9.759 10.594 19.673 1.00 52.16 733 ALA A C 1
ATOM 5709 O O . ALA A 1 733 ? 9.006 10.334 18.730 1.00 52.16 733 ALA A O 1
ATOM 5710 N N . PRO A 1 734 ? 10.242 9.628 20.473 1.00 64.69 734 PRO A N 1
ATOM 5711 C CA . PRO A 1 734 ? 9.845 8.243 20.304 1.00 64.69 734 PRO A CA 1
ATOM 5712 C C . PRO A 1 734 ? 8.327 8.119 20.462 1.00 64.69 734 PRO A C 1
ATOM 5714 O O . PRO A 1 734 ? 7.741 8.748 21.342 1.00 64.69 734 PRO A O 1
ATOM 5717 N N . ASN A 1 735 ? 7.706 7.291 19.613 1.00 75.12 735 ASN A N 1
ATOM 5718 C CA . ASN A 1 735 ? 6.305 6.905 19.777 1.00 75.12 735 ASN A CA 1
ATOM 5719 C C . ASN A 1 735 ? 6.037 6.489 21.237 1.00 75.12 735 ASN A C 1
ATOM 5721 O O . ASN A 1 735 ? 6.906 5.856 21.850 1.00 75.12 735 ASN A O 1
ATOM 5725 N N . PRO A 1 736 ? 4.855 6.818 21.784 1.00 80.44 736 PRO A N 1
ATOM 5726 C CA . PRO A 1 736 ? 4.552 6.595 23.191 1.00 80.44 736 PRO A CA 1
ATOM 5727 C C . PRO A 1 736 ? 4.654 5.112 23.569 1.00 80.44 736 PRO A C 1
ATOM 5729 O O . PRO A 1 736 ? 4.421 4.218 22.747 1.00 80.44 736 PRO A O 1
ATOM 5732 N N . VAL A 1 737 ? 5.011 4.867 24.830 1.00 83.31 737 VAL A N 1
ATOM 5733 C CA . VAL A 1 737 ? 5.017 3.528 25.430 1.00 83.31 737 VAL A CA 1
ATOM 5734 C C . VAL A 1 737 ? 3.610 3.216 25.919 1.00 83.31 737 VAL A C 1
ATOM 5736 O O . VAL A 1 737 ? 3.022 4.019 26.634 1.00 83.31 737 VAL A O 1
ATOM 5739 N N . PHE A 1 738 ? 3.087 2.049 25.556 1.00 80.50 738 PHE A N 1
ATOM 5740 C CA . PHE A 1 738 ? 1.780 1.585 26.005 1.00 80.50 738 PHE A CA 1
ATOM 5741 C C . PHE A 1 738 ? 1.862 1.022 27.429 1.00 80.50 738 PHE A C 1
ATOM 5743 O O . PHE A 1 738 ? 2.630 0.087 27.695 1.00 80.50 738 PHE A O 1
ATOM 5750 N N . THR A 1 739 ? 1.079 1.594 28.341 1.00 78.69 739 THR A N 1
ATOM 5751 C CA . THR A 1 739 ? 1.108 1.305 29.784 1.00 78.69 739 THR A CA 1
ATOM 5752 C C . THR A 1 739 ? -0.189 0.654 30.280 1.00 78.69 739 THR A C 1
ATOM 5754 O O . THR A 1 739 ? -1.172 0.549 29.554 1.00 78.69 739 THR A O 1
ATOM 5757 N N . ASP A 1 740 ? -0.207 0.168 31.522 1.00 67.38 740 ASP A N 1
ATOM 5758 C CA . ASP A 1 740 ? -1.410 -0.370 32.175 1.00 67.38 740 ASP A CA 1
ATOM 5759 C C . ASP A 1 740 ? -2.470 0.711 32.451 1.00 67.38 740 ASP A C 1
ATOM 5761 O O . ASP A 1 740 ? -3.673 0.425 32.458 1.00 67.38 740 ASP A O 1
ATOM 5765 N N . GLU A 1 741 ? -2.045 1.969 32.582 1.00 64.38 741 GLU A N 1
ATOM 5766 C CA . GLU A 1 741 ? -2.949 3.118 32.588 1.00 64.38 741 GLU A CA 1
ATOM 5767 C C . GLU A 1 741 ? -3.689 3.222 31.250 1.00 64.38 741 GLU A C 1
ATOM 5769 O O . GLU A 1 741 ? -4.894 3.419 31.258 1.00 64.38 741 GLU A O 1
ATOM 5774 N N . ASP A 1 742 ? -3.048 2.965 30.104 1.00 65.38 742 ASP A N 1
ATOM 5775 C CA . ASP A 1 742 ? -3.739 2.951 28.803 1.00 65.38 742 ASP A CA 1
ATOM 5776 C C . ASP A 1 742 ? -4.773 1.819 28.679 1.00 65.38 742 ASP A C 1
ATOM 5778 O O . ASP A 1 742 ? -5.752 1.957 27.949 1.00 65.38 742 ASP A O 1
ATOM 5782 N N . VAL A 1 743 ? -4.588 0.708 29.403 1.00 63.91 743 VAL A N 1
ATOM 5783 C CA . VAL A 1 743 ? -5.553 -0.408 29.445 1.00 63.91 743 VAL A CA 1
ATOM 5784 C C . VAL A 1 743 ? -6.762 -0.081 30.333 1.00 63.91 743 VAL A C 1
ATOM 5786 O O . VAL A 1 743 ? -7.868 -0.558 30.074 1.00 63.91 743 VAL A O 1
ATOM 5789 N N . SER A 1 744 ? -6.562 0.725 31.381 1.00 59.22 744 SER A N 1
ATOM 5790 C CA . SER A 1 744 ? -7.555 1.011 32.428 1.00 59.22 744 SER A CA 1
ATOM 5791 C C . SER A 1 744 ? -8.153 2.422 32.369 1.00 59.22 744 SER A C 1
ATOM 5793 O O . SER A 1 744 ? -9.177 2.676 33.006 1.00 59.22 744 SER A O 1
ATOM 5795 N N . ALA A 1 745 ? -7.570 3.344 31.601 1.00 56.31 745 ALA A N 1
ATOM 5796 C CA . ALA A 1 745 ? -7.978 4.746 31.516 1.00 56.31 745 ALA A CA 1
ATOM 5797 C C . ALA A 1 745 ? -9.423 4.892 31.042 1.00 56.31 745 ALA A C 1
ATOM 5799 O O . ALA A 1 745 ? -10.157 5.700 31.607 1.00 56.31 745 ALA A O 1
ATOM 5800 N N . TYR A 1 746 ? -9.858 4.067 30.086 1.00 58.22 746 TYR A N 1
ATOM 5801 C CA . TYR A 1 746 ? -11.251 4.045 29.644 1.00 58.22 746 TYR A CA 1
ATOM 5802 C C . TYR A 1 746 ? -12.194 3.466 30.710 1.00 58.22 746 TYR A C 1
ATOM 5804 O O . TYR A 1 746 ? -13.266 4.016 30.961 1.00 58.22 746 TYR A O 1
ATOM 5812 N N . ASP A 1 747 ? -11.796 2.401 31.413 1.00 62.53 747 ASP A N 1
ATOM 5813 C CA . ASP A 1 747 ? -12.591 1.848 32.518 1.00 62.53 747 ASP A CA 1
ATOM 5814 C C . ASP A 1 747 ? -12.738 2.859 33.662 1.00 62.53 747 ASP A C 1
ATOM 5816 O O . ASP A 1 747 ? -13.814 2.983 34.254 1.00 62.53 747 ASP A O 1
ATOM 5820 N N . HIS A 1 748 ? -11.685 3.626 33.951 1.00 70.75 748 HIS A N 1
ATOM 5821 C CA . HIS A 1 748 ? -11.720 4.733 34.899 1.00 70.75 748 HIS A CA 1
ATOM 5822 C C . HIS A 1 748 ? -12.537 5.915 34.371 1.00 70.75 748 HIS A C 1
ATOM 5824 O O . HIS A 1 748 ? -13.356 6.449 35.117 1.00 70.75 748 HIS A O 1
ATOM 5830 N N . TYR A 1 749 ? -12.424 6.268 33.090 1.00 69.75 749 TYR A N 1
ATOM 5831 C CA . TYR A 1 749 ? -13.275 7.266 32.443 1.00 69.75 749 TYR A CA 1
ATOM 5832 C C . TYR A 1 749 ? -14.752 6.887 32.564 1.00 69.75 749 TYR A C 1
ATOM 5834 O O . TYR A 1 749 ? -15.545 7.663 33.095 1.00 69.75 749 TYR A O 1
ATOM 5842 N N . LYS A 1 750 ? -15.140 5.666 32.183 1.00 66.62 750 LYS A N 1
ATOM 5843 C CA . LYS A 1 750 ? -16.509 5.147 32.305 1.00 66.62 750 LYS A CA 1
ATOM 5844 C C . LYS A 1 750 ? -16.957 5.101 33.764 1.00 66.62 750 LYS A C 1
ATOM 5846 O O . LYS A 1 750 ? -18.053 5.558 34.094 1.00 66.62 750 LYS A O 1
ATOM 5851 N N . ARG A 1 751 ? -16.110 4.601 34.667 1.00 74.75 751 ARG A N 1
ATOM 5852 C CA . ARG A 1 751 ? -16.434 4.523 36.095 1.00 74.75 751 ARG A CA 1
ATOM 5853 C C . ARG A 1 751 ? -16.531 5.897 36.743 1.00 74.75 751 ARG A C 1
ATOM 5855 O O . ARG A 1 751 ? -17.304 5.997 37.678 1.00 74.75 751 ARG A O 1
ATOM 5862 N N . CYS A 1 752 ? -15.835 6.934 36.289 1.00 79.56 752 CYS A N 1
ATOM 5863 C CA . CYS A 1 752 ? -15.848 8.252 36.934 1.00 79.56 752 CYS A CA 1
ATOM 5864 C C . CYS A 1 752 ? -16.740 9.287 36.223 1.00 79.56 752 CYS A C 1
ATOM 5866 O O . CYS A 1 752 ? -17.136 10.271 36.843 1.00 79.56 752 CYS A O 1
ATOM 5868 N N . SER A 1 753 ? -17.109 9.057 34.957 1.00 77.31 753 SER A N 1
ATOM 5869 C CA . SER A 1 753 ? -18.032 9.905 34.178 1.00 77.31 753 SER A CA 1
ATOM 5870 C C . SER A 1 753 ? -19.491 9.752 34.603 1.00 77.31 753 SER A C 1
ATOM 5872 O O . SER A 1 753 ? -20.261 10.709 34.533 1.00 77.31 753 SER A O 1
ATOM 5874 N N . HIS A 1 754 ? -19.891 8.558 35.049 1.00 79.25 754 HIS A N 1
ATOM 5875 C CA . HIS A 1 754 ? -21.282 8.299 35.409 1.00 79.25 754 HIS A CA 1
ATOM 5876 C C . HIS A 1 754 ? -21.595 8.832 36.814 1.00 79.25 754 HIS A C 1
ATOM 5878 O O . HIS A 1 754 ? -20.853 8.537 37.758 1.00 79.25 754 HIS A O 1
ATOM 5884 N N . PRO A 1 755 ? -22.703 9.556 37.017 1.00 81.69 755 PRO A N 1
ATOM 5885 C CA . PRO A 1 755 ? -23.125 9.934 38.355 1.00 81.69 755 PRO A CA 1
ATOM 5886 C C . PRO A 1 755 ? -23.540 8.709 39.180 1.00 81.69 755 PRO A C 1
ATOM 5888 O O . PRO A 1 755 ? -24.020 7.715 38.638 1.00 81.69 755 PRO A O 1
ATOM 5891 N N . PHE A 1 756 ? -23.392 8.790 40.499 1.00 84.69 756 PHE A N 1
ATOM 5892 C CA . PHE A 1 756 ? -23.890 7.782 41.440 1.00 84.69 756 PHE A CA 1
ATOM 5893 C C . PHE A 1 756 ? -24.836 8.403 42.470 1.00 84.69 756 PHE A C 1
ATOM 5895 O O . PHE A 1 756 ? -24.977 9.623 42.549 1.00 84.69 756 PHE A O 1
ATOM 5902 N N . SER A 1 757 ? -25.517 7.557 43.242 1.00 86.75 757 SER A N 1
ATOM 5903 C CA . SER A 1 757 ? -26.449 7.993 44.286 1.00 86.75 757 SER A CA 1
ATOM 5904 C C . SER A 1 757 ? -25.998 7.484 45.652 1.00 86.75 757 SER A C 1
ATOM 5906 O O . SER A 1 757 ? -25.416 6.406 45.753 1.00 86.75 757 SER A O 1
ATOM 5908 N N . CYS A 1 758 ? -26.263 8.263 46.696 1.00 85.38 758 CYS A N 1
ATOM 5909 C CA . CYS A 1 758 ? -25.953 7.939 48.085 1.00 85.38 758 CYS A CA 1
ATOM 5910 C C . CYS A 1 758 ? -27.018 8.568 48.989 1.00 85.38 758 CYS A C 1
ATOM 5912 O O . CYS A 1 758 ? -27.196 9.786 48.969 1.00 85.38 758 CYS A O 1
ATOM 5914 N N . GLY A 1 759 ? -27.729 7.753 49.775 1.00 84.56 759 GLY A N 1
ATOM 5915 C CA . GLY A 1 759 ? -28.812 8.235 50.638 1.00 84.56 759 GLY A CA 1
ATOM 5916 C C . GLY A 1 759 ? -29.896 8.987 49.855 1.00 84.56 759 GLY A C 1
ATOM 5917 O O . GLY A 1 759 ? -30.450 8.462 48.891 1.00 84.56 759 GLY A O 1
ATOM 5918 N N . ASP A 1 760 ? -30.170 10.226 50.261 1.00 83.06 760 ASP A N 1
ATOM 5919 C CA . ASP A 1 760 ? -31.143 11.148 49.662 1.00 83.06 760 ASP A CA 1
ATOM 5920 C C . ASP A 1 760 ? -30.609 11.936 48.452 1.00 83.06 760 ASP A C 1
ATOM 5922 O O . ASP A 1 760 ? -31.352 12.706 47.841 1.00 83.06 760 ASP A O 1
ATOM 5926 N N . GLN A 1 761 ? -29.335 11.761 48.090 1.00 83.81 761 GLN A N 1
ATOM 5927 C CA . GLN A 1 761 ? -28.692 12.491 47.000 1.00 83.81 761 GLN A CA 1
ATOM 5928 C C . GLN A 1 761 ? -28.479 11.588 45.780 1.00 83.81 761 GLN A C 1
ATOM 5930 O O . GLN A 1 761 ? -27.832 10.541 45.860 1.00 83.81 761 GLN A O 1
ATOM 5935 N N . GLY A 1 762 ? -28.984 12.028 44.627 1.00 79.25 762 GLY A N 1
ATOM 5936 C CA . GLY A 1 762 ? -28.696 11.442 43.317 1.00 79.25 762 GLY A CA 1
ATOM 5937 C C . GLY A 1 762 ? -27.825 12.370 42.474 1.00 79.25 762 GLY A C 1
ATOM 5938 O O . GLY A 1 762 ? -27.818 13.582 42.684 1.00 79.25 762 GLY A O 1
ATOM 5939 N N . GLY A 1 763 ? -27.102 11.817 41.499 1.00 81.56 763 GLY A N 1
ATOM 5940 C CA . GLY A 1 763 ? -26.329 12.644 40.569 1.00 81.56 763 GLY A CA 1
ATOM 5941 C C . GLY A 1 763 ? -24.925 13.028 41.050 1.00 81.56 763 GLY A C 1
ATOM 5942 O O . GLY A 1 763 ? -24.365 13.980 40.517 1.00 81.56 763 GLY A O 1
ATOM 5943 N N . LEU A 1 764 ? -24.367 12.348 42.058 1.00 86.25 764 LEU A N 1
ATOM 5944 C CA . LEU A 1 764 ? -23.067 12.673 42.655 1.00 86.25 764 LEU A CA 1
ATOM 5945 C C . LEU A 1 764 ? -21.904 12.274 41.734 1.00 86.25 764 LEU A C 1
ATOM 5947 O O . LEU A 1 764 ? -21.941 11.237 41.077 1.00 86.25 764 LEU A O 1
ATOM 5951 N N . LEU A 1 765 ? -20.858 13.095 41.716 1.00 86.50 765 LEU A N 1
ATOM 5952 C CA . LEU A 1 765 ? -19.610 12.946 40.958 1.00 86.50 765 LEU A CA 1
ATOM 5953 C C . LEU A 1 765 ? -18.419 13.385 41.833 1.00 86.50 765 LEU A C 1
ATOM 5955 O O . LEU A 1 765 ? -18.600 13.757 43.000 1.00 86.50 765 LEU A O 1
ATOM 5959 N N . TYR A 1 766 ? -17.211 13.391 41.255 1.00 86.19 766 TYR A N 1
ATOM 5960 C CA . TYR A 1 766 ? -16.010 13.968 41.868 1.00 86.19 766 TYR A CA 1
ATOM 5961 C C . TYR A 1 766 ? -16.335 15.315 42.552 1.00 86.19 766 TYR A C 1
ATOM 5963 O O . TYR A 1 766 ? -16.990 16.161 41.940 1.00 86.19 766 TYR A O 1
ATOM 5971 N N . PRO A 1 767 ? -15.908 15.549 43.806 1.00 86.94 767 PRO A N 1
ATOM 5972 C CA . PRO A 1 767 ? -14.874 14.810 44.533 1.00 86.94 767 PRO A CA 1
ATOM 5973 C C . PRO A 1 767 ? -15.376 13.663 45.417 1.00 86.94 767 PRO A C 1
ATOM 5975 O O . PRO A 1 767 ? -14.558 13.059 46.109 1.00 86.94 767 PRO A O 1
ATOM 5978 N N . PHE A 1 768 ? -16.678 13.373 45.433 1.00 89.44 768 PHE A N 1
ATOM 5979 C CA . PHE A 1 768 ? -17.251 12.374 46.334 1.00 89.44 768 PHE A CA 1
ATOM 5980 C C . PHE A 1 768 ? -17.095 10.950 45.807 1.00 89.44 768 PHE A C 1
ATOM 5982 O O . PHE A 1 768 ? -17.205 10.713 44.604 1.00 89.44 768 PHE A O 1
ATOM 5989 N N . TRP A 1 769 ? -16.903 9.990 46.713 1.00 88.88 769 TRP A N 1
ATOM 5990 C CA . TRP A 1 769 ? -16.749 8.580 46.352 1.00 88.88 769 TRP A CA 1
ATOM 5991 C C . TRP A 1 769 ? -17.195 7.619 47.466 1.00 88.88 769 TRP A C 1
ATOM 5993 O O . TRP A 1 769 ? -17.375 8.011 48.617 1.00 88.88 769 TRP A O 1
ATOM 6003 N N . ILE A 1 770 ? -17.386 6.352 47.095 1.00 85.44 770 ILE A N 1
ATOM 6004 C CA . ILE A 1 770 ? -17.681 5.190 47.957 1.00 85.44 770 ILE A CA 1
ATOM 6005 C C . ILE A 1 770 ? -16.631 4.099 47.675 1.00 85.44 770 ILE A C 1
ATOM 6007 O O . ILE A 1 770 ? -16.007 4.195 46.619 1.00 85.44 770 ILE A O 1
ATOM 6011 N N . PRO A 1 771 ? -16.431 3.075 48.530 1.00 79.38 771 PRO A N 1
ATOM 6012 C CA . PRO A 1 771 ? -15.358 2.077 48.366 1.00 79.38 771 PRO A CA 1
ATOM 6013 C C . PRO A 1 771 ? -15.211 1.461 46.955 1.00 79.38 771 PRO A C 1
ATOM 6015 O O . PRO A 1 771 ? -14.103 1.195 46.513 1.00 79.38 771 PRO A O 1
ATOM 6018 N N . ASP A 1 772 ? -16.290 1.361 46.170 1.00 75.25 772 ASP A N 1
ATOM 6019 C CA . ASP A 1 772 ? -16.248 0.858 44.781 1.00 75.25 772 ASP A CA 1
ATOM 6020 C C . ASP A 1 772 ? -15.794 1.893 43.717 1.00 75.25 772 ASP A C 1
ATOM 6022 O O . ASP A 1 772 ? -15.678 1.580 42.529 1.00 75.25 772 ASP A O 1
ATOM 6026 N N . ARG A 1 773 ? -15.569 3.156 44.103 1.00 79.88 773 ARG A N 1
ATOM 6027 C CA . ARG A 1 773 ? -15.237 4.295 43.219 1.00 79.88 773 ARG A CA 1
ATOM 6028 C C . ARG A 1 773 ? -14.072 5.143 43.739 1.00 79.88 773 ARG A C 1
ATOM 6030 O O . ARG A 1 773 ? -14.018 6.342 43.482 1.00 79.88 773 ARG A O 1
ATOM 6037 N N . GLU A 1 774 ? -13.131 4.521 44.439 1.00 81.69 774 GLU A N 1
ATOM 6038 C CA . GLU A 1 774 ? -11.950 5.161 45.041 1.00 81.69 774 GLU A CA 1
ATOM 6039 C C . GLU A 1 774 ? -11.146 6.062 44.092 1.00 81.69 774 GLU A C 1
ATOM 6041 O O . GLU A 1 774 ? -10.736 7.155 44.476 1.00 81.69 774 GLU A O 1
ATOM 6046 N N . ALA A 1 775 ? -10.959 5.643 42.838 1.00 76.00 775 ALA A N 1
ATOM 6047 C CA . ALA A 1 775 ? -10.232 6.414 41.823 1.00 76.00 775 ALA A CA 1
ATOM 6048 C C . ALA A 1 775 ? -10.987 7.674 41.335 1.00 76.00 775 ALA A C 1
ATOM 6050 O O . ALA A 1 775 ? -10.405 8.548 40.695 1.00 76.00 775 ALA A O 1
ATOM 6051 N N . CYS A 1 776 ? -12.288 7.780 41.628 1.00 84.81 776 CYS A N 1
ATOM 6052 C CA . CYS A 1 776 ? -13.172 8.837 41.132 1.00 84.81 776 CYS A CA 1
ATOM 6053 C C . CYS A 1 776 ? -13.382 9.987 42.122 1.00 84.81 776 CYS A C 1
ATOM 6055 O O . CYS A 1 776 ? -14.183 10.882 41.852 1.00 84.81 776 CYS A O 1
ATOM 6057 N N . GLY A 1 777 ? -12.707 9.980 43.273 1.00 83.94 777 GLY A N 1
ATOM 6058 C CA . GLY A 1 777 ? -12.907 11.000 44.293 1.00 83.94 777 GLY A CA 1
ATOM 6059 C C . GLY A 1 777 ? -11.649 11.327 45.084 1.00 83.94 777 GLY A C 1
ATOM 6060 O O . GLY A 1 777 ? -10.660 10.605 45.066 1.00 83.94 777 GLY A O 1
ATOM 6061 N N . SER A 1 778 ? -11.672 12.477 45.752 1.00 83.81 778 SER A N 1
ATOM 6062 C CA . SER A 1 778 ? -10.515 12.995 46.484 1.00 83.81 778 SER A CA 1
ATOM 6063 C C . SER A 1 778 ? -10.389 12.323 47.857 1.00 83.81 778 SER A C 1
ATOM 6065 O O . SER A 1 778 ? -11.408 12.088 48.521 1.00 83.81 778 SER A O 1
ATOM 6067 N N . PRO A 1 779 ? -9.163 12.104 48.370 1.00 79.25 779 PRO A N 1
ATOM 6068 C CA . PRO A 1 779 ? -8.952 11.696 49.754 1.00 79.25 779 PRO A CA 1
ATOM 6069 C C . PRO A 1 779 ? -9.689 12.639 50.718 1.00 79.25 779 PRO A C 1
ATOM 6071 O O . PRO A 1 779 ? -9.636 13.860 50.556 1.00 79.25 779 PRO A O 1
ATOM 6074 N N . GLY A 1 780 ? -10.412 12.071 51.688 1.00 76.38 780 GLY A N 1
ATOM 6075 C CA . GLY A 1 780 ? -11.212 12.817 52.672 1.00 76.38 780 GLY A CA 1
ATOM 6076 C C . GLY A 1 780 ? -12.665 13.124 52.273 1.00 76.38 780 GLY A C 1
ATOM 6077 O O . GLY A 1 780 ? -13.414 13.622 53.106 1.00 76.38 780 GLY A O 1
ATOM 6078 N N . PHE A 1 781 ? -13.091 12.794 51.048 1.00 86.00 781 PHE A N 1
ATOM 6079 C CA . PHE A 1 781 ? -14.470 12.990 50.559 1.00 86.00 781 PHE A CA 1
ATOM 6080 C C . PHE A 1 781 ? -15.253 11.673 50.404 1.00 86.00 781 PHE A C 1
ATOM 6082 O O . PHE A 1 781 ? -16.159 11.568 49.573 1.00 86.00 781 PHE A O 1
ATOM 6089 N N . ILE A 1 782 ? -14.905 10.663 51.207 1.00 87.75 782 ILE A N 1
ATOM 6090 C CA . ILE A 1 782 ? -15.639 9.397 51.261 1.00 87.75 782 ILE A CA 1
ATOM 6091 C C . ILE A 1 782 ? -17.033 9.616 51.858 1.00 87.75 782 ILE A C 1
ATOM 6093 O O . ILE A 1 782 ? -17.182 10.272 52.893 1.00 87.75 782 ILE A O 1
ATOM 6097 N N . LEU A 1 783 ? -18.051 9.063 51.202 1.00 88.31 783 LEU A N 1
ATOM 6098 C CA . LEU A 1 783 ? -19.436 9.146 51.646 1.00 88.31 783 LEU A CA 1
ATOM 6099 C C . LEU A 1 783 ? -19.832 7.952 52.504 1.00 88.31 783 LEU A C 1
ATOM 6101 O O . LEU A 1 783 ? -19.596 6.800 52.141 1.00 88.31 783 LEU A O 1
ATOM 6105 N N . ASN A 1 784 ? -20.522 8.232 53.609 1.00 86.19 784 ASN A N 1
ATOM 6106 C CA . ASN A 1 784 ? -21.268 7.230 54.355 1.00 86.19 784 ASN A CA 1
ATOM 6107 C C . ASN A 1 784 ? -22.748 7.307 53.965 1.00 86.19 784 ASN A C 1
ATOM 6109 O O . ASN A 1 784 ? -23.413 8.296 54.257 1.00 86.19 784 ASN A O 1
ATOM 6113 N N . CYS A 1 785 ? -23.253 6.254 53.319 1.00 82.94 785 CYS A N 1
ATOM 6114 C CA . CYS A 1 785 ? -24.633 6.182 52.827 1.00 82.94 785 CYS A CA 1
ATOM 6115 C C . CYS A 1 785 ? -25.576 5.393 53.756 1.00 82.94 785 CYS A C 1
ATOM 6117 O O . CYS A 1 785 ? -26.736 5.176 53.413 1.00 82.94 785 CYS A O 1
ATOM 6119 N N . SER A 1 786 ? -25.098 4.929 54.915 1.00 77.00 786 SER A N 1
ATOM 6120 C CA . SER A 1 786 ? -25.828 3.965 55.758 1.00 77.00 786 SER A CA 1
ATOM 6121 C C . SER A 1 786 ? -26.993 4.582 56.546 1.00 77.00 786 SER A C 1
ATOM 6123 O O . SER A 1 786 ? -27.892 3.868 56.974 1.00 77.00 786 SER A O 1
ATOM 6125 N N . SER A 1 787 ? -26.984 5.901 56.762 1.00 65.44 787 SER A N 1
ATOM 6126 C CA . SER A 1 787 ? -27.930 6.632 57.623 1.00 65.44 787 SER A CA 1
ATOM 6127 C C . SER A 1 787 ? -29.127 7.241 56.874 1.00 65.44 787 SER A C 1
ATOM 6129 O O . SER A 1 787 ? -29.865 8.037 57.449 1.00 65.44 787 SER A O 1
ATOM 6131 N N . GLY A 1 788 ? -29.327 6.895 55.595 1.00 77.31 788 GLY A N 1
ATOM 6132 C CA . GLY A 1 788 ? -30.389 7.455 54.744 1.00 77.31 788 GLY A CA 1
ATOM 6133 C C . GLY A 1 788 ? -30.085 8.845 54.164 1.00 77.31 788 GLY A C 1
ATOM 6134 O O . GLY A 1 788 ? -30.823 9.312 53.302 1.00 77.31 788 GLY A O 1
ATOM 6135 N N . PHE A 1 789 ? -28.978 9.473 54.570 1.00 83.25 789 PHE A N 1
ATOM 6136 C CA . PHE A 1 789 ? -28.486 10.753 54.056 1.00 83.25 789 PHE A CA 1
ATOM 6137 C C . PHE A 1 789 ? -27.043 10.620 53.560 1.00 83.25 789 PHE A C 1
ATOM 6139 O O . PHE A 1 789 ? -26.305 9.757 54.030 1.00 83.25 789 PHE A O 1
ATOM 6146 N N . ALA A 1 790 ? -26.629 11.481 52.630 1.00 87.75 790 ALA A N 1
ATOM 6147 C CA . ALA A 1 790 ? -25.234 11.544 52.189 1.00 87.75 790 ALA A CA 1
ATOM 6148 C C . ALA A 1 790 ? -24.374 12.372 53.165 1.00 87.75 790 ALA A C 1
ATOM 6150 O O . ALA A 1 790 ? -24.469 13.604 53.198 1.00 87.75 790 ALA A O 1
ATOM 6151 N N . GLU A 1 791 ? -23.520 11.704 53.947 1.00 89.56 791 GLU A N 1
ATOM 6152 C CA . GLU A 1 791 ? -22.633 12.346 54.929 1.00 89.56 791 GLU A CA 1
ATOM 6153 C C . GLU A 1 791 ? -21.146 12.149 54.602 1.00 89.56 791 GLU A C 1
ATOM 6155 O O . GLU A 1 791 ? -20.719 11.058 54.224 1.00 89.56 791 GLU A O 1
ATOM 6160 N N . ILE A 1 792 ? -20.345 13.194 54.822 1.00 88.31 792 ILE A N 1
ATOM 6161 C CA . ILE A 1 792 ? -18.875 13.160 54.783 1.00 88.31 792 ILE A CA 1
ATOM 6162 C C . ILE A 1 792 ? -18.306 13.521 56.156 1.00 88.31 792 ILE A C 1
ATOM 6164 O O . ILE A 1 792 ? -18.923 14.263 56.920 1.00 88.31 792 ILE A O 1
ATOM 6168 N N . THR A 1 793 ? -17.107 13.033 56.469 1.00 85.19 793 THR A N 1
ATOM 6169 C CA . THR A 1 793 ? -16.375 13.429 57.683 1.00 85.19 793 THR A CA 1
ATOM 6170 C C . THR A 1 793 ? -15.056 14.081 57.294 1.00 85.19 793 THR A C 1
ATOM 6172 O O . THR A 1 793 ? -14.200 13.436 56.699 1.00 85.19 793 THR A O 1
ATOM 6175 N N . VAL A 1 794 ? -14.883 15.353 57.653 1.00 76.31 794 VAL A N 1
ATOM 6176 C CA . VAL A 1 794 ? -13.676 16.144 57.374 1.00 76.31 794 VAL A CA 1
ATOM 6177 C C . VAL A 1 794 ? -13.143 16.683 58.698 1.00 76.31 794 VAL A C 1
ATOM 6179 O O . VAL A 1 794 ? -13.889 17.306 59.448 1.00 76.31 794 VAL A O 1
ATOM 6182 N N . SER A 1 795 ? -11.866 16.438 59.013 1.00 73.19 795 SER A N 1
ATOM 6183 C CA . SER A 1 795 ? -11.231 16.896 60.267 1.00 73.19 795 SER A CA 1
ATOM 6184 C C . SER A 1 795 ? -12.011 16.493 61.533 1.00 73.19 795 SER A C 1
ATOM 6186 O O . SER A 1 795 ? -12.160 17.289 62.457 1.00 73.19 795 SER A O 1
ATOM 6188 N N . SER A 1 796 ? -12.560 15.272 61.555 1.00 78.06 796 SER A N 1
ATOM 6189 C CA . SER A 1 796 ? -13.421 14.745 62.633 1.00 78.06 796 SER A CA 1
ATOM 6190 C C . SER A 1 796 ? -14.784 15.442 62.801 1.00 78.06 796 SER A C 1
ATOM 6192 O O . SER A 1 796 ? -15.507 15.138 63.748 1.00 78.06 796 SER A O 1
ATOM 6194 N N . VAL A 1 797 ? -15.173 16.329 61.878 1.00 82.94 797 VAL A N 1
ATOM 6195 C CA . VAL A 1 797 ? -16.492 16.980 61.827 1.00 82.94 797 VAL A CA 1
ATOM 6196 C C . VAL A 1 797 ? -17.326 16.369 60.702 1.00 82.94 797 VAL A C 1
ATOM 6198 O O . VAL A 1 797 ? -16.842 16.179 59.586 1.00 82.94 797 VAL A O 1
ATOM 6201 N N . LYS A 1 798 ? -18.593 16.058 60.990 1.00 86.81 798 LYS A N 1
ATOM 6202 C CA . LYS A 1 798 ? -19.536 15.534 59.995 1.00 86.81 798 LYS A CA 1
ATOM 6203 C C . LYS A 1 798 ? -20.196 16.670 59.221 1.00 86.81 798 LYS A C 1
ATOM 6205 O O . LYS A 1 798 ? -20.587 17.674 59.809 1.00 86.81 798 LYS A O 1
ATOM 6210 N N . PHE A 1 799 ? -20.377 16.479 57.921 1.00 87.62 799 PHE A N 1
ATOM 6211 C CA . PHE A 1 799 ? -21.138 17.372 57.054 1.00 87.62 799 PHE A CA 1
ATOM 6212 C C . PHE A 1 799 ? -22.131 16.555 56.237 1.00 87.62 799 PHE A C 1
ATOM 6214 O O . PHE A 1 799 ? -21.792 15.494 55.715 1.00 87.62 799 PHE A O 1
ATOM 6221 N N . ARG A 1 800 ? -23.349 17.071 56.103 1.00 88.81 800 ARG A N 1
ATOM 6222 C CA . ARG A 1 800 ? -24.394 16.508 55.253 1.00 88.81 800 ARG A CA 1
ATOM 6223 C C . ARG A 1 800 ? -24.434 17.254 53.924 1.00 88.81 800 ARG A C 1
ATOM 6225 O O . ARG A 1 800 ? -24.408 18.487 53.906 1.00 88.81 800 ARG A O 1
ATOM 6232 N N . ILE A 1 801 ? -24.536 16.513 52.823 1.00 89.62 801 ILE A N 1
ATOM 6233 C CA . ILE A 1 801 ? -24.775 17.084 51.496 1.00 89.62 801 ILE A CA 1
ATOM 6234 C C . ILE A 1 801 ? -26.259 17.429 51.379 1.00 89.62 801 ILE A C 1
ATOM 6236 O O . ILE A 1 801 ? -27.114 16.556 51.498 1.00 89.62 801 ILE A O 1
ATOM 6240 N N . LEU A 1 802 ? -26.562 18.706 51.144 1.00 87.50 802 LEU A N 1
ATOM 6241 C CA . LEU A 1 802 ? -27.932 19.166 50.910 1.00 87.50 802 LEU A CA 1
ATOM 6242 C C . LEU A 1 802 ? -28.290 19.142 49.423 1.00 87.50 802 LEU A C 1
ATOM 6244 O O . LEU A 1 802 ? -29.417 18.804 49.061 1.00 87.50 802 LEU A O 1
ATOM 6248 N N . LYS A 1 803 ? -27.344 19.542 48.564 1.00 86.94 803 LYS A N 1
ATOM 6249 C CA . LYS A 1 803 ? -27.518 19.575 47.107 1.00 86.94 803 LYS A CA 1
ATOM 6250 C C . LYS A 1 803 ? -26.167 19.615 46.401 1.00 86.94 803 LYS A C 1
ATOM 6252 O O . LYS A 1 803 ? -25.314 20.409 46.781 1.00 86.94 803 LYS A O 1
ATOM 6257 N N . ALA A 1 804 ? -26.002 18.857 45.322 1.00 86.00 804 ALA A N 1
ATOM 6258 C CA . ALA A 1 804 ? -24.860 18.980 44.417 1.00 86.00 804 ALA A CA 1
ATOM 6259 C C . ALA A 1 804 ? -25.348 19.334 43.004 1.00 86.00 804 ALA A C 1
ATOM 6261 O O . ALA A 1 804 ? -26.168 18.618 42.435 1.00 86.00 804 ALA A O 1
ATOM 6262 N N . ASN A 1 805 ? -24.881 20.453 42.439 1.00 81.94 805 ASN A N 1
ATOM 6263 C CA . ASN A 1 805 ? -25.190 20.850 41.066 1.00 81.94 805 ASN A CA 1
ATOM 6264 C C . ASN A 1 805 ? -23.900 21.062 40.268 1.00 81.94 805 ASN A C 1
ATOM 6266 O O . ASN A 1 805 ? -23.227 22.084 40.394 1.00 81.94 805 ASN A O 1
ATOM 6270 N N . TYR A 1 806 ? -23.594 20.104 39.398 1.00 81.06 806 TYR A N 1
ATOM 6271 C CA . TYR A 1 806 ? -22.386 20.106 38.575 1.00 81.06 806 TYR A CA 1
ATOM 6272 C C . TYR A 1 806 ? -22.483 21.031 37.351 1.00 81.06 806 TYR A C 1
ATOM 6274 O O . TYR A 1 806 ? -21.456 21.469 36.841 1.00 81.06 806 TYR A O 1
ATOM 6282 N N . THR A 1 807 ? -23.694 21.411 36.921 1.00 76.50 807 THR A N 1
ATOM 6283 C CA . THR A 1 807 ? -23.901 22.394 35.844 1.00 76.50 807 THR A CA 1
ATOM 6284 C C . THR A 1 807 ? -23.598 23.812 36.321 1.00 76.50 807 THR A C 1
ATOM 6286 O O . THR A 1 807 ? -22.905 24.558 35.634 1.00 76.50 807 THR A O 1
ATOM 6289 N N . SER A 1 808 ? -24.081 24.182 37.514 1.00 77.00 808 SER A N 1
ATOM 6290 C CA . SER A 1 808 ? -23.743 25.468 38.145 1.00 77.00 808 SER A CA 1
ATOM 6291 C C . SER A 1 808 ? -22.425 25.427 38.918 1.00 77.00 808 SER A C 1
ATOM 6293 O O . SER A 1 808 ? -21.959 26.472 39.352 1.00 77.00 808 SER A O 1
ATOM 6295 N N . ARG A 1 809 ? -21.830 24.235 39.075 1.00 81.50 809 ARG A N 1
ATOM 6296 C CA . ARG A 1 809 ? -20.581 23.957 39.807 1.00 81.50 809 ARG A CA 1
ATOM 6297 C C . ARG A 1 809 ? -20.638 24.298 41.298 1.00 81.50 809 ARG A C 1
ATOM 6299 O O . ARG A 1 809 ? -19.599 24.532 41.905 1.00 81.50 809 ARG A O 1
ATOM 6306 N N . ILE A 1 810 ? -21.842 24.288 41.870 1.00 83.50 810 ILE A N 1
ATOM 6307 C CA . ILE A 1 810 ? -22.112 24.655 43.263 1.00 83.50 810 ILE A CA 1
ATOM 6308 C C . ILE A 1 810 ? -22.592 23.423 44.028 1.00 83.50 810 ILE A C 1
ATOM 6310 O O . ILE A 1 810 ? -23.524 22.729 43.611 1.00 83.50 810 ILE A O 1
ATOM 6314 N N . ILE A 1 811 ? -21.976 23.181 45.179 1.00 87.69 811 ILE A N 1
ATOM 6315 C CA . ILE A 1 811 ? -22.303 22.104 46.110 1.00 87.69 811 ILE A CA 1
ATOM 6316 C C . ILE A 1 811 ? -22.640 22.723 47.464 1.00 87.69 811 ILE A C 1
ATOM 6318 O O . ILE A 1 811 ? -21.880 23.527 47.989 1.00 87.69 811 ILE A O 1
ATOM 6322 N N . ARG A 1 812 ? -23.783 22.347 48.039 1.00 88.81 812 ARG A N 1
ATOM 6323 C CA . ARG A 1 812 ? -24.264 22.839 49.332 1.00 88.81 812 ARG A CA 1
ATOM 6324 C C . ARG A 1 812 ? -24.073 21.800 50.421 1.00 88.81 812 ARG A C 1
ATOM 6326 O O . ARG A 1 812 ? -24.620 20.698 50.324 1.00 88.81 812 ARG A O 1
ATOM 6333 N N . LEU A 1 813 ? -23.349 22.183 51.469 1.00 89.25 813 LEU A N 1
ATOM 6334 C CA . LEU A 1 813 ? -23.125 21.370 52.663 1.00 89.25 813 LEU A CA 1
ATOM 6335 C C . LEU A 1 813 ? -23.709 22.052 53.902 1.00 89.25 813 LEU A C 1
ATOM 6337 O O . LEU A 1 813 ? -23.744 23.277 53.985 1.00 89.25 813 LEU A O 1
ATOM 6341 N N . ALA A 1 814 ? -24.115 21.258 54.889 1.00 87.94 814 ALA A N 1
ATOM 6342 C CA . ALA A 1 814 ? -24.507 21.750 56.207 1.00 87.94 814 ALA A CA 1
ATOM 6343 C C . ALA A 1 814 ? -23.960 20.856 57.322 1.00 87.94 814 ALA A C 1
ATOM 6345 O O . ALA A 1 814 ? -23.752 19.655 57.138 1.00 87.94 814 ALA A O 1
ATOM 6346 N N . ARG A 1 815 ? -23.732 21.447 58.495 1.00 86.62 815 ARG A N 1
ATOM 6347 C CA . ARG A 1 815 ? -23.325 20.723 59.702 1.00 86.62 815 ARG A CA 1
ATOM 6348 C C . ARG A 1 815 ? -24.556 20.132 60.395 1.00 86.62 815 ARG A C 1
ATOM 6350 O O . ARG A 1 815 ? -25.354 20.906 60.921 1.00 86.62 815 ARG A O 1
ATOM 6357 N N . PRO A 1 816 ? -24.740 18.800 60.414 1.00 83.69 816 PRO A N 1
ATOM 6358 C CA . PRO A 1 816 ? -25.958 18.180 60.929 1.00 83.69 816 PRO A CA 1
ATOM 6359 C C . PRO A 1 816 ? -26.175 18.442 62.425 1.00 83.69 816 PRO A C 1
ATOM 6361 O O . PRO A 1 816 ? -27.316 18.550 62.862 1.00 83.69 816 PRO A O 1
ATOM 6364 N N . ASP A 1 817 ? -25.101 18.626 63.196 1.00 82.62 817 ASP A N 1
ATOM 6365 C CA . ASP A 1 817 ? -25.148 18.970 64.619 1.00 82.62 817 ASP A CA 1
ATOM 6366 C C . ASP A 1 817 ? -25.709 20.375 64.904 1.00 82.62 817 ASP A C 1
ATOM 6368 O O . ASP A 1 817 ? -26.139 20.629 66.027 1.00 82.62 817 ASP A O 1
ATOM 6372 N N . TYR A 1 818 ? -25.778 21.242 63.885 1.00 80.31 818 TYR A N 1
ATOM 6373 C CA . TYR A 1 818 ? -26.264 22.625 63.972 1.00 80.31 818 TYR A CA 1
ATOM 6374 C C . TYR A 1 818 ? -27.559 22.906 63.186 1.00 80.31 818 TYR A C 1
ATOM 6376 O O . TYR A 1 818 ? -28.074 24.022 63.241 1.00 80.31 818 TYR A O 1
ATOM 6384 N N . ILE A 1 819 ? -28.124 21.915 62.482 1.00 75.50 819 ILE A N 1
ATOM 6385 C CA . ILE A 1 819 ? -29.371 22.073 61.701 1.00 75.50 819 ILE A CA 1
ATOM 6386 C C . ILE A 1 819 ? -30.578 22.333 62.620 1.00 75.50 819 ILE A C 1
ATOM 6388 O O . ILE A 1 819 ? -31.444 23.149 62.298 1.00 75.50 819 ILE A O 1
ATOM 6392 N N . ASP A 1 820 ? -30.625 21.673 63.783 1.00 72.62 820 ASP A N 1
ATOM 6393 C CA . ASP A 1 820 ? -31.750 21.775 64.725 1.00 72.62 820 ASP A CA 1
ATOM 6394 C C . ASP A 1 820 ? -31.371 22.106 66.171 1.00 72.62 820 ASP A C 1
ATOM 6396 O O . ASP A 1 820 ? -32.263 22.285 67.005 1.00 72.62 820 ASP A O 1
ATOM 6400 N N . ASN A 1 821 ? -30.077 22.264 66.460 1.00 77.00 821 ASN A N 1
ATOM 6401 C CA . ASN A 1 821 ? -29.566 22.579 67.788 1.00 77.00 821 ASN A CA 1
ATOM 6402 C C . ASN A 1 821 ? -28.464 23.650 67.722 1.00 77.00 821 ASN A C 1
ATOM 6404 O O . ASN A 1 821 ? -27.399 23.410 67.166 1.00 77.00 821 ASN A O 1
ATOM 6408 N N . LEU A 1 822 ? -28.693 24.821 68.325 1.00 76.38 822 LEU A N 1
ATOM 6409 C CA . LEU A 1 822 ? -27.675 25.879 68.417 1.00 76.38 822 LEU A CA 1
ATOM 6410 C C . LEU A 1 822 ? -26.613 25.593 69.495 1.00 76.38 822 LEU A C 1
ATOM 6412 O O . LEU A 1 822 ? -25.575 26.246 69.506 1.00 76.38 822 LEU A O 1
ATOM 6416 N N . CYS A 1 823 ? -26.861 24.625 70.385 1.00 76.31 823 CYS A N 1
ATOM 6417 C CA . CYS A 1 823 ? -26.038 24.333 71.559 1.00 76.31 823 CYS A CA 1
ATOM 6418 C C . CYS A 1 823 ? -25.756 22.819 71.666 1.00 76.31 823 CYS A C 1
ATOM 6420 O O . CYS A 1 823 ? -26.350 22.123 72.497 1.00 76.31 823 CYS A O 1
ATOM 6422 N N . PRO A 1 824 ? -24.902 22.249 70.796 1.00 77.12 824 PRO A N 1
ATOM 6423 C CA . PRO A 1 824 ? -24.508 20.846 70.901 1.00 77.12 824 PRO A CA 1
ATOM 6424 C C . PRO A 1 824 ? -23.664 20.600 72.160 1.00 77.12 824 PRO A C 1
ATOM 6426 O O . PRO A 1 824 ? -22.839 21.427 72.537 1.00 77.12 824 PRO A O 1
ATOM 6429 N N . SER A 1 825 ? -23.827 19.434 72.797 1.00 69.38 825 SER A N 1
ATOM 6430 C CA . SER A 1 825 ? -23.184 19.114 74.086 1.00 69.38 825 SER A CA 1
ATOM 6431 C C . SER A 1 825 ? -21.647 19.088 74.033 1.00 69.38 825 SER A C 1
ATOM 6433 O O . SER A 1 825 ? -20.989 19.333 75.042 1.00 69.38 825 SER A O 1
ATOM 6435 N N . ASN A 1 826 ? -21.056 18.810 72.864 1.00 73.44 826 ASN A N 1
ATOM 6436 C CA . ASN A 1 826 ? -19.611 18.887 72.649 1.00 73.44 826 ASN A CA 1
ATOM 6437 C C . ASN A 1 826 ? -19.288 19.507 71.275 1.00 73.44 826 ASN A C 1
ATOM 6439 O O . ASN A 1 826 ? -19.132 18.776 70.294 1.00 73.44 826 ASN A O 1
ATOM 6443 N N . PRO A 1 827 ? -19.226 20.845 71.175 1.00 71.19 827 PRO A N 1
ATOM 6444 C CA . PRO A 1 827 ? -18.978 21.521 69.912 1.00 71.19 827 PRO A CA 1
ATOM 6445 C C . PRO A 1 827 ? -17.541 21.270 69.430 1.00 71.19 827 PRO A C 1
ATOM 6447 O O . PRO A 1 827 ? -16.579 21.679 70.079 1.00 71.19 827 PRO A O 1
ATOM 6450 N N . LEU A 1 828 ? -17.393 20.605 68.281 1.00 76.06 828 LEU A N 1
ATOM 6451 C CA . LEU A 1 828 ? -16.098 20.407 67.625 1.00 76.06 828 LEU A CA 1
ATOM 6452 C C . LEU A 1 828 ? -15.807 21.568 66.671 1.00 76.06 828 LEU A C 1
ATOM 6454 O O . LEU A 1 828 ? -16.594 21.839 65.754 1.00 76.06 828 LEU A O 1
ATOM 6458 N N . ASN A 1 829 ? -14.663 22.224 66.871 1.00 71.69 829 ASN A N 1
ATOM 6459 C CA . ASN A 1 829 ? -14.114 23.201 65.940 1.00 71.69 829 ASN A CA 1
ATOM 6460 C C . ASN A 1 829 ? -13.163 22.475 64.977 1.00 71.69 829 ASN A C 1
ATOM 6462 O O . ASN A 1 829 ? -12.243 21.786 65.414 1.00 71.69 829 ASN A O 1
ATOM 6466 N N . GLY A 1 830 ? -13.405 22.586 63.674 1.00 67.81 830 GLY A N 1
ATOM 6467 C CA . GLY A 1 830 ? -12.635 21.872 62.661 1.00 67.81 830 GLY A CA 1
ATOM 6468 C C . GLY A 1 830 ? -12.613 22.663 61.358 1.00 67.81 830 GLY A C 1
ATOM 6469 O O . GLY A 1 830 ? -13.684 22.913 60.801 1.00 67.81 830 GLY A O 1
ATOM 6470 N N . PRO A 1 831 ? -11.436 23.079 60.854 1.00 66.44 831 PRO A N 1
ATOM 6471 C CA . PRO A 1 831 ? -11.355 23.778 59.582 1.00 66.44 831 PRO A CA 1
ATOM 6472 C C . PRO A 1 831 ? -11.717 22.826 58.436 1.00 66.44 831 PRO A C 1
ATOM 6474 O O . PRO A 1 831 ? -11.257 21.680 58.382 1.00 66.44 831 PRO A O 1
ATOM 6477 N N . PHE A 1 832 ? -12.533 23.312 57.502 1.00 69.56 832 PHE A N 1
ATOM 6478 C CA . PHE A 1 832 ? -12.832 22.604 56.260 1.00 69.56 832 PHE A CA 1
ATOM 6479 C C . PHE A 1 832 ? -11.673 22.808 55.272 1.00 69.56 832 PHE A C 1
ATOM 6481 O O . PHE A 1 832 ? -11.434 23.926 54.810 1.00 69.56 832 PHE A O 1
ATOM 6488 N N . TYR A 1 833 ? -10.923 21.745 54.967 1.00 63.72 833 TYR A N 1
ATOM 6489 C CA . TYR A 1 833 ? -9.781 21.819 54.051 1.00 63.72 833 TYR A CA 1
ATOM 6490 C C . TYR A 1 833 ? -10.231 21.886 52.584 1.00 63.72 833 TYR A C 1
ATOM 6492 O O . TYR A 1 833 ? -10.968 21.033 52.095 1.00 63.72 833 TYR A O 1
ATOM 6500 N N . GLN A 1 834 ? -9.727 22.882 51.852 1.00 62.88 834 GLN A N 1
ATOM 6501 C CA . GLN A 1 834 ? -10.087 23.168 50.456 1.00 62.88 834 GLN A CA 1
ATOM 6502 C C . GLN A 1 834 ? -9.250 22.361 49.441 1.00 62.88 834 GLN A C 1
ATOM 6504 O O . GLN A 1 834 ? -8.680 22.904 48.489 1.00 62.88 834 GLN A O 1
ATOM 6509 N N . THR A 1 835 ? -9.094 21.050 49.646 1.00 65.06 835 THR A N 1
ATOM 6510 C CA . THR A 1 835 ? -8.270 20.206 48.757 1.00 65.06 835 THR A CA 1
ATOM 6511 C C . THR A 1 835 ? -8.940 19.954 47.406 1.00 65.06 835 THR A C 1
ATOM 6513 O O . THR A 1 835 ? -8.257 20.063 46.388 1.00 65.06 835 THR A O 1
ATOM 6516 N N . ALA A 1 836 ? -10.261 19.745 47.368 1.00 68.56 836 ALA A N 1
ATOM 6517 C CA . ALA A 1 836 ? -11.018 19.514 46.128 1.00 68.56 836 ALA A CA 1
ATOM 6518 C C . ALA A 1 836 ? -12.188 20.492 45.880 1.00 68.56 836 ALA A C 1
ATOM 6520 O O . ALA A 1 836 ? -12.584 20.680 44.730 1.00 68.56 836 ALA A O 1
ATOM 6521 N N . LEU A 1 837 ? -12.695 21.150 46.930 1.00 81.38 837 LEU A N 1
ATOM 6522 C CA . LEU A 1 837 ? -13.752 22.169 46.873 1.00 81.38 837 LEU A CA 1
ATOM 6523 C C . LEU A 1 837 ? -13.241 23.493 47.452 1.00 81.38 837 LEU A C 1
ATOM 6525 O O . LEU A 1 837 ? -12.480 23.480 48.418 1.00 81.38 837 LEU A O 1
ATOM 6529 N N . GLN A 1 838 ? -13.646 24.621 46.874 1.00 81.31 838 GLN A N 1
ATOM 6530 C CA . GLN A 1 838 ? -13.346 25.971 47.367 1.00 81.31 838 GLN A CA 1
ATOM 6531 C C . GLN A 1 838 ? -14.624 26.619 47.913 1.00 81.31 838 GLN A C 1
ATOM 6533 O O . GLN A 1 838 ? -15.714 26.258 47.488 1.00 81.31 838 GLN A O 1
ATOM 6538 N N . LEU A 1 839 ? -14.516 27.549 48.866 1.00 80.00 839 LEU A N 1
ATOM 6539 C CA . LEU A 1 839 ? -15.684 28.310 49.332 1.00 80.00 839 LEU A CA 1
ATOM 6540 C C . LEU A 1 839 ? -16.203 29.195 48.192 1.00 80.00 839 LEU A C 1
ATOM 6542 O O . LEU A 1 839 ? -15.401 29.869 47.546 1.00 80.00 839 LEU A O 1
ATOM 6546 N N . ALA A 1 840 ? -17.516 29.180 47.948 1.00 79.19 840 ALA A N 1
ATOM 6547 C CA . ALA A 1 840 ? -18.128 30.053 46.951 1.00 79.19 840 ALA A CA 1
ATOM 6548 C C . ALA A 1 840 ? -17.970 31.527 47.354 1.00 79.19 840 ALA A C 1
ATOM 6550 O O . ALA A 1 840 ? -17.884 31.852 48.542 1.00 79.19 840 ALA A O 1
ATOM 6551 N N . GLY A 1 841 ? -17.941 32.430 46.370 1.00 71.75 841 GLY A N 1
ATOM 6552 C CA . GLY A 1 841 ? -17.672 33.856 46.607 1.00 71.75 841 GLY A CA 1
ATOM 6553 C C . GLY A 1 841 ? -18.677 34.568 47.527 1.00 71.75 841 GLY A C 1
ATOM 6554 O O . GLY A 1 841 ? -18.372 35.635 48.054 1.00 71.75 841 GLY A O 1
ATOM 6555 N N . ASP A 1 842 ? -19.858 33.988 47.736 1.00 73.19 842 ASP A N 1
ATOM 6556 C CA . ASP A 1 842 ? -20.915 34.487 48.617 1.00 73.19 842 ASP A CA 1
ATOM 6557 C C . ASP A 1 842 ? -20.924 33.821 50.008 1.00 73.19 842 ASP A C 1
ATOM 6559 O O . ASP A 1 842 ? -21.808 34.100 50.818 1.00 73.19 842 ASP A O 1
ATOM 6563 N N . THR A 1 843 ? -19.960 32.950 50.318 1.00 76.94 843 THR A N 1
ATOM 6564 C CA . THR A 1 843 ? -19.887 32.233 51.597 1.00 76.94 843 THR A CA 1
ATOM 6565 C C . THR A 1 843 ? -19.058 33.008 52.624 1.00 76.94 843 THR A C 1
ATOM 6567 O O . THR A 1 843 ? -17.915 33.380 52.370 1.00 76.94 843 THR A O 1
ATOM 6570 N N . ASN A 1 844 ? -19.620 33.226 53.816 1.00 74.44 844 ASN A N 1
ATOM 6571 C CA . ASN A 1 844 ? -18.975 33.948 54.918 1.00 74.44 844 ASN A CA 1
ATOM 6572 C C . ASN A 1 844 ? -18.652 33.007 56.086 1.00 74.44 844 ASN A C 1
ATOM 6574 O O . ASN A 1 844 ? -19.270 31.953 56.234 1.00 74.44 844 ASN A O 1
ATOM 6578 N N . LEU A 1 845 ? -17.698 33.392 56.939 1.00 76.06 845 LEU A N 1
ATOM 6579 C CA . LEU A 1 845 ? -17.349 32.623 58.133 1.00 76.06 845 LEU A CA 1
ATOM 6580 C C . LEU A 1 845 ? -18.142 33.128 59.342 1.00 76.06 845 LEU A C 1
ATOM 6582 O O . LEU A 1 845 ? -17.975 34.270 59.779 1.00 76.06 845 LEU A O 1
ATOM 6586 N N . LEU A 1 846 ? -18.973 32.251 59.897 1.00 78.62 846 LEU A N 1
ATOM 6587 C CA . LEU A 1 846 ? -19.710 32.481 61.127 1.00 78.62 846 LEU A CA 1
ATOM 6588 C C . LEU A 1 846 ? -18.983 31.850 62.312 1.00 78.62 846 LEU A C 1
ATOM 6590 O O . LEU A 1 846 ? -18.675 30.661 62.294 1.00 78.62 846 LEU A O 1
ATOM 6594 N N . THR A 1 847 ? -18.743 32.632 63.360 1.00 79.38 847 THR A N 1
ATOM 6595 C CA . THR A 1 847 ? -18.150 32.163 64.616 1.00 79.38 847 THR A CA 1
ATOM 6596 C C . THR A 1 847 ? -19.183 32.211 65.735 1.00 79.38 847 THR A C 1
ATOM 6598 O O . THR A 1 847 ? -19.698 33.276 66.063 1.00 79.38 847 THR A O 1
ATOM 6601 N N . MET A 1 848 ? -19.472 31.056 66.329 1.00 77.56 848 MET A N 1
ATOM 6602 C CA . MET A 1 848 ? -20.291 30.922 67.534 1.00 77.56 848 MET A CA 1
ATOM 6603 C C . MET A 1 848 ? -19.375 30.915 68.758 1.00 77.56 848 MET A C 1
ATOM 6605 O O . MET A 1 848 ? -18.420 30.138 68.802 1.00 77.56 848 MET A O 1
ATOM 6609 N N . LEU A 1 849 ? -19.670 31.763 69.734 1.00 78.31 849 LEU A N 1
ATOM 6610 C CA . LEU A 1 849 ? -18.933 31.932 70.980 1.00 78.31 849 LEU A CA 1
ATOM 6611 C C . LEU A 1 849 ? -19.842 31.546 72.150 1.00 78.31 849 LEU A C 1
ATOM 6613 O O . LEU A 1 849 ? -20.950 32.073 72.264 1.00 78.31 849 LEU A O 1
ATOM 6617 N N . TYR A 1 850 ? -19.375 30.632 73.000 1.00 79.56 850 TYR A N 1
ATOM 6618 C CA . TYR A 1 850 ? -20.155 30.087 74.115 1.00 79.56 850 TYR A CA 1
ATOM 6619 C C . TYR A 1 850 ? -19.576 30.493 75.473 1.00 79.56 850 TYR A C 1
ATOM 6621 O O . TYR A 1 850 ? -18.353 30.572 75.639 1.00 79.56 850 TYR A O 1
ATOM 6629 N N . ASP A 1 851 ? -20.468 30.685 76.446 1.00 77.81 851 ASP A N 1
ATOM 6630 C CA . ASP A 1 851 ? -20.186 31.072 77.833 1.00 77.81 851 ASP A CA 1
ATOM 6631 C C . ASP A 1 851 ? -19.187 32.238 77.941 1.00 77.81 851 ASP A C 1
ATOM 6633 O O . ASP A 1 851 ? -18.105 32.113 78.522 1.00 77.81 851 ASP A O 1
ATOM 6637 N N . CYS A 1 852 ? -19.527 33.371 77.336 1.00 73.75 852 CYS A N 1
ATOM 6638 C CA . CYS A 1 852 ? -18.717 34.579 77.383 1.00 73.75 852 CYS A CA 1
ATOM 6639 C C . CYS A 1 852 ? -19.092 35.451 78.588 1.00 73.75 852 CYS A C 1
ATOM 6641 O O . CYS A 1 852 ? -20.265 35.539 78.960 1.00 73.75 852 CYS A O 1
ATOM 6643 N N . GLN A 1 853 ? -18.109 36.148 79.167 1.00 72.69 853 GLN A N 1
ATOM 6644 C CA . GLN A 1 853 ? -18.381 37.250 80.105 1.00 72.69 853 GLN A CA 1
ATOM 6645 C C . GLN A 1 853 ? -19.129 38.391 79.391 1.00 72.69 853 GLN A C 1
ATOM 6647 O O . GLN A 1 853 ? -19.084 38.472 78.167 1.00 72.69 853 GLN A O 1
ATOM 6652 N N . ASP A 1 854 ? -19.828 39.266 80.119 1.00 66.06 854 ASP A N 1
ATOM 6653 C CA . ASP A 1 854 ? -20.616 40.352 79.517 1.00 66.06 854 ASP A CA 1
ATOM 6654 C C . ASP A 1 854 ? -19.747 41.264 78.619 1.00 66.06 854 ASP A C 1
ATOM 6656 O O . ASP A 1 854 ? -18.833 41.953 79.081 1.00 66.06 854 ASP A O 1
ATOM 6660 N N . LEU A 1 855 ? -20.017 41.231 77.308 1.00 63.03 855 LEU A N 1
ATOM 6661 C CA . LEU A 1 855 ? -19.252 41.923 76.265 1.00 63.03 855 LEU A CA 1
ATOM 6662 C C . LEU A 1 855 ? -19.870 43.278 75.893 1.00 63.03 855 LEU A C 1
ATOM 6664 O O . LEU A 1 855 ? -19.354 43.962 75.007 1.00 63.03 855 LEU A O 1
ATOM 6668 N N . SER A 1 856 ? -20.941 43.698 76.574 1.00 58.72 856 SER A N 1
ATOM 6669 C CA . SER A 1 856 ? -21.662 44.950 76.304 1.00 58.72 856 SER A CA 1
ATOM 6670 C C . SER A 1 856 ? -20.777 46.207 76.369 1.00 58.72 856 SER A C 1
ATOM 6672 O O . SER A 1 856 ? -21.062 47.195 75.696 1.00 58.72 856 SER A O 1
ATOM 6674 N N . SER A 1 857 ? -19.647 46.162 77.086 1.00 55.06 857 SER A N 1
ATOM 6675 C CA . SER A 1 857 ? -18.668 47.259 77.178 1.00 55.06 857 SER A CA 1
ATOM 6676 C C . SER A 1 857 ? -17.691 47.378 75.993 1.00 55.06 857 SER A C 1
ATOM 6678 O O . SER A 1 857 ? -17.015 48.398 75.869 1.00 55.06 857 SER A O 1
ATOM 6680 N N . LEU A 1 858 ? -17.604 46.376 75.110 1.00 55.44 858 LEU A N 1
ATOM 6681 C CA . LEU A 1 858 ? -16.671 46.352 73.968 1.00 55.44 858 LEU A CA 1
ATOM 6682 C C . LEU A 1 858 ? -17.317 46.797 72.639 1.00 55.44 858 LEU A C 1
ATOM 6684 O O . LEU A 1 858 ? -16.621 46.944 71.635 1.00 55.44 858 LEU A O 1
ATOM 6688 N N . ILE A 1 859 ? -18.631 47.049 72.621 1.00 56.84 859 ILE A N 1
ATOM 6689 C CA . ILE A 1 859 ? -19.428 47.327 71.414 1.00 56.84 859 ILE A CA 1
ATOM 6690 C C . ILE A 1 859 ? -19.840 48.812 71.402 1.00 56.84 859 ILE A C 1
ATOM 6692 O O . ILE A 1 859 ? -20.962 49.164 71.750 1.00 56.84 859 ILE A O 1
ATOM 6696 N N . TYR A 1 860 ? -18.922 49.713 71.032 1.00 48.81 860 TYR A N 1
ATOM 6697 C CA . TYR A 1 860 ? -19.136 51.175 71.105 1.00 48.81 860 TYR A CA 1
ATOM 6698 C C . TYR A 1 860 ? -19.556 51.862 69.787 1.00 48.81 860 TYR A C 1
ATOM 6700 O O . TYR A 1 860 ? -19.532 53.090 69.706 1.00 48.81 860 TYR A O 1
ATOM 6708 N N . SER A 1 861 ? -19.979 51.129 68.748 1.00 53.94 861 SER A N 1
ATOM 6709 C CA . SER A 1 861 ? -20.494 51.747 67.512 1.00 53.94 861 SER A CA 1
ATOM 6710 C C . SER A 1 861 ? -21.799 51.118 67.018 1.00 53.94 861 SER A C 1
ATOM 6712 O O . SER A 1 861 ? -22.006 49.907 67.087 1.00 53.94 861 SER A O 1
ATOM 6714 N N . SER A 1 862 ? -22.685 51.956 66.470 1.00 51.00 862 SER A N 1
ATOM 6715 C CA . SER A 1 862 ? -23.958 51.556 65.850 1.00 51.00 862 SER A CA 1
ATOM 6716 C C . SER A 1 862 ? -23.789 50.669 64.606 1.00 51.00 862 SER A C 1
ATOM 6718 O O . SER A 1 862 ? -24.761 50.082 64.140 1.00 51.00 862 SER A O 1
ATOM 6720 N N . GLU A 1 863 ? -22.567 50.534 64.083 1.00 49.88 863 GLU A N 1
ATOM 6721 C CA . GLU A 1 863 ? -22.229 49.684 62.934 1.00 49.88 863 GLU A CA 1
ATOM 6722 C C . GLU A 1 863 ? -21.892 48.231 63.336 1.00 49.88 863 GLU A C 1
ATOM 6724 O O . GLU A 1 863 ? -21.983 47.331 62.501 1.00 49.88 863 GLU A O 1
ATOM 6729 N N . ALA A 1 864 ? -21.560 47.972 64.611 1.00 52.09 864 ALA A N 1
ATOM 6730 C CA . ALA A 1 864 ? -21.206 46.639 65.117 1.00 52.09 864 ALA A CA 1
ATOM 6731 C C . ALA A 1 864 ? -22.422 45.713 65.338 1.00 52.09 864 ALA A C 1
ATOM 6733 O O . ALA A 1 864 ? -22.296 44.493 65.225 1.00 52.09 864 ALA A O 1
ATOM 6734 N N . TYR A 1 865 ? -23.614 46.278 65.568 1.00 53.03 865 TYR A N 1
ATOM 6735 C CA . TYR A 1 865 ? -24.862 45.521 65.768 1.00 53.03 865 TYR A CA 1
ATOM 6736 C C . TYR A 1 865 ? -25.315 44.722 64.535 1.00 53.03 865 TYR A C 1
ATOM 6738 O O . TYR A 1 865 ? -26.103 43.791 64.666 1.00 53.03 865 TYR A O 1
ATOM 6746 N N . ASN A 1 866 ? -24.803 45.036 63.341 1.00 53.47 866 ASN A N 1
ATOM 6747 C CA . ASN A 1 866 ? -25.143 44.298 62.121 1.00 53.47 866 ASN A CA 1
ATOM 6748 C C . ASN A 1 866 ? -24.367 42.976 61.964 1.00 53.47 866 ASN A C 1
ATOM 6750 O O . ASN A 1 866 ? -24.738 42.159 61.126 1.00 53.47 866 ASN A O 1
ATOM 6754 N N . TYR A 1 867 ? -23.307 42.755 62.752 1.00 57.41 867 TYR A N 1
ATOM 6755 C CA . TYR A 1 867 ? -22.395 41.605 62.618 1.00 57.41 867 TYR A CA 1
ATOM 6756 C C . TYR A 1 867 ? -22.324 40.724 63.871 1.00 57.41 867 TYR A C 1
ATOM 6758 O O . TYR A 1 867 ? -21.590 39.733 63.881 1.00 57.41 867 TYR A O 1
ATOM 6766 N N . PHE A 1 868 ? -23.070 41.088 64.914 1.00 64.31 868 PHE A N 1
ATOM 6767 C CA . PHE A 1 868 ? -23.033 40.475 66.234 1.00 64.31 868 PHE A CA 1
ATOM 6768 C C . PHE A 1 868 ? -24.461 40.259 66.742 1.00 64.31 868 PHE A C 1
ATOM 6770 O O . PHE A 1 868 ? -25.248 41.203 66.786 1.00 64.31 868 PHE A O 1
ATOM 6777 N N . THR A 1 869 ? -24.812 39.031 67.123 1.00 68.69 869 THR A N 1
ATOM 6778 C CA . THR A 1 869 ? -26.134 38.713 67.687 1.00 68.69 869 THR A CA 1
ATOM 6779 C C . THR A 1 869 ? -26.008 37.764 68.878 1.00 68.69 869 THR A C 1
ATOM 6781 O O . THR A 1 869 ? -25.141 36.890 68.889 1.00 68.69 869 THR A O 1
ATOM 6784 N N . GLU A 1 870 ? -26.843 37.953 69.897 1.00 70.69 870 GLU A N 1
ATOM 6785 C CA . GLU A 1 870 ? -26.886 37.100 71.088 1.00 70.69 870 GLU A CA 1
ATOM 6786 C C . GLU A 1 870 ? -27.872 35.944 70.878 1.00 70.69 870 GLU A C 1
ATOM 6788 O O . GLU A 1 870 ? -28.934 36.121 70.274 1.00 70.69 870 GLU A O 1
ATOM 6793 N N . PHE A 1 871 ? -27.537 34.756 71.382 1.00 74.62 871 PHE A N 1
ATOM 6794 C CA . PHE A 1 871 ? -28.441 33.608 71.384 1.00 74.62 871 PHE A CA 1
ATOM 6795 C C . PHE A 1 871 ? -28.425 32.884 72.733 1.00 74.62 871 PHE A C 1
ATOM 6797 O O . PHE A 1 871 ? -27.467 32.950 73.499 1.00 74.62 871 PHE A O 1
ATOM 6804 N N . GLN A 1 872 ? -29.513 32.177 73.025 1.00 70.88 872 GLN A N 1
ATOM 6805 C CA . GLN A 1 872 ? -29.765 31.592 74.340 1.00 70.88 872 GLN A CA 1
ATOM 6806 C C . GLN A 1 872 ? -29.747 30.058 74.249 1.00 70.88 872 GLN A C 1
ATOM 6808 O O . GLN A 1 872 ? -30.391 29.470 73.375 1.00 70.88 872 GLN A O 1
ATOM 6813 N N . CYS A 1 873 ? -29.011 29.409 75.155 1.00 71.25 873 CYS A N 1
ATOM 6814 C CA . CYS A 1 873 ? -28.964 27.950 75.301 1.00 71.25 873 CYS A CA 1
ATOM 6815 C C . CYS A 1 873 ? -29.823 27.513 76.495 1.00 71.25 873 CYS A C 1
ATOM 6817 O O . CYS A 1 873 ? -29.945 28.243 77.470 1.00 71.25 873 CYS A O 1
ATOM 6819 N N . LYS A 1 874 ? -30.419 26.314 76.457 1.00 62.59 874 LYS A N 1
ATOM 6820 C CA . LYS A 1 874 ? -31.325 25.851 77.531 1.00 62.59 874 LYS A CA 1
ATOM 6821 C C . LYS A 1 874 ? -30.637 25.631 78.892 1.00 62.59 874 LYS A C 1
ATOM 6823 O O . LYS A 1 874 ? -31.313 25.726 79.909 1.00 62.59 874 LYS A O 1
ATOM 6828 N N . ASP A 1 875 ? -29.323 25.401 78.909 1.00 59.28 875 ASP A N 1
ATOM 6829 C CA . ASP A 1 875 ? -28.519 25.142 80.114 1.00 59.28 875 ASP A CA 1
ATOM 6830 C C . ASP A 1 875 ? -27.714 26.391 80.539 1.00 59.28 875 ASP A C 1
ATOM 6832 O O . ASP A 1 875 ? -26.483 26.382 80.556 1.00 59.28 875 ASP A O 1
ATOM 6836 N N . HIS A 1 876 ? -28.396 27.505 80.824 1.00 53.75 876 HIS A N 1
ATOM 6837 C CA . HIS A 1 876 ? -27.737 28.766 81.191 1.00 53.75 876 HIS A CA 1
ATOM 6838 C C . HIS A 1 876 ? -27.044 28.686 82.564 1.00 53.75 876 HIS A C 1
ATOM 6840 O O . HIS A 1 876 ? -27.673 28.357 83.570 1.00 53.75 876 HIS A O 1
ATOM 6846 N N . LYS A 1 877 ? -25.765 29.077 82.632 1.00 55.66 877 LYS A N 1
ATOM 6847 C CA . LYS A 1 877 ? -25.141 29.541 83.884 1.00 55.66 877 LYS A CA 1
ATOM 6848 C C . LYS A 1 877 ? -25.523 31.009 84.101 1.00 55.66 877 LYS A C 1
ATOM 6850 O O . LYS A 1 877 ? -25.420 31.803 83.167 1.00 55.66 877 LYS A O 1
ATOM 6855 N N . GLU A 1 878 ? -25.950 31.377 85.311 1.00 52.41 878 GLU A N 1
ATOM 6856 C CA . GLU A 1 878 ? -26.204 32.781 85.673 1.00 52.41 878 GLU A CA 1
ATOM 6857 C C . GLU A 1 878 ? -24.949 33.634 85.406 1.00 52.41 878 GLU A C 1
ATOM 6859 O O . GLU A 1 878 ? -23.880 33.362 85.954 1.00 52.41 878 GLU A O 1
ATOM 6864 N N . GLY A 1 879 ? -25.075 34.652 84.547 1.00 58.25 879 GLY A N 1
ATOM 6865 C CA . GLY A 1 879 ? -24.011 35.619 84.243 1.00 58.25 879 GLY A CA 1
ATOM 6866 C C . GLY A 1 879 ? -23.125 35.325 83.022 1.00 58.25 879 GLY A C 1
ATOM 6867 O O . GLY A 1 879 ? -22.145 36.042 82.829 1.00 58.25 879 GLY A O 1
ATOM 6868 N N . ALA A 1 880 ? -23.437 34.313 82.202 1.00 64.06 880 ALA A N 1
ATOM 6869 C CA . ALA A 1 880 ? -22.718 34.022 80.954 1.00 64.06 880 ALA A CA 1
ATOM 6870 C C . ALA A 1 880 ? -23.634 34.160 79.724 1.00 64.06 880 ALA A C 1
ATOM 6872 O O . ALA A 1 880 ? -24.728 33.595 79.715 1.00 64.06 880 ALA A O 1
ATOM 6873 N N . ASN A 1 881 ? -23.171 34.862 78.684 1.00 70.44 881 ASN A N 1
ATOM 6874 C CA . ASN A 1 881 ? -23.916 35.109 77.438 1.00 70.44 881 ASN A CA 1
ATOM 6875 C C . ASN A 1 881 ? -23.274 34.359 76.257 1.00 70.44 881 ASN A C 1
ATOM 6877 O O . ASN A 1 881 ? -22.060 34.150 76.245 1.00 70.44 881 ASN A O 1
ATOM 6881 N N . ASN A 1 882 ? -24.065 33.983 75.244 1.00 75.44 882 ASN A N 1
ATOM 6882 C CA . ASN A 1 882 ? -23.551 33.368 74.014 1.00 75.44 882 ASN A CA 1
ATOM 6883 C C . ASN A 1 882 ? -23.745 34.299 72.823 1.00 75.44 882 ASN A C 1
ATOM 6885 O O . ASN A 1 882 ? -24.805 34.903 72.650 1.00 75.44 882 ASN A O 1
ATOM 6889 N N . TYR A 1 883 ? -22.729 34.377 71.972 1.00 73.19 883 TYR A N 1
ATOM 6890 C CA . TYR A 1 883 ? -22.684 35.352 70.893 1.00 73.19 883 TYR A CA 1
ATOM 6891 C C . TYR A 1 883 ? -22.336 34.714 69.558 1.00 73.19 883 TYR A C 1
ATOM 6893 O O . TYR A 1 883 ? -21.603 33.733 69.467 1.00 73.19 883 TYR A O 1
ATOM 6901 N N . CYS A 1 884 ? -22.863 35.299 68.496 1.00 72.50 884 CYS A N 1
ATOM 6902 C CA . CYS A 1 884 ? -22.708 34.848 67.129 1.00 72.50 884 CYS A CA 1
ATOM 6903 C C . CYS A 1 884 ? -22.138 36.008 66.304 1.00 72.50 884 CYS A C 1
ATOM 6905 O O . CYS A 1 884 ? -22.713 37.097 66.288 1.00 72.50 884 CYS A O 1
ATOM 6907 N N . VAL A 1 885 ? -20.985 35.787 65.666 1.00 71.69 885 VAL A N 1
ATOM 6908 C CA . VAL A 1 885 ? -20.204 36.824 64.974 1.00 71.69 885 VAL A CA 1
ATOM 6909 C C . VAL A 1 885 ? -19.943 36.427 63.529 1.00 71.69 885 VAL A C 1
ATOM 6911 O O . VAL A 1 885 ? -19.468 35.323 63.262 1.00 71.69 885 VAL A O 1
ATOM 6914 N N . VAL A 1 886 ? -20.198 37.337 62.591 1.00 65.88 886 VAL A N 1
ATOM 6915 C CA . VAL A 1 886 ? -19.960 37.118 61.156 1.00 65.88 886 VAL A CA 1
ATOM 6916 C C . VAL A 1 886 ? -18.809 37.991 60.700 1.00 65.88 886 VAL A C 1
ATOM 6918 O O . VAL A 1 886 ? -18.874 39.214 60.787 1.00 65.88 886 VAL A O 1
ATOM 6921 N N . ILE A 1 887 ? -17.752 37.362 60.191 1.00 61.09 887 ILE A N 1
ATOM 6922 C CA . ILE A 1 887 ? -16.562 38.074 59.728 1.00 61.09 887 ILE A CA 1
ATOM 6923 C C . ILE A 1 887 ? -16.618 38.148 58.203 1.00 61.09 887 ILE A C 1
ATOM 6925 O O . ILE A 1 887 ? -16.488 37.127 57.526 1.00 61.09 887 ILE A O 1
ATOM 6929 N N . ASN A 1 888 ? -16.782 39.357 57.662 1.00 54.31 888 ASN A N 1
ATOM 6930 C CA . ASN A 1 888 ? -16.578 39.617 56.239 1.00 54.31 888 ASN A CA 1
ATOM 6931 C C . ASN A 1 888 ? -15.123 40.066 56.023 1.00 54.31 888 ASN A C 1
ATOM 6933 O O . ASN A 1 888 ? -14.647 40.988 56.684 1.00 54.31 888 ASN A O 1
ATOM 6937 N N . SER A 1 889 ? -14.408 39.449 55.080 1.00 43.06 889 SER A N 1
ATOM 6938 C CA . SER A 1 889 ? -13.009 39.778 54.770 1.00 43.06 889 SER A CA 1
ATOM 6939 C C . SER A 1 889 ? -12.786 41.237 54.330 1.00 43.06 889 SER A C 1
ATOM 6941 O O . SER A 1 889 ? -11.640 41.678 54.274 1.00 43.06 889 SER A O 1
ATOM 6943 N N . SER A 1 890 ? -13.849 41.999 54.038 1.00 43.59 890 SER A N 1
ATOM 6944 C CA . SER A 1 890 ? -13.788 43.406 53.619 1.00 43.59 890 SER A CA 1
ATOM 6945 C C . SER A 1 890 ? -14.232 44.441 54.667 1.00 43.59 890 SER A C 1
ATOM 6947 O O . SER A 1 890 ? -14.276 45.627 54.339 1.00 43.59 890 SER A O 1
ATOM 6949 N N . SER A 1 891 ? -14.590 44.065 55.902 1.00 45.97 891 SER A N 1
ATOM 6950 C CA . SER A 1 891 ? -15.071 45.044 56.893 1.00 45.97 891 SER A CA 1
ATOM 6951 C C . SER A 1 891 ? -13.923 45.807 57.570 1.00 45.97 891 SER A C 1
ATOM 6953 O O . SER A 1 891 ? -13.187 45.256 58.383 1.00 45.97 891 SER A O 1
ATOM 6955 N N . SER A 1 892 ? -13.824 47.109 57.294 1.00 44.66 892 SER A N 1
ATOM 6956 C CA . SER A 1 892 ? -12.887 48.081 57.889 1.00 44.66 892 SER A CA 1
ATOM 6957 C C . SER A 1 892 ? -13.153 48.430 59.366 1.00 44.66 892 SER A C 1
ATOM 6959 O O . SER A 1 892 ? -12.522 49.338 59.902 1.00 44.66 892 SER A O 1
ATOM 6961 N N . LEU A 1 893 ? -14.084 47.732 60.026 1.00 48.47 893 LEU A N 1
ATOM 6962 C CA . LEU A 1 893 ? -14.536 48.008 61.398 1.00 48.47 893 LEU A CA 1
ATOM 6963 C C . LEU A 1 893 ? -13.550 47.552 62.486 1.00 48.47 893 LEU A C 1
ATOM 6965 O O . LEU A 1 893 ? -13.626 48.030 63.613 1.00 48.47 893 LEU A O 1
ATOM 6969 N N . PHE A 1 894 ? -12.589 46.689 62.149 1.00 50.38 894 PHE A N 1
ATOM 6970 C CA . PHE A 1 894 ? -11.566 46.205 63.078 1.00 50.38 894 PHE A CA 1
ATOM 6971 C C . PHE A 1 894 ? -10.172 46.383 62.469 1.00 50.38 894 PHE A C 1
ATOM 6973 O O . PHE A 1 894 ? -9.502 45.420 62.099 1.00 50.38 894 PHE A O 1
ATOM 6980 N N . ASN A 1 895 ? -9.711 47.630 62.341 1.00 40.09 895 ASN A N 1
ATOM 6981 C CA . ASN A 1 895 ? -8.295 47.909 62.081 1.00 40.09 895 ASN A CA 1
ATOM 6982 C C . ASN A 1 895 ? -7.472 47.592 63.342 1.00 40.09 895 ASN A C 1
ATOM 6984 O O . ASN A 1 895 ? -7.062 48.472 64.090 1.00 40.09 895 ASN A O 1
ATOM 6988 N N . GLY A 1 896 ? -7.267 46.301 63.580 1.00 43.78 896 GLY A N 1
ATOM 6989 C CA . GLY A 1 896 ? -6.462 45.748 64.657 1.00 43.78 896 GLY A CA 1
ATOM 6990 C C . GLY A 1 896 ? -6.645 44.237 64.678 1.00 43.78 896 GLY A C 1
ATOM 6991 O O . GLY A 1 896 ? -7.743 43.748 64.925 1.00 43.78 896 GLY A O 1
ATOM 6992 N N . ARG A 1 897 ? -5.568 43.489 64.422 1.00 44.97 897 ARG A N 1
ATOM 6993 C CA . ARG A 1 897 ? -5.557 42.016 64.413 1.00 44.97 897 ARG A CA 1
ATOM 6994 C C . ARG A 1 897 ? -5.897 41.401 65.795 1.00 44.97 897 ARG A C 1
ATOM 6996 O O . ARG A 1 897 ? -6.042 40.194 65.878 1.00 44.97 897 ARG A O 1
ATOM 7003 N N . ASP A 1 898 ? -6.093 42.227 66.830 1.00 49.59 898 ASP A N 1
ATOM 7004 C CA . ASP A 1 898 ? -6.352 41.833 68.223 1.00 49.59 898 ASP A CA 1
ATOM 7005 C C . ASP A 1 898 ? -7.837 41.819 68.650 1.00 49.59 898 ASP A C 1
ATOM 7007 O O . ASP A 1 898 ? -8.163 41.213 69.666 1.00 49.59 898 ASP A O 1
ATOM 7011 N N . GLY A 1 899 ? -8.769 42.450 67.920 1.00 55.25 899 GLY A N 1
ATOM 7012 C CA . GLY A 1 899 ? -10.155 42.631 68.403 1.00 55.25 899 GLY A CA 1
ATOM 7013 C C . GLY A 1 899 ? -10.972 41.335 68.540 1.00 55.25 899 GLY A C 1
ATOM 7014 O O . GLY A 1 899 ? -11.674 41.135 69.528 1.00 55.25 899 GLY A O 1
ATOM 7015 N N . ILE A 1 900 ? -10.855 40.424 67.570 1.00 58.09 900 ILE A N 1
ATOM 7016 C CA . ILE A 1 900 ? -11.561 39.128 67.576 1.00 58.09 900 ILE A CA 1
ATOM 7017 C C . ILE A 1 900 ? -10.881 38.126 68.516 1.00 58.09 900 ILE A C 1
ATOM 7019 O O . ILE A 1 900 ? -11.566 37.364 69.195 1.00 58.09 900 ILE A O 1
ATOM 7023 N N . ASP A 1 901 ? -9.551 38.151 68.611 1.00 60.56 901 ASP A N 1
ATOM 7024 C CA . ASP A 1 901 ? -8.810 37.300 69.547 1.00 60.56 901 ASP A CA 1
ATOM 7025 C C . ASP A 1 901 ? -9.065 37.704 71.010 1.00 60.56 901 ASP A C 1
ATOM 7027 O O . ASP A 1 901 ? -9.100 36.842 71.888 1.00 60.56 901 ASP A O 1
ATOM 7031 N N . LEU A 1 902 ? -9.315 38.992 71.282 1.00 61.25 902 LEU A N 1
ATOM 7032 C CA . LEU A 1 902 ? -9.789 39.476 72.585 1.00 61.25 902 LEU A CA 1
ATOM 7033 C C . LEU A 1 902 ? -11.199 38.960 72.917 1.00 61.25 902 LEU A C 1
ATOM 7035 O O . LEU A 1 902 ? -11.428 38.522 74.041 1.00 61.25 902 LEU A O 1
ATOM 7039 N N . LEU A 1 903 ? -12.118 38.943 71.943 1.00 64.50 903 LEU A N 1
ATOM 7040 C CA . LEU A 1 903 ? -13.461 38.372 72.118 1.00 64.50 903 LEU A CA 1
ATOM 7041 C C . LEU A 1 903 ? -13.396 36.865 72.400 1.00 64.50 903 LEU A C 1
ATOM 7043 O O . LEU A 1 903 ? -14.023 36.387 73.340 1.00 64.50 903 LEU A O 1
ATOM 7047 N N . LYS A 1 904 ? -12.584 36.125 71.636 1.00 66.69 904 LYS A N 1
ATOM 7048 C CA . LYS A 1 904 ? -12.386 34.679 71.819 1.00 66.69 904 LYS A CA 1
ATOM 7049 C C . LYS A 1 904 ? -11.788 34.323 73.182 1.00 66.69 904 LYS A C 1
ATOM 7051 O O . LYS A 1 904 ? -12.188 33.323 73.763 1.00 66.69 904 LYS A O 1
ATOM 7056 N N . LYS A 1 905 ? -10.871 35.139 73.719 1.00 69.50 905 LYS A N 1
ATOM 7057 C CA . LYS A 1 905 ? -10.264 34.932 75.051 1.00 69.50 905 LYS A CA 1
ATOM 7058 C C . LYS A 1 905 ? -11.252 35.074 76.213 1.00 69.50 905 LYS A C 1
ATOM 7060 O O . LYS A 1 905 ? -11.017 34.485 77.264 1.00 69.50 905 LYS A O 1
ATOM 7065 N N . ASN A 1 906 ? -12.333 35.831 76.031 1.00 70.56 906 ASN A N 1
ATOM 7066 C CA . ASN A 1 906 ? -13.350 36.069 77.060 1.00 70.56 906 ASN A CA 1
ATOM 7067 C C . ASN A 1 906 ? -14.490 35.035 77.048 1.00 70.56 906 ASN A C 1
ATOM 7069 O O . ASN A 1 906 ? -15.449 35.176 77.810 1.00 70.56 906 ASN A O 1
ATOM 7073 N N . CYS A 1 907 ? -14.382 34.011 76.202 1.00 75.94 907 CYS A N 1
ATOM 7074 C CA . CYS A 1 907 ? -15.356 32.941 76.022 1.00 75.94 907 CYS A CA 1
ATOM 7075 C C . CYS A 1 907 ? -14.706 31.581 76.294 1.00 75.94 907 CYS A C 1
ATOM 7077 O O . CYS A 1 907 ? -13.502 31.412 76.103 1.00 75.94 907 CYS A O 1
ATOM 7079 N N . THR A 1 908 ? -15.483 30.585 76.730 1.00 77.31 908 THR A N 1
ATOM 7080 C CA . THR A 1 908 ? -14.914 29.259 77.046 1.00 77.31 908 THR A CA 1
ATOM 7081 C C . THR A 1 908 ? -14.697 28.385 75.813 1.00 77.31 908 THR A C 1
ATOM 7083 O O . THR A 1 908 ? -13.799 27.540 75.818 1.00 77.31 908 THR A O 1
ATOM 7086 N N . LYS A 1 909 ? -15.514 28.555 74.764 1.00 78.06 909 LYS A N 1
ATOM 7087 C CA . LYS A 1 909 ? -15.434 27.787 73.513 1.00 78.06 909 LYS A CA 1
ATOM 7088 C C . LYS A 1 909 ? -15.808 28.646 72.308 1.00 78.06 909 LYS A C 1
ATOM 7090 O O . LYS A 1 909 ? -16.767 29.414 72.372 1.00 78.06 909 LYS A O 1
ATOM 7095 N N . ASP A 1 910 ? -15.118 28.437 71.188 1.00 78.50 910 ASP A N 1
ATOM 7096 C CA . ASP A 1 910 ? -15.452 29.015 69.887 1.00 78.50 910 ASP A CA 1
ATOM 7097 C C . ASP A 1 910 ? -15.585 27.942 68.794 1.00 78.50 910 ASP A C 1
ATOM 7099 O O . ASP A 1 910 ? -14.808 26.988 68.720 1.00 78.50 910 ASP A O 1
ATOM 7103 N N . VAL A 1 911 ? -16.579 28.100 67.917 1.00 80.19 911 VAL A N 1
ATOM 7104 C CA . VAL A 1 911 ? -16.765 27.263 66.722 1.00 80.19 911 VAL A CA 1
ATOM 7105 C C . VAL A 1 911 ? -16.899 28.155 65.511 1.00 80.19 911 VAL A C 1
ATOM 7107 O O . VAL A 1 911 ? -17.834 28.945 65.426 1.00 80.19 911 VAL A O 1
ATOM 7110 N N . SER A 1 912 ? -15.989 28.003 64.555 1.00 78.50 912 SER A N 1
ATOM 7111 C CA . SER A 1 912 ? -16.058 28.706 63.275 1.00 78.50 912 SER A CA 1
ATOM 7112 C C . SER A 1 912 ? -16.599 27.768 62.197 1.00 78.50 912 SER A C 1
ATOM 7114 O O . SER A 1 912 ? -16.112 26.648 62.046 1.00 78.50 912 SER A O 1
ATOM 7116 N N . MET A 1 913 ? -17.602 28.207 61.439 1.00 80.31 913 MET A N 1
ATOM 7117 C CA . MET A 1 913 ? -18.187 27.430 60.347 1.00 80.31 913 MET A CA 1
ATOM 7118 C C . MET A 1 913 ? -18.631 28.320 59.179 1.00 80.31 913 MET A C 1
ATOM 7120 O O . MET A 1 913 ? -19.040 29.459 59.403 1.00 80.31 913 MET A O 1
ATOM 7124 N N . PRO A 1 914 ? -18.555 27.840 57.927 1.00 82.56 914 PRO A N 1
ATOM 7125 C CA . PRO A 1 914 ? -19.013 28.617 56.782 1.00 82.56 914 PRO A CA 1
ATOM 7126 C C . PRO A 1 914 ? -20.547 28.650 56.702 1.00 82.56 914 PRO A C 1
ATOM 7128 O O . PRO A 1 914 ? -21.208 27.665 57.032 1.00 82.56 914 PRO A O 1
ATOM 7131 N N . VAL A 1 915 ? -21.107 29.768 56.237 1.00 80.50 915 VAL A N 1
ATOM 7132 C CA . VAL A 1 915 ? -22.550 29.981 56.019 1.00 80.50 915 VAL A CA 1
ATOM 7133 C C . VAL A 1 915 ? -22.802 30.800 54.745 1.00 80.50 915 VAL A C 1
ATOM 7135 O O . VAL A 1 915 ? -21.970 31.619 54.352 1.00 80.50 915 VAL A O 1
ATOM 7138 N N . SER A 1 916 ? -23.955 30.606 54.097 1.00 78.56 916 SER A N 1
ATOM 7139 C CA . SER A 1 916 ? -24.368 31.403 52.927 1.00 78.56 916 SER A CA 1
ATOM 7140 C C . SER A 1 916 ? -24.560 32.891 53.277 1.00 78.56 916 SER A C 1
ATOM 7142 O O . SER A 1 916 ? -25.177 33.233 54.287 1.00 78.56 916 SER A O 1
ATOM 7144 N N . GLY A 1 917 ? -24.042 33.793 52.436 1.00 67.31 917 GLY A N 1
ATOM 7145 C CA . GLY A 1 917 ? -24.044 35.243 52.657 1.00 67.31 917 GLY A CA 1
ATOM 7146 C C . GLY A 1 917 ? -25.370 35.955 52.418 1.00 67.31 917 GLY A C 1
ATOM 7147 O O . GLY A 1 917 ? -25.563 37.060 52.924 1.00 67.31 917 GLY A O 1
ATOM 7148 N N . PHE A 1 918 ? -26.302 35.327 51.697 1.00 59.50 918 PHE A N 1
ATOM 7149 C CA . PHE A 1 918 ? -27.516 35.973 51.183 1.00 59.50 918 PHE A CA 1
ATOM 7150 C C . PHE A 1 918 ? -28.434 36.566 52.275 1.00 59.50 918 PHE A C 1
ATOM 7152 O O . PHE A 1 918 ? -29.167 37.512 52.006 1.00 59.50 918 PHE A O 1
ATOM 7159 N N . ASN A 1 919 ? -28.359 36.070 53.519 1.00 53.47 919 ASN A N 1
ATOM 7160 C CA . ASN A 1 919 ? -29.214 36.497 54.639 1.00 53.47 919 ASN A CA 1
ATOM 7161 C C . ASN A 1 919 ? -28.464 37.223 55.777 1.00 53.47 919 ASN A C 1
ATOM 7163 O O . ASN A 1 919 ? -29.043 37.471 56.834 1.00 53.47 919 ASN A O 1
ATOM 7167 N N . LEU A 1 920 ? -27.184 37.572 55.595 1.00 57.06 920 LEU A N 1
ATOM 7168 C CA . LEU A 1 920 ? -26.332 38.090 56.680 1.00 57.06 920 LEU A CA 1
ATOM 7169 C C . LEU A 1 920 ? -26.423 39.606 56.905 1.00 57.06 920 LEU A C 1
ATOM 7171 O O . LEU A 1 920 ? -25.893 40.099 57.892 1.00 57.06 920 LEU A O 1
ATOM 7175 N N . HIS A 1 921 ? -27.126 40.356 56.053 1.00 53.47 921 HIS A N 1
ATOM 7176 C CA . HIS A 1 921 ? -27.310 41.803 56.243 1.00 53.47 921 HIS A CA 1
ATOM 7177 C C . HIS A 1 921 ? -28.302 42.167 57.369 1.00 53.47 921 HIS A C 1
ATOM 7179 O O . HIS A 1 921 ? -28.430 43.338 57.712 1.00 53.47 921 HIS A O 1
ATOM 7185 N N . THR A 1 922 ? -28.964 41.171 57.971 1.00 55.06 922 THR A N 1
ATOM 7186 C CA . THR A 1 922 ? -29.861 41.305 59.132 1.00 55.06 922 THR A CA 1
ATOM 7187 C C . THR A 1 922 ? -29.757 40.057 60.022 1.00 55.06 922 THR A C 1
ATOM 7189 O O . THR A 1 922 ? -30.665 39.218 60.034 1.00 55.06 922 THR A O 1
ATOM 7192 N N . LEU A 1 923 ? -28.640 39.885 60.743 1.00 57.81 923 LEU A N 1
ATOM 7193 C CA . LEU A 1 923 ? -28.508 38.829 61.758 1.00 57.81 923 LEU A CA 1
ATOM 7194 C C . LEU A 1 923 ? -29.395 39.135 62.969 1.00 57.81 923 LEU A C 1
ATOM 7196 O O . LEU A 1 923 ? -29.011 39.855 63.885 1.00 57.81 923 LEU A O 1
ATOM 7200 N N . HIS A 1 924 ? -30.595 38.561 62.968 1.00 60.88 924 HIS A N 1
ATOM 7201 C CA . HIS A 1 924 ? -31.466 38.487 64.137 1.00 60.88 924 HIS A CA 1
ATOM 7202 C C . HIS A 1 924 ? -31.534 37.037 64.634 1.00 60.88 924 HIS A C 1
ATOM 7204 O O . HIS A 1 924 ? -31.456 36.111 63.820 1.00 60.88 924 HIS A O 1
ATOM 7210 N N . SER A 1 925 ? -31.715 36.844 65.944 1.00 58.16 925 SER A N 1
ATOM 7211 C CA . SER A 1 925 ? -31.817 35.527 66.604 1.00 58.16 925 SER A CA 1
ATOM 7212 C C . SER A 1 925 ? -32.756 34.555 65.859 1.00 58.16 925 SER A C 1
ATOM 7214 O O . SER A 1 925 ? -32.391 33.407 65.594 1.00 58.16 925 SER A O 1
ATOM 7216 N N . ASP A 1 926 ? -33.902 35.048 65.373 1.00 60.03 926 ASP A N 1
ATOM 7217 C CA . ASP A 1 926 ? -34.924 34.245 64.682 1.00 60.03 926 ASP A CA 1
ATOM 7218 C C . ASP A 1 926 ? -34.500 33.701 63.301 1.00 60.03 926 ASP A C 1
ATOM 7220 O O . ASP A 1 926 ? -35.070 32.725 62.803 1.00 60.03 926 ASP A O 1
ATOM 7224 N N . ASN A 1 927 ? -33.488 34.303 62.667 1.00 67.25 927 ASN A N 1
ATOM 7225 C CA . ASN A 1 927 ? -32.996 33.901 61.345 1.00 67.25 927 ASN A CA 1
ATOM 7226 C C . ASN A 1 927 ? -31.744 33.015 61.409 1.00 67.25 927 ASN A C 1
ATOM 7228 O O . ASN A 1 927 ? -31.441 32.334 60.429 1.00 67.25 927 ASN A O 1
ATOM 7232 N N . LEU A 1 928 ? -31.051 32.954 62.553 1.00 74.31 928 LEU A N 1
ATOM 7233 C CA . LEU A 1 928 ? -29.809 32.189 62.710 1.00 74.31 928 LEU A CA 1
ATOM 7234 C C . LEU A 1 928 ? -30.011 30.691 62.435 1.00 74.31 928 LEU A C 1
ATOM 7236 O O . LEU A 1 928 ? -29.242 30.081 61.690 1.00 74.31 928 LEU A O 1
ATOM 7240 N N . LYS A 1 929 ? -31.096 30.110 62.962 1.00 74.31 929 LYS A N 1
ATOM 7241 C CA . LYS A 1 929 ? -31.439 28.701 62.725 1.00 74.31 929 LYS A CA 1
ATOM 7242 C C . LYS A 1 929 ? -31.694 28.419 61.238 1.00 74.31 929 LYS A C 1
ATOM 7244 O O . LYS A 1 929 ? -31.191 27.435 60.706 1.00 74.31 929 LYS A O 1
ATOM 7249 N N . LYS A 1 930 ? -32.420 29.304 60.543 1.00 75.12 930 LYS A N 1
ATOM 7250 C CA . LYS A 1 930 ? -32.694 29.168 59.100 1.00 75.12 930 LYS A CA 1
ATOM 7251 C C . LYS A 1 930 ? -31.416 29.259 58.264 1.00 75.12 930 LYS A C 1
ATOM 7253 O O . LYS A 1 930 ? -31.267 28.500 57.311 1.00 75.12 930 LYS A O 1
ATOM 7258 N N . THR A 1 931 ? -30.487 30.140 58.634 1.00 76.94 931 THR A N 1
ATOM 7259 C CA . THR A 1 931 ? -29.186 30.278 57.961 1.00 76.94 931 THR A CA 1
ATOM 7260 C C . THR A 1 931 ? -28.339 29.012 58.106 1.00 76.94 931 THR A C 1
ATOM 7262 O O . THR A 1 931 ? -27.782 28.534 57.121 1.00 76.94 931 THR A O 1
ATOM 7265 N N . LEU A 1 932 ? -28.298 28.408 59.298 1.00 79.81 932 LEU A N 1
ATOM 7266 C CA . LEU A 1 932 ? -27.578 27.147 59.526 1.00 79.81 932 LEU A CA 1
ATOM 7267 C C . LEU A 1 932 ? -28.221 25.961 58.788 1.00 79.81 932 LEU A C 1
ATOM 7269 O O . LEU A 1 932 ? -27.508 25.103 58.268 1.00 79.81 932 LEU A O 1
ATOM 7273 N N . GLN A 1 933 ? -29.553 25.941 58.672 1.00 81.00 933 GLN A N 1
ATOM 7274 C CA . GLN A 1 933 ? -30.288 24.942 57.885 1.00 81.00 933 GLN A CA 1
ATOM 7275 C C . GLN A 1 933 ? -30.040 25.057 56.374 1.00 81.00 933 GLN A C 1
ATOM 7277 O O . GLN A 1 933 ? -30.039 24.045 55.676 1.00 81.00 933 GLN A O 1
ATOM 7282 N N . GLN A 1 934 ? -29.829 26.271 55.855 1.00 81.12 934 GLN A N 1
ATOM 7283 C CA . GLN A 1 934 ? -29.504 26.495 54.439 1.00 81.12 934 GLN A CA 1
ATOM 7284 C C . GLN A 1 934 ? -28.092 26.020 54.071 1.00 81.12 934 GLN A C 1
ATOM 7286 O O . GLN A 1 934 ? -27.845 25.697 52.905 1.00 81.12 934 GLN A O 1
ATOM 7291 N N . GLY A 1 935 ? -27.192 25.944 55.055 1.00 86.19 935 GLY A N 1
ATOM 7292 C CA . GLY A 1 935 ? -25.810 25.526 54.865 1.00 86.19 935 GLY A CA 1
ATOM 7293 C C . GLY A 1 935 ? -24.948 26.581 54.168 1.00 86.19 935 GLY A C 1
ATOM 7294 O O . GLY A 1 935 ? -25.201 27.787 54.245 1.00 86.19 935 GLY A O 1
ATOM 7295 N N . PHE A 1 936 ? -23.900 26.117 53.493 1.00 86.38 936 PHE A N 1
ATOM 7296 C CA . PHE A 1 936 ? -22.947 26.950 52.762 1.00 86.38 936 PHE A CA 1
ATOM 7297 C C . PHE A 1 936 ? -22.628 26.381 51.384 1.00 86.38 936 PHE A C 1
ATOM 7299 O O . PHE A 1 936 ? -22.765 25.177 51.150 1.00 86.38 936 PHE A O 1
ATOM 7306 N N . GLU A 1 937 ? -22.209 27.262 50.476 1.00 87.50 937 GLU A N 1
ATOM 7307 C CA . GLU A 1 937 ? -21.908 26.926 49.090 1.00 87.50 937 GLU A CA 1
ATOM 7308 C C . GLU A 1 937 ? -20.410 26.699 48.879 1.00 87.50 937 GLU A C 1
ATOM 7310 O O . GLU A 1 937 ? -19.542 27.413 49.384 1.00 87.50 937 GLU A O 1
ATOM 7315 N N . LEU A 1 938 ? -20.113 25.660 48.113 1.00 86.69 938 LEU A N 1
ATOM 7316 C CA . LEU A 1 938 ? -18.781 25.278 47.697 1.00 86.69 938 LEU A CA 1
ATOM 7317 C C . LEU A 1 938 ? -18.725 25.206 46.176 1.00 86.69 938 LEU A C 1
ATOM 7319 O O . LEU A 1 938 ? -19.611 24.633 45.544 1.00 86.69 938 LEU A O 1
ATOM 7323 N N . GLU A 1 939 ? -17.651 25.725 45.603 1.00 83.88 939 GLU A N 1
ATOM 7324 C CA . GLU A 1 939 ? -17.345 25.635 44.183 1.00 83.88 939 GLU A CA 1
ATOM 7325 C C . GLU A 1 939 ? -16.345 24.507 43.904 1.00 83.88 939 GLU A C 1
ATOM 7327 O O . GLU A 1 939 ? -15.391 24.266 44.652 1.00 83.88 939 GLU A O 1
ATOM 7332 N N . LEU A 1 940 ? -16.552 23.807 42.789 1.00 81.81 940 LEU A N 1
ATOM 7333 C CA . LEU A 1 940 ? -15.583 22.842 42.270 1.00 81.81 940 LEU A CA 1
ATOM 7334 C C . LEU A 1 940 ? -14.298 23.550 41.828 1.00 81.81 940 LEU A C 1
ATOM 7336 O O . LEU A 1 940 ? -14.344 24.549 41.110 1.00 81.81 940 LEU A O 1
ATOM 7340 N N . LYS A 1 941 ? -13.135 22.990 42.193 1.00 79.81 941 LYS A N 1
ATOM 7341 C CA . LYS A 1 941 ? -11.839 23.502 41.723 1.00 79.81 941 LYS A CA 1
ATOM 7342 C C . LYS A 1 941 ? -11.769 23.595 40.193 1.00 79.81 941 LYS A C 1
ATOM 7344 O O . LYS A 1 941 ? -12.395 22.821 39.459 1.00 79.81 941 LYS A O 1
ATOM 7349 N N . GLN A 1 942 ? -10.953 24.537 39.720 1.00 74.56 942 GLN A N 1
ATOM 7350 C CA . GLN A 1 942 ? -10.804 24.850 38.300 1.00 74.56 942 GLN A CA 1
ATOM 7351 C C . GLN A 1 942 ? -10.298 23.656 37.473 1.00 74.56 942 GLN A C 1
ATOM 7353 O O . GLN A 1 942 ? -10.779 23.471 36.360 1.00 74.56 942 GLN A O 1
ATOM 7358 N N . ASP A 1 943 ? -9.429 22.810 38.033 1.00 77.56 943 ASP A N 1
ATOM 7359 C CA . ASP A 1 943 ? -8.876 21.628 37.352 1.00 77.56 943 ASP A CA 1
ATOM 7360 C C . ASP A 1 943 ? -9.978 20.651 36.906 1.00 77.56 943 ASP A C 1
ATOM 7362 O O . ASP A 1 943 ? -10.111 20.337 35.724 1.00 77.56 943 ASP A O 1
ATOM 7366 N N . CYS A 1 944 ? -10.860 20.252 37.830 1.00 82.06 944 CYS A N 1
ATOM 7367 C CA . CYS A 1 944 ? -11.998 19.398 37.490 1.00 82.06 944 CYS A CA 1
ATOM 7368 C C . CYS A 1 944 ? -13.010 20.121 36.592 1.00 82.06 944 CYS A C 1
ATOM 7370 O O . CYS A 1 944 ? -13.562 19.532 35.666 1.00 82.06 944 CYS A O 1
ATOM 7372 N N . SER A 1 945 ? -13.213 21.423 36.802 1.00 74.81 945 SER A N 1
ATOM 7373 C CA . SER A 1 945 ? -14.089 22.212 35.933 1.00 74.81 945 SER A CA 1
ATOM 7374 C C . SER A 1 945 ? -13.608 22.223 34.478 1.00 74.81 945 SER A C 1
ATOM 7376 O O . SER A 1 945 ? -14.431 22.174 33.569 1.00 74.81 945 SER A O 1
ATOM 7378 N N . LEU A 1 946 ? -12.295 22.293 34.243 1.00 74.62 946 LEU A N 1
ATOM 7379 C CA . LEU A 1 946 ? -11.699 22.236 32.908 1.00 74.62 946 LEU A CA 1
ATOM 7380 C C . LEU A 1 946 ? -11.842 20.842 32.294 1.00 74.62 946 LEU A C 1
ATOM 7382 O O . LEU A 1 946 ? -12.301 20.749 31.159 1.00 74.62 946 LEU A O 1
ATOM 7386 N N . CYS A 1 947 ? -11.565 19.792 33.069 1.00 80.62 947 CYS A N 1
ATOM 7387 C CA . CYS A 1 947 ? -11.763 18.400 32.662 1.00 80.62 947 CYS A CA 1
ATOM 7388 C C . CYS A 1 947 ? -13.216 18.109 32.233 1.00 80.62 947 CYS A C 1
ATOM 7390 O O . CYS A 1 947 ? -13.464 17.570 31.159 1.00 80.62 947 CYS A O 1
ATOM 7392 N N . LEU A 1 948 ? -14.207 18.547 33.017 1.00 77.88 948 LEU A N 1
ATOM 7393 C CA . LEU A 1 948 ? -15.620 18.378 32.658 1.00 77.88 948 LEU A CA 1
ATOM 7394 C C . LEU A 1 948 ? -15.994 19.172 31.395 1.00 77.88 948 LEU A C 1
ATOM 7396 O O . LEU A 1 948 ? -16.766 18.689 30.568 1.00 77.88 948 LEU A O 1
ATOM 7400 N N . ASN A 1 949 ? -15.437 20.376 31.208 1.00 74.81 949 ASN A N 1
ATOM 7401 C CA . ASN A 1 949 ? -15.689 21.177 30.003 1.00 74.81 949 ASN A CA 1
ATOM 7402 C C . ASN A 1 949 ? -15.076 20.554 28.740 1.00 74.81 949 ASN A C 1
ATOM 7404 O O . ASN A 1 949 ? -15.591 20.796 27.649 1.00 74.81 949 ASN A O 1
ATOM 7408 N N . SER A 1 950 ? -14.000 19.773 28.869 1.00 71.12 950 SER A N 1
ATOM 7409 C CA . SER A 1 950 ? -13.399 19.033 27.757 1.00 71.12 950 SER A CA 1
ATOM 7410 C C . SER A 1 950 ? -14.073 17.676 27.498 1.00 71.12 950 SER A C 1
ATOM 7412 O O . SER A 1 950 ? -13.674 16.984 26.572 1.00 71.12 950 SER A O 1
ATOM 7414 N N . LYS A 1 951 ? -15.156 17.334 28.218 1.00 73.81 951 LYS A N 1
ATOM 7415 C CA . LYS A 1 951 ? -15.849 16.024 28.204 1.00 73.81 951 LYS A CA 1
ATOM 7416 C C . LYS A 1 951 ? -15.072 14.876 28.876 1.00 73.81 951 LYS A C 1
ATOM 7418 O O . LYS A 1 951 ? -15.429 13.710 28.696 1.00 73.81 951 LYS A O 1
ATOM 7423 N N . GLY A 1 952 ? -14.056 15.196 29.673 1.00 78.12 952 GLY A N 1
ATOM 7424 C CA . GLY A 1 952 ? -13.363 14.252 30.546 1.00 78.12 952 GLY A CA 1
ATOM 7425 C C . GLY A 1 952 ? -14.109 13.977 31.855 1.00 78.12 952 GLY A C 1
ATOM 7426 O O . GLY A 1 952 ? -15.032 14.696 32.242 1.00 78.12 952 GLY A O 1
ATOM 7427 N N . ALA A 1 953 ? -13.687 12.931 32.560 1.00 83.56 953 ALA A N 1
ATOM 7428 C CA . ALA A 1 953 ? -14.141 12.559 33.890 1.00 83.56 953 ALA A CA 1
ATOM 7429 C C . ALA A 1 953 ? -13.061 12.857 34.936 1.00 83.56 953 ALA A C 1
ATOM 7431 O O . ALA A 1 953 ? -11.925 12.397 34.844 1.00 83.56 953 ALA A O 1
ATOM 7432 N N . CYS A 1 954 ? -13.428 13.613 35.966 1.00 87.44 954 CYS A N 1
ATOM 7433 C CA . CYS A 1 954 ? -12.525 13.960 37.056 1.00 87.44 954 CYS A CA 1
ATOM 7434 C C . CYS A 1 954 ? -12.201 12.755 37.944 1.00 87.44 954 CYS A C 1
ATOM 7436 O O . CYS A 1 954 ? -13.095 11.995 38.319 1.00 87.44 954 CYS A O 1
ATOM 7438 N N . GLY A 1 955 ? -10.940 12.643 38.349 1.00 85.25 955 GLY A N 1
ATOM 7439 C CA . GLY A 1 955 ? -10.455 11.579 39.212 1.00 85.25 955 GLY A CA 1
ATOM 7440 C C . GLY A 1 955 ? -9.299 11.995 40.109 1.00 85.25 955 GLY A C 1
ATOM 7441 O O . GLY A 1 955 ? -8.819 13.132 40.079 1.00 85.25 955 GLY A O 1
ATOM 7442 N N . TYR A 1 956 ? -8.850 11.050 40.929 1.00 81.38 956 TYR A N 1
ATOM 7443 C CA . TYR A 1 956 ? -7.703 11.232 41.806 1.00 81.38 956 TYR A CA 1
ATOM 7444 C C . TYR A 1 956 ? -6.833 9.980 41.801 1.00 81.38 956 TYR A C 1
ATOM 7446 O O . TYR A 1 956 ? -7.285 8.888 42.144 1.00 81.38 956 TYR A O 1
ATOM 7454 N N . ASN A 1 957 ? -5.561 10.144 41.449 1.00 76.31 957 ASN A N 1
ATOM 7455 C CA . ASN A 1 957 ? -4.595 9.060 41.521 1.00 76.31 957 ASN A CA 1
ATOM 7456 C C . ASN A 1 957 ? -4.040 8.982 42.949 1.00 76.31 957 ASN A C 1
ATOM 7458 O O . ASN A 1 957 ? -3.336 9.890 43.403 1.00 76.31 957 ASN A O 1
ATOM 7462 N N . GLN A 1 958 ? -4.364 7.899 43.660 1.00 69.50 958 GLN A N 1
ATOM 7463 C CA . GLN A 1 958 ? -3.932 7.699 45.045 1.00 69.50 958 GLN A CA 1
ATOM 7464 C C . GLN A 1 958 ? -2.429 7.415 45.165 1.00 69.50 958 GLN A C 1
ATOM 7466 O O . GLN A 1 958 ? -1.802 7.906 46.101 1.00 69.50 958 GLN A O 1
ATOM 7471 N N . SER A 1 959 ? -1.839 6.702 44.202 1.00 67.75 959 SER A N 1
ATOM 7472 C CA . SER A 1 959 ? -0.408 6.371 44.182 1.00 67.75 959 SER A CA 1
ATOM 7473 C C . SER A 1 959 ? 0.469 7.610 43.993 1.00 67.75 959 SER A C 1
ATOM 7475 O O . SER A 1 959 ? 1.521 7.731 44.615 1.00 67.75 959 SER A O 1
ATOM 7477 N N . LEU A 1 960 ? 0.023 8.551 43.153 1.00 65.62 960 LEU A N 1
ATOM 7478 C CA . LEU A 1 960 ? 0.734 9.806 42.878 1.00 65.62 960 LEU A CA 1
ATOM 7479 C C . LEU A 1 960 ? 0.294 10.969 43.781 1.00 65.62 960 LEU A C 1
ATOM 7481 O O . LEU A 1 960 ? 0.959 12.005 43.801 1.00 65.62 960 LEU A O 1
ATOM 7485 N N . GLY A 1 961 ? -0.822 10.820 44.502 1.00 71.81 961 GLY A N 1
ATOM 7486 C CA . GLY A 1 961 ? -1.393 11.850 45.368 1.00 71.81 961 GLY A CA 1
ATOM 7487 C C . GLY A 1 961 ? -1.848 13.107 44.617 1.00 71.81 961 GLY A C 1
ATOM 7488 O O . GLY A 1 961 ? -1.655 14.210 45.128 1.00 71.81 961 GLY A O 1
ATOM 7489 N N . LYS A 1 962 ? -2.394 12.970 43.398 1.00 77.62 962 LYS A N 1
ATOM 7490 C CA . LYS A 1 962 ? -2.715 14.105 42.507 1.00 77.62 962 LYS A CA 1
ATOM 7491 C C . LYS A 1 962 ? -4.048 13.939 41.770 1.00 77.62 962 LYS A C 1
ATOM 7493 O O . LYS A 1 962 ? -4.506 12.825 41.529 1.00 77.62 962 LYS A O 1
ATOM 7498 N N . PHE A 1 963 ? -4.636 15.073 41.376 1.00 81.56 963 PHE A N 1
ATOM 7499 C CA . PHE A 1 963 ? -5.796 15.134 40.479 1.00 81.56 963 PHE A CA 1
ATOM 7500 C C . PHE A 1 963 ? -5.441 14.610 39.080 1.00 81.56 963 PHE A C 1
ATOM 7502 O O . PHE A 1 963 ? -4.360 14.911 38.570 1.00 81.56 963 PHE A O 1
ATOM 7509 N N . VAL A 1 964 ? -6.367 13.875 38.462 1.00 80.00 964 VAL A N 1
ATOM 7510 C CA . VAL A 1 964 ? -6.247 13.347 37.095 1.00 80.00 964 VAL A CA 1
ATOM 7511 C C . VAL A 1 964 ? -7.547 13.595 36.335 1.00 80.00 964 VAL A C 1
ATOM 7513 O O . VAL A 1 964 ? -8.635 13.490 36.906 1.00 80.00 964 VAL A O 1
ATOM 7516 N N . CYS A 1 965 ? -7.439 13.910 35.046 1.00 82.25 965 CYS A N 1
ATOM 7517 C CA . CYS A 1 965 ? -8.571 13.917 34.128 1.00 82.25 965 CYS A CA 1
ATOM 7518 C C . CYS A 1 965 ? -8.543 12.634 33.291 1.00 82.25 965 CYS A C 1
ATOM 7520 O O . CYS A 1 965 ? -7.623 12.428 32.500 1.00 82.25 965 CYS A O 1
ATOM 7522 N N . TYR A 1 966 ? -9.529 11.759 33.481 1.00 79.06 966 TYR A N 1
ATOM 7523 C CA . TYR A 1 966 ? -9.738 10.600 32.620 1.00 79.06 966 TYR A CA 1
ATOM 7524 C C . TYR A 1 966 ? -10.461 11.067 31.354 1.00 79.06 966 TYR A C 1
ATOM 7526 O O . TYR A 1 966 ? -11.529 11.665 31.449 1.00 79.06 966 TYR A O 1
ATOM 7534 N N . CYS A 1 967 ? -9.907 10.811 30.181 1.00 71.50 967 CYS A N 1
ATOM 7535 C CA . CYS A 1 967 ? -10.540 11.059 28.892 1.00 71.50 967 CYS A CA 1
ATOM 7536 C C . CYS A 1 967 ? -10.778 9.723 28.171 1.00 71.50 967 CYS A C 1
ATOM 7538 O O . CYS A 1 967 ? -10.227 8.688 28.546 1.00 71.50 967 CYS A O 1
ATOM 7540 N N . ASP A 1 968 ? -11.566 9.770 27.099 1.00 59.75 968 ASP A N 1
ATOM 7541 C CA . ASP A 1 968 ? -11.776 8.649 26.174 1.00 59.75 968 ASP A CA 1
ATOM 7542 C C . ASP A 1 968 ? -10.460 8.173 25.518 1.00 59.75 968 ASP A C 1
ATOM 7544 O O . ASP A 1 968 ? -10.274 6.998 25.225 1.00 59.75 968 ASP A O 1
ATOM 7548 N N . ASP A 1 969 ? -9.497 9.083 25.343 1.00 55.34 969 ASP A N 1
ATOM 7549 C CA . ASP A 1 969 ? -8.202 8.828 24.711 1.00 55.34 969 ASP A CA 1
ATOM 7550 C C . ASP A 1 969 ? -7.056 8.533 25.702 1.00 55.34 969 ASP A C 1
ATOM 7552 O O . ASP A 1 969 ? -5.933 8.264 25.267 1.00 55.34 969 ASP A O 1
ATOM 7556 N N . GLY A 1 970 ? -7.301 8.546 27.018 1.00 60.00 970 GLY A N 1
ATOM 7557 C CA . GLY A 1 970 ? -6.288 8.271 28.047 1.00 60.00 970 GLY A CA 1
ATOM 7558 C C . GLY A 1 970 ? -6.391 9.148 29.301 1.00 60.00 970 GLY A C 1
ATOM 7559 O O . GLY A 1 970 ? -7.368 9.860 29.517 1.00 60.00 970 GLY A O 1
ATOM 7560 N N . THR A 1 971 ? -5.373 9.090 30.160 1.00 63.53 971 THR A N 1
ATOM 7561 C CA . THR A 1 971 ? -5.250 9.897 31.388 1.00 63.53 971 THR A CA 1
ATOM 7562 C C . THR A 1 971 ? -4.373 11.126 31.171 1.00 63.53 971 THR A C 1
ATOM 7564 O O . THR A 1 971 ? -3.222 10.990 30.768 1.00 63.53 971 THR A O 1
ATOM 7567 N N . HIS A 1 972 ? -4.872 12.317 31.516 1.00 65.94 972 HIS A N 1
ATOM 7568 C CA . HIS A 1 972 ? -4.127 13.579 31.381 1.00 65.94 972 HIS A CA 1
ATOM 7569 C C . HIS A 1 972 ? -3.895 14.254 32.745 1.00 65.94 972 HIS A C 1
ATOM 7571 O O . HIS A 1 972 ? -4.778 14.269 33.614 1.00 65.94 972 HIS A O 1
ATOM 7577 N N . GLY A 1 973 ? -2.688 14.799 32.945 1.00 57.75 973 GLY A N 1
ATOM 7578 C CA . GLY A 1 973 ? -2.244 15.448 34.186 1.00 57.75 973 GLY A CA 1
ATOM 7579 C C . GLY A 1 973 ? -2.428 16.976 34.213 1.00 57.75 973 GLY A C 1
ATOM 7580 O O . GLY A 1 973 ? -2.889 17.586 33.256 1.00 57.75 973 GLY A O 1
ATOM 7581 N N . GLN A 1 974 ? -2.042 17.619 35.327 1.00 50.94 974 GLN A N 1
ATOM 7582 C CA . GLN A 1 974 ? -2.265 19.049 35.652 1.00 50.94 974 GLN A CA 1
ATOM 7583 C C . GLN A 1 974 ? -1.635 20.101 34.704 1.00 50.94 974 GLN A C 1
ATOM 7585 O O . GLN A 1 974 ? -1.723 21.301 34.983 1.00 50.94 974 GLN A O 1
ATOM 7590 N N . ASN A 1 975 ? -1.006 19.718 33.591 1.00 50.53 975 ASN A N 1
ATOM 7591 C CA . ASN A 1 975 ? -0.491 20.700 32.642 1.00 50.53 975 ASN A CA 1
ATOM 7592 C C . ASN A 1 975 ? -1.664 21.408 31.941 1.00 50.53 975 ASN A C 1
ATOM 7594 O O . ASN A 1 975 ? -2.461 20.788 31.244 1.00 50.53 975 ASN A O 1
ATOM 7598 N N . TYR A 1 976 ? -1.753 22.736 32.091 1.00 46.19 976 TYR A N 1
ATOM 7599 C CA . TYR A 1 976 ? -2.816 23.574 31.505 1.00 46.19 976 TYR A CA 1
ATOM 7600 C C . TYR A 1 976 ? -2.963 23.422 29.981 1.00 46.19 976 TYR A C 1
ATOM 7602 O O . TYR A 1 976 ? -4.033 23.700 29.442 1.00 46.19 976 TYR A O 1
ATOM 7610 N N . PHE A 1 977 ? -1.899 22.992 29.297 1.00 44.41 977 PHE A N 1
ATOM 7611 C CA . PHE A 1 977 ? -1.900 22.705 27.864 1.00 44.41 977 PHE A CA 1
ATOM 7612 C C . PHE A 1 977 ? -2.458 21.307 27.540 1.00 44.41 977 PHE A C 1
ATOM 7614 O O . PHE A 1 977 ? -3.094 21.145 26.506 1.00 44.41 977 PHE A O 1
ATOM 7621 N N . GLU A 1 978 ? -2.289 20.329 28.439 1.00 43.38 978 GLU A N 1
ATOM 7622 C CA . GLU A 1 978 ? -2.790 18.955 28.275 1.00 43.38 978 GLU A CA 1
ATOM 7623 C C . GLU A 1 978 ? -4.276 18.819 28.632 1.00 43.38 978 GLU A C 1
ATOM 7625 O O . GLU A 1 978 ? -5.008 18.044 28.031 1.00 43.38 978 GLU A O 1
ATOM 7630 N N . MET A 1 979 ? -4.785 19.648 29.543 1.00 45.38 979 MET A N 1
ATOM 7631 C CA . MET A 1 979 ? -6.176 19.556 30.010 1.00 45.38 979 MET A CA 1
ATOM 7632 C C . MET A 1 979 ? -7.233 19.991 28.965 1.00 45.38 979 MET A C 1
ATOM 7634 O O . MET A 1 979 ? -8.429 19.761 29.155 1.00 45.38 979 MET A O 1
ATOM 7638 N N . PHE A 1 980 ? -6.807 20.588 27.842 1.00 41.91 980 PHE A N 1
ATOM 7639 C CA . PHE A 1 980 ? -7.659 20.891 26.682 1.00 41.91 980 PHE A CA 1
ATOM 7640 C C . PHE A 1 980 ? -7.850 19.693 25.722 1.00 41.91 980 PHE A C 1
ATOM 7642 O O . PHE A 1 980 ? -8.654 19.814 24.796 1.00 41.91 980 PHE A O 1
ATOM 7649 N N . LEU A 1 981 ? -7.162 18.556 25.928 1.00 50.53 981 LEU A N 1
ATOM 7650 C CA . LEU A 1 981 ? -7.047 17.483 24.926 1.00 50.53 981 LEU A CA 1
ATOM 7651 C C . LEU A 1 981 ? -8.171 16.440 24.857 1.00 50.53 981 LEU A C 1
ATOM 7653 O O . LEU A 1 981 ? -8.240 15.769 23.834 1.00 50.53 981 LEU A O 1
ATOM 7657 N N . CYS A 1 982 ? -9.097 16.316 25.822 1.00 53.84 982 CYS A N 1
ATOM 7658 C CA . CYS A 1 982 ? -10.207 15.354 25.644 1.00 53.84 982 CYS A CA 1
ATOM 7659 C C . CYS A 1 982 ? -11.081 15.687 24.397 1.00 53.84 982 CYS A C 1
ATOM 7661 O O . CYS A 1 982 ? -11.890 14.873 23.951 1.00 53.84 982 CYS A O 1
ATOM 7663 N N . ILE A 1 983 ? -10.951 16.897 23.831 1.00 53.34 983 ILE A N 1
ATOM 7664 C CA . ILE A 1 983 ? -11.537 17.271 22.542 1.00 53.34 983 ILE A CA 1
ATOM 7665 C C . ILE A 1 983 ? -10.512 16.958 21.446 1.00 53.34 983 ILE A C 1
ATOM 7667 O O . ILE A 1 983 ? -9.472 17.611 21.383 1.00 53.34 983 ILE A O 1
ATOM 7671 N N . LYS A 1 984 ? -10.842 16.044 20.519 1.00 40.66 984 LYS A N 1
ATOM 7672 C CA . LYS A 1 984 ? -10.137 15.918 19.232 1.00 40.66 984 LYS A CA 1
ATOM 7673 C C . LYS A 1 984 ? -10.235 17.251 18.484 1.00 40.66 984 LYS A C 1
ATOM 7675 O O . LYS A 1 984 ? -11.224 17.516 17.803 1.00 40.66 984 LYS A O 1
ATOM 7680 N N . THR A 1 985 ? -9.242 18.121 18.616 1.00 33.72 985 THR A N 1
ATOM 7681 C CA . THR A 1 985 ? -9.076 19.231 17.685 1.00 33.72 985 THR A CA 1
ATOM 7682 C C . THR A 1 985 ? -8.405 18.678 16.439 1.00 33.72 985 THR A C 1
ATOM 7684 O O . THR A 1 985 ? -7.186 18.549 16.363 1.00 33.72 985 THR A O 1
ATOM 7687 N N . GLU A 1 986 ? -9.208 18.377 15.419 1.00 33.91 986 GLU A N 1
ATOM 7688 C CA . GLU A 1 986 ? -8.716 18.493 14.050 1.00 33.91 986 GLU A CA 1
ATOM 7689 C C . GLU A 1 986 ? -8.324 19.958 13.836 1.00 33.91 986 GLU A C 1
ATOM 7691 O O . GLU A 1 986 ? -9.126 20.812 13.467 1.00 33.91 986 GLU A O 1
ATOM 7696 N N . VAL A 1 987 ? -7.065 20.279 14.119 1.00 35.28 987 VAL A N 1
ATOM 7697 C CA . VAL A 1 987 ? -6.433 21.470 13.568 1.00 35.28 987 VAL A CA 1
ATOM 7698 C C . VAL A 1 987 ? -6.030 21.110 12.144 1.00 35.28 987 VAL A C 1
ATOM 7700 O O . VAL A 1 987 ? -4.880 20.787 11.876 1.00 35.28 987 VAL A O 1
ATOM 7703 N N . THR A 1 988 ? -6.985 21.152 11.217 1.00 25.73 988 THR A N 1
ATOM 7704 C CA . THR A 1 988 ? -6.679 21.308 9.793 1.00 25.73 988 THR A CA 1
ATOM 7705 C C . THR A 1 988 ? -7.622 22.325 9.151 1.00 25.73 988 THR A C 1
ATOM 7707 O O . THR A 1 988 ? -8.833 22.174 9.108 1.00 25.73 988 THR A O 1
ATOM 7710 N N . GLN A 1 989 ? -6.983 23.398 8.685 1.00 33.03 989 GLN A N 1
ATOM 7711 C CA . GLN A 1 989 ? -7.396 24.355 7.660 1.00 33.03 989 GLN A CA 1
ATOM 7712 C C . GLN A 1 989 ? -8.691 25.161 7.860 1.00 33.03 989 GLN A C 1
ATOM 7714 O O . GLN A 1 989 ? -9.803 24.773 7.518 1.00 33.03 989 GLN A O 1
ATOM 7719 N N . LEU A 1 990 ? -8.476 26.419 8.259 1.00 31.88 990 LEU A N 1
ATOM 7720 C CA . LEU A 1 990 ? -9.305 27.549 7.848 1.00 31.88 990 LEU A CA 1
ATOM 7721 C C . LEU A 1 990 ? -9.364 27.618 6.306 1.00 31.88 990 LEU A C 1
ATOM 7723 O O . LEU A 1 990 ? -8.525 28.254 5.673 1.00 31.88 990 LEU A O 1
ATOM 7727 N N . THR A 1 991 ? -10.379 27.007 5.709 1.00 27.92 991 THR A N 1
ATOM 7728 C CA . THR A 1 991 ? -10.865 27.323 4.357 1.00 27.92 991 THR A CA 1
ATOM 7729 C C . THR A 1 991 ? -12.392 27.308 4.352 1.00 27.92 991 THR A C 1
ATOM 7731 O O . THR A 1 991 ? -13.047 26.547 3.653 1.00 27.92 991 THR A O 1
ATOM 7734 N N . VAL A 1 992 ? -12.996 28.201 5.138 1.00 31.05 992 VAL A N 1
ATOM 7735 C CA . VAL A 1 992 ? -14.375 28.632 4.882 1.00 31.05 992 VAL A CA 1
ATOM 7736 C C . VAL A 1 992 ? -14.281 29.859 3.985 1.00 31.05 992 VAL A C 1
ATOM 7738 O O . VAL A 1 992 ? -13.772 30.875 4.441 1.00 31.05 992 VAL A O 1
ATOM 7741 N N . PHE A 1 993 ? -14.682 29.729 2.716 1.00 29.86 993 PHE A N 1
ATOM 7742 C CA . PHE A 1 993 ? -15.482 30.687 1.923 1.00 29.86 993 PHE A CA 1
ATOM 7743 C C . PHE A 1 993 ? -15.360 30.409 0.410 1.00 29.86 993 PHE A C 1
ATOM 7745 O O . PHE A 1 993 ? -14.753 31.164 -0.342 1.00 29.86 993 PHE A O 1
ATOM 7752 N N . SER A 1 994 ? -16.020 29.351 -0.047 1.00 34.22 994 SER A N 1
ATOM 7753 C CA . SER A 1 994 ? -16.687 29.288 -1.355 1.00 34.22 994 SER A CA 1
ATOM 7754 C C . SER A 1 994 ? -17.795 28.257 -1.163 1.00 34.22 994 SER A C 1
ATOM 7756 O O . SER A 1 994 ? -17.505 27.089 -0.962 1.00 34.22 994 SER A O 1
ATOM 7758 N N . ASP A 1 995 ? -19.026 28.661 -0.867 1.00 36.12 995 ASP A N 1
ATOM 7759 C CA . ASP A 1 995 ? -20.000 28.892 -1.926 1.00 36.12 995 ASP A CA 1
ATOM 7760 C C . ASP A 1 995 ? -21.070 29.896 -1.485 1.00 36.12 995 ASP A C 1
ATOM 7762 O O . ASP A 1 995 ? -21.974 29.565 -0.727 1.00 36.12 995 ASP A O 1
ATOM 7766 N N . PHE A 1 996 ? -20.977 31.133 -1.977 1.00 34.47 996 PHE A N 1
ATOM 7767 C CA . PHE A 1 996 ? -22.117 32.048 -2.119 1.00 34.47 996 PHE A CA 1
ATOM 7768 C C . PHE A 1 996 ? -21.752 33.168 -3.104 1.00 34.47 996 PHE A C 1
ATOM 7770 O O . PHE A 1 996 ? -21.670 34.336 -2.744 1.00 34.47 996 PHE A O 1
ATOM 7777 N N . LEU A 1 997 ? -21.509 32.823 -4.371 1.00 33.91 997 LEU A N 1
ATOM 7778 C CA . LEU A 1 997 ? -21.513 33.799 -5.470 1.00 33.91 997 LEU A CA 1
ATOM 7779 C C . LEU A 1 997 ? -22.155 33.200 -6.726 1.00 33.91 997 LEU A C 1
ATOM 7781 O O . LEU A 1 997 ? -21.539 33.089 -7.779 1.00 33.91 997 LEU A O 1
ATOM 7785 N N . VAL A 1 998 ? -23.445 32.877 -6.615 1.00 49.19 998 VAL A N 1
ATOM 7786 C CA . VAL A 1 998 ? -24.359 32.843 -7.767 1.00 49.19 998 VAL A CA 1
ATOM 7787 C C . VAL A 1 998 ? -25.595 33.686 -7.433 1.00 49.19 998 VAL A C 1
ATOM 7789 O O . VAL A 1 998 ? -26.681 33.184 -7.185 1.00 49.19 998 VAL A O 1
ATOM 7792 N N . SER A 1 999 ? -25.404 35.002 -7.328 1.00 44.94 999 SER A N 1
ATOM 7793 C CA . SER A 1 999 ? -26.321 36.025 -7.865 1.00 44.94 999 SER A CA 1
ATOM 7794 C C . SER A 1 999 ? -25.688 37.405 -7.657 1.00 44.94 999 SER A C 1
ATOM 7796 O O . SER A 1 999 ? -25.477 37.872 -6.539 1.00 44.94 999 SER A O 1
ATOM 7798 N N . GLY A 1 1000 ? -25.286 38.044 -8.756 1.00 49.97 1000 GLY A N 1
ATOM 7799 C CA . GLY A 1 1000 ? -24.625 39.344 -8.731 1.00 49.97 1000 GLY A CA 1
ATOM 7800 C C . GLY A 1 1000 ? -25.568 40.446 -8.253 1.00 49.97 1000 GLY A C 1
ATOM 7801 O O . GLY A 1 1000 ? -26.526 40.794 -8.937 1.00 49.97 1000 GLY A O 1
ATOM 7802 N N . SER A 1 1001 ? -25.284 41.029 -7.090 1.00 59.06 1001 SER A N 1
ATOM 7803 C CA . SER A 1 1001 ? -25.839 42.317 -6.665 1.00 59.06 1001 SER A CA 1
ATOM 7804 C C . SER A 1 1001 ? -24.852 43.019 -5.734 1.00 59.06 1001 SER A C 1
ATOM 7806 O O . SER A 1 1001 ? -24.568 42.550 -4.634 1.00 59.06 1001 SER A O 1
ATOM 7808 N N . VAL A 1 1002 ? -24.338 44.171 -6.178 1.00 60.12 1002 VAL A N 1
ATOM 7809 C CA . VAL A 1 1002 ? -23.323 45.000 -5.490 1.00 60.12 1002 VAL A CA 1
ATOM 7810 C C . VAL A 1 1002 ? -23.723 45.352 -4.045 1.00 60.12 1002 VAL A C 1
ATOM 7812 O O . VAL A 1 1002 ? -22.865 45.497 -3.178 1.00 60.12 1002 VAL A O 1
ATOM 7815 N N . ALA A 1 1003 ? -25.024 45.402 -3.748 1.00 60.72 1003 ALA A N 1
ATOM 7816 C CA . ALA A 1 1003 ? -25.548 45.667 -2.409 1.00 60.72 1003 ALA A CA 1
ATOM 7817 C C . ALA A 1 1003 ? -25.223 44.564 -1.377 1.00 60.72 1003 ALA A C 1
ATOM 7819 O O . ALA A 1 1003 ? -25.005 44.872 -0.206 1.00 60.72 1003 ALA A O 1
ATOM 7820 N N . GLY A 1 1004 ? -25.144 43.294 -1.795 1.00 64.31 1004 GLY A N 1
ATOM 7821 C CA . GLY A 1 1004 ? -24.877 42.171 -0.886 1.00 64.31 1004 GLY A CA 1
ATOM 7822 C C . GLY A 1 1004 ? -23.448 42.176 -0.339 1.00 64.31 1004 GLY A C 1
ATOM 7823 O O . GLY A 1 1004 ? -23.228 41.922 0.845 1.00 64.31 1004 GLY A O 1
ATOM 7824 N N . VAL A 1 1005 ? -22.483 42.562 -1.178 1.00 70.38 1005 VAL A N 1
ATOM 7825 C CA . VAL A 1 1005 ? -21.060 42.629 -0.805 1.00 70.38 1005 VAL A CA 1
ATOM 7826 C C . VAL A 1 1005 ? -20.819 43.725 0.235 1.00 70.38 1005 VAL A C 1
ATOM 7828 O O . VAL A 1 1005 ? -20.098 43.512 1.207 1.00 70.38 1005 VAL A O 1
ATOM 7831 N N . VAL A 1 1006 ? -21.475 44.880 0.092 1.00 75.88 1006 VAL A N 1
ATOM 7832 C CA . VAL A 1 1006 ? -21.341 45.991 1.047 1.00 75.88 1006 VAL A CA 1
ATOM 7833 C C . VAL A 1 1006 ? -21.932 45.623 2.412 1.00 75.88 1006 VAL A C 1
ATOM 7835 O O . VAL A 1 1006 ? -21.308 45.881 3.440 1.00 75.88 1006 VAL A O 1
ATOM 7838 N N . MET A 1 1007 ? -23.091 44.960 2.438 1.00 75.06 1007 MET A N 1
ATOM 7839 C CA . MET A 1 1007 ? -23.732 44.511 3.682 1.00 75.06 1007 MET A CA 1
ATOM 7840 C C . MET A 1 1007 ? -22.875 43.482 4.433 1.00 75.06 1007 MET A C 1
ATOM 7842 O O . MET A 1 1007 ? -22.708 43.588 5.649 1.00 75.06 1007 MET A O 1
ATOM 7846 N N . PHE A 1 1008 ? -22.264 42.539 3.710 1.00 72.56 1008 PHE A N 1
ATOM 7847 C CA . PHE A 1 1008 ? -21.358 41.556 4.301 1.00 72.56 1008 PHE A CA 1
ATOM 7848 C C . PHE A 1 1008 ? -20.098 42.209 4.886 1.00 72.56 1008 PHE A C 1
ATOM 7850 O O . PHE A 1 1008 ? -19.721 41.897 6.013 1.00 72.56 1008 PHE A O 1
ATOM 7857 N N . LEU A 1 1009 ? -19.487 43.169 4.181 1.00 75.38 1009 LEU A N 1
ATOM 7858 C CA . LEU A 1 1009 ? -18.300 43.881 4.672 1.00 75.38 1009 LEU A CA 1
ATOM 7859 C C . LEU A 1 1009 ? -18.589 44.704 5.938 1.00 75.38 1009 LEU A C 1
ATOM 7861 O O . LEU A 1 1009 ? -17.767 44.732 6.856 1.00 75.38 1009 LEU A O 1
ATOM 7865 N N . VAL A 1 1010 ? -19.769 45.327 6.032 1.00 79.31 1010 VAL A N 1
ATOM 7866 C CA . VAL A 1 1010 ? -20.189 46.065 7.235 1.00 79.31 1010 VAL A CA 1
ATOM 7867 C C . VAL A 1 1010 ? -20.403 45.117 8.415 1.00 79.31 1010 VAL A C 1
ATOM 7869 O O . VAL A 1 1010 ? -19.861 45.372 9.493 1.00 79.31 1010 VAL A O 1
ATOM 7872 N N . ILE A 1 1011 ? -21.117 44.004 8.221 1.00 76.19 1011 ILE A N 1
ATOM 7873 C CA . ILE A 1 1011 ? -21.348 43.004 9.277 1.00 76.19 1011 ILE A CA 1
ATOM 7874 C C . ILE A 1 1011 ? -20.023 42.377 9.731 1.00 76.19 1011 ILE A C 1
ATOM 7876 O O . ILE A 1 1011 ? -19.785 42.250 10.933 1.00 76.19 1011 ILE A O 1
ATOM 7880 N N . LEU A 1 1012 ? -19.126 42.064 8.792 1.00 76.62 1012 LEU A N 1
ATOM 7881 C CA . LEU A 1 1012 ? -17.798 41.530 9.085 1.00 76.62 1012 LEU A CA 1
ATOM 7882 C C . LEU A 1 1012 ? -16.963 42.531 9.896 1.00 76.62 1012 LEU A C 1
ATOM 7884 O O . LEU A 1 1012 ? -16.345 42.148 10.886 1.00 76.62 1012 LEU A O 1
ATOM 7888 N N . SER A 1 1013 ? -16.998 43.823 9.546 1.00 73.25 1013 SER A N 1
ATOM 7889 C CA . SER A 1 1013 ? -16.295 44.867 10.307 1.00 73.25 1013 SER A CA 1
ATOM 7890 C C . SER A 1 1013 ? -16.810 44.999 11.746 1.00 73.25 1013 SER A C 1
ATOM 7892 O O . SER A 1 1013 ? -16.016 45.099 12.683 1.00 73.25 1013 SER A O 1
ATOM 7894 N N . LEU A 1 1014 ? -18.131 44.927 11.949 1.00 74.00 1014 LEU A N 1
ATOM 7895 C CA . LEU A 1 1014 ? -18.759 45.027 13.268 1.00 74.00 1014 LEU A CA 1
ATOM 7896 C C . LEU A 1 1014 ? -18.451 43.794 14.124 1.00 74.00 1014 LEU A C 1
ATOM 7898 O O . LEU A 1 1014 ? -18.168 43.922 15.319 1.00 74.00 1014 LEU A O 1
ATOM 7902 N N . PHE A 1 1015 ? -18.440 42.613 13.506 1.00 73.25 1015 PHE A N 1
ATOM 7903 C CA . PHE A 1 1015 ? -18.078 41.358 14.155 1.00 73.25 1015 PHE A CA 1
ATOM 7904 C C . PHE A 1 1015 ? -16.597 41.332 14.559 1.00 73.25 1015 PHE A C 1
ATOM 7906 O O . PHE A 1 1015 ? -16.281 41.033 15.711 1.00 73.25 1015 PHE A O 1
ATOM 7913 N N . LEU A 1 1016 ? -15.688 41.752 13.672 1.00 68.25 1016 LEU A N 1
ATOM 7914 C CA . LEU A 1 1016 ? -14.256 41.872 13.975 1.00 68.25 1016 LEU A CA 1
ATOM 7915 C C . LEU A 1 1016 ? -13.992 42.899 15.088 1.00 68.25 1016 LEU A C 1
ATOM 7917 O O . LEU A 1 1016 ? -13.218 42.625 16.008 1.00 68.25 1016 LEU A O 1
ATOM 7921 N N . CYS A 1 1017 ? -14.701 44.034 15.091 1.00 64.56 1017 CYS A N 1
ATOM 7922 C CA . CYS A 1 1017 ? -14.641 45.003 16.189 1.00 64.56 1017 CYS A CA 1
ATOM 7923 C C . CYS A 1 1017 ? -15.124 44.414 17.525 1.00 64.56 1017 CYS A C 1
ATOM 7925 O O . CYS A 1 1017 ? -14.547 44.713 18.576 1.00 64.56 1017 CYS A O 1
ATOM 7927 N N . PHE A 1 1018 ? -16.165 43.576 17.510 1.00 64.06 1018 PHE A N 1
ATOM 7928 C CA . PHE A 1 1018 ? -16.677 42.917 18.711 1.00 64.06 1018 PHE A CA 1
ATOM 7929 C C . PHE A 1 1018 ? -15.689 41.877 19.260 1.00 64.06 1018 PHE A C 1
ATOM 7931 O O . PHE A 1 1018 ? -15.453 41.834 20.473 1.00 64.06 1018 PHE A O 1
ATOM 7938 N N . LEU A 1 1019 ? -15.049 41.099 18.380 1.00 61.88 1019 LEU A N 1
ATOM 7939 C CA . LEU A 1 1019 ? -14.018 40.128 18.752 1.00 61.88 1019 LEU A CA 1
ATOM 7940 C C . LEU A 1 1019 ? -12.771 40.812 19.331 1.00 61.88 1019 LEU A C 1
ATOM 7942 O O . LEU A 1 1019 ? -12.328 40.437 20.420 1.00 61.88 1019 LEU A O 1
ATOM 7946 N N . TRP A 1 1020 ? -12.286 41.895 18.713 1.00 50.41 1020 TRP A N 1
ATOM 7947 C CA . TRP A 1 1020 ? -11.168 42.685 19.248 1.00 50.41 1020 TRP A CA 1
ATOM 7948 C C . TRP A 1 1020 ? -11.475 43.284 20.632 1.00 50.41 1020 TRP A C 1
ATOM 7950 O O . TRP A 1 1020 ? -10.637 43.227 21.537 1.00 50.41 1020 TRP A O 1
ATOM 7960 N N . LYS A 1 1021 ? -12.700 43.788 20.863 1.00 46.28 1021 LYS A N 1
ATOM 7961 C CA . LYS A 1 1021 ? -13.128 44.308 22.182 1.00 46.28 1021 LYS A CA 1
ATOM 7962 C C . LYS A 1 1021 ? -13.271 43.227 23.262 1.00 46.28 1021 LYS A C 1
ATOM 7964 O O . LYS A 1 1021 ? -13.233 43.554 24.455 1.00 46.28 1021 LYS A O 1
ATOM 7969 N N . ARG A 1 1022 ? -13.494 41.965 22.880 1.00 51.47 1022 ARG A N 1
ATOM 7970 C CA . ARG A 1 1022 ? -13.594 40.818 23.800 1.00 51.47 1022 ARG A CA 1
ATOM 7971 C C . ARG A 1 1022 ? -12.209 40.297 24.182 1.00 51.47 1022 ARG A C 1
ATOM 7973 O O . ARG A 1 1022 ? -11.971 40.000 25.352 1.00 51.47 1022 ARG A O 1
ATOM 7980 N N . GLU A 1 1023 ? -11.288 40.253 23.226 1.00 52.06 1023 GLU A N 1
ATOM 7981 C CA . GLU A 1 1023 ? -9.931 39.749 23.433 1.00 52.06 1023 GLU A CA 1
ATOM 7982 C C . GLU A 1 1023 ? -9.052 40.716 24.242 1.00 52.06 1023 GLU A C 1
ATOM 7984 O O . GLU A 1 1023 ? -8.343 40.290 25.156 1.00 52.06 1023 GLU A O 1
ATOM 7989 N N . ALA A 1 1024 ? -9.199 42.030 24.030 1.00 50.09 1024 ALA A N 1
ATOM 7990 C CA . ALA A 1 1024 ? -8.535 43.050 24.848 1.00 50.09 1024 ALA A CA 1
ATOM 7991 C C . ALA A 1 1024 ? -8.926 42.970 26.341 1.00 50.09 1024 ALA A C 1
ATOM 7993 O O . ALA A 1 1024 ? -8.078 43.143 27.217 1.00 50.09 1024 ALA A O 1
ATOM 7994 N N . ARG A 1 1025 ? -10.193 42.636 26.645 1.00 48.03 1025 ARG A N 1
ATOM 7995 C CA . ARG A 1 1025 ? -10.681 42.452 28.027 1.00 48.03 1025 ARG A CA 1
ATOM 7996 C C . ARG A 1 1025 ? -10.118 41.195 28.701 1.00 48.03 1025 ARG A C 1
ATOM 7998 O O . ARG A 1 1025 ? -9.782 41.259 29.880 1.00 48.03 1025 ARG A O 1
ATOM 8005 N N . ARG A 1 1026 ? -9.960 40.085 27.964 1.00 48.16 1026 ARG A N 1
ATOM 8006 C CA . ARG A 1 1026 ? -9.352 38.841 28.485 1.00 48.16 1026 ARG A CA 1
ATOM 8007 C C . ARG A 1 1026 ? -7.867 39.008 28.819 1.00 48.16 1026 ARG A C 1
ATOM 8009 O O . ARG A 1 1026 ? -7.431 38.567 29.878 1.00 48.16 1026 ARG A O 1
ATOM 8016 N N . ARG A 1 1027 ? -7.091 39.689 27.965 1.00 50.09 1027 ARG A N 1
ATOM 8017 C CA . ARG A 1 1027 ? -5.641 39.882 28.183 1.00 50.09 1027 ARG A CA 1
ATOM 8018 C C . ARG A 1 1027 ? -5.333 40.723 29.431 1.00 50.09 1027 ARG A C 1
ATOM 8020 O O . ARG A 1 1027 ? -4.376 40.431 30.142 1.00 50.09 1027 ARG A O 1
ATOM 8027 N N . GLN A 1 1028 ? -6.176 41.710 29.750 1.00 46.47 1028 GLN A N 1
ATOM 8028 C CA . GLN A 1 1028 ? -6.020 42.543 30.950 1.00 46.47 1028 GLN A CA 1
ATOM 8029 C C . GLN A 1 1028 ? -6.325 41.790 32.262 1.00 46.47 1028 GLN A C 1
ATOM 8031 O O . GLN A 1 1028 ? -5.778 42.147 33.306 1.00 46.47 1028 GLN A O 1
ATOM 8036 N N . GLN A 1 1029 ? -7.168 40.750 32.225 1.00 50.44 1029 GLN A N 1
ATOM 8037 C CA . GLN A 1 1029 ? -7.463 39.907 33.392 1.00 50.44 1029 GLN A CA 1
ATOM 8038 C C . GLN A 1 1029 ? -6.345 38.889 33.670 1.00 50.44 1029 GLN A C 1
ATOM 8040 O O . GLN A 1 1029 ? -5.959 38.728 34.825 1.00 50.44 1029 GLN A O 1
ATOM 8045 N N . ASN A 1 1030 ? -5.749 38.292 32.631 1.00 49.66 1030 ASN A N 1
ATOM 8046 C CA . ASN A 1 1030 ? -4.687 37.291 32.796 1.00 49.66 1030 ASN A CA 1
ATOM 8047 C C . ASN A 1 1030 ? -3.385 37.882 33.375 1.00 49.66 1030 ASN A C 1
ATOM 8049 O O . ASN A 1 1030 ? -2.762 37.257 34.230 1.00 49.66 1030 ASN A O 1
ATOM 8053 N N . LEU A 1 1031 ? -3.004 39.116 33.014 1.00 50.00 1031 LEU A N 1
ATOM 8054 C CA . LEU A 1 1031 ? -1.782 39.746 33.548 1.00 50.00 1031 LEU A CA 1
ATOM 8055 C C . LEU A 1 1031 ? -1.880 40.082 35.052 1.00 50.00 1031 LEU A C 1
ATOM 8057 O O . LEU A 1 1031 ? -0.880 40.021 35.760 1.00 50.00 1031 LEU A O 1
ATOM 8061 N N . LYS A 1 1032 ? -3.085 40.393 35.559 1.00 49.16 1032 LYS A N 1
ATOM 8062 C CA . LYS A 1 1032 ? -3.325 40.663 36.992 1.00 49.16 1032 LYS A CA 1
ATOM 8063 C C . LYS A 1 1032 ? -3.192 39.419 37.872 1.00 49.16 1032 LYS A C 1
ATOM 8065 O O . LYS A 1 1032 ? -2.960 39.560 39.066 1.00 49.16 1032 LYS A O 1
ATOM 8070 N N . SER A 1 1033 ? -3.356 38.230 37.292 1.00 52.81 1033 SER A N 1
ATOM 8071 C CA . SER A 1 1033 ? -3.308 36.959 38.024 1.00 52.81 1033 SER A CA 1
ATOM 8072 C C . SER A 1 1033 ? -1.904 36.354 38.147 1.00 52.81 1033 SER A C 1
ATOM 8074 O O . SER A 1 1033 ? -1.696 35.509 39.008 1.00 52.81 1033 SER A O 1
ATOM 8076 N N . LEU A 1 1034 ? -0.939 36.794 37.325 1.00 51.97 1034 LEU A N 1
ATOM 8077 C CA . LEU A 1 1034 ? 0.380 36.154 37.214 1.00 51.97 1034 LEU A CA 1
ATOM 8078 C C . LEU A 1 1034 ? 1.528 36.858 37.963 1.00 51.97 1034 LEU A C 1
ATOM 8080 O O . LEU A 1 1034 ? 2.603 36.273 38.064 1.00 51.97 1034 LEU A O 1
ATOM 8084 N N . ILE A 1 1035 ? 1.360 38.093 38.463 1.00 55.66 1035 ILE A N 1
ATOM 8085 C CA . ILE A 1 1035 ? 2.492 38.897 38.968 1.00 55.66 1035 ILE A CA 1
ATOM 8086 C C . ILE A 1 1035 ? 2.099 39.686 40.236 1.00 55.66 1035 ILE A C 1
ATOM 8088 O O . ILE A 1 1035 ? 1.289 40.609 40.133 1.00 55.66 1035 ILE A O 1
ATOM 8092 N N . PRO A 1 1036 ? 2.684 39.419 41.426 1.00 58.16 1036 PRO A N 1
ATOM 8093 C CA . PRO A 1 1036 ? 2.365 40.113 42.681 1.00 58.16 1036 PRO A CA 1
ATOM 8094 C C . PRO A 1 1036 ? 3.082 41.475 42.795 1.00 58.16 1036 PRO A C 1
ATOM 8096 O O . PRO A 1 1036 ? 3.581 41.849 43.854 1.00 58.16 1036 PRO A O 1
ATOM 8099 N N . LEU A 1 1037 ? 3.169 42.226 41.694 1.00 68.44 1037 LEU A N 1
ATOM 8100 C CA . LEU A 1 1037 ? 3.823 43.536 41.631 1.00 68.44 1037 LEU A CA 1
ATOM 8101 C C . LEU A 1 1037 ? 2.797 44.659 41.503 1.00 68.44 1037 LEU A C 1
ATOM 8103 O O . LEU A 1 1037 ? 1.742 44.510 40.885 1.00 68.44 1037 LEU A O 1
ATOM 8107 N N . ARG A 1 1038 ? 3.119 45.830 42.060 1.00 76.81 1038 ARG A N 1
ATOM 8108 C CA . ARG A 1 1038 ? 2.219 46.985 42.027 1.00 76.81 1038 ARG A CA 1
ATOM 8109 C C . ARG A 1 1038 ? 2.111 47.540 40.605 1.00 76.81 1038 ARG A C 1
ATOM 8111 O O . ARG A 1 1038 ? 3.104 47.978 40.021 1.00 76.81 1038 ARG A O 1
ATOM 8118 N N . GLN A 1 1039 ? 0.893 47.564 40.067 1.00 80.50 1039 GLN A N 1
ATOM 8119 C CA . GLN A 1 1039 ? 0.606 48.193 38.782 1.00 80.50 1039 GLN A CA 1
ATOM 8120 C C . GLN A 1 1039 ? 0.397 49.703 38.971 1.00 80.50 1039 GLN A C 1
ATOM 8122 O O . GLN A 1 1039 ? -0.460 50.128 39.748 1.00 80.50 1039 GLN A O 1
ATOM 8127 N N . TYR A 1 1040 ? 1.175 50.510 38.254 1.00 82.81 1040 TYR A N 1
ATOM 8128 C CA . TYR A 1 1040 ? 1.044 51.964 38.208 1.00 82.81 1040 TYR A CA 1
ATOM 8129 C C . TYR A 1 1040 ? 0.338 52.384 36.919 1.00 82.81 1040 TYR A C 1
ATOM 8131 O O . TYR A 1 1040 ? 0.602 51.845 35.846 1.00 82.81 1040 TYR A O 1
ATOM 8139 N N . THR A 1 1041 ? -0.536 53.380 37.022 1.00 83.88 1041 THR A N 1
ATOM 8140 C CA . THR A 1 1041 ? -1.116 54.058 35.853 1.00 83.88 1041 THR A CA 1
ATOM 8141 C C . THR A 1 1041 ? -0.074 54.942 35.175 1.00 83.88 1041 THR A C 1
ATOM 8143 O O . THR A 1 1041 ? 0.854 55.431 35.831 1.00 83.88 1041 THR A O 1
ATOM 8146 N N . TYR A 1 1042 ? -0.227 55.241 33.883 1.00 85.38 1042 TYR A N 1
ATOM 8147 C CA . TYR A 1 1042 ? 0.740 56.098 33.188 1.00 85.38 1042 TYR A CA 1
ATOM 8148 C C . TYR A 1 1042 ? 0.795 57.510 33.795 1.00 85.38 1042 TYR A C 1
ATOM 8150 O O . TYR A 1 1042 ? 1.858 58.129 33.868 1.00 85.38 1042 TYR A O 1
ATOM 8158 N N . ALA A 1 1043 ? -0.335 58.008 34.309 1.00 84.88 1043 ALA A N 1
ATOM 8159 C CA . ALA A 1 1043 ? -0.396 59.272 35.041 1.00 84.88 1043 ALA A CA 1
ATOM 8160 C C . ALA A 1 1043 ? 0.438 59.239 36.335 1.00 84.88 1043 ALA A C 1
ATOM 8162 O O . ALA A 1 1043 ? 1.131 60.210 36.647 1.00 84.88 1043 ALA A O 1
ATOM 8163 N N . GLN A 1 1044 ? 0.417 58.120 37.069 1.00 85.75 1044 GLN A N 1
ATOM 8164 C CA . GLN A 1 1044 ? 1.274 57.924 38.240 1.00 85.75 1044 GLN A CA 1
ATOM 8165 C C . GLN A 1 1044 ? 2.746 57.837 37.843 1.00 85.75 1044 GLN A C 1
ATOM 8167 O O . GLN A 1 1044 ? 3.563 58.496 38.475 1.00 85.75 1044 GLN A O 1
ATOM 8172 N N . VAL A 1 1045 ? 3.084 57.113 36.772 1.00 88.38 1045 VAL A N 1
ATOM 8173 C CA . VAL A 1 1045 ? 4.463 57.044 36.261 1.00 88.38 1045 VAL A CA 1
ATOM 8174 C C . VAL A 1 1045 ? 4.982 58.432 35.893 1.00 88.38 1045 VAL A C 1
ATOM 8176 O O . VAL A 1 1045 ? 6.068 58.815 36.322 1.00 88.38 1045 VAL A O 1
ATOM 8179 N N . LYS A 1 1046 ? 4.179 59.230 35.180 1.00 87.00 1046 LYS A N 1
ATOM 8180 C CA . LYS A 1 1046 ? 4.523 60.615 34.838 1.00 87.00 1046 LYS A CA 1
ATOM 8181 C C . LYS A 1 1046 ? 4.724 61.480 36.086 1.00 87.00 1046 LYS A C 1
ATOM 8183 O O . LYS A 1 1046 ? 5.585 62.351 36.088 1.00 87.00 1046 LYS A O 1
ATOM 8188 N N . ARG A 1 1047 ? 3.964 61.247 37.161 1.00 87.00 1047 ARG A N 1
ATOM 8189 C CA . ARG A 1 1047 ? 4.153 61.950 38.440 1.00 87.00 1047 ARG A CA 1
ATOM 8190 C C . ARG A 1 1047 ? 5.445 61.515 39.141 1.00 87.00 1047 ARG A C 1
ATOM 8192 O O . ARG A 1 1047 ? 6.197 62.379 39.579 1.00 87.00 1047 ARG A O 1
ATOM 8199 N N . ILE A 1 1048 ? 5.720 60.209 39.187 1.00 89.62 1048 ILE A N 1
ATOM 8200 C CA . ILE A 1 1048 ? 6.927 59.618 39.791 1.00 89.62 1048 ILE A CA 1
ATOM 8201 C C . ILE A 1 1048 ? 8.192 60.190 39.144 1.00 89.62 1048 ILE A C 1
ATOM 8203 O O . ILE A 1 1048 ? 9.132 60.547 39.847 1.00 89.62 1048 ILE A O 1
ATOM 8207 N N . THR A 1 1049 ? 8.204 60.335 37.818 1.00 88.44 1049 THR A N 1
ATOM 8208 C CA . THR A 1 1049 ? 9.355 60.848 37.054 1.00 88.44 1049 THR A CA 1
ATOM 8209 C C . THR A 1 1049 ? 9.389 62.373 36.922 1.00 88.44 1049 THR A C 1
ATOM 8211 O O . THR A 1 1049 ? 10.168 62.896 36.124 1.00 88.44 1049 THR A O 1
ATOM 8214 N N . LYS A 1 1050 ? 8.523 63.107 37.641 1.00 87.06 1050 LYS A N 1
ATOM 8215 C CA . LYS A 1 1050 ? 8.366 64.571 37.515 1.00 87.06 1050 LYS A CA 1
ATOM 8216 C C . LYS A 1 1050 ? 8.205 65.017 36.052 1.00 87.06 1050 LYS A C 1
ATOM 8218 O O . LYS A 1 1050 ? 8.866 65.933 35.582 1.00 87.06 1050 LYS A O 1
ATOM 8223 N N . SER A 1 1051 ? 7.316 64.349 35.324 1.00 87.12 1051 SER A N 1
ATOM 8224 C CA . SER A 1 1051 ? 7.113 64.490 33.877 1.00 87.12 1051 SER A CA 1
ATOM 8225 C C . SER A 1 1051 ? 8.352 64.168 33.037 1.00 87.12 1051 SER A C 1
ATOM 8227 O O . SER A 1 1051 ? 8.603 64.837 32.040 1.00 87.12 1051 SER A O 1
ATOM 8229 N N . PHE A 1 1052 ? 9.072 63.100 33.401 1.00 87.38 1052 PHE A N 1
ATOM 8230 C CA . PHE A 1 1052 ? 10.244 62.587 32.679 1.00 87.38 1052 PHE A CA 1
ATOM 8231 C C . PHE A 1 1052 ? 11.423 63.578 32.622 1.00 87.38 1052 PHE A C 1
ATOM 8233 O O . PHE A 1 1052 ? 12.153 63.623 31.634 1.00 87.38 1052 PHE A O 1
ATOM 8240 N N . ALA A 1 1053 ? 11.598 64.376 33.681 1.00 81.62 1053 ALA A N 1
ATOM 8241 C CA . ALA A 1 1053 ? 12.538 65.499 33.702 1.00 81.62 1053 ALA A CA 1
ATOM 8242 C C . ALA A 1 1053 ? 14.022 65.083 33.714 1.00 81.62 1053 ALA A C 1
ATOM 8244 O O . ALA A 1 1053 ? 14.846 65.761 33.107 1.00 81.62 1053 ALA A O 1
ATOM 8245 N N . GLU A 1 1054 ? 14.370 63.983 34.388 1.00 85.69 1054 GLU A N 1
ATOM 8246 C CA . GLU A 1 1054 ? 15.762 63.559 34.596 1.00 85.69 1054 GLU A CA 1
ATOM 8247 C C . GLU A 1 1054 ? 16.003 62.182 33.963 1.00 85.69 1054 GLU A C 1
ATOM 8249 O O . GLU A 1 1054 ? 15.430 61.180 34.396 1.00 85.69 1054 GLU A O 1
ATOM 8254 N N . VAL A 1 1055 ? 16.833 62.129 32.917 1.00 86.81 1055 VAL A N 1
ATOM 8255 C CA . VAL A 1 1055 ? 17.216 60.887 32.227 1.00 86.81 1055 VAL A CA 1
ATOM 8256 C C . VAL A 1 1055 ? 18.460 60.307 32.889 1.00 86.81 1055 VAL A C 1
ATOM 8258 O O . VAL A 1 1055 ? 19.482 60.977 32.972 1.00 86.81 1055 VAL A O 1
ATOM 8261 N N . VAL A 1 1056 ? 18.379 59.044 33.300 1.00 82.75 1056 VAL A N 1
ATOM 8262 C CA . VAL A 1 1056 ? 19.478 58.286 33.919 1.00 82.75 1056 VAL A CA 1
ATOM 8263 C C . VAL A 1 1056 ? 20.244 57.478 32.870 1.00 82.75 1056 VAL A C 1
ATOM 8265 O O . VAL A 1 1056 ? 21.448 57.297 32.992 1.00 82.75 1056 VAL A O 1
ATOM 8268 N N . GLY A 1 1057 ? 19.574 57.017 31.808 1.00 79.94 1057 GLY A N 1
ATOM 8269 C CA . GLY A 1 1057 ? 20.216 56.251 30.737 1.00 79.94 1057 GLY A CA 1
ATOM 8270 C C . GLY A 1 1057 ? 19.329 56.061 29.506 1.00 79.94 1057 GLY A C 1
ATOM 8271 O O . GLY A 1 1057 ? 18.103 56.159 29.583 1.00 79.94 1057 GLY A O 1
ATOM 8272 N N . ARG A 1 1058 ? 19.945 55.792 28.349 1.00 82.06 1058 ARG A N 1
ATOM 8273 C CA . ARG A 1 1058 ? 19.262 55.505 27.074 1.00 82.06 1058 ARG A CA 1
ATOM 8274 C C . ARG A 1 1058 ? 19.821 54.212 26.479 1.00 82.06 1058 ARG A C 1
ATOM 8276 O O . ARG A 1 1058 ? 21.033 54.092 26.354 1.00 82.06 1058 ARG A O 1
ATOM 8283 N N . GLY A 1 1059 ? 18.955 53.277 26.088 1.00 70.00 1059 GLY A N 1
ATOM 8284 C CA . GLY A 1 1059 ? 19.351 52.013 25.456 1.00 70.00 1059 GLY A CA 1
ATOM 8285 C C . GLY A 1 1059 ? 18.385 51.570 24.352 1.00 70.00 1059 GLY A C 1
ATOM 8286 O O . GLY A 1 1059 ? 17.351 52.198 24.130 1.00 70.00 1059 GLY A O 1
ATOM 8287 N N . GLY A 1 1060 ? 18.708 50.465 23.667 1.00 66.88 1060 GLY A N 1
ATOM 8288 C CA . GLY A 1 1060 ? 17.925 49.949 22.528 1.00 66.88 1060 GLY A CA 1
ATOM 8289 C C . GLY A 1 1060 ? 16.471 49.587 22.860 1.00 66.88 1060 GLY A C 1
ATOM 8290 O O . GLY A 1 1060 ? 15.601 49.674 21.998 1.00 66.88 1060 GLY A O 1
ATOM 8291 N N . PHE A 1 1061 ? 16.194 49.266 24.125 1.00 65.25 1061 PHE A N 1
ATOM 8292 C CA . PHE A 1 1061 ? 14.878 48.836 24.603 1.00 65.25 1061 PHE A CA 1
ATOM 8293 C C . PHE A 1 1061 ? 14.066 49.951 25.290 1.00 65.25 1061 PHE A C 1
ATOM 8295 O O . PHE A 1 1061 ? 12.918 49.724 25.658 1.00 65.25 1061 PHE A O 1
ATOM 8302 N N . GLY A 1 1062 ? 14.615 51.161 25.472 1.00 81.81 1062 GLY A N 1
ATOM 8303 C CA . GLY A 1 1062 ? 13.895 52.262 26.123 1.00 81.81 1062 GLY A CA 1
ATOM 8304 C C . GLY A 1 1062 ? 14.781 53.326 26.774 1.00 81.81 1062 GLY A C 1
ATOM 8305 O O . GLY A 1 1062 ? 16.011 53.271 26.711 1.00 81.81 1062 GLY A O 1
ATOM 8306 N N . ILE A 1 1063 ? 14.139 54.303 27.419 1.00 83.50 1063 ILE A N 1
ATOM 8307 C CA . ILE A 1 1063 ? 14.794 55.392 28.161 1.00 83.50 1063 ILE A CA 1
ATOM 8308 C C . ILE A 1 1063 ? 14.498 55.230 29.650 1.00 83.50 1063 ILE A C 1
ATOM 8310 O O . ILE A 1 1063 ? 13.350 55.016 30.036 1.00 83.50 1063 ILE A O 1
ATOM 8314 N N . VAL A 1 1064 ? 15.529 55.344 30.485 1.00 88.62 1064 VAL A N 1
ATOM 8315 C CA . VAL A 1 1064 ? 15.427 55.244 31.943 1.00 88.62 1064 VAL A CA 1
ATOM 8316 C C . VAL A 1 1064 ? 15.434 56.639 32.555 1.00 88.62 1064 VAL A C 1
ATOM 8318 O O . VAL A 1 1064 ? 16.336 57.432 32.289 1.00 88.62 1064 VAL A O 1
ATOM 8321 N N . TYR A 1 1065 ? 14.443 56.925 33.393 1.00 87.94 1065 TYR A N 1
ATOM 8322 C CA . TYR A 1 1065 ? 14.268 58.196 34.090 1.00 87.94 1065 TYR A CA 1
ATOM 8323 C C . TYR A 1 1065 ? 14.420 58.027 35.594 1.00 87.94 1065 TYR A C 1
ATOM 8325 O O . TYR A 1 1065 ? 14.033 56.998 36.147 1.00 87.94 1065 TYR A O 1
ATOM 8333 N N . ARG A 1 1066 ? 14.920 59.057 36.272 1.00 86.50 1066 ARG A N 1
ATOM 8334 C CA . ARG A 1 1066 ? 14.937 59.088 37.732 1.00 86.50 1066 ARG A CA 1
ATOM 8335 C C . ARG A 1 1066 ? 13.568 59.514 38.241 1.00 86.50 1066 ARG A C 1
ATOM 8337 O O . ARG A 1 1066 ? 12.926 60.399 37.673 1.00 86.50 1066 ARG A O 1
ATOM 8344 N N . GLY A 1 1067 ? 13.113 58.887 39.315 1.00 88.81 1067 GLY A N 1
ATOM 8345 C CA . GLY A 1 1067 ? 11.845 59.216 39.942 1.00 88.81 1067 GLY A CA 1
ATOM 8346 C C . GLY A 1 1067 ? 11.855 59.020 41.448 1.00 88.81 1067 GLY A C 1
ATOM 8347 O O . GLY A 1 1067 ? 12.806 58.499 42.032 1.00 88.81 1067 GLY A O 1
ATOM 8348 N N . THR A 1 1068 ? 10.770 59.446 42.082 1.00 87.19 1068 THR A N 1
ATOM 8349 C CA . THR A 1 1068 ? 10.547 59.266 43.519 1.00 87.19 1068 THR A CA 1
ATOM 8350 C C . THR A 1 1068 ? 9.117 58.788 43.741 1.00 87.19 1068 THR A C 1
ATOM 8352 O O . THR A 1 1068 ? 8.169 59.383 43.222 1.00 87.19 1068 THR A O 1
ATOM 8355 N N . LEU A 1 1069 ? 8.960 57.685 44.472 1.00 84.94 1069 LEU A N 1
ATOM 8356 C CA . LEU A 1 1069 ? 7.655 57.160 44.869 1.00 84.94 1069 LEU A CA 1
ATOM 8357 C C . LEU A 1 1069 ? 7.040 58.016 45.986 1.00 84.94 1069 LEU A C 1
ATOM 8359 O O . LEU A 1 1069 ? 7.723 58.785 46.659 1.00 84.94 1069 LEU A O 1
ATOM 8363 N N . SER A 1 1070 ? 5.728 57.881 46.203 1.00 77.00 1070 SER A N 1
ATOM 8364 C CA . SER A 1 1070 ? 5.000 58.638 47.236 1.00 77.00 1070 SER A CA 1
ATOM 8365 C C . SER A 1 1070 ? 5.451 58.331 48.670 1.00 77.00 1070 SER A C 1
ATOM 8367 O O . SER A 1 1070 ? 5.122 59.083 49.576 1.00 77.00 1070 SER A O 1
ATOM 8369 N N . ASP A 1 1071 ? 6.172 57.229 48.871 1.00 76.88 1071 ASP A N 1
ATOM 8370 C CA . ASP A 1 1071 ? 6.769 56.815 50.145 1.00 76.88 1071 ASP A CA 1
ATOM 8371 C C . ASP A 1 1071 ? 8.204 57.349 50.347 1.00 76.88 1071 ASP A C 1
ATOM 8373 O O . ASP A 1 1071 ? 8.841 57.031 51.344 1.00 76.88 1071 ASP A O 1
ATOM 8377 N N . GLY A 1 1072 ? 8.721 58.158 49.413 1.00 77.56 1072 GLY A N 1
ATOM 8378 C CA . GLY A 1 1072 ? 10.055 58.758 49.480 1.00 77.56 1072 GLY A CA 1
ATOM 8379 C C . GLY A 1 1072 ? 11.178 57.917 48.863 1.00 77.56 1072 GLY A C 1
ATOM 8380 O O . GLY A 1 1072 ? 12.296 58.418 48.739 1.00 77.56 1072 GLY A O 1
ATOM 8381 N N . ARG A 1 1073 ? 10.914 56.678 48.416 1.00 82.69 1073 ARG A N 1
ATOM 8382 C CA . ARG A 1 1073 ? 11.940 55.834 47.777 1.00 82.69 1073 ARG A CA 1
ATOM 8383 C C . ARG A 1 1073 ? 12.325 56.357 46.393 1.00 82.69 1073 ARG A C 1
ATOM 8385 O O . ARG A 1 1073 ? 11.462 56.692 45.577 1.00 82.69 1073 ARG A O 1
ATOM 8392 N N . MET A 1 1074 ? 13.628 56.400 46.114 1.00 84.06 1074 MET A N 1
ATOM 8393 C CA . MET A 1 1074 ? 14.151 56.740 44.788 1.00 84.06 1074 MET A CA 1
ATOM 8394 C C . MET A 1 1074 ? 14.035 55.545 43.845 1.00 84.06 1074 MET A C 1
ATOM 8396 O O . MET A 1 1074 ? 14.357 54.417 44.215 1.00 84.06 1074 MET A O 1
ATOM 8400 N N . VAL A 1 1075 ? 13.595 55.800 42.615 1.00 90.31 1075 VAL A N 1
ATOM 8401 C CA . VAL A 1 1075 ? 13.338 54.758 41.617 1.00 90.31 1075 VAL A CA 1
ATOM 8402 C C . VAL A 1 1075 ? 13.912 55.106 40.251 1.00 90.31 1075 VAL A C 1
ATOM 8404 O O . VAL A 1 1075 ? 14.022 56.276 39.883 1.00 90.31 1075 VAL A O 1
ATOM 8407 N N . ALA A 1 1076 ? 14.257 54.070 39.491 1.00 89.25 1076 ALA A N 1
ATOM 8408 C CA . ALA A 1 1076 ? 14.592 54.157 38.079 1.00 89.25 1076 ALA A CA 1
ATOM 8409 C C . ALA A 1 1076 ? 13.400 53.655 37.255 1.00 89.25 1076 ALA A C 1
ATOM 8411 O O . ALA A 1 1076 ? 12.944 52.527 37.420 1.00 89.25 1076 ALA A O 1
ATOM 8412 N N . VAL A 1 1077 ? 12.875 54.489 36.363 1.00 89.31 1077 VAL A N 1
ATOM 8413 C CA . VAL A 1 1077 ? 11.703 54.182 35.538 1.00 89.31 1077 VAL A CA 1
ATOM 8414 C C . VAL A 1 1077 ? 12.140 54.003 34.092 1.00 89.31 1077 VAL A C 1
ATOM 8416 O O . VAL A 1 1077 ? 12.406 54.985 33.400 1.00 89.31 1077 VAL A O 1
ATOM 8419 N N . LYS A 1 1078 ? 12.190 52.758 33.614 1.00 89.25 1078 LYS A N 1
ATOM 8420 C CA . LYS A 1 1078 ? 12.470 52.426 32.211 1.00 89.25 1078 LYS A CA 1
ATOM 8421 C C . LYS A 1 1078 ? 11.174 52.492 31.413 1.00 89.25 1078 LYS A C 1
ATOM 8423 O O . LYS A 1 1078 ? 10.304 51.639 31.564 1.00 89.25 1078 LYS A O 1
ATOM 8428 N N . VAL A 1 1079 ? 11.038 53.513 30.576 1.00 85.81 1079 VAL A N 1
ATOM 8429 C CA . VAL A 1 1079 ? 9.935 53.650 29.621 1.00 85.81 1079 VAL A CA 1
ATOM 8430 C C . VAL A 1 1079 ? 10.351 52.978 28.320 1.00 85.81 1079 VAL A C 1
ATOM 8432 O O . VAL A 1 1079 ? 11.371 53.339 27.727 1.00 85.81 1079 VAL A O 1
ATOM 8435 N N . LEU A 1 1080 ? 9.577 51.983 27.894 1.00 82.06 1080 LEU A N 1
ATOM 8436 C CA . LEU A 1 1080 ? 9.876 51.198 26.702 1.00 82.06 1080 LEU A CA 1
ATOM 8437 C C . LEU A 1 1080 ? 9.444 51.955 25.444 1.00 82.06 1080 LEU A C 1
ATOM 8439 O O . LEU A 1 1080 ? 8.475 52.715 25.460 1.00 82.06 1080 LEU A O 1
ATOM 8443 N N . LYS A 1 1081 ? 10.181 51.762 24.349 1.00 74.12 1081 LYS A N 1
ATOM 8444 C CA . LYS A 1 1081 ? 9.849 52.355 23.047 1.00 74.12 1081 LYS A CA 1
ATOM 8445 C C . LYS A 1 1081 ? 8.610 51.656 22.471 1.00 74.12 1081 LYS A C 1
ATOM 8447 O O . LYS A 1 1081 ? 8.509 50.438 22.586 1.00 74.12 1081 LYS A O 1
ATOM 8452 N N . ASP A 1 1082 ? 7.693 52.402 21.845 1.00 63.69 1082 ASP A N 1
ATOM 8453 C CA . ASP A 1 1082 ? 6.493 51.832 21.212 1.00 63.69 1082 ASP A CA 1
ATOM 8454 C C . ASP A 1 1082 ? 6.901 50.758 20.178 1.00 63.69 1082 ASP A C 1
ATOM 8456 O O . ASP A 1 1082 ? 7.456 51.079 19.123 1.00 63.69 1082 ASP A O 1
ATOM 8460 N N . SER A 1 1083 ? 6.668 49.475 20.475 1.00 54.88 1083 SER A N 1
ATOM 8461 C CA . SER A 1 1083 ? 6.940 48.363 19.556 1.00 54.88 1083 SER A CA 1
ATOM 8462 C C . SER A 1 1083 ? 5.668 47.965 18.797 1.00 54.88 1083 SER A C 1
ATOM 8464 O O . SER A 1 1083 ? 4.569 47.974 19.346 1.00 54.88 1083 SER A O 1
ATOM 8466 N N . LYS A 1 1084 ? 5.801 47.618 17.506 1.00 52.34 1084 LYS A N 1
ATOM 8467 C CA . LYS A 1 1084 ? 4.684 47.205 16.624 1.00 52.34 1084 LYS A CA 1
ATOM 8468 C C . LYS A 1 1084 ? 4.188 45.761 16.871 1.00 52.34 1084 LYS A C 1
ATOM 8470 O O . LYS A 1 1084 ? 3.365 45.276 16.103 1.00 52.34 1084 LYS A O 1
ATOM 8475 N N . GLY A 1 1085 ? 4.700 45.067 17.891 1.00 57.53 1085 GLY A N 1
ATOM 8476 C CA . GLY A 1 1085 ? 4.367 43.669 18.208 1.00 57.53 1085 GLY A CA 1
ATOM 8477 C C . GLY A 1 1085 ? 3.277 43.515 19.278 1.00 57.53 1085 GLY A C 1
ATOM 8478 O O . GLY A 1 1085 ? 2.924 44.472 19.965 1.00 57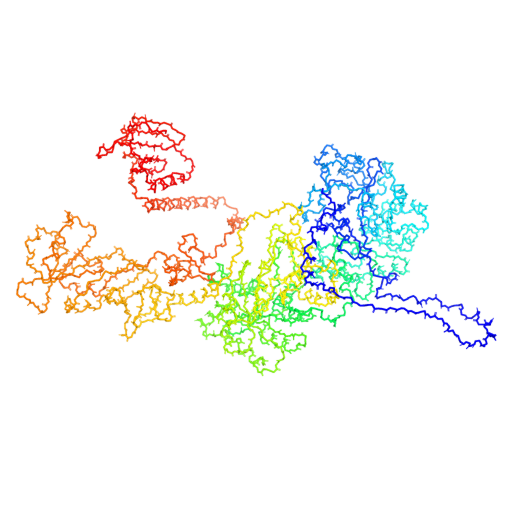.53 1085 GLY A O 1
ATOM 8479 N N . ASN A 1 1086 ? 2.784 42.284 19.476 1.00 55.44 1086 ASN A N 1
ATOM 8480 C CA . ASN A 1 1086 ? 1.742 41.944 20.468 1.00 55.44 1086 ASN A CA 1
ATOM 8481 C C . ASN A 1 1086 ? 2.157 42.194 21.928 1.00 55.44 1086 ASN A C 1
ATOM 8483 O O . ASN A 1 1086 ? 1.323 42.144 22.836 1.00 55.44 1086 ASN A O 1
ATOM 8487 N N . GLY A 1 1087 ? 3.428 42.531 22.159 1.00 62.28 1087 GLY A N 1
ATOM 8488 C CA . GLY A 1 1087 ? 3.908 42.964 23.455 1.00 62.28 1087 GLY A CA 1
ATOM 8489 C C . GLY A 1 1087 ? 4.242 41.836 24.422 1.00 62.28 1087 GLY A C 1
ATOM 8490 O O . GLY A 1 1087 ? 4.283 42.100 25.622 1.00 62.28 1087 GLY A O 1
ATOM 8491 N N . GLU A 1 1088 ? 4.460 40.634 23.894 1.00 64.25 1088 GLU A N 1
ATOM 8492 C CA . GLU A 1 1088 ? 4.898 39.444 24.626 1.00 64.25 1088 GLU A CA 1
ATOM 8493 C C . GLU A 1 1088 ? 6.278 39.638 25.257 1.00 64.25 1088 GLU A C 1
ATOM 8495 O O . GLU A 1 1088 ? 6.452 39.254 26.406 1.00 64.25 1088 GLU A O 1
ATOM 8500 N N . ASP A 1 1089 ? 7.202 40.348 24.597 1.00 66.38 1089 ASP A N 1
ATOM 8501 C CA . ASP A 1 1089 ? 8.533 40.647 25.154 1.00 66.38 1089 ASP A CA 1
ATOM 8502 C C . ASP A 1 1089 ? 8.449 41.380 26.500 1.00 66.38 1089 ASP A C 1
ATOM 8504 O O . ASP A 1 1089 ? 9.131 41.024 27.455 1.00 66.38 1089 ASP A O 1
ATOM 8508 N N . PHE A 1 1090 ? 7.548 42.363 26.612 1.00 74.94 1090 PHE A N 1
ATOM 8509 C CA . PHE A 1 1090 ? 7.305 43.079 27.869 1.00 74.94 1090 PHE A CA 1
ATOM 8510 C C . PHE A 1 1090 ? 6.729 42.155 28.942 1.00 74.94 1090 PHE A C 1
ATOM 8512 O O . PHE A 1 1090 ? 7.123 42.230 30.102 1.00 74.94 1090 PHE A O 1
ATOM 8519 N N . THR A 1 1091 ? 5.779 41.298 28.570 1.00 71.19 1091 THR A N 1
ATOM 8520 C CA . THR A 1 1091 ? 5.144 40.374 29.512 1.00 71.19 1091 THR A CA 1
ATOM 8521 C C . THR A 1 1091 ? 6.134 39.319 30.003 1.00 71.19 1091 THR A C 1
ATOM 8523 O O . THR A 1 1091 ? 6.156 39.044 31.199 1.00 71.19 1091 THR A O 1
ATOM 8526 N N . ASN A 1 1092 ? 6.995 38.805 29.124 1.00 68.38 1092 ASN A N 1
ATOM 8527 C CA . ASN A 1 1092 ? 8.063 37.872 29.472 1.00 68.38 1092 ASN A CA 1
ATOM 8528 C C . ASN A 1 1092 ? 9.139 38.540 30.341 1.00 68.38 1092 ASN A C 1
ATOM 8530 O O . ASN A 1 1092 ? 9.564 37.944 31.327 1.00 68.38 1092 ASN A O 1
ATOM 8534 N N . GLU A 1 1093 ? 9.530 39.788 30.050 1.00 68.81 1093 GLU A N 1
ATOM 8535 C CA . GLU A 1 1093 ? 10.501 40.543 30.861 1.00 68.81 1093 GLU A CA 1
ATOM 8536 C C . GLU A 1 1093 ? 9.951 40.806 32.276 1.00 68.81 1093 GLU A C 1
ATOM 8538 O O . GLU A 1 1093 ? 10.625 40.515 33.263 1.00 68.81 1093 GLU A O 1
ATOM 8543 N N . VAL A 1 1094 ? 8.700 41.272 32.408 1.00 73.00 1094 VAL A N 1
ATOM 8544 C CA . VAL A 1 1094 ? 8.082 41.511 33.727 1.00 73.00 1094 VAL A CA 1
ATOM 8545 C C . VAL A 1 1094 ? 7.852 40.194 34.476 1.00 73.00 1094 VAL A C 1
ATOM 8547 O O . VAL A 1 1094 ? 8.136 40.135 35.671 1.00 73.00 1094 VAL A O 1
ATOM 8550 N N . ALA A 1 1095 ? 7.388 39.132 33.807 1.00 70.06 1095 ALA A N 1
ATOM 8551 C CA . ALA A 1 1095 ? 7.172 37.830 34.439 1.00 70.06 1095 ALA A CA 1
ATOM 8552 C C . ALA A 1 1095 ? 8.490 37.218 34.937 1.00 70.06 1095 ALA A C 1
ATOM 8554 O O . ALA A 1 1095 ? 8.587 36.868 36.113 1.00 70.06 1095 ALA A O 1
ATOM 8555 N N . SER A 1 1096 ? 9.522 37.181 34.088 1.00 70.12 1096 SER A N 1
ATOM 8556 C CA . SER A 1 1096 ? 10.838 36.647 34.446 1.00 70.12 1096 SER A CA 1
ATOM 8557 C C . SER A 1 1096 ? 11.478 37.435 35.588 1.00 70.12 1096 SER A C 1
ATOM 8559 O O . SER A 1 1096 ? 11.974 36.828 36.531 1.00 70.12 1096 SER A O 1
ATOM 8561 N N . MET A 1 1097 ? 11.447 38.771 35.545 1.00 68.00 1097 MET A N 1
ATOM 8562 C CA . MET A 1 1097 ? 12.074 39.590 36.588 1.00 68.00 1097 MET A CA 1
ATOM 8563 C C . MET A 1 1097 ? 11.287 39.596 37.901 1.00 68.00 1097 MET A C 1
ATOM 8565 O O . MET A 1 1097 ? 11.881 39.726 38.967 1.00 68.00 1097 MET A O 1
ATOM 8569 N N . SER A 1 1098 ? 9.960 39.442 37.851 1.00 67.50 1098 SER A N 1
ATOM 8570 C CA . SER A 1 1098 ? 9.132 39.375 39.062 1.00 67.50 1098 SER A CA 1
ATOM 8571 C C . SER A 1 1098 ? 9.412 38.150 39.933 1.00 67.50 1098 SER A C 1
ATOM 8573 O O . SER A 1 1098 ? 9.111 38.174 41.124 1.00 67.50 1098 SER A O 1
ATOM 8575 N N . GLN A 1 1099 ? 9.989 37.096 39.347 1.00 66.00 1099 GLN A N 1
ATOM 8576 C CA . GLN A 1 1099 ? 10.281 35.833 40.026 1.00 66.00 1099 GLN A CA 1
ATOM 8577 C C . GLN A 1 1099 ? 11.747 35.709 40.469 1.00 66.00 1099 GLN A C 1
ATOM 8579 O O . GLN A 1 1099 ? 12.083 34.800 41.225 1.00 66.00 1099 GLN A O 1
ATOM 8584 N N . THR A 1 1100 ? 12.627 36.625 40.054 1.00 64.00 1100 THR A N 1
ATOM 8585 C CA . THR A 1 1100 ? 14.051 36.618 40.417 1.00 64.00 1100 THR A CA 1
ATOM 8586 C C . THR A 1 1100 ? 14.347 37.622 41.533 1.00 64.00 1100 THR A C 1
ATOM 8588 O O . THR A 1 1100 ? 14.222 38.826 41.329 1.00 64.00 1100 THR A O 1
ATOM 8591 N N . SER A 1 1101 ? 14.794 37.138 42.697 1.00 59.03 1101 SER A N 1
ATOM 8592 C CA . SER A 1 1101 ? 15.304 37.958 43.807 1.00 59.03 1101 SER A CA 1
ATOM 8593 C C . SER A 1 1101 ? 16.726 37.514 44.148 1.00 59.03 1101 SER A C 1
ATOM 8595 O O . SER A 1 1101 ? 16.940 36.371 44.549 1.00 59.03 1101 SER A O 1
ATOM 8597 N N . HIS A 1 1102 ? 17.710 38.391 43.945 1.00 66.94 1102 HIS A N 1
ATOM 8598 C CA . HIS A 1 1102 ? 19.115 38.117 44.244 1.00 66.94 1102 HIS A CA 1
ATOM 8599 C C . HIS A 1 1102 ? 19.828 39.403 44.680 1.00 66.94 1102 HIS A C 1
ATOM 8601 O O . HIS A 1 1102 ? 19.535 40.474 44.157 1.00 66.94 1102 HIS A O 1
ATOM 8607 N N . LEU A 1 1103 ? 20.805 39.295 45.587 1.00 56.72 1103 LEU A N 1
ATOM 8608 C CA . LEU A 1 1103 ? 21.523 40.432 46.195 1.00 56.72 1103 LEU A CA 1
ATOM 8609 C C . LEU A 1 1103 ? 22.205 41.372 45.180 1.00 56.72 1103 LEU A C 1
ATOM 8611 O O . LEU A 1 1103 ? 22.359 42.556 45.452 1.00 56.72 1103 LEU A O 1
ATOM 8615 N N . ASN A 1 1104 ? 22.590 40.850 44.012 1.00 57.41 1104 ASN A N 1
ATOM 8616 C CA . ASN A 1 1104 ? 23.285 41.596 42.951 1.00 57.41 1104 ASN A CA 1
ATOM 8617 C C . ASN A 1 1104 ? 22.374 41.995 41.769 1.00 57.41 1104 ASN A C 1
ATOM 8619 O O . ASN A 1 1104 ? 22.882 42.361 40.712 1.00 57.41 1104 ASN A O 1
ATOM 8623 N N . ILE A 1 1105 ? 21.047 41.877 41.903 1.00 67.88 1105 ILE A N 1
ATOM 8624 C CA . ILE A 1 1105 ? 20.074 42.217 40.852 1.00 67.88 1105 ILE A CA 1
ATOM 8625 C C . ILE A 1 1105 ? 19.126 43.292 41.384 1.00 67.88 1105 ILE A C 1
ATOM 8627 O O . ILE A 1 1105 ? 18.620 43.189 42.497 1.00 67.88 1105 ILE A O 1
ATOM 8631 N N . VAL A 1 1106 ? 18.877 44.331 40.583 1.00 70.38 1106 VAL A N 1
ATOM 8632 C CA . VAL A 1 1106 ? 18.000 45.439 40.980 1.00 70.38 1106 VAL A CA 1
ATOM 8633 C C . VAL A 1 1106 ? 16.564 44.948 41.148 1.00 70.38 1106 VAL A C 1
ATOM 8635 O O . VAL A 1 1106 ? 15.972 44.396 40.218 1.00 70.38 1106 VAL A O 1
ATOM 8638 N N . THR A 1 1107 ? 15.987 45.199 42.322 1.00 76.00 1107 THR A N 1
ATOM 8639 C CA . THR A 1 1107 ? 14.621 44.793 42.651 1.00 76.00 1107 THR A CA 1
ATOM 8640 C C . THR A 1 1107 ? 13.599 45.520 41.779 1.00 76.00 1107 THR A C 1
ATOM 8642 O O . THR A 1 1107 ? 13.579 46.754 41.683 1.00 76.00 1107 THR A O 1
ATOM 8645 N N . LEU A 1 1108 ? 12.702 44.746 41.169 1.00 82.44 1108 LEU A N 1
ATOM 8646 C CA . LEU A 1 1108 ? 11.561 45.260 40.425 1.00 82.44 1108 LEU A CA 1
ATOM 8647 C C . LEU A 1 1108 ? 10.438 45.671 41.394 1.00 82.44 1108 LEU A C 1
ATOM 8649 O O . LEU A 1 1108 ? 9.908 44.843 42.127 1.00 82.44 1108 LEU A O 1
ATOM 8653 N N . LEU A 1 1109 ? 10.054 46.952 41.394 1.00 81.50 1109 LEU A N 1
ATOM 8654 C CA . LEU A 1 1109 ? 9.066 47.514 42.331 1.00 81.50 1109 LEU A CA 1
ATOM 8655 C C . LEU A 1 1109 ? 7.651 47.603 41.745 1.00 81.50 1109 LEU A C 1
ATOM 8657 O O . LEU A 1 1109 ? 6.668 47.699 42.483 1.00 81.50 1109 LEU A O 1
ATOM 8661 N N . GLY A 1 1110 ? 7.529 47.613 40.419 1.00 85.38 1110 GLY A N 1
ATOM 8662 C CA . GLY A 1 1110 ? 6.238 47.644 39.746 1.00 85.38 1110 GLY A CA 1
ATOM 8663 C C . GLY A 1 1110 ? 6.338 47.930 38.257 1.00 85.38 1110 GLY A C 1
ATOM 8664 O O . GLY A 1 1110 ? 7.422 48.113 37.706 1.00 85.38 1110 GLY A O 1
ATOM 8665 N N . PHE A 1 1111 ? 5.186 47.986 37.597 1.00 88.31 1111 PHE A N 1
ATOM 8666 C CA . PHE A 1 1111 ? 5.111 48.197 36.152 1.00 88.31 1111 PHE A CA 1
ATOM 8667 C C . PHE A 1 1111 ? 3.875 49.011 35.753 1.00 88.31 1111 PHE A C 1
ATOM 8669 O O . PHE A 1 1111 ? 2.904 49.115 36.499 1.00 88.31 1111 PHE A O 1
ATOM 8676 N N . CYS A 1 1112 ? 3.906 49.580 34.553 1.00 85.62 1112 CYS A N 1
ATOM 8677 C CA . CYS A 1 1112 ? 2.789 50.240 33.886 1.00 85.62 1112 CYS A CA 1
ATOM 8678 C C . CYS A 1 1112 ? 2.541 49.547 32.548 1.00 85.62 1112 CYS A C 1
ATOM 8680 O O . CYS A 1 1112 ? 3.467 49.366 31.758 1.00 85.62 1112 CYS A O 1
ATOM 8682 N N . SER A 1 1113 ? 1.287 49.177 32.295 1.00 80.50 1113 SER A N 1
ATOM 8683 C CA . SER A 1 1113 ? 0.855 48.511 31.064 1.00 80.50 1113 SER A CA 1
ATOM 8684 C C . SER A 1 1113 ? -0.462 49.129 30.592 1.00 80.50 1113 SER A C 1
ATOM 8686 O O . SER A 1 1113 ? -1.534 48.548 30.747 1.00 80.50 1113 SER A O 1
ATOM 8688 N N . GLU A 1 1114 ? -0.392 50.364 30.087 1.00 75.00 1114 GLU A N 1
ATOM 8689 C CA . GLU A 1 1114 ? -1.544 51.093 29.545 1.00 75.00 1114 GLU A CA 1
ATOM 8690 C C . GLU A 1 1114 ? -1.383 51.270 28.028 1.00 75.00 1114 GLU A C 1
ATOM 8692 O O . GLU A 1 1114 ? -0.742 52.205 27.546 1.00 75.00 1114 GLU A O 1
ATOM 8697 N N . GLY A 1 1115 ? -1.967 50.355 27.249 1.00 74.38 1115 GLY A N 1
ATOM 8698 C CA . GLY A 1 1115 ? -1.898 50.387 25.784 1.00 74.38 1115 GLY A CA 1
ATOM 8699 C C . GLY A 1 1115 ? -0.464 50.247 25.257 1.00 74.38 1115 GLY A C 1
ATOM 8700 O O . GLY A 1 1115 ? 0.242 49.294 25.598 1.00 74.38 1115 GLY A O 1
ATOM 8701 N N . SER A 1 1116 ? -0.029 51.195 24.418 1.00 69.75 1116 SER A N 1
ATOM 8702 C CA . SER A 1 1116 ? 1.363 51.264 23.942 1.00 69.75 1116 SER A CA 1
ATOM 8703 C C . SER A 1 1116 ? 2.325 51.836 24.996 1.00 69.75 1116 SER A C 1
ATOM 8705 O O . SER A 1 1116 ? 3.532 51.631 24.918 1.00 69.75 1116 SER A O 1
ATOM 8707 N N . LYS A 1 1117 ? 1.801 52.491 26.044 1.00 78.94 1117 LYS A N 1
ATOM 8708 C CA . LYS A 1 1117 ? 2.594 53.158 27.080 1.00 78.94 1117 LYS A CA 1
ATOM 8709 C C . LYS A 1 1117 ? 2.981 52.168 28.171 1.00 78.94 1117 LYS A C 1
ATOM 8711 O O . LYS A 1 1117 ? 2.224 51.904 29.112 1.00 78.94 1117 LYS A O 1
ATOM 8716 N N . ARG A 1 1118 ? 4.186 51.620 28.035 1.00 85.81 1118 ARG A N 1
ATOM 8717 C CA . ARG A 1 1118 ? 4.719 50.585 28.923 1.00 85.81 1118 ARG A CA 1
ATOM 8718 C C . ARG A 1 1118 ? 5.950 51.086 29.656 1.00 85.81 1118 ARG A C 1
ATOM 8720 O O . ARG A 1 1118 ? 6.845 51.677 29.053 1.00 85.81 1118 ARG A O 1
ATOM 8727 N N . ALA A 1 1119 ? 5.983 50.864 30.963 1.00 85.94 1119 ALA A N 1
ATOM 8728 C CA . ALA A 1 1119 ? 7.119 51.246 31.786 1.00 85.94 1119 ALA A CA 1
ATOM 8729 C C . ALA A 1 1119 ? 7.356 50.237 32.904 1.00 85.94 1119 ALA A C 1
ATOM 8731 O O . ALA A 1 1119 ? 6.422 49.600 33.388 1.00 85.94 1119 ALA A O 1
ATOM 8732 N N . ILE A 1 1120 ? 8.607 50.132 33.326 1.00 88.81 1120 ILE A N 1
ATOM 8733 C CA . ILE A 1 1120 ? 9.053 49.258 34.405 1.00 88.81 1120 ILE A CA 1
ATOM 8734 C C . ILE A 1 1120 ? 9.735 50.132 35.464 1.00 88.81 1120 ILE A C 1
ATOM 8736 O O . ILE A 1 1120 ? 10.516 51.019 35.117 1.00 88.81 1120 ILE A O 1
ATOM 8740 N N . ILE A 1 1121 ? 9.388 49.939 36.738 1.00 88.50 1121 ILE A N 1
ATOM 8741 C CA . ILE A 1 1121 ? 9.859 50.750 37.866 1.00 88.50 1121 ILE A CA 1
ATOM 8742 C C . ILE A 1 1121 ? 10.766 49.891 38.751 1.00 88.50 1121 ILE A C 1
ATOM 8744 O O . ILE A 1 1121 ? 10.294 48.952 39.389 1.00 88.50 1121 ILE A O 1
ATOM 8748 N N . TYR A 1 1122 ? 12.043 50.251 38.826 1.00 87.06 1122 TYR A N 1
ATOM 8749 C CA . TYR A 1 1122 ? 13.068 49.590 39.634 1.00 87.06 1122 TYR A CA 1
ATOM 8750 C C . TYR A 1 1122 ? 13.491 50.455 40.819 1.00 87.06 1122 TYR A C 1
ATOM 8752 O O . TYR A 1 1122 ? 13.321 51.677 40.805 1.00 87.06 1122 TYR A O 1
ATOM 8760 N N . GLU A 1 1123 ? 14.097 49.835 41.823 1.00 83.62 1123 GLU A N 1
ATOM 8761 C CA . GLU A 1 1123 ? 14.805 50.557 42.879 1.00 83.62 1123 GLU A CA 1
ATOM 8762 C C . GLU A 1 1123 ? 16.046 51.283 42.322 1.00 83.62 1123 GLU A C 1
ATOM 8764 O O . GLU A 1 1123 ? 16.764 50.751 41.477 1.00 83.62 1123 GLU A O 1
ATOM 8769 N N . PHE A 1 1124 ? 16.283 52.532 42.737 1.00 78.62 1124 PHE A N 1
ATOM 8770 C CA . PHE A 1 1124 ? 17.421 53.319 42.247 1.00 78.62 1124 PHE A CA 1
ATOM 8771 C C . PHE A 1 1124 ? 18.675 53.054 43.091 1.00 78.62 1124 PHE A C 1
ATOM 8773 O O . PHE A 1 1124 ? 18.718 53.425 44.263 1.00 78.62 1124 PHE A O 1
ATOM 8780 N N . LEU A 1 1125 ? 19.717 52.476 42.489 1.00 73.69 1125 LEU A N 1
ATOM 8781 C CA . LEU A 1 1125 ? 21.017 52.269 43.136 1.00 73.69 1125 LEU A CA 1
ATOM 8782 C C . LEU A 1 1125 ? 21.951 53.456 42.850 1.00 73.69 1125 LEU A C 1
ATOM 8784 O O . LEU A 1 1125 ? 22.227 53.778 41.699 1.00 73.69 1125 LEU A O 1
ATOM 8788 N N . GLY A 1 1126 ? 22.422 54.128 43.905 1.00 55.34 1126 GLY A N 1
ATOM 8789 C CA . GLY A 1 1126 ? 23.224 55.360 43.812 1.00 55.34 1126 GLY A CA 1
ATOM 8790 C C . GLY A 1 1126 ? 24.717 55.175 43.509 1.00 55.34 1126 GLY A C 1
ATOM 8791 O O . GLY A 1 1126 ? 25.396 56.165 43.258 1.00 55.34 1126 GLY A O 1
ATOM 8792 N N . ASN A 1 1127 ? 25.223 53.939 43.498 1.00 56.44 1127 ASN A N 1
ATOM 8793 C CA . ASN A 1 1127 ? 26.607 53.621 43.145 1.00 56.44 1127 ASN A CA 1
ATOM 8794 C C . ASN A 1 1127 ? 26.595 52.851 41.820 1.00 56.44 1127 ASN A C 1
ATOM 8796 O O . ASN A 1 1127 ? 25.945 51.809 41.743 1.00 56.44 1127 ASN A O 1
ATOM 8800 N N . GLY A 1 1128 ? 27.260 53.380 40.787 1.00 50.78 1128 GLY A N 1
ATOM 8801 C CA . GLY A 1 1128 ? 27.282 52.803 39.437 1.00 50.78 1128 GLY A CA 1
ATOM 8802 C C . GLY A 1 1128 ? 27.479 51.284 39.453 1.00 50.78 1128 GLY A C 1
ATOM 8803 O O . GLY A 1 1128 ? 28.423 50.784 40.059 1.00 50.78 1128 GLY A O 1
ATOM 8804 N N . SER A 1 1129 ? 26.542 50.561 38.843 1.00 36.06 1129 SER A N 1
ATOM 8805 C CA . SER A 1 1129 ? 26.603 49.103 38.681 1.00 36.06 1129 SER A CA 1
ATOM 8806 C C . SER A 1 1129 ? 27.532 48.739 37.503 1.00 36.06 1129 SER A C 1
ATOM 8808 O O . SER A 1 1129 ? 27.762 49.616 36.667 1.00 36.06 1129 SER A O 1
ATOM 8810 N N . PRO A 1 1130 ? 28.078 47.508 37.436 1.00 41.66 1130 PRO A N 1
ATOM 8811 C CA . PRO A 1 1130 ? 28.955 47.063 36.346 1.00 41.66 1130 PRO A CA 1
ATOM 8812 C C . PRO A 1 1130 ? 28.325 47.169 34.955 1.00 41.66 1130 PRO A C 1
ATOM 8814 O O . PRO A 1 1130 ? 27.091 46.965 34.852 1.00 41.66 1130 PRO A O 1
#

pLDDT: mean 79.09, std 18.35, range [20.78, 97.94]

Secondary structure (DSSP, 8-state):
--TTHHHHHTTTTTTTSS-----------------------------STTSSTTS--S-----S---S--SSSSSPPEEEEETTTTTTSPTT-HHHHHHHHHSS-TTPEEEEEEEE-TTS-EEE-S-SBGGGTBSHHHHSTT--EEEEETTEEEEE-BGGGS-HHHHTSTT--B--SSTTS-GGGTTS-PPEEHHHHHHHT--SEEEEE-S-HHHHHHTT--HHHHHHHHTTTS---EEEES-HHHHHHHTTTS-TTPPEEEEEP--TTSEETTTTEEHHHHHT-HHHHTTT-SEEEEEGGGTS-B-TTS-BPPPPSHHHHHHHTT-EEEEEEE-TTS---GGGTT-HHHHHHHHHSSSS---SEEEES-HHHHHHIIIIITT--TTPPP-S--EEEEBTTBTTTS-TTBHHHHHHHHHHT-SEEEEEEEE-TTS-EEE-S-SBGGGTB-GGGSGGGGG-EE-TTT-SSEE-BGGGS-HHHHHTSPB----TTGGGT--S-GGGTT-S-B-BHHHHHHHHHH-SS-SEEEEEPPPHHHHHHHHHHH---HHHHHHHHHHHTTTTTT---SEEEEEES-HHHHHHHHHH--PEEEEE--S--SEE-HHHHHHHHHH-SEEEEEHHHHEEEETTEEEEE-SHHHHHHHTT--EEEEEE-S--SS--GGGTT-HHHHHHIIIIIS--SEEEES-HHHHHHHHT-SGGGSSS--GGGSPPPTTTTHHHHT-PPP-PPPPPEE-HHHHHHHHHHHHHHS-EEETTEEEE-TT-B-GGGGGGS-TT-BEE-TTSS-EEEETTEEEEEEEEETTTTEEEEE-HHHHS-SS-SSPPP-----SSEEE-TTEEEEEEEEEE---GGG--STTGGGTEEEE--SSPPTT-EEEEEEE-TT-TT--STTHHHHHHHTEEEEEEEEEEGGGGGG--HHHHHHHHHH-EEEEEPHHHHHHHHTT-EEEEETTTTEEEEEETTEEE-S-TTTTTTTS-----------S--SS--HHHHHHHHHHHHHHHHHHHHHHHHHHHHHHHHH--SEEPPHHHHHHHTTTT--EEEEETTEEEEEEE-TTS-EEEEEEEP--SS-SHHHHHHHHHHHT---TTSPPEEEEEEETTEEEEEEE--SS---